Protein AF-A0A935L982-F1 (afdb_monomer)

Mean predicted aligned error: 23.04 Å

Structure (mmCIF, N/CA/C/O backbone):
data_AF-A0A935L982-F1
#
_entry.id   AF-A0A935L982-F1
#
loop_
_atom_site.group_PDB
_atom_site.id
_atom_site.type_symbol
_atom_site.label_atom_id
_atom_site.label_alt_id
_atom_site.label_comp_id
_atom_site.label_asym_id
_atom_site.label_entity_id
_atom_site.label_seq_id
_atom_site.pdbx_PDB_ins_code
_atom_site.Cartn_x
_atom_site.Cartn_y
_atom_site.Cartn_z
_atom_site.occupancy
_atom_site.B_iso_or_equiv
_atom_site.auth_seq_id
_atom_site.auth_comp_id
_atom_site.auth_asym_id
_atom_site.auth_atom_id
_atom_site.pdbx_PDB_model_num
ATOM 1 N N . MET A 1 1 ? 39.057 6.527 -104.205 1.00 52.34 1 MET A N 1
ATOM 2 C CA . MET A 1 1 ? 39.847 6.064 -103.038 1.00 52.34 1 MET A CA 1
ATOM 3 C C . MET A 1 1 ? 40.184 7.179 -102.032 1.00 52.34 1 MET A C 1
ATOM 5 O O . MET A 1 1 ? 40.697 6.883 -100.965 1.00 52.34 1 MET A O 1
ATOM 9 N N . THR A 1 2 ? 39.855 8.447 -102.310 1.00 56.16 2 THR A N 1
ATOM 10 C CA . THR A 1 2 ? 40.192 9.613 -101.464 1.00 56.16 2 THR A CA 1
ATOM 11 C C . THR A 1 2 ? 39.046 10.108 -100.568 1.00 56.16 2 THR A C 1
ATOM 13 O O . THR A 1 2 ? 39.291 10.828 -99.605 1.00 56.16 2 THR A O 1
ATOM 16 N N . THR A 1 3 ? 37.806 9.680 -100.817 1.00 50.78 3 THR A N 1
ATOM 17 C CA . THR A 1 3 ? 36.631 10.014 -99.987 1.00 50.78 3 THR A CA 1
ATOM 18 C C . THR A 1 3 ? 36.424 9.032 -98.829 1.00 50.78 3 THR A C 1
ATOM 20 O O . THR A 1 3 ? 36.047 9.445 -97.738 1.00 50.78 3 THR A O 1
ATOM 23 N N . LEU A 1 4 ? 36.760 7.749 -99.020 1.00 51.66 4 LEU A N 1
ATOM 24 C CA . LEU A 1 4 ? 36.631 6.714 -97.982 1.00 51.66 4 LEU A CA 1
ATOM 25 C C . LEU A 1 4 ? 37.680 6.871 -96.864 1.00 51.66 4 LEU A C 1
ATOM 27 O O . LEU A 1 4 ? 37.385 6.644 -95.697 1.00 51.66 4 LEU A O 1
ATOM 31 N N . LEU A 1 5 ? 38.887 7.336 -97.210 1.00 49.53 5 LEU A N 1
ATOM 32 C CA . LEU A 1 5 ? 39.967 7.565 -96.245 1.00 49.53 5 LEU A CA 1
ATOM 33 C C . LEU A 1 5 ? 39.725 8.821 -95.387 1.00 49.53 5 LEU A C 1
ATOM 35 O O . LEU A 1 5 ? 40.122 8.856 -94.228 1.00 49.53 5 LEU A O 1
ATOM 39 N N . ARG A 1 6 ? 39.016 9.829 -95.922 1.00 53.75 6 ARG A N 1
ATOM 40 C CA . ARG A 1 6 ? 38.582 11.007 -95.151 1.00 53.75 6 ARG A CA 1
ATOM 41 C C . ARG A 1 6 ? 37.424 10.689 -94.205 1.00 53.75 6 ARG A C 1
ATOM 43 O O . ARG A 1 6 ? 37.417 11.213 -93.099 1.00 53.75 6 ARG A O 1
ATOM 50 N N . LEU A 1 7 ? 36.504 9.796 -94.585 1.00 50.97 7 LEU A N 1
ATOM 51 C CA . LEU A 1 7 ? 35.446 9.339 -93.677 1.00 50.97 7 LEU A CA 1
ATOM 52 C C . LEU A 1 7 ? 36.013 8.505 -92.516 1.00 50.97 7 LEU A C 1
ATOM 54 O O . LEU A 1 7 ? 35.592 8.686 -91.380 1.00 50.97 7 LEU A O 1
ATOM 58 N N . LEU A 1 8 ? 37.016 7.657 -92.779 1.00 53.31 8 LEU A N 1
ATOM 59 C CA . LEU A 1 8 ? 37.660 6.841 -91.745 1.00 53.31 8 LEU A CA 1
ATOM 60 C C . LEU A 1 8 ? 38.504 7.686 -90.772 1.00 53.31 8 LEU A C 1
ATOM 62 O O . LEU A 1 8 ? 38.496 7.428 -89.573 1.00 53.31 8 LEU A O 1
ATOM 66 N N . LEU A 1 9 ? 39.179 8.736 -91.256 1.00 51.75 9 LEU A N 1
ATOM 67 C CA . LEU A 1 9 ? 39.966 9.632 -90.399 1.00 51.75 9 LEU A CA 1
ATOM 68 C C . LEU A 1 9 ? 39.085 10.570 -89.555 1.00 51.75 9 LEU A C 1
ATOM 70 O O . LEU A 1 9 ? 39.432 10.856 -88.414 1.00 51.75 9 LEU A O 1
ATOM 74 N N . VAL A 1 10 ? 37.928 11.000 -90.075 1.00 55.25 10 VAL A N 1
ATOM 75 C CA . VAL A 1 10 ? 36.933 11.774 -89.307 1.00 55.25 10 VAL A CA 1
ATOM 76 C C . VAL A 1 10 ? 36.222 10.891 -88.277 1.00 55.25 10 VAL A C 1
ATOM 78 O O . VAL A 1 10 ? 35.964 11.360 -87.175 1.00 55.25 10 VAL A O 1
ATOM 81 N N . LEU A 1 11 ? 35.991 9.603 -88.561 1.00 50.59 11 LEU A N 1
ATOM 82 C CA . LEU A 1 11 ? 35.435 8.658 -87.582 1.00 50.59 11 LEU A CA 1
ATOM 83 C C . LEU A 1 11 ? 36.436 8.330 -86.454 1.00 50.59 11 LEU A C 1
ATOM 85 O O . LEU A 1 11 ? 36.045 8.241 -85.294 1.00 50.59 11 LEU A O 1
ATOM 89 N N . ILE A 1 12 ? 37.734 8.230 -86.769 1.00 52.59 12 ILE A N 1
ATOM 90 C CA . ILE A 1 12 ? 38.803 7.995 -85.779 1.00 52.59 12 ILE A CA 1
ATOM 91 C C . ILE A 1 12 ? 39.099 9.254 -84.940 1.00 52.59 12 ILE A C 1
ATOM 93 O O . ILE A 1 12 ? 39.425 9.128 -83.760 1.00 52.59 12 ILE A O 1
ATOM 97 N N . LEU A 1 13 ? 38.941 10.466 -85.492 1.00 43.53 13 LEU A N 1
ATOM 98 C CA . LEU A 1 13 ? 39.018 11.708 -84.707 1.00 43.53 13 LEU A CA 1
ATOM 99 C C . LEU A 1 13 ? 37.742 11.973 -83.889 1.00 43.53 13 LEU A C 1
ATOM 101 O O . LEU A 1 13 ? 37.845 12.462 -82.768 1.00 43.53 13 LEU A O 1
ATOM 105 N N . ALA A 1 14 ? 36.558 11.597 -84.385 1.00 42.09 14 ALA A N 1
ATOM 106 C CA . ALA A 1 14 ? 35.306 11.704 -83.631 1.00 42.09 14 ALA A CA 1
ATOM 107 C C . ALA A 1 14 ? 35.233 10.702 -82.461 1.00 42.09 14 ALA A C 1
ATOM 109 O O . ALA A 1 14 ? 34.672 11.029 -81.420 1.00 42.09 14 ALA A O 1
ATOM 110 N N . MET A 1 15 ? 35.871 9.529 -82.572 1.00 40.59 15 MET A N 1
ATOM 111 C CA . MET A 1 15 ? 36.016 8.583 -81.451 1.00 40.59 15 MET A CA 1
ATOM 112 C C . MET A 1 15 ? 37.047 9.012 -80.393 1.00 40.59 15 MET A C 1
ATOM 114 O O . MET A 1 15 ? 37.087 8.419 -79.322 1.00 40.59 15 MET A O 1
ATOM 118 N N . ARG A 1 16 ? 37.871 10.039 -80.652 1.00 38.78 16 ARG A N 1
ATOM 119 C CA . ARG A 1 16 ? 38.856 10.570 -79.687 1.00 38.78 16 ARG A CA 1
ATOM 120 C C . ARG A 1 16 ? 38.428 11.870 -78.996 1.00 38.78 16 ARG A C 1
ATOM 122 O O . ARG A 1 16 ? 39.200 12.405 -78.209 1.00 38.78 16 ARG A O 1
ATOM 129 N N . CYS A 1 17 ? 37.214 12.356 -79.256 1.00 36.62 17 CYS A N 1
ATOM 130 C CA . CYS A 1 17 ? 36.664 13.569 -78.639 1.00 36.62 17 CYS A CA 1
ATOM 131 C C . CYS A 1 17 ? 35.252 13.389 -78.056 1.00 36.62 17 CYS A C 1
ATOM 133 O O . CYS A 1 17 ? 34.554 14.376 -77.835 1.00 36.62 17 CYS A O 1
ATOM 135 N N . ALA A 1 18 ? 34.834 12.159 -77.755 1.00 36.22 18 ALA A N 1
ATOM 136 C CA . ALA A 1 18 ? 33.799 11.969 -76.744 1.00 36.22 18 ALA A CA 1
ATOM 137 C C . ALA A 1 18 ? 34.477 12.084 -75.366 1.00 36.22 18 ALA A C 1
ATOM 139 O O . ALA A 1 18 ? 35.515 11.440 -75.185 1.00 36.22 18 ALA A O 1
ATOM 140 N N . PRO A 1 19 ? 33.960 12.871 -74.399 1.00 41.25 19 PRO A N 1
ATOM 141 C CA . PRO A 1 19 ? 34.341 12.653 -73.010 1.00 41.25 19 PRO A CA 1
ATOM 142 C C . PRO A 1 19 ? 34.056 11.177 -72.742 1.00 41.25 19 PRO A C 1
ATOM 144 O O . PRO A 1 19 ? 32.924 10.731 -72.945 1.00 41.25 19 PRO A O 1
ATOM 147 N N . GLY A 1 20 ? 35.098 10.399 -72.437 1.00 43.66 20 GLY A N 1
ATOM 148 C CA . GLY A 1 20 ? 34.922 8.994 -72.103 1.00 43.66 20 GLY A CA 1
ATOM 149 C C . GLY A 1 20 ? 33.869 8.939 -71.010 1.00 43.66 20 GLY A C 1
ATOM 150 O O . GLY A 1 20 ? 34.054 9.555 -69.962 1.00 43.66 20 GLY A O 1
ATOM 151 N N . LEU A 1 21 ? 32.729 8.307 -71.290 1.00 48.91 21 LEU A N 1
ATOM 152 C CA . LEU A 1 21 ? 31.771 7.983 -70.244 1.00 48.91 21 LEU A CA 1
ATOM 153 C C . LEU A 1 21 ? 32.581 7.232 -69.190 1.00 48.91 21 LEU A C 1
ATOM 155 O O . LEU A 1 21 ? 33.182 6.212 -69.522 1.00 48.91 21 LEU A O 1
ATOM 159 N N . ALA A 1 22 ? 32.692 7.800 -67.989 1.00 59.38 22 ALA A N 1
ATOM 160 C CA . ALA A 1 22 ? 33.437 7.190 -66.901 1.00 59.38 22 ALA A CA 1
ATOM 161 C C . ALA A 1 22 ? 32.823 5.812 -66.639 1.00 59.38 22 ALA A C 1
ATOM 163 O O . ALA A 1 22 ? 31.706 5.712 -66.131 1.00 59.38 22 ALA A O 1
ATOM 164 N N . ASP A 1 23 ? 33.514 4.768 -67.087 1.00 84.00 23 ASP A N 1
ATOM 165 C CA . ASP A 1 23 ? 33.141 3.391 -66.825 1.00 84.00 23 ASP A CA 1
ATOM 166 C C . ASP A 1 23 ? 33.920 2.862 -65.617 1.00 84.00 23 ASP A C 1
ATOM 168 O O . ASP A 1 23 ? 34.955 3.409 -65.216 1.00 84.00 23 ASP A O 1
ATOM 172 N N . SER A 1 24 ? 33.415 1.787 -65.014 1.00 89.38 24 SER A N 1
ATOM 173 C CA . SER A 1 24 ? 34.010 1.185 -63.814 1.00 89.38 24 SER A CA 1
ATOM 174 C C . SER A 1 24 ? 35.503 0.898 -63.973 1.00 89.38 24 SER A C 1
ATOM 176 O O . SER A 1 24 ? 36.268 1.051 -63.024 1.00 89.38 24 SER A O 1
ATOM 178 N N . ALA A 1 25 ? 35.923 0.477 -65.171 1.00 89.31 25 ALA A N 1
ATOM 179 C CA . ALA A 1 25 ? 37.305 0.123 -65.472 1.00 89.31 25 ALA A CA 1
ATOM 180 C C . ALA A 1 25 ? 38.216 1.357 -65.518 1.00 89.31 25 ALA A C 1
ATOM 182 O O . ALA A 1 25 ? 39.308 1.329 -64.954 1.00 89.31 25 ALA A O 1
ATOM 183 N N . SER A 1 26 ? 37.759 2.445 -66.140 1.00 88.81 26 SER A N 1
ATOM 184 C CA . SER A 1 26 ? 38.487 3.713 -66.214 1.00 88.81 26 SER A CA 1
ATOM 185 C C . SER A 1 26 ? 38.630 4.347 -64.833 1.00 88.81 26 SER A C 1
ATOM 187 O O . SER A 1 26 ? 39.723 4.785 -64.469 1.00 88.81 26 SER A O 1
ATOM 189 N N . LEU A 1 27 ? 37.561 4.330 -64.030 1.00 91.31 27 LEU A N 1
ATOM 190 C CA . LEU A 1 27 ? 37.606 4.836 -62.660 1.00 91.31 27 LEU A CA 1
ATOM 191 C C . LEU A 1 27 ? 38.514 3.970 -61.775 1.00 91.31 27 LEU A C 1
ATOM 193 O O . LEU A 1 27 ? 39.315 4.499 -61.008 1.00 91.31 27 LEU A O 1
ATOM 197 N N . LEU A 1 28 ? 38.461 2.642 -61.911 1.00 91.88 28 LEU A N 1
ATOM 198 C CA . LEU A 1 28 ? 39.352 1.749 -61.171 1.00 91.88 28 LEU A CA 1
ATOM 199 C C . LEU A 1 28 ? 40.825 1.952 -61.560 1.00 91.88 28 LEU A C 1
ATOM 201 O O . LEU A 1 28 ? 41.683 1.990 -60.681 1.00 91.88 28 LEU A O 1
ATOM 205 N N . ALA A 1 29 ? 41.124 2.142 -62.849 1.00 90.94 29 ALA A N 1
ATOM 206 C CA . ALA A 1 29 ? 42.472 2.460 -63.320 1.00 90.94 29 ALA A CA 1
ATOM 207 C C . ALA A 1 29 ? 42.978 3.793 -62.743 1.00 90.94 29 ALA A C 1
ATOM 209 O O . ALA A 1 29 ? 44.140 3.902 -62.348 1.00 90.94 29 ALA A O 1
ATOM 210 N N . GLN A 1 30 ? 42.103 4.794 -62.613 1.00 89.81 30 GLN A N 1
ATOM 211 C CA . GLN A 1 30 ? 42.433 6.037 -61.917 1.00 89.81 30 GLN A CA 1
ATOM 212 C C . GLN A 1 30 ? 42.810 5.766 -60.450 1.00 89.81 30 GLN A C 1
ATOM 214 O O . GLN A 1 30 ? 43.861 6.228 -60.002 1.00 89.81 30 GLN A O 1
ATOM 219 N N . VAL A 1 31 ? 42.036 4.956 -59.719 1.00 89.88 31 VAL A N 1
ATOM 220 C CA . VAL A 1 31 ? 42.344 4.598 -58.320 1.00 89.88 31 VAL A CA 1
ATOM 221 C C . VAL A 1 31 ? 43.651 3.812 -58.191 1.00 89.88 31 VAL A C 1
ATOM 223 O O . VAL A 1 31 ? 44.435 4.092 -57.288 1.00 89.88 31 VAL A O 1
ATOM 226 N N . GLN A 1 32 ? 43.947 2.902 -59.123 1.00 91.56 32 GLN A N 1
ATOM 227 C CA . GLN A 1 32 ? 45.223 2.173 -59.169 1.00 91.56 32 GLN A CA 1
ATOM 228 C C . GLN A 1 32 ? 46.434 3.104 -59.308 1.00 91.56 32 GLN A C 1
ATOM 230 O O . GLN A 1 32 ? 47.520 2.769 -58.846 1.00 91.56 32 GLN A O 1
ATOM 235 N N . THR A 1 33 ? 46.263 4.280 -59.919 1.00 88.38 33 THR A N 1
ATOM 236 C CA . THR A 1 33 ? 47.346 5.268 -60.042 1.00 88.38 33 THR A CA 1
ATOM 237 C C . THR A 1 33 ? 47.414 6.223 -58.852 1.00 88.38 33 THR A C 1
ATOM 239 O O . THR A 1 33 ? 48.502 6.466 -58.332 1.00 88.38 33 THR A O 1
ATOM 242 N N . ILE A 1 34 ? 46.272 6.745 -58.394 1.00 85.12 34 ILE A N 1
ATOM 243 C CA . ILE A 1 34 ? 46.208 7.819 -57.390 1.00 85.12 34 ILE A CA 1
ATOM 244 C C . ILE A 1 34 ? 46.232 7.270 -55.955 1.00 85.12 34 ILE A C 1
ATOM 246 O O . ILE A 1 34 ? 46.871 7.861 -55.090 1.00 85.12 34 ILE A O 1
ATOM 250 N N . SER A 1 35 ? 45.600 6.119 -55.701 1.00 84.69 35 SER A N 1
ATOM 251 C CA . SER A 1 35 ? 45.561 5.444 -54.393 1.00 84.69 35 SER A CA 1
ATOM 252 C C . SER A 1 35 ? 46.160 4.029 -54.472 1.00 84.69 35 SER A C 1
ATOM 254 O O . SER A 1 35 ? 45.643 3.065 -53.906 1.00 84.69 35 SER A O 1
ATOM 256 N N . ASN A 1 36 ? 47.293 3.892 -55.178 1.00 90.19 36 ASN A N 1
ATOM 257 C CA . ASN A 1 36 ? 47.935 2.601 -55.465 1.00 90.19 36 ASN A CA 1
ATOM 258 C C . ASN A 1 36 ? 48.178 1.744 -54.209 1.00 90.19 36 ASN A C 1
ATOM 260 O O . ASN A 1 36 ? 47.882 0.555 -54.201 1.00 90.19 36 ASN A O 1
ATOM 264 N N . MET A 1 37 ? 48.682 2.338 -53.120 1.00 93.56 37 MET A N 1
ATOM 265 C CA . MET A 1 37 ? 48.968 1.587 -51.887 1.00 93.56 37 MET A CA 1
ATOM 266 C C . MET A 1 37 ? 47.700 1.026 -51.234 1.00 93.56 37 MET A C 1
ATOM 268 O O . MET A 1 37 ? 47.711 -0.090 -50.723 1.00 93.56 37 MET A O 1
ATOM 272 N N . ARG A 1 38 ? 46.603 1.790 -51.247 1.00 95.56 38 ARG A N 1
ATOM 273 C CA . ARG A 1 38 ? 45.323 1.371 -50.661 1.00 95.56 38 ARG A CA 1
ATOM 274 C C . ARG A 1 38 ? 44.618 0.352 -51.549 1.00 95.56 38 ARG A C 1
ATOM 276 O O . ARG A 1 38 ? 44.051 -0.613 -51.045 1.00 95.56 38 ARG A O 1
ATOM 283 N N . TYR A 1 39 ? 44.713 0.529 -52.864 1.00 95.25 39 TYR A N 1
ATOM 284 C CA . TYR A 1 39 ? 44.273 -0.464 -53.836 1.00 95.25 39 TYR A CA 1
ATOM 285 C C . TYR A 1 39 ? 45.027 -1.789 -53.658 1.00 95.25 39 TYR A C 1
ATOM 287 O O . TYR A 1 39 ? 44.399 -2.837 -53.518 1.00 95.25 39 TYR A O 1
ATOM 295 N N . GLN A 1 40 ? 46.362 -1.747 -53.594 1.00 96.06 40 GLN A N 1
ATOM 296 C CA . GLN A 1 40 ? 47.178 -2.947 -53.411 1.00 96.06 40 GLN A CA 1
ATOM 297 C C . GLN A 1 40 ? 46.862 -3.634 -52.081 1.00 96.06 40 GLN A C 1
ATOM 299 O O . GLN A 1 40 ? 46.733 -4.849 -52.046 1.00 96.06 40 GLN A O 1
ATOM 304 N N . PHE A 1 41 ? 46.618 -2.870 -51.016 1.00 97.25 41 PHE A N 1
ATOM 305 C CA . PHE A 1 41 ? 46.167 -3.426 -49.743 1.00 97.25 41 PHE A CA 1
ATOM 306 C C . PHE A 1 41 ? 44.845 -4.208 -49.862 1.00 97.25 41 PHE A C 1
ATOM 308 O O . PHE A 1 41 ? 44.711 -5.278 -49.269 1.00 97.25 41 PHE A O 1
ATOM 315 N N . ALA A 1 42 ? 43.877 -3.722 -50.647 1.00 96.38 42 ALA A N 1
ATOM 316 C CA . ALA A 1 42 ? 42.640 -4.459 -50.918 1.00 96.38 42 ALA A CA 1
ATOM 317 C C . ALA A 1 42 ? 42.894 -5.770 -51.675 1.00 96.38 42 ALA A C 1
ATOM 319 O O . ALA A 1 42 ? 42.320 -6.803 -51.324 1.00 96.38 42 ALA A O 1
ATOM 320 N N . VAL A 1 43 ? 43.799 -5.747 -52.656 1.00 95.75 43 VAL A N 1
ATOM 321 C CA . VAL A 1 43 ? 44.235 -6.950 -53.381 1.00 95.75 43 VAL A CA 1
ATOM 322 C C . VAL A 1 43 ? 44.921 -7.943 -52.436 1.00 95.75 43 VAL A C 1
ATOM 324 O O . VAL A 1 43 ? 44.575 -9.122 -52.441 1.00 95.75 43 VAL A O 1
ATOM 327 N N . ASP A 1 44 ? 45.827 -7.475 -51.578 1.00 96.00 44 ASP A N 1
ATOM 328 C CA . ASP A 1 44 ? 46.588 -8.307 -50.637 1.00 96.00 44 ASP A CA 1
ATOM 329 C C . ASP A 1 44 ? 45.688 -8.940 -49.565 1.00 96.00 44 ASP A C 1
ATOM 331 O O . ASP A 1 44 ? 45.913 -10.071 -49.133 1.00 96.00 44 ASP A O 1
ATOM 335 N N . LYS A 1 45 ? 44.622 -8.238 -49.166 1.00 94.88 45 LYS A N 1
ATOM 336 C CA . LYS A 1 45 ? 43.565 -8.763 -48.288 1.00 94.88 45 LYS A CA 1
ATOM 337 C C . LYS A 1 45 ? 42.568 -9.665 -49.012 1.00 94.88 45 LYS A C 1
ATOM 339 O O . LYS A 1 45 ? 41.627 -10.153 -48.386 1.00 94.88 45 LYS A O 1
ATOM 344 N N . ASN A 1 46 ? 42.788 -9.920 -50.301 1.00 93.88 46 ASN A N 1
ATOM 345 C CA . ASN A 1 46 ? 41.966 -10.777 -51.140 1.00 93.88 46 ASN A CA 1
ATOM 346 C C . ASN A 1 46 ? 40.501 -10.297 -51.212 1.00 93.88 46 ASN A C 1
ATOM 348 O O . ASN A 1 46 ? 39.575 -11.111 -51.282 1.00 93.88 46 ASN A O 1
ATOM 352 N N . ALA A 1 47 ? 40.302 -8.974 -51.158 1.00 96.31 47 ALA A N 1
ATOM 353 C CA . ALA A 1 47 ? 38.999 -8.339 -51.288 1.00 96.31 47 ALA A CA 1
ATOM 354 C C . ALA A 1 47 ? 38.475 -8.451 -52.729 1.00 96.31 47 ALA A C 1
ATOM 356 O O . ALA A 1 47 ? 39.223 -8.371 -53.703 1.00 96.31 47 ALA A O 1
ATOM 357 N N . GLU A 1 48 ? 37.165 -8.618 -52.869 1.00 95.62 48 GLU A N 1
ATOM 358 C CA . GLU A 1 48 ? 36.480 -8.641 -54.155 1.00 95.62 48 GLU A CA 1
ATOM 359 C C . GLU A 1 48 ? 36.203 -7.206 -54.611 1.00 95.62 48 GLU A C 1
ATOM 361 O O . GLU A 1 48 ? 35.399 -6.497 -54.008 1.00 95.62 48 GLU A O 1
ATOM 366 N N . ILE A 1 49 ? 36.850 -6.786 -55.698 1.00 96.25 49 ILE A N 1
ATOM 367 C CA . ILE A 1 49 ? 36.582 -5.505 -56.356 1.00 96.25 49 ILE A CA 1
ATOM 368 C C . ILE A 1 49 ? 35.679 -5.773 -57.556 1.00 96.25 49 ILE A C 1
ATOM 370 O O . ILE A 1 49 ? 36.060 -6.493 -58.480 1.00 96.25 49 ILE A O 1
ATOM 374 N N . ARG A 1 50 ? 34.476 -5.197 -57.546 1.00 94.19 50 ARG A N 1
ATOM 375 C CA . ARG A 1 50 ? 33.439 -5.465 -58.549 1.00 94.19 50 ARG A CA 1
ATOM 376 C C . ARG A 1 50 ? 32.897 -4.169 -59.141 1.00 94.19 50 ARG A C 1
ATOM 378 O O . ARG A 1 50 ? 32.626 -3.225 -58.408 1.00 94.19 50 ARG A O 1
ATOM 385 N N . ALA A 1 51 ? 32.706 -4.143 -60.458 1.00 94.75 51 ALA A N 1
ATOM 386 C CA . ALA A 1 51 ? 31.988 -3.067 -61.139 1.00 94.75 51 ALA A CA 1
ATOM 387 C C . ALA A 1 51 ? 30.539 -2.956 -60.630 1.00 94.75 51 ALA A C 1
ATOM 389 O O . ALA A 1 51 ? 29.892 -3.977 -60.376 1.00 94.75 51 ALA A O 1
ATOM 390 N N . THR A 1 52 ? 30.020 -1.734 -60.509 1.00 93.88 52 THR A N 1
ATOM 391 C CA . THR A 1 52 ? 28.593 -1.512 -60.233 1.00 93.88 52 THR A CA 1
ATOM 392 C C . THR A 1 52 ? 27.743 -2.015 -61.402 1.00 93.88 52 THR A C 1
ATOM 394 O O . THR A 1 52 ? 28.220 -2.118 -62.534 1.00 93.88 52 THR A O 1
ATOM 397 N N . SER A 1 53 ? 26.480 -2.368 -61.149 1.00 89.81 53 SER A N 1
ATOM 398 C CA . SER A 1 53 ? 25.605 -2.989 -62.158 1.00 89.81 53 SER A CA 1
ATOM 399 C C . SER A 1 53 ? 25.273 -2.070 -63.342 1.00 89.81 53 SER A C 1
ATOM 401 O O . SER A 1 53 ? 24.992 -2.557 -64.435 1.00 89.81 53 SER A O 1
ATOM 403 N N . ASP A 1 54 ? 25.385 -0.755 -63.161 1.00 91.56 54 ASP A N 1
ATOM 404 C CA . ASP A 1 54 ? 25.277 0.268 -64.209 1.00 91.56 54 ASP A CA 1
ATOM 405 C C . ASP A 1 54 ? 26.615 0.592 -64.905 1.00 91.56 54 ASP A C 1
ATOM 407 O O . ASP A 1 54 ? 26.665 1.429 -65.806 1.00 91.56 54 ASP A O 1
ATOM 411 N N . ASN A 1 55 ? 27.692 -0.083 -64.499 1.00 92.69 55 ASN A N 1
ATOM 412 C CA . ASN A 1 55 ? 29.052 0.049 -65.002 1.00 92.69 55 ASN A CA 1
ATOM 413 C C . ASN A 1 55 ? 29.665 1.464 -64.902 1.00 92.69 55 ASN A C 1
ATOM 415 O O . ASN A 1 55 ? 30.527 1.807 -65.711 1.00 92.69 55 ASN A O 1
ATOM 419 N N . ARG A 1 56 ? 29.257 2.286 -63.929 1.00 92.81 56 ARG A N 1
ATOM 420 C CA . ARG A 1 56 ? 29.799 3.649 -63.744 1.00 92.81 56 ARG A CA 1
ATOM 421 C C . ARG A 1 56 ? 30.827 3.772 -62.615 1.00 92.81 56 ARG A C 1
ATOM 423 O O . ARG A 1 56 ? 31.574 4.745 -62.582 1.00 92.81 56 ARG A O 1
ATOM 430 N N . ALA A 1 57 ? 30.897 2.804 -61.701 1.00 94.94 57 ALA A N 1
ATOM 431 C CA . ALA A 1 57 ? 31.864 2.796 -60.605 1.00 94.94 57 ALA A CA 1
ATOM 432 C C . ALA A 1 57 ? 32.171 1.372 -60.118 1.00 94.94 57 ALA A C 1
ATOM 434 O O . ALA A 1 57 ? 31.926 0.392 -60.813 1.00 94.94 57 ALA A O 1
ATOM 435 N N . PHE A 1 58 ? 32.712 1.227 -58.910 1.00 95.94 58 PHE A N 1
ATOM 436 C CA . PHE A 1 58 ? 33.013 -0.079 -58.332 1.00 95.94 58 PHE A CA 1
ATOM 437 C C . PHE A 1 58 ? 32.710 -0.130 -56.829 1.00 95.94 58 PHE A C 1
ATOM 439 O O . PHE A 1 58 ? 32.603 0.893 -56.153 1.00 95.94 58 PHE A O 1
ATOM 446 N N . SER A 1 59 ? 32.591 -1.343 -56.300 1.00 97.31 59 SER A N 1
ATOM 447 C CA . SER A 1 59 ? 32.499 -1.632 -54.870 1.00 97.31 59 SER A CA 1
ATOM 448 C C . SER A 1 59 ? 33.595 -2.602 -54.446 1.00 97.31 59 SER A C 1
ATOM 450 O O . SER A 1 59 ? 34.032 -3.433 -55.245 1.00 97.31 59 SER A O 1
ATOM 452 N N . ILE A 1 60 ? 33.995 -2.529 -53.181 1.00 98.06 60 ILE A N 1
ATOM 453 C CA . ILE A 1 60 ? 34.952 -3.442 -52.556 1.00 98.06 60 ILE A CA 1
ATOM 454 C C . ILE A 1 60 ? 34.212 -4.240 -51.486 1.00 98.06 60 ILE A C 1
ATOM 456 O O . ILE A 1 60 ? 33.655 -3.653 -50.560 1.00 98.06 60 ILE A O 1
ATOM 460 N N . TRP A 1 61 ? 34.217 -5.565 -51.609 1.00 97.38 61 TRP A N 1
ATOM 461 C CA . TRP A 1 61 ? 33.709 -6.487 -50.599 1.00 97.38 61 TRP A CA 1
ATOM 462 C C . TRP A 1 61 ? 34.856 -7.257 -49.954 1.00 97.38 61 TRP A C 1
ATOM 464 O O . TRP A 1 61 ? 35.686 -7.851 -50.641 1.00 97.38 61 TRP A O 1
ATOM 474 N N . TRP A 1 62 ? 34.874 -7.316 -48.629 1.00 97.38 62 TRP A N 1
ATOM 475 C CA . TRP A 1 62 ? 35.826 -8.133 -47.886 1.00 97.38 62 TRP A CA 1
ATOM 476 C C . TRP A 1 62 ? 35.173 -8.748 -46.655 1.00 97.38 62 TRP A C 1
ATOM 478 O O . TRP A 1 62 ? 34.298 -8.145 -46.039 1.00 97.38 62 TRP A O 1
ATOM 488 N N . GLN A 1 63 ? 35.635 -9.930 -46.261 1.00 94.88 63 GLN A N 1
ATOM 489 C CA . GLN A 1 63 ? 35.247 -10.573 -45.009 1.00 94.88 63 GLN A CA 1
ATOM 490 C C . GLN A 1 63 ? 36.421 -11.395 -44.445 1.00 94.88 63 GLN A C 1
ATOM 492 O O . GLN A 1 63 ? 37.259 -11.839 -45.232 1.00 94.88 63 GLN A O 1
ATOM 497 N N . PRO A 1 64 ? 36.480 -11.653 -43.123 1.00 88.50 64 PRO A N 1
ATOM 498 C CA . PRO A 1 64 ? 37.637 -12.290 -42.480 1.00 88.50 64 PRO A CA 1
ATOM 499 C C . PRO A 1 64 ? 37.974 -13.696 -42.998 1.00 88.50 64 PRO A C 1
ATOM 501 O O . PRO A 1 64 ? 39.139 -14.075 -43.060 1.00 88.50 64 PRO A O 1
ATOM 504 N N . SER A 1 65 ? 36.965 -14.488 -43.374 1.00 82.75 65 SER A N 1
ATOM 505 C CA . SER A 1 65 ? 37.144 -15.784 -44.036 1.00 82.75 65 SER A CA 1
ATOM 506 C C . SER A 1 65 ? 35.917 -16.129 -44.873 1.00 82.75 65 SER A C 1
ATOM 508 O O . SER A 1 65 ? 34.788 -15.908 -44.444 1.00 82.75 65 SER A O 1
ATOM 510 N N . ASN A 1 66 ? 36.123 -16.757 -46.031 1.00 73.31 66 ASN A N 1
ATOM 511 C CA . ASN A 1 66 ? 35.033 -17.235 -46.890 1.00 73.31 66 ASN A CA 1
ATOM 512 C C . ASN A 1 66 ? 34.259 -18.428 -46.310 1.00 73.31 66 ASN A C 1
ATOM 514 O O . ASN A 1 66 ? 33.216 -18.792 -46.845 1.00 73.31 66 ASN A O 1
ATOM 518 N N . THR A 1 67 ? 34.754 -19.034 -45.228 1.00 72.50 67 THR A N 1
ATOM 519 C CA . THR A 1 67 ? 34.088 -20.141 -44.526 1.00 72.50 67 THR A CA 1
ATOM 520 C C . THR A 1 67 ? 33.370 -19.703 -43.252 1.00 72.50 67 THR A C 1
ATOM 522 O O . THR A 1 67 ? 32.691 -20.521 -42.636 1.00 72.50 67 THR A O 1
ATOM 525 N N . ILE A 1 68 ? 33.537 -18.448 -42.823 1.00 71.06 68 ILE A N 1
ATOM 526 C CA . ILE A 1 68 ? 32.952 -17.916 -41.590 1.00 71.06 68 ILE A CA 1
ATOM 527 C C . ILE A 1 68 ? 31.909 -16.875 -41.978 1.00 71.06 68 ILE A C 1
ATOM 529 O O . ILE A 1 68 ? 32.209 -15.918 -42.685 1.00 71.06 68 ILE A O 1
ATOM 533 N N . THR A 1 69 ? 30.679 -17.050 -41.503 1.00 81.06 69 THR A N 1
ATOM 534 C CA . THR A 1 69 ? 29.652 -16.014 -41.633 1.00 81.06 69 THR A CA 1
ATOM 535 C C . THR A 1 69 ? 30.066 -14.801 -40.793 1.00 81.06 69 THR A C 1
ATOM 537 O O . THR A 1 69 ? 30.317 -14.972 -39.597 1.00 81.06 69 THR A O 1
ATOM 540 N N . PRO A 1 70 ? 30.174 -13.594 -41.376 1.00 88.44 70 PRO A N 1
ATOM 541 C CA . PRO A 1 70 ? 30.549 -12.409 -40.615 1.00 88.44 70 PRO A CA 1
ATOM 542 C C . PRO A 1 70 ? 29.485 -12.101 -39.554 1.00 88.44 70 PRO A C 1
ATOM 544 O O . PRO A 1 70 ? 28.292 -12.281 -39.797 1.00 88.44 70 PRO A O 1
ATOM 547 N N . LYS A 1 71 ? 29.904 -11.597 -38.385 1.00 89.50 71 LYS A N 1
ATOM 548 C CA . LYS A 1 71 ? 28.983 -11.221 -37.293 1.00 89.50 71 LYS A CA 1
ATOM 549 C C . LYS A 1 71 ? 28.020 -10.095 -37.686 1.00 89.50 71 LYS A C 1
ATOM 551 O O . LYS A 1 71 ? 26.947 -9.961 -37.111 1.00 89.50 71 LYS A O 1
ATOM 556 N N . GLY A 1 72 ? 28.427 -9.284 -38.654 1.00 93.00 72 GLY A N 1
ATOM 557 C CA . GLY A 1 72 ? 27.721 -8.124 -39.178 1.00 93.00 72 GLY A CA 1
ATOM 558 C C . GLY A 1 72 ? 28.504 -7.529 -40.347 1.00 93.00 72 GLY A C 1
ATOM 559 O O . GLY A 1 72 ? 29.621 -7.964 -40.643 1.00 93.00 72 GLY A O 1
ATOM 560 N N . VAL A 1 73 ? 27.925 -6.534 -41.015 1.00 97.50 73 VAL A N 1
ATOM 561 C CA . VAL A 1 73 ? 28.536 -5.864 -42.174 1.00 97.50 73 VAL A CA 1
ATOM 562 C C . VAL A 1 73 ? 28.659 -4.371 -41.915 1.00 97.50 73 VAL A C 1
ATOM 564 O O . VAL A 1 73 ? 27.699 -3.748 -41.468 1.00 97.50 73 VAL A O 1
ATOM 567 N N . ILE A 1 74 ? 29.826 -3.809 -42.208 1.00 98.56 74 ILE A N 1
ATOM 568 C CA . ILE A 1 74 ? 30.086 -2.372 -42.230 1.00 98.56 74 ILE A CA 1
ATOM 569 C C . ILE A 1 74 ? 30.016 -1.925 -43.688 1.00 98.56 74 ILE A C 1
ATOM 571 O O . ILE A 1 74 ? 30.858 -2.296 -44.505 1.00 98.56 74 ILE A O 1
ATOM 575 N N . VAL A 1 75 ? 28.988 -1.162 -44.031 1.00 98.69 75 VAL A N 1
ATOM 576 C CA . VAL A 1 75 ? 28.909 -0.447 -45.305 1.00 98.69 75 VAL A CA 1
ATOM 577 C C . VAL A 1 75 ? 29.526 0.923 -45.091 1.00 98.69 75 VAL A C 1
ATOM 579 O O . VAL A 1 75 ? 29.101 1.604 -44.173 1.00 98.69 75 VAL A O 1
ATOM 582 N N . THR A 1 76 ? 30.491 1.342 -45.905 1.00 98.19 76 THR A N 1
ATOM 583 C CA . THR A 1 76 ? 31.191 2.626 -45.711 1.00 98.19 76 THR A CA 1
ATOM 584 C C . THR A 1 76 ? 31.154 3.503 -46.961 1.00 98.19 76 THR A C 1
ATOM 586 O O . THR A 1 76 ? 31.299 3.017 -48.093 1.00 98.19 76 THR A O 1
ATOM 589 N N . LEU A 1 77 ? 30.934 4.804 -46.742 1.00 98.12 77 LEU A N 1
ATOM 590 C CA . LEU A 1 77 ? 30.890 5.855 -47.753 1.00 98.12 77 LEU A CA 1
ATOM 591 C C . LEU A 1 77 ? 31.969 6.905 -47.463 1.00 98.12 77 LEU A C 1
ATOM 593 O O . LEU A 1 77 ? 31.849 7.708 -46.537 1.00 98.12 77 LEU A O 1
ATOM 597 N N . HIS A 1 78 ? 32.989 6.940 -48.317 1.00 96.25 78 HIS A N 1
ATOM 598 C CA . HIS A 1 78 ? 34.127 7.848 -48.175 1.00 96.25 78 HIS A CA 1
ATOM 599 C C . HIS A 1 78 ? 33.753 9.335 -48.336 1.00 96.25 78 HIS A C 1
ATOM 601 O O . HIS A 1 78 ? 32.727 9.690 -48.928 1.00 96.25 78 HIS A O 1
ATOM 607 N N . GLY A 1 79 ? 34.629 10.224 -47.860 1.00 93.44 79 GLY A N 1
ATOM 608 C CA . GLY A 1 79 ? 34.496 11.678 -48.001 1.00 93.44 79 GLY A CA 1
ATOM 609 C C . GLY A 1 79 ? 34.761 12.214 -49.416 1.00 93.44 79 GLY A C 1
ATOM 610 O O . GLY A 1 79 ? 35.102 11.479 -50.343 1.00 93.44 79 GLY A O 1
ATOM 611 N N . HIS A 1 80 ? 34.613 13.529 -49.603 1.00 88.31 80 HIS A N 1
ATOM 612 C CA . HIS A 1 80 ? 34.987 14.185 -50.864 1.00 88.31 80 HIS A CA 1
ATOM 613 C C . HIS A 1 80 ? 36.510 14.121 -51.079 1.00 88.31 80 HIS A C 1
ATOM 615 O O . HIS A 1 80 ? 37.259 14.182 -50.110 1.00 88.31 80 HIS A O 1
ATOM 621 N N . GLN A 1 81 ? 36.970 14.003 -52.331 1.00 87.12 81 GLN A N 1
ATOM 622 C CA . GLN A 1 81 ? 38.397 13.826 -52.673 1.00 87.12 81 GLN A CA 1
ATOM 623 C C . GLN A 1 81 ? 39.058 12.571 -52.078 1.00 87.12 81 GLN A C 1
ATOM 625 O O . GLN A 1 81 ? 40.279 12.498 -51.970 1.00 87.12 81 GLN A O 1
ATOM 630 N N . SER A 1 82 ? 38.255 11.563 -51.745 1.00 90.81 82 SER A N 1
ATOM 631 C CA . SER A 1 82 ? 38.708 10.253 -51.277 1.00 90.81 82 SER A CA 1
ATOM 632 C C . SER A 1 82 ? 38.126 9.140 -52.155 1.00 90.81 82 SER A C 1
ATOM 634 O O . SER A 1 82 ? 37.337 9.401 -53.071 1.00 90.81 82 SER A O 1
ATOM 636 N N . TYR A 1 83 ? 38.544 7.904 -51.900 1.00 94.31 83 TYR A N 1
ATOM 637 C CA . TYR A 1 83 ? 38.148 6.712 -52.633 1.00 94.31 83 TYR A CA 1
ATOM 638 C C . TYR A 1 83 ? 37.693 5.605 -51.680 1.00 94.31 83 TYR A C 1
ATOM 640 O O . TYR A 1 83 ? 38.113 5.533 -50.527 1.00 94.31 83 TYR A O 1
ATOM 648 N N . ALA A 1 84 ? 36.891 4.668 -52.184 1.00 96.31 84 ALA A N 1
ATOM 649 C CA . ALA A 1 84 ? 36.437 3.498 -51.430 1.00 96.31 84 ALA A CA 1
ATOM 650 C C . ALA A 1 84 ? 37.598 2.646 -50.888 1.00 96.31 84 ALA A C 1
ATOM 652 O O . ALA A 1 84 ? 37.463 1.998 -49.853 1.00 96.31 84 ALA A O 1
ATOM 653 N N . THR A 1 85 ? 38.755 2.666 -51.560 1.00 95.94 85 THR A N 1
ATOM 654 C CA . THR A 1 85 ? 39.986 2.015 -51.090 1.00 95.94 85 THR A CA 1
ATOM 655 C C . THR A 1 85 ? 40.527 2.624 -49.799 1.00 95.94 85 THR A C 1
ATOM 657 O O . THR A 1 85 ? 41.149 1.910 -49.014 1.00 95.94 85 THR A O 1
ATOM 660 N N . ASP A 1 86 ? 40.309 3.921 -49.570 1.00 94.75 86 ASP A N 1
ATOM 661 C CA . ASP A 1 86 ? 40.805 4.616 -48.383 1.00 94.75 86 ASP A CA 1
ATOM 662 C C . ASP A 1 86 ? 40.002 4.186 -47.149 1.00 94.75 86 ASP A C 1
ATOM 664 O O . ASP A 1 86 ? 40.590 3.729 -46.170 1.00 94.75 86 ASP A O 1
ATOM 668 N N . GLU A 1 87 ? 38.669 4.225 -47.230 1.00 94.56 87 GLU A N 1
ATOM 669 C CA . GLU A 1 87 ? 37.797 3.756 -46.142 1.00 94.56 87 GLU A CA 1
ATOM 670 C C . GLU A 1 87 ? 37.934 2.258 -45.893 1.00 94.56 87 GLU A C 1
ATOM 672 O O . GLU A 1 87 ? 38.001 1.818 -44.744 1.00 94.56 87 GLU A O 1
ATOM 677 N N . PHE A 1 88 ? 38.053 1.459 -46.961 1.00 97.69 88 PHE A N 1
ATOM 678 C CA . PHE A 1 88 ? 38.336 0.035 -46.822 1.00 97.69 88 PHE A CA 1
ATOM 679 C C . PHE A 1 88 ? 39.611 -0.195 -46.001 1.00 97.69 88 PHE A C 1
ATOM 681 O O . PHE A 1 88 ? 39.604 -0.987 -45.061 1.00 97.69 88 PHE A O 1
ATOM 688 N N . TYR A 1 89 ? 40.694 0.521 -46.317 1.00 97.12 89 TYR A N 1
ATOM 689 C CA . TYR A 1 89 ? 41.948 0.409 -45.577 1.00 97.12 89 TYR A CA 1
ATOM 690 C C . TYR A 1 89 ? 41.792 0.777 -44.097 1.00 97.12 89 TYR A C 1
ATOM 692 O O . TYR A 1 89 ? 42.384 0.117 -43.245 1.00 97.12 89 TYR A O 1
ATOM 700 N N . LEU A 1 90 ? 41.020 1.821 -43.786 1.00 96.19 90 LEU A N 1
ATOM 701 C CA . LEU A 1 90 ? 40.827 2.285 -42.412 1.00 96.19 90 LEU A CA 1
ATOM 702 C C . LEU A 1 90 ? 39.980 1.301 -41.588 1.00 96.19 90 LEU A C 1
ATOM 704 O O . LEU A 1 90 ? 40.328 1.000 -40.446 1.00 96.19 90 LEU A O 1
ATOM 708 N N . TRP A 1 91 ? 38.906 0.755 -42.162 1.00 97.56 91 TRP A N 1
ATOM 709 C CA . TRP A 1 91 ? 38.006 -0.167 -41.464 1.00 97.56 91 TRP A CA 1
ATOM 710 C C . TRP A 1 91 ? 38.531 -1.604 -41.369 1.00 97.56 91 TRP A C 1
ATOM 712 O O . TRP A 1 91 ? 38.187 -2.307 -40.416 1.00 97.56 91 TRP A O 1
ATOM 722 N N . GLN A 1 92 ? 39.365 -2.062 -42.312 1.00 97.00 92 GLN A N 1
ATOM 723 C CA . GLN A 1 92 ? 39.782 -3.470 -42.399 1.00 97.00 92 GLN A CA 1
ATOM 724 C C . GLN A 1 92 ? 40.418 -4.022 -41.111 1.00 97.00 92 GLN A C 1
ATOM 726 O O . GLN A 1 92 ? 39.976 -5.092 -40.684 1.00 97.00 92 GLN A O 1
ATOM 731 N N . PRO A 1 93 ? 41.368 -3.340 -40.438 1.00 95.94 93 PRO A N 1
ATOM 732 C CA . PRO A 1 93 ? 41.968 -3.868 -39.212 1.00 95.94 93 PRO A CA 1
ATOM 733 C C . PRO A 1 93 ? 40.943 -4.090 -38.093 1.00 95.94 93 PRO A C 1
ATOM 735 O O . PRO A 1 93 ? 41.008 -5.082 -37.366 1.00 95.94 93 PRO A O 1
ATOM 738 N N . TYR A 1 94 ? 39.962 -3.192 -37.973 1.00 96.94 94 TYR A N 1
ATOM 739 C CA . TYR A 1 94 ? 38.893 -3.302 -36.983 1.00 96.94 94 TYR A CA 1
ATOM 740 C C . TYR A 1 94 ? 37.885 -4.391 -37.357 1.00 96.94 94 TYR A C 1
ATOM 742 O O . TYR A 1 94 ? 37.515 -5.208 -36.515 1.00 96.94 94 TYR A O 1
ATOM 750 N N . ALA A 1 95 ? 37.475 -4.451 -38.623 1.00 95.75 95 ALA A N 1
ATOM 751 C CA . ALA A 1 95 ? 36.557 -5.475 -39.101 1.00 95.75 95 ALA A CA 1
ATOM 752 C C . ALA A 1 95 ? 37.148 -6.886 -38.942 1.00 95.75 95 ALA A C 1
ATOM 754 O O . ALA A 1 95 ? 36.452 -7.796 -38.498 1.00 95.75 95 ALA A O 1
ATOM 755 N N . GLU A 1 96 ? 38.445 -7.059 -39.205 1.00 94.69 96 GLU A N 1
ATOM 756 C CA . GLU A 1 96 ? 39.163 -8.314 -38.964 1.00 94.69 96 GLU A CA 1
ATOM 757 C C . GLU A 1 96 ? 39.207 -8.675 -37.479 1.00 94.69 96 GLU A C 1
ATOM 759 O O . GLU A 1 96 ? 38.841 -9.792 -37.114 1.00 94.69 96 GLU A O 1
ATOM 764 N N . LYS A 1 97 ? 39.583 -7.718 -36.619 1.00 93.44 97 LYS A N 1
ATOM 765 C CA . LYS A 1 97 ? 39.656 -7.911 -35.163 1.00 93.44 97 LYS A CA 1
ATOM 766 C C . LYS A 1 97 ? 38.317 -8.355 -34.569 1.00 93.44 97 LYS A C 1
ATOM 768 O O . LYS A 1 97 ? 38.297 -9.233 -33.710 1.00 93.44 97 LYS A O 1
ATOM 773 N N . TYR A 1 98 ? 37.211 -7.755 -35.009 1.00 93.00 98 TYR A N 1
ATOM 774 C CA . TYR A 1 98 ? 35.891 -7.974 -34.408 1.00 93.00 98 TYR A CA 1
ATOM 775 C C . TYR A 1 98 ? 35.000 -8.968 -35.174 1.00 93.00 98 TYR A C 1
ATOM 777 O O . TYR A 1 98 ? 33.970 -9.396 -34.648 1.00 93.00 98 TYR A O 1
ATOM 785 N N . GLY A 1 99 ? 35.421 -9.418 -36.359 1.00 93.38 99 GLY A N 1
ATOM 786 C CA . GLY A 1 99 ? 34.719 -10.435 -37.146 1.00 93.38 99 GLY A CA 1
ATOM 787 C C . GLY A 1 99 ? 33.598 -9.887 -38.038 1.00 93.38 99 GLY A C 1
ATOM 788 O O . GLY A 1 99 ? 32.598 -10.576 -38.251 1.00 93.38 99 GLY A O 1
ATOM 789 N N . TYR A 1 100 ? 33.742 -8.664 -38.548 1.00 96.38 100 TYR A N 1
ATOM 790 C CA . TYR A 1 100 ? 32.789 -8.009 -39.448 1.00 96.38 100 TYR A CA 1
ATOM 791 C C . TYR A 1 100 ? 33.247 -8.072 -40.912 1.00 96.38 100 TYR A C 1
ATOM 793 O O . TYR A 1 100 ? 34.442 -8.112 -41.198 1.00 96.38 100 TYR A O 1
ATOM 801 N N . ALA A 1 101 ? 32.296 -8.064 -41.846 1.00 97.50 101 ALA A N 1
ATOM 802 C CA . ALA A 1 101 ? 32.570 -7.840 -43.266 1.00 97.50 101 ALA A CA 1
ATOM 803 C C . ALA A 1 101 ? 32.516 -6.343 -43.608 1.00 97.50 101 ALA A C 1
ATOM 805 O O . ALA A 1 101 ? 31.905 -5.564 -42.877 1.00 97.50 101 ALA A O 1
ATOM 806 N N . ILE A 1 102 ? 33.124 -5.951 -44.728 1.00 98.44 102 ILE A N 1
ATOM 807 C CA . ILE A 1 102 ? 33.132 -4.576 -45.237 1.00 98.44 102 ILE A CA 1
ATOM 808 C C . ILE A 1 102 ? 32.565 -4.546 -46.655 1.00 98.44 102 ILE A C 1
ATOM 810 O O . ILE A 1 102 ? 32.962 -5.350 -47.500 1.00 98.44 102 ILE A O 1
ATOM 814 N N . LEU A 1 103 ? 31.691 -3.574 -46.916 1.00 98.44 103 LEU A N 1
ATOM 815 C CA . LEU A 1 103 ? 31.259 -3.165 -48.248 1.00 98.44 103 LEU A CA 1
ATOM 816 C C . LEU A 1 103 ? 31.540 -1.667 -48.435 1.00 98.44 103 LEU A C 1
ATOM 818 O O . LEU A 1 103 ? 30.809 -0.826 -47.920 1.00 98.44 103 LEU A O 1
ATOM 822 N N . ALA A 1 104 ? 32.582 -1.327 -49.188 1.00 98.38 104 ALA A N 1
ATOM 823 C CA . ALA A 1 104 ? 32.900 0.060 -49.525 1.00 98.38 104 ALA A CA 1
ATOM 824 C C . ALA A 1 104 ? 32.408 0.387 -50.942 1.00 98.38 104 ALA A C 1
ATOM 826 O O . ALA A 1 104 ? 32.700 -0.356 -51.883 1.00 98.38 104 ALA A O 1
ATOM 827 N N . LEU A 1 105 ? 31.679 1.492 -51.111 1.00 98.00 105 LEU A N 1
ATOM 828 C CA . LEU A 1 105 ? 31.177 1.939 -52.417 1.00 98.00 105 LEU A CA 1
ATOM 829 C C . LEU A 1 105 ? 31.970 3.150 -52.920 1.00 98.00 105 LEU A C 1
ATOM 831 O O . LEU A 1 105 ? 32.038 4.173 -52.238 1.00 98.00 105 LEU A O 1
ATOM 835 N N . GLN A 1 106 ? 32.515 3.065 -54.138 1.00 96.75 106 GLN A N 1
ATOM 836 C CA . GLN A 1 106 ? 33.059 4.233 -54.829 1.00 96.75 106 GLN A CA 1
ATOM 837 C C . GLN A 1 106 ? 31.889 5.040 -55.389 1.00 96.75 106 GLN A C 1
ATOM 839 O O . GLN A 1 106 ? 31.332 4.693 -56.430 1.00 96.75 106 GLN A O 1
ATOM 844 N N . TRP A 1 107 ? 31.489 6.095 -54.682 1.00 95.12 107 TRP A N 1
ATOM 845 C CA . TRP A 1 107 ? 30.298 6.863 -55.048 1.00 95.12 107 TRP A CA 1
ATOM 846 C C . TRP A 1 107 ? 30.604 8.161 -55.803 1.00 95.12 107 TRP A C 1
ATOM 848 O O . TRP A 1 107 ? 29.738 8.662 -56.514 1.00 95.12 107 TRP A O 1
ATOM 858 N N . TRP A 1 108 ? 31.826 8.684 -55.691 1.00 93.69 108 TRP A N 1
ATOM 859 C CA . TRP A 1 108 ? 32.311 9.848 -56.440 1.00 93.69 108 TRP A CA 1
ATOM 860 C C . TRP A 1 108 ? 33.208 9.407 -57.600 1.00 93.69 108 TRP A C 1
ATOM 862 O O . TRP A 1 108 ? 34.059 8.538 -57.419 1.00 93.69 108 TRP A O 1
ATOM 872 N N . PHE A 1 109 ? 33.074 10.006 -58.783 1.00 91.88 109 PHE A N 1
ATOM 873 C CA . PHE A 1 109 ? 33.796 9.572 -59.990 1.00 91.88 109 PHE A CA 1
ATOM 874 C C . PHE A 1 109 ? 35.199 10.192 -60.130 1.00 91.88 109 PHE A C 1
ATOM 876 O O . PHE A 1 109 ? 35.746 10.277 -61.225 1.00 91.88 109 PHE A O 1
ATOM 883 N N . GLY A 1 110 ? 35.801 10.621 -59.016 1.00 85.19 110 GLY A N 1
ATOM 884 C CA . GLY A 1 110 ? 37.211 11.016 -58.937 1.00 85.19 110 GLY A CA 1
ATOM 885 C C . GLY A 1 110 ? 37.529 12.463 -59.331 1.00 85.19 110 GLY A C 1
ATOM 886 O O . GLY A 1 110 ? 38.678 12.879 -59.192 1.00 85.19 110 GLY A O 1
ATOM 887 N N . SER A 1 111 ? 36.557 13.243 -59.815 1.00 86.12 111 SER A N 1
ATOM 888 C CA . SER A 1 111 ? 36.704 14.687 -60.052 1.00 86.12 111 SER A CA 1
ATOM 889 C C . SER A 1 111 ? 35.342 15.381 -60.150 1.00 86.12 111 SER A C 1
ATOM 891 O O . SER A 1 111 ? 34.358 14.725 -60.468 1.00 86.12 111 SER A O 1
ATOM 893 N N . GLY A 1 112 ? 35.296 16.696 -59.914 1.00 86.50 112 GLY A N 1
ATOM 894 C CA . GLY A 1 112 ? 34.081 17.503 -60.077 1.00 86.50 112 GLY A CA 1
ATOM 895 C C . GLY A 1 112 ? 33.104 17.449 -58.896 1.00 86.50 112 GLY A C 1
ATOM 896 O O . GLY A 1 112 ? 33.286 16.690 -57.944 1.00 86.50 112 GLY A O 1
ATOM 897 N N . ASP A 1 113 ? 32.078 18.299 -58.960 1.00 84.25 113 ASP A N 1
ATOM 898 C CA . ASP A 1 113 ? 31.071 18.513 -57.908 1.00 84.25 113 ASP A CA 1
ATOM 899 C C . ASP A 1 113 ? 29.634 18.610 -58.443 1.00 84.25 113 ASP A C 1
ATOM 901 O O . ASP A 1 113 ? 28.689 18.791 -57.663 1.00 84.25 113 ASP A O 1
ATOM 905 N N . ALA A 1 114 ? 29.440 18.471 -59.756 1.00 86.19 114 ALA A N 1
ATOM 906 C CA . ALA A 1 114 ? 28.113 18.425 -60.349 1.00 86.19 114 ALA A CA 1
ATOM 907 C C . ALA A 1 114 ? 27.432 17.090 -60.020 1.00 86.19 114 ALA A C 1
ATOM 909 O O . ALA A 1 114 ? 28.085 16.085 -59.763 1.00 86.19 114 ALA A O 1
ATOM 910 N N . THR A 1 115 ? 26.101 17.042 -60.064 1.00 81.69 115 THR A N 1
ATOM 911 C CA . THR A 1 115 ? 25.336 15.803 -59.820 1.00 81.69 115 THR A CA 1
ATOM 912 C C . THR A 1 115 ? 25.627 14.690 -60.834 1.00 81.69 115 THR A C 1
ATOM 914 O O . THR A 1 115 ? 25.272 13.543 -60.593 1.00 81.69 115 THR A O 1
ATOM 917 N N . SER A 1 116 ? 26.282 15.002 -61.958 1.00 85.94 116 SER A N 1
ATOM 918 C CA . SER A 1 116 ? 26.821 14.024 -62.911 1.00 85.94 116 SER A CA 1
ATOM 919 C C . SER A 1 116 ? 28.086 13.314 -62.425 1.00 85.94 116 SER A C 1
ATOM 921 O O . SER A 1 116 ? 28.433 12.271 -62.975 1.00 85.94 116 SER A O 1
ATOM 923 N N . ASP A 1 117 ? 28.762 13.868 -61.419 1.00 90.00 117 ASP A N 1
ATOM 924 C CA . ASP A 1 117 ? 30.119 13.495 -61.008 1.00 90.00 117 ASP A CA 1
ATOM 925 C C . ASP A 1 117 ? 30.124 12.509 -59.824 1.00 90.00 117 ASP A C 1
ATOM 927 O O . ASP A 1 117 ? 31.177 12.113 -59.319 1.00 90.00 117 ASP A O 1
ATOM 931 N N . TYR A 1 118 ? 28.940 12.111 -59.357 1.00 92.25 118 TYR A N 1
ATOM 932 C CA . TYR A 1 118 ? 28.751 11.141 -58.286 1.00 92.25 118 TYR A CA 1
ATOM 933 C C . TYR A 1 118 ? 27.374 10.476 -58.349 1.00 92.25 118 TYR A C 1
ATOM 935 O O . TYR A 1 118 ? 26.450 10.970 -58.992 1.00 92.25 118 TYR A O 1
ATOM 943 N N . TYR A 1 119 ? 27.221 9.367 -57.628 1.00 94.50 119 TYR A N 1
ATOM 944 C CA . TYR A 1 119 ? 25.913 8.808 -57.304 1.00 94.50 119 TYR A CA 1
ATOM 945 C C . TYR A 1 119 ? 25.185 9.673 -56.287 1.00 94.50 119 TYR A C 1
ATOM 947 O O . TYR A 1 119 ? 25.744 10.035 -55.253 1.00 94.50 119 TYR A O 1
ATOM 955 N N . THR A 1 120 ? 23.910 9.957 -56.532 1.00 93.06 120 THR A N 1
ATOM 956 C CA . THR A 1 120 ? 23.043 10.511 -55.491 1.00 93.06 120 THR A CA 1
ATOM 957 C C . THR A 1 120 ? 22.712 9.425 -54.459 1.00 93.06 120 THR A C 1
ATOM 959 O O . THR A 1 120 ? 22.813 8.236 -54.770 1.00 93.06 120 THR A O 1
ATOM 962 N N . PRO A 1 121 ? 22.247 9.776 -53.246 1.00 93.19 121 PRO A N 1
ATOM 963 C CA . PRO A 1 121 ? 21.764 8.786 -52.279 1.00 93.19 121 PRO A CA 1
ATOM 964 C C . PRO A 1 121 ? 20.751 7.778 -52.852 1.00 93.19 121 PRO A C 1
ATOM 966 O O . PRO A 1 121 ? 20.757 6.608 -52.465 1.00 93.19 121 PRO A O 1
ATOM 969 N N . MET A 1 122 ? 19.927 8.211 -53.814 1.00 89.12 122 MET A N 1
ATOM 970 C CA . MET A 1 122 ? 18.923 7.363 -54.467 1.00 89.12 122 MET A CA 1
ATOM 971 C C . MET A 1 122 ? 19.525 6.392 -55.486 1.00 89.12 122 MET A C 1
ATOM 973 O O . MET A 1 122 ? 18.943 5.338 -55.725 1.00 89.12 122 MET A O 1
ATOM 977 N N . ASP A 1 123 ? 20.700 6.708 -56.035 1.00 93.56 123 ASP A N 1
ATOM 978 C CA . ASP A 1 123 ? 21.473 5.792 -56.879 1.00 93.56 123 ASP A CA 1
ATOM 979 C C . ASP A 1 123 ? 22.307 4.819 -56.027 1.00 93.56 123 ASP A C 1
ATOM 981 O O . ASP A 1 123 ? 22.440 3.646 -56.366 1.00 93.56 123 ASP A O 1
ATOM 985 N N . MET A 1 124 ? 22.848 5.283 -54.892 1.00 95.69 124 MET A N 1
ATOM 986 C CA . MET A 1 124 ? 23.716 4.476 -54.024 1.00 95.69 124 MET A CA 1
ATOM 987 C C . MET A 1 124 ? 22.984 3.291 -53.396 1.00 95.69 124 MET A C 1
ATOM 989 O O . MET A 1 124 ? 23.494 2.171 -53.401 1.00 95.69 124 MET A O 1
ATOM 993 N N . TYR A 1 125 ? 21.802 3.525 -52.821 1.00 95.19 125 TYR A N 1
ATOM 994 C CA . TYR A 1 125 ? 21.123 2.497 -52.036 1.00 95.19 125 TYR A CA 1
ATOM 995 C C . TYR A 1 125 ? 20.782 1.228 -52.845 1.00 95.19 125 TYR A C 1
ATOM 997 O O . TYR A 1 125 ? 21.104 0.141 -52.364 1.00 95.19 125 TYR A O 1
ATOM 1005 N N . PRO A 1 126 ? 20.217 1.299 -54.070 1.00 94.19 126 PRO A N 1
ATOM 1006 C CA . PRO A 1 126 ? 19.976 0.108 -54.884 1.00 94.19 126 PRO A CA 1
ATOM 1007 C C . PRO A 1 126 ? 21.242 -0.712 -55.158 1.00 94.19 126 PRO A C 1
ATOM 1009 O O . PRO A 1 126 ? 21.192 -1.939 -55.087 1.00 94.19 126 PRO A O 1
ATOM 1012 N N . LEU A 1 127 ? 22.379 -0.050 -55.405 1.00 95.25 127 LEU A N 1
ATOM 1013 C CA . LEU A 1 127 ? 23.670 -0.712 -55.629 1.00 95.25 127 LEU A CA 1
ATOM 1014 C C . LEU A 1 127 ? 24.146 -1.456 -54.372 1.00 95.25 127 LEU A C 1
ATOM 1016 O O . LEU A 1 127 ? 24.595 -2.602 -54.451 1.00 95.25 127 LEU A O 1
ATOM 1020 N N . LEU A 1 128 ? 24.006 -0.828 -53.201 1.00 96.25 128 LEU A N 1
ATOM 1021 C CA . LEU A 1 128 ? 24.335 -1.436 -51.910 1.00 96.25 128 LEU A CA 1
ATOM 1022 C C . LEU A 1 128 ? 23.414 -2.622 -51.601 1.00 96.25 128 LEU A C 1
ATOM 1024 O O . LEU A 1 128 ? 23.890 -3.710 -51.275 1.00 96.25 128 LEU A O 1
ATOM 1028 N N . ALA A 1 129 ? 22.101 -2.436 -51.745 1.00 95.25 129 ALA A N 1
ATOM 1029 C CA . ALA A 1 129 ? 21.095 -3.458 -51.481 1.00 95.25 129 ALA A CA 1
ATOM 1030 C C . ALA A 1 129 ? 21.263 -4.682 -52.397 1.00 95.25 129 ALA A C 1
ATOM 1032 O O . ALA A 1 129 ? 21.111 -5.814 -51.937 1.00 95.25 129 ALA A O 1
ATOM 1033 N N . GLU A 1 130 ? 21.625 -4.486 -53.670 1.00 93.56 130 GLU A N 1
ATOM 1034 C CA . GLU A 1 130 ? 21.934 -5.576 -54.602 1.00 93.56 130 GLU A CA 1
ATOM 1035 C C . GLU A 1 130 ? 23.100 -6.437 -54.090 1.00 93.56 130 GLU A C 1
ATOM 1037 O O . GLU A 1 130 ? 22.985 -7.667 -54.027 1.00 93.56 130 GLU A O 1
ATOM 1042 N N . GLN A 1 131 ? 24.203 -5.806 -53.674 1.00 94.00 131 GLN A N 1
ATOM 1043 C CA . GLN A 1 131 ? 25.366 -6.528 -53.156 1.00 94.00 131 GLN A CA 1
ATOM 1044 C C . GLN A 1 131 ? 25.049 -7.233 -51.834 1.00 94.00 131 GLN A C 1
ATOM 1046 O O . GLN A 1 131 ? 25.302 -8.434 -51.718 1.00 94.00 131 GLN A O 1
ATOM 1051 N N . LEU A 1 132 ? 24.431 -6.542 -50.871 1.00 95.00 132 LEU A N 1
ATOM 1052 C CA . LEU A 1 132 ? 24.046 -7.116 -49.575 1.00 95.00 132 LEU A CA 1
ATOM 1053 C C . LEU A 1 132 ? 23.111 -8.321 -49.744 1.00 95.00 132 LEU A C 1
ATOM 1055 O O . LEU A 1 132 ? 23.312 -9.362 -49.116 1.00 95.00 132 LEU A O 1
ATOM 1059 N N . LYS A 1 133 ? 22.144 -8.229 -50.664 1.00 93.75 133 LYS A N 1
ATOM 1060 C CA . LYS A 1 133 ? 21.272 -9.349 -51.026 1.00 93.75 133 LYS A CA 1
ATOM 1061 C C . LYS A 1 133 ? 22.058 -10.515 -51.620 1.00 93.75 133 LYS A C 1
ATOM 1063 O O . LYS A 1 133 ? 21.827 -11.658 -51.234 1.00 93.75 133 LYS A O 1
ATOM 1068 N N . SER A 1 134 ? 22.997 -10.247 -52.531 1.00 92.06 134 SER A N 1
ATOM 1069 C CA . SER A 1 134 ? 23.822 -11.290 -53.161 1.00 92.06 134 SER A CA 1
ATOM 1070 C C . SER A 1 134 ? 24.723 -12.035 -52.167 1.00 92.06 134 SER A C 1
ATOM 1072 O O . SER A 1 134 ? 25.040 -13.202 -52.383 1.00 92.06 134 SER A O 1
ATOM 1074 N N . LYS A 1 135 ? 25.094 -11.380 -51.060 1.00 91.69 135 LYS A N 1
ATOM 1075 C CA . LYS A 1 135 ? 25.891 -11.954 -49.967 1.00 91.69 135 LYS A CA 1
ATOM 1076 C C . LYS A 1 135 ? 25.040 -12.590 -48.860 1.00 91.69 135 LYS A C 1
ATOM 1078 O O . LYS A 1 135 ? 25.597 -13.076 -47.883 1.00 91.69 135 LYS A O 1
ATOM 1083 N N . GLY A 1 136 ? 23.712 -12.612 -49.012 1.00 90.50 136 GLY A N 1
ATOM 1084 C CA . GLY A 1 136 ? 22.799 -13.235 -48.051 1.00 90.50 136 GLY A CA 1
ATOM 1085 C C . GLY A 1 136 ? 22.736 -12.511 -46.707 1.00 90.50 136 GLY A C 1
ATOM 1086 O O . GLY A 1 136 ? 22.494 -13.147 -45.685 1.00 90.50 136 GLY A O 1
ATOM 1087 N N . ILE A 1 137 ? 22.984 -11.200 -46.692 1.00 91.50 137 ILE A N 1
ATOM 1088 C CA . ILE A 1 137 ? 22.986 -10.420 -45.454 1.00 91.50 137 ILE A CA 1
ATOM 1089 C C . ILE A 1 137 ? 21.560 -10.272 -44.931 1.00 91.50 137 ILE A C 1
ATOM 1091 O O . ILE A 1 137 ? 20.618 -10.061 -45.696 1.00 91.50 137 ILE A O 1
ATOM 1095 N N . THR A 1 138 ? 21.397 -10.390 -43.619 1.00 90.31 138 THR A N 1
ATOM 1096 C CA . THR A 1 138 ? 20.099 -10.239 -42.963 1.00 90.31 138 THR A CA 1
ATOM 1097 C C . THR A 1 138 ? 19.693 -8.760 -42.925 1.00 90.31 138 THR A C 1
ATOM 1099 O O . THR A 1 138 ? 20.493 -7.909 -42.533 1.00 90.31 138 THR A O 1
ATOM 1102 N N . PRO A 1 139 ? 18.452 -8.406 -43.302 1.00 91.12 139 PRO A N 1
ATOM 1103 C CA . PRO A 1 139 ? 17.963 -7.046 -43.133 1.00 91.12 139 PRO A CA 1
ATOM 1104 C C . PRO A 1 139 ? 18.022 -6.568 -41.671 1.00 91.12 139 PRO A C 1
ATOM 1106 O O . PRO A 1 139 ? 17.715 -7.304 -40.733 1.00 91.12 139 PRO A O 1
ATOM 1109 N N . GLY A 1 140 ? 18.408 -5.311 -41.475 1.00 91.31 140 GLY A N 1
ATOM 1110 C CA . GLY A 1 140 ? 18.495 -4.636 -40.185 1.00 91.31 140 GLY A CA 1
ATOM 1111 C C . GLY A 1 140 ? 19.716 -5.017 -39.348 1.00 91.31 140 GLY A C 1
ATOM 1112 O O . GLY A 1 140 ? 19.741 -4.715 -38.157 1.00 91.31 140 GLY A O 1
ATOM 1113 N N . THR A 1 141 ? 20.707 -5.692 -39.932 1.00 93.25 141 THR A N 1
ATOM 1114 C CA . THR A 1 141 ? 21.961 -6.051 -39.250 1.00 93.25 141 THR A CA 1
ATOM 1115 C C . THR A 1 141 ? 23.171 -5.303 -39.794 1.00 93.25 141 THR A C 1
ATOM 1117 O O . THR A 1 141 ? 24.288 -5.661 -39.450 1.00 93.25 141 THR A O 1
ATOM 1120 N N . VAL A 1 142 ? 22.985 -4.325 -40.681 1.00 97.31 142 VAL A N 1
ATOM 1121 C CA . VAL A 1 142 ? 24.089 -3.595 -41.317 1.00 97.31 142 VAL A CA 1
ATOM 1122 C C . VAL A 1 142 ? 24.344 -2.277 -40.589 1.00 97.31 142 VAL A C 1
ATOM 1124 O O . VAL A 1 142 ? 23.395 -1.561 -40.257 1.00 97.31 142 VAL A O 1
ATOM 1127 N N . LEU A 1 143 ? 25.624 -1.961 -40.379 1.00 98.50 143 LEU A N 1
ATOM 1128 C CA . LEU A 1 143 ? 26.107 -0.638 -39.993 1.00 98.50 143 LEU A CA 1
ATOM 1129 C C . LEU A 1 143 ? 26.415 0.158 -41.264 1.00 98.50 143 LEU A C 1
ATOM 1131 O O . LEU A 1 143 ? 27.335 -0.206 -41.991 1.00 98.50 143 LEU A O 1
ATOM 1135 N N . LEU A 1 144 ? 25.659 1.222 -41.535 1.00 98.62 144 LEU A N 1
ATOM 1136 C CA . LEU A 1 144 ? 25.995 2.196 -42.574 1.00 98.62 144 LEU A CA 1
ATOM 1137 C C . LEU A 1 144 ? 26.856 3.300 -41.974 1.00 98.62 144 LEU A C 1
ATOM 1139 O O . LEU A 1 144 ? 26.389 4.053 -41.132 1.00 98.62 144 LEU A O 1
ATOM 1143 N N . GLU A 1 145 ? 28.077 3.437 -42.446 1.00 98.50 145 GLU A N 1
ATOM 1144 C CA . GLU A 1 145 ? 28.993 4.506 -42.100 1.00 98.50 145 GLU A CA 1
ATOM 1145 C C . GLU A 1 145 ? 29.126 5.492 -43.264 1.00 98.50 145 GLU A C 1
ATOM 1147 O O . GLU A 1 145 ? 29.107 5.115 -44.440 1.00 98.50 145 GLU A O 1
ATOM 1152 N N . GLY A 1 146 ? 29.246 6.773 -42.927 1.00 97.81 146 GLY A N 1
ATOM 1153 C CA . GLY A 1 146 ? 29.720 7.772 -43.865 1.00 97.81 146 GLY A CA 1
ATOM 1154 C C . GLY A 1 146 ? 30.622 8.795 -43.193 1.00 97.81 146 GLY A C 1
ATOM 1155 O O . GLY A 1 146 ? 30.302 9.285 -42.108 1.00 97.81 146 GLY A O 1
ATOM 1156 N N . TYR A 1 147 ? 31.677 9.185 -43.906 1.00 97.00 147 TYR A N 1
ATOM 1157 C CA . TYR A 1 147 ? 32.644 10.199 -43.496 1.00 97.00 147 TYR A CA 1
ATOM 1158 C C . TYR A 1 147 ? 32.490 11.488 -44.314 1.00 97.00 147 TYR A C 1
ATOM 1160 O O . TYR A 1 147 ? 32.387 11.454 -45.542 1.00 97.00 147 TYR A O 1
ATOM 1168 N N . SER A 1 148 ? 32.467 12.653 -43.657 1.00 94.50 148 SER A N 1
ATOM 1169 C CA . SER A 1 148 ? 32.407 13.977 -44.295 1.00 94.50 148 SER A CA 1
ATOM 1170 C C . SER A 1 148 ? 31.244 14.083 -45.304 1.00 94.50 148 SER A C 1
ATOM 1172 O O . SER A 1 148 ? 30.074 13.962 -44.933 1.00 94.50 148 SER A O 1
ATOM 1174 N N . ARG A 1 149 ? 31.504 14.246 -46.607 1.00 92.31 149 ARG A N 1
ATOM 1175 C CA . ARG A 1 149 ? 30.440 14.232 -47.632 1.00 92.31 149 ARG A CA 1
ATOM 1176 C C . ARG A 1 149 ? 29.701 12.886 -47.730 1.00 92.31 149 ARG A C 1
ATOM 1178 O O . ARG A 1 149 ? 28.507 12.881 -48.020 1.00 92.31 149 ARG A O 1
ATOM 1185 N N . GLY A 1 150 ? 30.361 11.768 -47.432 1.00 95.12 150 GLY A N 1
ATOM 1186 C CA . GLY A 1 150 ? 29.719 10.462 -47.260 1.00 95.12 150 GLY A CA 1
ATOM 1187 C C . GLY A 1 150 ? 28.740 10.449 -46.081 1.00 95.12 150 GLY A C 1
ATOM 1188 O O . GLY A 1 150 ? 27.620 9.958 -46.218 1.00 95.12 150 GLY A O 1
ATOM 1189 N N . SER A 1 151 ? 29.091 11.103 -44.965 1.00 96.12 151 SER A N 1
ATOM 1190 C CA . SER A 1 151 ? 28.183 11.305 -43.822 1.00 96.12 151 SER A CA 1
ATOM 1191 C C . SER A 1 151 ? 26.956 12.125 -44.225 1.00 96.12 151 SER A C 1
ATOM 1193 O O . SER A 1 151 ? 25.829 11.731 -43.935 1.00 96.12 151 SER A O 1
ATOM 1195 N N . ALA A 1 152 ? 27.138 13.222 -44.969 1.00 94.00 152 ALA A N 1
ATOM 1196 C CA . ALA A 1 152 ? 26.022 14.036 -45.458 1.00 94.00 152 ALA A CA 1
ATOM 1197 C C . ALA A 1 152 ? 25.056 13.245 -46.370 1.00 94.00 152 ALA A C 1
ATOM 1199 O O . ALA A 1 152 ? 23.853 13.509 -46.373 1.00 94.00 152 ALA A O 1
ATOM 1200 N N . ASN A 1 153 ? 25.561 12.247 -47.104 1.00 94.88 153 ASN A N 1
ATOM 1201 C CA . ASN A 1 153 ? 24.745 11.327 -47.900 1.00 94.88 153 ASN A CA 1
ATOM 1202 C C . ASN A 1 153 ? 24.041 10.254 -47.054 1.00 94.88 153 ASN A C 1
ATOM 1204 O O . ASN A 1 153 ? 22.937 9.837 -47.412 1.00 94.88 153 ASN A O 1
ATOM 1208 N N . SER A 1 154 ? 24.640 9.828 -45.935 1.00 96.81 154 SER A N 1
ATOM 1209 C CA . SER A 1 154 ? 24.147 8.717 -45.106 1.00 96.81 154 SER A CA 1
ATOM 1210 C C . SER A 1 154 ? 22.702 8.902 -44.627 1.00 96.81 154 SER A C 1
ATOM 1212 O O . SER A 1 154 ? 21.935 7.942 -44.643 1.00 96.81 154 SER A O 1
ATOM 1214 N N . TYR A 1 155 ? 22.286 10.134 -44.304 1.00 97.38 155 TYR A N 1
ATOM 1215 C CA . TYR A 1 155 ? 20.919 10.440 -43.860 1.00 97.38 155 TYR A CA 1
ATOM 1216 C C . TYR A 1 155 ? 19.868 10.049 -44.909 1.00 97.38 155 TYR A C 1
ATOM 1218 O O . TYR A 1 155 ? 18.905 9.345 -44.607 1.00 97.38 155 TYR A O 1
ATOM 1226 N N . ALA A 1 156 ? 20.075 10.449 -46.165 1.00 95.25 156 ALA A N 1
ATOM 1227 C CA . ALA A 1 156 ? 19.156 10.137 -47.256 1.00 95.25 156 ALA A CA 1
ATOM 1228 C C . ALA A 1 156 ? 19.251 8.676 -47.715 1.00 95.25 156 ALA A C 1
ATOM 1230 O O . ALA A 1 156 ? 18.227 8.083 -48.049 1.00 95.25 156 ALA A O 1
ATOM 1231 N N . VAL A 1 157 ? 20.445 8.072 -47.673 1.00 96.69 157 VAL A N 1
ATOM 1232 C CA . VAL A 1 157 ? 20.618 6.634 -47.943 1.00 96.69 157 VAL A CA 1
ATOM 1233 C C . VAL A 1 157 ? 19.841 5.800 -46.914 1.00 96.69 157 VAL A C 1
ATOM 1235 O O . VAL A 1 157 ? 19.109 4.885 -47.291 1.00 96.69 157 VAL A O 1
ATOM 1238 N N . ALA A 1 158 ? 19.919 6.156 -45.629 1.00 96.38 158 ALA A N 1
ATOM 1239 C CA . ALA A 1 158 ? 19.167 5.499 -44.561 1.00 96.38 158 ALA A CA 1
ATOM 1240 C C . ALA A 1 158 ? 17.650 5.736 -44.666 1.00 96.38 158 ALA A C 1
ATOM 1242 O O . ALA A 1 158 ? 16.860 4.823 -44.425 1.00 96.38 158 ALA A O 1
ATOM 1243 N N . ALA A 1 159 ? 17.220 6.939 -45.060 1.00 94.62 159 ALA A N 1
ATOM 1244 C CA . ALA A 1 159 ? 15.802 7.233 -45.273 1.00 94.62 159 ALA A CA 1
ATOM 1245 C C . ALA A 1 159 ? 15.218 6.434 -46.447 1.00 94.62 159 ALA A C 1
ATOM 1247 O O . ALA A 1 159 ? 14.069 5.995 -46.384 1.00 94.62 159 ALA A O 1
ATOM 1248 N N . PHE A 1 160 ? 16.008 6.209 -47.500 1.00 93.69 160 PHE A N 1
ATOM 1249 C CA . PHE A 1 160 ? 15.566 5.398 -48.626 1.00 93.69 160 PHE A CA 1
ATOM 1250 C C . PHE A 1 160 ? 15.495 3.905 -48.269 1.00 93.69 160 PHE A C 1
ATOM 1252 O O . PHE A 1 160 ? 14.509 3.252 -48.612 1.00 93.69 160 PHE A O 1
ATOM 1259 N N . ASP A 1 161 ? 16.457 3.385 -47.496 1.00 94.44 161 ASP A N 1
ATOM 1260 C CA . ASP A 1 161 ? 16.392 2.021 -46.945 1.00 94.44 161 ASP A CA 1
ATOM 1261 C C . ASP A 1 161 ? 15.107 1.785 -46.146 1.00 94.44 161 ASP A C 1
ATOM 1263 O O . ASP A 1 161 ? 14.485 0.732 -46.259 1.00 94.44 161 ASP A O 1
ATOM 1267 N N . ALA A 1 162 ? 14.648 2.790 -45.396 1.00 84.00 162 ALA A N 1
ATOM 1268 C CA . ALA A 1 162 ? 13.460 2.677 -44.560 1.00 84.00 162 ALA A CA 1
ATOM 1269 C C . ALA A 1 162 ? 12.155 2.403 -45.325 1.00 84.00 162 ALA A C 1
ATOM 1271 O O . ALA A 1 162 ? 11.248 1.784 -44.763 1.00 84.00 162 ALA A O 1
ATOM 1272 N N . VAL A 1 163 ? 12.055 2.847 -46.582 1.00 83.06 163 VAL A N 1
ATOM 1273 C CA . VAL A 1 163 ? 10.890 2.595 -47.452 1.00 83.06 163 VAL A CA 1
ATOM 1274 C C . VAL A 1 163 ? 11.132 1.480 -48.468 1.00 83.06 163 VAL A C 1
ATOM 1276 O O . VAL A 1 163 ? 10.221 1.106 -49.207 1.00 83.06 163 VAL A O 1
ATOM 1279 N N . ALA A 1 164 ? 12.351 0.950 -48.528 1.00 84.75 164 ALA A N 1
ATOM 1280 C CA . ALA A 1 164 ? 12.695 -0.145 -49.410 1.00 84.75 164 ALA A CA 1
ATOM 1281 C C . ALA A 1 164 ? 12.185 -1.488 -48.868 1.00 84.75 164 ALA A C 1
ATOM 1283 O O . ALA A 1 164 ? 11.980 -1.688 -47.671 1.00 84.75 164 ALA A O 1
ATOM 1284 N N . ALA A 1 165 ? 12.007 -2.453 -49.773 1.00 74.88 165 ALA A N 1
ATOM 1285 C CA . ALA A 1 165 ? 11.489 -3.777 -49.425 1.00 74.88 165 ALA A CA 1
ATOM 1286 C C . ALA A 1 165 ? 12.422 -4.584 -48.500 1.00 74.88 165 ALA A C 1
ATOM 1288 O O . ALA A 1 165 ? 11.967 -5.508 -47.830 1.00 74.88 165 ALA A O 1
ATOM 1289 N N . GLN A 1 166 ? 13.720 -4.273 -48.486 1.00 74.19 166 GLN A N 1
ATOM 1290 C CA . GLN A 1 166 ? 14.735 -4.963 -47.693 1.00 74.19 166 GLN A CA 1
ATOM 1291 C C . GLN A 1 166 ? 15.470 -3.924 -46.844 1.00 74.19 166 GLN A C 1
ATOM 1293 O O . GLN A 1 166 ? 16.440 -3.343 -47.302 1.00 74.19 166 GLN A O 1
ATOM 1298 N N . ARG A 1 167 ? 14.975 -3.659 -45.630 1.00 89.00 167 ARG A N 1
ATOM 1299 C CA . ARG A 1 167 ? 15.510 -2.628 -44.721 1.00 89.00 167 ARG A CA 1
ATOM 1300 C C . ARG A 1 167 ? 16.813 -3.111 -44.079 1.00 89.00 167 ARG A C 1
ATOM 1302 O O . ARG A 1 167 ? 16.766 -3.768 -43.042 1.00 89.00 167 ARG A O 1
ATOM 1309 N N . TYR A 1 168 ? 17.957 -2.897 -44.721 1.00 94.38 168 TYR A N 1
ATOM 1310 C CA . TYR A 1 168 ? 19.246 -3.468 -44.328 1.00 94.38 168 TYR A CA 1
ATOM 1311 C C . TYR A 1 168 ? 19.891 -2.784 -43.126 1.00 94.38 168 TYR A C 1
ATOM 1313 O O . TYR A 1 168 ? 20.556 -3.466 -42.339 1.00 94.38 168 TYR A O 1
ATOM 1321 N N . PHE A 1 169 ? 19.697 -1.480 -42.946 1.00 96.38 169 PHE A N 1
ATOM 1322 C CA . PHE A 1 169 ? 20.438 -0.733 -41.937 1.00 96.38 169 PHE A CA 1
ATOM 1323 C C . PHE A 1 169 ? 19.781 -0.861 -40.563 1.00 96.38 169 PHE A C 1
ATOM 1325 O O . PHE A 1 169 ? 18.642 -0.455 -40.340 1.00 96.38 169 PHE A O 1
ATOM 1332 N N . GLY A 1 170 ? 20.518 -1.459 -39.627 1.00 94.06 170 GLY A N 1
ATOM 1333 C CA . GLY A 1 170 ? 20.154 -1.483 -38.210 1.00 94.06 170 GLY A CA 1
ATOM 1334 C C . GLY A 1 170 ? 20.781 -0.325 -37.440 1.00 94.06 170 GLY A C 1
ATOM 1335 O O . GLY A 1 170 ? 20.196 0.163 -36.470 1.00 94.06 170 GLY A O 1
ATOM 1336 N N . MET A 1 171 ? 21.947 0.132 -37.903 1.00 97.81 171 MET A N 1
ATOM 1337 C CA . MET A 1 171 ? 22.676 1.251 -37.330 1.00 97.81 171 MET A CA 1
ATOM 1338 C C . MET A 1 171 ? 23.250 2.156 -38.423 1.00 97.81 171 MET A C 1
ATOM 1340 O O . MET A 1 171 ? 23.680 1.669 -39.469 1.00 97.81 171 MET A O 1
ATOM 1344 N N . VAL A 1 172 ? 23.288 3.462 -38.163 1.00 98.56 172 VAL A N 1
ATOM 1345 C CA . VAL A 1 172 ? 23.978 4.456 -38.996 1.00 98.56 172 VAL A CA 1
ATOM 1346 C C . VAL A 1 172 ? 25.044 5.167 -38.163 1.00 98.56 172 VAL A C 1
ATOM 1348 O O . VAL A 1 172 ? 24.768 5.569 -37.037 1.00 98.56 172 VAL A O 1
ATOM 1351 N N . LEU A 1 173 ? 26.246 5.327 -38.710 1.00 98.56 173 LEU A N 1
ATOM 1352 C CA . LEU A 1 173 ? 27.364 6.082 -38.156 1.00 98.56 173 LEU A CA 1
ATOM 1353 C C . LEU A 1 173 ? 27.675 7.276 -39.070 1.00 98.56 173 LEU A C 1
ATOM 1355 O O . LEU A 1 173 ? 28.128 7.105 -40.199 1.00 98.56 173 LEU A O 1
ATOM 1359 N N . SER A 1 174 ? 27.433 8.487 -38.576 1.00 98.44 174 SER A N 1
ATOM 1360 C CA . SER A 1 174 ? 27.656 9.737 -39.312 1.00 98.44 174 SER A CA 1
ATOM 1361 C C . SER A 1 174 ? 28.865 10.481 -38.736 1.00 98.44 174 SER A C 1
ATOM 1363 O O . SER A 1 174 ? 28.802 10.996 -37.616 1.00 98.44 174 SER A O 1
ATOM 1365 N N . VAL A 1 175 ? 29.969 10.533 -39.487 1.00 97.69 175 VAL A N 1
ATOM 1366 C CA . VAL A 1 175 ? 31.258 11.083 -39.038 1.00 97.69 175 VAL A CA 1
ATOM 1367 C C . VAL A 1 175 ? 31.533 12.433 -39.699 1.00 97.69 175 VAL A C 1
ATOM 1369 O O . VAL A 1 175 ? 31.733 12.506 -40.912 1.00 97.69 175 VAL A O 1
ATOM 1372 N N . SER A 1 176 ? 31.563 13.509 -38.904 1.00 95.56 176 SER A N 1
ATOM 1373 C CA . SER A 1 176 ? 31.985 14.860 -39.325 1.00 95.56 176 SER A CA 1
ATOM 1374 C C . SER A 1 176 ? 31.289 15.412 -40.582 1.00 95.56 176 SER A C 1
ATOM 1376 O O . SER A 1 176 ? 31.844 16.236 -41.307 1.00 95.56 176 SER A O 1
ATOM 1378 N N . GLY A 1 177 ? 30.056 14.984 -40.864 1.00 94.00 177 GLY A N 1
ATOM 1379 C CA . GLY A 1 177 ? 29.247 15.549 -41.942 1.00 94.00 177 GLY A CA 1
ATOM 1380 C C . GLY A 1 177 ? 27.788 15.677 -41.543 1.00 94.00 177 GLY A C 1
ATOM 1381 O O . GLY A 1 177 ? 27.087 14.688 -41.303 1.00 94.00 177 GLY A O 1
ATOM 1382 N N . GLN A 1 178 ? 27.355 16.929 -41.467 1.00 93.19 178 GLN A N 1
ATOM 1383 C CA . GLN A 1 178 ? 26.047 17.322 -40.966 1.00 93.19 178 GLN A CA 1
ATOM 1384 C C . GLN A 1 178 ? 24.905 16.969 -41.921 1.00 93.19 178 GLN A C 1
ATOM 1386 O O . GLN A 1 178 ? 25.073 16.909 -43.143 1.00 93.19 178 GLN A O 1
ATOM 1391 N N . MET A 1 179 ? 23.706 16.848 -41.361 1.00 93.25 179 MET A N 1
ATOM 1392 C CA . MET A 1 179 ? 22.478 16.996 -42.126 1.00 93.25 179 MET A CA 1
ATOM 1393 C C . MET A 1 179 ? 22.321 18.468 -42.522 1.00 93.25 179 MET A C 1
ATOM 1395 O O . MET A 1 179 ? 22.142 19.341 -41.674 1.00 93.25 179 MET A O 1
ATOM 1399 N N . ALA A 1 180 ? 22.382 18.749 -43.824 1.00 88.81 180 ALA A N 1
ATOM 1400 C CA . ALA A 1 180 ? 22.129 20.077 -44.371 1.00 88.81 180 ALA A CA 1
ATOM 1401 C C . ALA A 1 180 ? 20.703 20.168 -44.934 1.00 88.81 180 ALA A C 1
ATOM 1403 O O . ALA A 1 180 ? 20.350 19.426 -45.853 1.00 88.81 180 ALA A O 1
ATOM 1404 N N . SER A 1 181 ? 19.899 21.112 -44.437 1.00 86.25 181 SER A N 1
ATOM 1405 C CA . SER A 1 181 ? 18.508 21.331 -44.878 1.00 86.25 181 SER A CA 1
ATOM 1406 C C . SER A 1 181 ? 18.390 21.842 -46.320 1.00 86.25 181 SER A C 1
ATOM 1408 O O . SER A 1 181 ? 17.357 21.670 -46.963 1.00 86.25 181 SER A O 1
ATOM 1410 N N . GLY A 1 182 ? 19.451 22.460 -46.846 1.00 85.88 182 GLY A N 1
ATOM 1411 C CA . GLY A 1 182 ? 19.551 22.888 -48.243 1.00 85.88 182 GLY A CA 1
ATOM 1412 C C . GLY A 1 182 ? 19.963 21.778 -49.215 1.00 85.88 182 GLY A C 1
ATOM 1413 O O . GLY A 1 182 ? 19.927 21.998 -50.422 1.00 85.88 182 GLY A O 1
ATOM 1414 N N . TYR A 1 183 ? 20.366 20.602 -48.720 1.00 88.81 183 TYR A N 1
ATOM 1415 C CA . TYR A 1 183 ? 20.785 19.497 -49.578 1.00 88.81 183 TYR A CA 1
ATOM 1416 C C . TYR A 1 183 ? 19.546 18.798 -50.168 1.00 88.81 183 TYR A C 1
ATOM 1418 O O . TYR A 1 183 ? 18.724 18.307 -49.388 1.00 88.81 183 TYR A O 1
ATOM 1426 N N . PRO A 1 184 ? 19.378 18.726 -51.506 1.00 89.31 184 PRO A N 1
ATOM 1427 C CA . PRO A 1 184 ? 18.124 18.265 -52.110 1.00 89.31 184 PRO A CA 1
ATOM 1428 C C . PRO A 1 184 ? 17.624 16.890 -51.624 1.00 89.31 184 PRO A C 1
ATOM 1430 O O . PRO A 1 184 ? 16.434 16.783 -51.333 1.00 89.31 184 PRO A O 1
ATOM 1433 N N . PRO A 1 185 ? 18.471 15.858 -51.418 1.00 88.94 185 PRO A N 1
ATOM 1434 C CA . PRO A 1 185 ? 18.012 14.589 -50.845 1.00 88.94 185 PRO A CA 1
ATOM 1435 C C . PRO A 1 185 ? 17.431 14.716 -49.428 1.00 88.94 185 PRO A C 1
ATOM 1437 O O . PRO A 1 185 ? 16.446 14.057 -49.109 1.00 88.94 185 PRO A O 1
ATOM 1440 N N . ASN A 1 186 ? 17.972 15.603 -48.587 1.00 91.44 186 ASN A N 1
ATOM 1441 C CA . ASN A 1 186 ? 17.424 15.845 -47.249 1.00 91.44 186 ASN A CA 1
ATOM 1442 C C . ASN A 1 186 ? 16.103 16.625 -47.308 1.00 91.44 186 ASN A C 1
ATOM 1444 O O . ASN A 1 186 ? 15.224 16.411 -46.474 1.00 91.44 186 ASN A O 1
ATOM 1448 N N . GLN A 1 187 ? 15.922 17.488 -48.313 1.00 91.94 187 GLN A N 1
ATOM 1449 C CA . GLN A 1 187 ? 14.644 18.169 -48.543 1.00 91.94 187 GLN A CA 1
ATOM 1450 C C . GLN A 1 187 ? 13.524 17.188 -48.876 1.00 91.94 187 GLN A C 1
ATOM 1452 O O . GLN A 1 187 ? 12.393 17.412 -48.458 1.00 91.94 187 GLN A O 1
ATOM 1457 N N . GLU A 1 188 ? 13.819 16.077 -49.556 1.00 90.62 188 GLU A N 1
ATOM 1458 C CA . GLU A 1 188 ? 12.822 15.028 -49.796 1.00 90.62 188 GLU A CA 1
ATOM 1459 C C . GLU A 1 188 ? 12.357 14.355 -48.494 1.00 90.62 188 GLU A C 1
ATOM 1461 O O . GLU A 1 188 ? 11.183 14.003 -48.359 1.00 90.62 188 GLU A O 1
ATOM 1466 N N . ILE A 1 189 ? 13.253 14.223 -47.511 1.00 92.81 189 ILE A N 1
ATOM 1467 C CA . ILE A 1 189 ? 12.935 13.705 -46.173 1.00 92.81 189 ILE A CA 1
ATOM 1468 C C . ILE A 1 189 ? 12.049 14.701 -45.424 1.00 92.81 189 ILE A C 1
ATOM 1470 O O . ILE A 1 189 ? 11.009 14.319 -44.893 1.00 92.81 189 ILE A O 1
ATOM 1474 N N . ILE A 1 190 ? 12.411 15.987 -45.456 1.00 93.25 190 ILE A N 1
ATOM 1475 C CA . ILE A 1 190 ? 11.625 17.076 -44.854 1.00 93.25 190 ILE A CA 1
ATOM 1476 C C . ILE A 1 190 ? 10.242 17.193 -45.515 1.00 93.25 190 ILE A C 1
ATOM 1478 O O . ILE A 1 190 ? 9.247 17.431 -44.836 1.00 93.25 190 ILE A O 1
ATOM 1482 N N . ALA A 1 191 ? 10.158 16.972 -46.829 1.00 91.69 191 ALA A N 1
ATOM 1483 C CA . ALA A 1 191 ? 8.908 16.947 -47.584 1.00 91.69 191 ALA A CA 1
ATOM 1484 C C . ALA A 1 191 ? 8.045 15.700 -47.299 1.00 91.69 191 ALA A C 1
ATOM 1486 O O . ALA A 1 191 ? 6.945 15.582 -47.838 1.00 91.69 191 ALA A O 1
ATOM 1487 N N . GLY A 1 192 ? 8.522 14.767 -46.467 1.00 90.38 192 GLY A N 1
ATOM 1488 C CA . GLY A 1 192 ? 7.777 13.585 -46.042 1.00 90.38 192 GLY A CA 1
ATOM 1489 C C . GLY A 1 192 ? 7.740 12.450 -47.067 1.00 90.38 192 GLY A C 1
ATOM 1490 O O . GLY A 1 192 ? 6.943 11.526 -46.906 1.00 90.38 192 GLY A O 1
ATOM 1491 N N . LYS A 1 193 ? 8.600 12.468 -48.098 1.00 90.50 193 LYS A N 1
ATOM 1492 C CA . LYS A 1 193 ? 8.646 11.430 -49.150 1.00 90.50 193 LYS A CA 1
ATOM 1493 C C . LYS A 1 193 ? 8.875 10.020 -48.586 1.00 90.50 193 LYS A C 1
ATOM 1495 O O . LYS A 1 193 ? 8.407 9.047 -49.168 1.00 90.50 193 LYS A O 1
ATOM 1500 N N . PHE A 1 194 ? 9.552 9.921 -47.440 1.00 89.38 194 PHE A N 1
ATOM 1501 C CA . PHE A 1 194 ? 9.884 8.665 -46.756 1.00 89.38 194 PHE A CA 1
ATOM 1502 C C . PHE A 1 194 ? 8.996 8.379 -45.529 1.00 89.38 194 PHE A C 1
ATOM 1504 O O . PHE A 1 194 ? 9.303 7.510 -44.715 1.00 89.38 194 PHE A O 1
ATOM 1511 N N . GLY A 1 195 ? 7.886 9.111 -45.381 1.00 88.81 195 GLY A N 1
ATOM 1512 C CA . GLY A 1 195 ? 7.039 9.090 -44.189 1.00 88.81 195 GLY A CA 1
ATOM 1513 C C . GLY A 1 195 ? 7.495 10.078 -43.111 1.00 88.81 195 GLY A C 1
ATOM 1514 O O . GLY A 1 195 ? 8.524 10.737 -43.234 1.00 88.81 195 GLY A O 1
ATOM 1515 N N . SER A 1 196 ? 6.704 10.202 -42.041 1.00 88.38 196 SER A N 1
ATOM 1516 C CA . SER A 1 196 ? 6.934 11.191 -40.973 1.00 88.38 196 SER A CA 1
ATOM 1517 C C . SER A 1 196 ? 8.026 10.798 -39.972 1.00 88.38 196 SER A C 1
ATOM 1519 O O . SER A 1 196 ? 8.566 11.667 -39.295 1.00 88.38 196 SER A O 1
ATOM 1521 N N . LYS A 1 197 ? 8.344 9.501 -39.860 1.00 92.44 197 LYS A N 1
ATOM 1522 C CA . LYS A 1 197 ? 9.396 8.963 -38.977 1.00 92.44 197 LYS A CA 1
ATOM 1523 C C . LYS A 1 197 ? 10.198 7.843 -39.659 1.00 92.44 197 LYS A C 1
ATOM 1525 O O . LYS A 1 197 ? 10.133 6.689 -39.214 1.00 92.44 197 LYS A O 1
ATOM 1530 N N . PRO A 1 198 ? 10.919 8.149 -40.754 1.00 91.81 198 PRO A N 1
ATOM 1531 C CA . PRO A 1 198 ? 11.608 7.147 -41.569 1.00 91.81 198 PRO A CA 1
ATOM 1532 C C . PRO A 1 198 ? 12.641 6.340 -40.772 1.00 91.81 198 PRO A C 1
ATOM 1534 O O . PRO A 1 198 ? 12.854 5.166 -41.050 1.00 91.81 198 PRO A O 1
ATOM 1537 N N . TYR A 1 199 ? 13.229 6.907 -39.719 1.00 95.12 199 TYR A N 1
ATOM 1538 C CA . TYR A 1 199 ? 14.302 6.249 -38.970 1.00 95.12 199 TYR A CA 1
ATOM 1539 C C . TYR A 1 199 ? 13.816 5.376 -37.807 1.00 95.12 199 TYR A C 1
ATOM 1541 O O . TYR A 1 199 ? 14.621 4.909 -37.003 1.00 95.12 199 TYR A O 1
ATOM 1549 N N . THR A 1 200 ? 12.507 5.123 -37.708 1.00 92.12 200 THR A N 1
ATOM 1550 C CA . THR A 1 200 ? 11.951 4.246 -36.668 1.00 92.12 200 THR A CA 1
ATOM 1551 C C . THR A 1 200 ? 12.595 2.858 -36.730 1.00 92.12 200 THR A C 1
ATOM 1553 O O . THR A 1 200 ? 12.488 2.163 -37.746 1.00 92.12 200 THR A O 1
ATOM 1556 N N . GLY A 1 201 ? 13.228 2.455 -35.623 1.00 86.69 201 GLY A N 1
ATOM 1557 C CA . GLY A 1 201 ? 13.918 1.168 -35.476 1.00 86.69 201 GLY A CA 1
ATOM 1558 C C . GLY A 1 201 ? 15.393 1.166 -35.899 1.00 86.69 201 GLY A C 1
ATOM 1559 O O . GLY A 1 201 ? 16.021 0.108 -35.850 1.00 86.69 201 GLY A O 1
ATOM 1560 N N . VAL A 1 202 ? 15.939 2.323 -36.291 1.00 93.69 202 VAL A N 1
ATOM 1561 C CA . VAL A 1 202 ? 17.353 2.513 -36.644 1.00 93.69 202 VAL A CA 1
ATOM 1562 C C . VAL A 1 202 ? 18.090 3.147 -3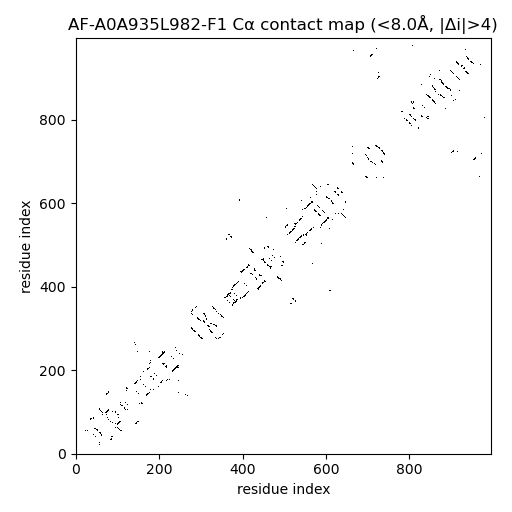5.464 1.00 93.69 202 VAL A C 1
ATOM 1564 O O . VAL A 1 202 ? 17.646 4.159 -34.912 1.00 93.69 202 VAL A O 1
ATOM 1567 N N . GLN A 1 203 ? 19.219 2.554 -35.074 1.00 97.00 203 GLN A N 1
ATOM 1568 C CA . GLN A 1 203 ? 20.131 3.153 -34.101 1.00 97.00 203 GLN A CA 1
ATOM 1569 C C . GLN A 1 203 ? 21.106 4.113 -34.792 1.00 97.00 203 GLN A C 1
ATOM 1571 O O . GLN A 1 203 ? 21.516 3.872 -35.923 1.00 97.00 203 GLN A O 1
ATOM 1576 N N . TRP A 1 204 ? 21.501 5.194 -34.126 1.00 98.19 204 TRP A N 1
ATOM 1577 C CA . TRP A 1 204 ? 22.380 6.204 -34.716 1.00 98.19 204 TRP A CA 1
ATOM 1578 C C . TRP A 1 204 ? 23.582 6.506 -33.830 1.00 98.19 204 TRP A C 1
ATOM 1580 O O . TRP A 1 204 ? 23.429 6.776 -32.638 1.00 98.19 204 TRP A O 1
ATOM 1590 N N . VAL A 1 205 ? 24.766 6.503 -34.431 1.00 98.38 205 VAL A N 1
ATOM 1591 C CA . VAL A 1 205 ? 26.014 6.983 -33.846 1.00 98.38 205 VAL A CA 1
ATOM 1592 C C . VAL A 1 205 ? 26.468 8.212 -34.621 1.00 98.38 205 VAL A C 1
ATOM 1594 O O . VAL A 1 205 ? 26.442 8.225 -35.849 1.00 98.38 205 VAL A O 1
ATOM 1597 N N . LEU A 1 206 ? 26.866 9.267 -33.922 1.00 98.44 206 LEU A N 1
ATOM 1598 C CA . LEU A 1 206 ? 27.406 10.466 -34.559 1.00 98.44 206 LEU A CA 1
ATOM 1599 C C . LEU A 1 206 ? 28.746 10.831 -33.935 1.00 98.44 206 LEU A C 1
ATOM 1601 O O . LEU A 1 206 ? 28.949 10.623 -32.740 1.00 98.44 206 LEU A O 1
ATOM 1605 N N . TYR A 1 207 ? 29.631 11.402 -34.744 1.00 98.25 207 TYR A N 1
ATOM 1606 C CA . TYR A 1 207 ? 30.937 11.888 -34.314 1.00 98.25 207 TYR A CA 1
ATOM 1607 C C . TYR A 1 207 ? 31.164 13.329 -34.762 1.00 98.25 207 TYR A C 1
ATOM 1609 O O . TYR A 1 207 ? 30.849 13.685 -35.903 1.00 98.25 207 TYR A O 1
ATOM 1617 N N . CYS A 1 208 ? 31.773 14.126 -33.888 1.00 96.88 208 CYS A N 1
ATOM 1618 C CA . CYS A 1 208 ? 32.411 15.379 -34.256 1.00 96.88 208 CYS A CA 1
ATOM 1619 C C . CYS A 1 208 ? 33.738 15.562 -33.496 1.00 96.88 208 CYS A C 1
ATOM 1621 O O . CYS A 1 208 ? 33.877 15.097 -32.363 1.00 96.88 208 CYS A O 1
ATOM 1623 N N . GLY A 1 209 ? 34.704 16.233 -34.128 1.00 93.69 209 GLY A N 1
ATOM 1624 C CA . GLY A 1 209 ? 35.963 16.642 -33.506 1.00 93.69 209 GLY A CA 1
ATOM 1625 C C . GLY A 1 209 ? 35.967 18.142 -33.213 1.00 93.69 209 GLY A C 1
ATOM 1626 O O . GLY A 1 209 ? 35.771 18.950 -34.117 1.00 93.69 209 GLY A O 1
ATOM 1627 N N . GLU A 1 210 ? 36.200 18.544 -31.965 1.00 91.88 210 GLU A N 1
ATOM 1628 C CA . GLU A 1 210 ? 36.156 19.961 -31.550 1.00 91.88 210 GLU A CA 1
ATOM 1629 C C . GLU A 1 210 ? 37.372 20.772 -32.055 1.00 91.88 210 GLU A C 1
ATOM 1631 O O . GLU A 1 210 ? 37.399 21.997 -31.937 1.00 91.88 210 GLU A O 1
ATOM 1636 N N . LYS A 1 211 ? 38.383 20.117 -32.647 1.00 91.94 211 LYS A N 1
ATOM 1637 C CA . LYS A 1 211 ? 39.515 20.765 -33.338 1.00 91.94 211 LYS A CA 1
ATOM 1638 C C . LYS A 1 211 ? 39.390 20.738 -34.861 1.00 91.94 211 LYS A C 1
ATOM 1640 O O . LYS A 1 211 ? 40.390 20.932 -35.555 1.00 91.94 211 LYS A O 1
ATOM 1645 N N . ASP A 1 212 ? 38.198 20.477 -35.387 1.00 91.75 212 ASP A N 1
ATOM 1646 C CA . ASP A 1 212 ? 37.930 20.635 -36.811 1.00 91.75 212 ASP A CA 1
ATOM 1647 C C . ASP A 1 212 ? 38.308 22.054 -37.280 1.00 91.75 212 ASP A C 1
ATOM 1649 O O . ASP A 1 212 ? 38.098 23.044 -36.574 1.00 91.75 212 ASP A O 1
ATOM 1653 N N . ALA A 1 213 ? 38.901 22.148 -38.471 1.00 88.62 213 ALA A N 1
ATOM 1654 C CA . ALA A 1 213 ? 39.282 23.426 -39.061 1.00 88.62 213 ALA A CA 1
ATOM 1655 C C . ALA A 1 213 ? 38.053 24.294 -39.374 1.00 88.62 213 ALA A C 1
ATOM 1657 O O . ALA A 1 213 ? 38.166 25.523 -39.394 1.00 88.62 213 ALA A O 1
ATOM 1658 N N . ASP A 1 214 ? 36.893 23.668 -39.598 1.00 87.81 214 ASP A N 1
ATOM 1659 C CA . ASP A 1 214 ? 35.605 24.349 -39.630 1.00 87.81 214 ASP A CA 1
ATOM 1660 C C . ASP A 1 214 ? 34.929 24.267 -38.244 1.00 87.81 214 ASP A C 1
ATOM 1662 O O . ASP A 1 214 ? 34.397 23.216 -37.866 1.00 87.81 214 ASP A O 1
ATOM 1666 N N . PRO A 1 215 ? 34.882 25.377 -37.478 1.00 83.12 215 PRO A N 1
ATOM 1667 C CA . PRO A 1 215 ? 34.350 25.379 -36.115 1.00 83.12 215 PRO A CA 1
ATOM 1668 C C . PRO A 1 215 ? 32.838 25.112 -36.048 1.00 83.12 215 PRO A C 1
ATOM 1670 O O . PRO A 1 215 ? 32.286 24.953 -34.959 1.00 83.12 215 PRO A O 1
ATOM 1673 N N . ILE A 1 216 ? 32.136 25.087 -37.187 1.00 88.31 216 ILE A N 1
ATOM 1674 C CA . ILE A 1 216 ? 30.692 24.834 -37.243 1.00 88.31 216 ILE A CA 1
ATOM 1675 C C . ILE A 1 216 ? 30.384 23.332 -37.169 1.00 88.31 216 ILE A C 1
ATOM 1677 O O . ILE A 1 216 ? 29.271 22.970 -36.785 1.00 88.31 216 ILE A O 1
ATOM 1681 N N . VAL A 1 217 ? 31.343 22.447 -37.466 1.00 88.25 217 VAL A N 1
ATOM 1682 C CA . VAL A 1 217 ? 31.094 21.002 -37.612 1.00 88.25 217 VAL A CA 1
ATOM 1683 C C . VAL A 1 217 ? 30.514 20.373 -36.343 1.00 88.25 217 VAL A C 1
ATOM 1685 O O . VAL A 1 217 ? 29.481 19.709 -36.421 1.00 88.25 217 VAL A O 1
ATOM 1688 N N . CYS A 1 218 ? 31.086 20.609 -35.160 1.00 92.44 218 CYS A N 1
ATOM 1689 C CA . CYS A 1 218 ? 30.540 20.045 -33.919 1.00 92.44 218 CYS A CA 1
ATOM 1690 C C . CYS A 1 218 ? 29.138 20.570 -33.556 1.00 92.44 218 CYS A C 1
ATOM 1692 O O . CYS A 1 218 ? 28.233 19.754 -33.333 1.00 92.44 218 CYS A O 1
ATOM 1694 N N . PRO A 1 219 ? 28.889 21.895 -33.552 1.00 94.38 219 PRO A N 1
ATOM 1695 C CA . PRO A 1 219 ? 27.537 22.439 -33.412 1.00 94.38 219 PRO A CA 1
ATOM 1696 C C . PRO A 1 219 ? 26.536 21.857 -34.422 1.00 94.38 219 PRO A C 1
ATOM 1698 O O . PRO A 1 219 ? 25.410 21.503 -34.067 1.00 94.38 219 PRO A O 1
ATOM 1701 N N . ALA A 1 220 ? 26.955 21.695 -35.673 1.00 93.69 220 ALA A N 1
ATOM 1702 C CA . ALA A 1 220 ? 26.140 21.133 -36.737 1.00 93.69 220 ALA A CA 1
ATOM 1703 C C . ALA A 1 220 ? 25.815 19.643 -36.544 1.00 93.69 220 ALA A C 1
ATOM 1705 O O . ALA A 1 220 ? 24.684 19.206 -36.784 1.00 93.69 220 ALA A O 1
ATOM 1706 N N . MET A 1 221 ? 26.775 18.847 -36.071 1.00 96.62 221 MET A N 1
ATOM 1707 C CA . MET A 1 221 ? 26.555 17.436 -35.749 1.00 96.62 221 MET A CA 1
ATOM 1708 C C . MET A 1 221 ? 25.628 17.271 -34.540 1.00 96.62 221 MET A C 1
ATOM 1710 O O . MET A 1 221 ? 24.777 16.381 -34.548 1.00 96.62 221 MET A O 1
ATOM 1714 N N . LYS A 1 222 ? 25.703 18.169 -33.546 1.00 96.69 222 LYS A N 1
ATOM 1715 C CA . LYS A 1 222 ? 24.732 18.243 -32.435 1.00 96.69 222 LYS A CA 1
ATOM 1716 C C . LYS A 1 222 ? 23.314 18.514 -32.965 1.00 96.69 222 LYS A C 1
ATOM 1718 O O . LYS A 1 222 ? 22.381 17.806 -32.595 1.00 96.69 222 LYS A O 1
ATOM 1723 N N . GLY A 1 223 ? 23.157 19.443 -33.912 1.00 96.56 223 GLY A N 1
ATOM 1724 C CA . GLY A 1 223 ? 21.875 19.669 -34.596 1.00 96.56 223 GLY A CA 1
ATOM 1725 C C . GLY A 1 223 ? 21.398 18.463 -35.418 1.00 96.56 223 GLY A C 1
ATOM 1726 O O . GLY A 1 223 ? 20.211 18.141 -35.427 1.00 96.56 223 GLY A O 1
ATOM 1727 N N . SER A 1 224 ? 22.323 17.747 -36.061 1.00 97.44 224 SER A N 1
ATOM 1728 C CA . SER A 1 224 ? 22.017 16.539 -36.839 1.00 97.44 224 SER A CA 1
ATOM 1729 C C . SER A 1 224 ? 21.535 15.390 -35.948 1.00 97.44 224 SER A C 1
ATOM 1731 O O . SER A 1 224 ? 20.576 14.712 -36.311 1.00 97.44 224 SER A O 1
ATOM 1733 N N . ARG A 1 225 ? 22.130 15.220 -34.757 1.00 97.69 225 ARG A N 1
ATOM 1734 C CA . ARG A 1 225 ? 21.687 14.271 -33.719 1.00 97.69 225 ARG A CA 1
ATOM 1735 C C . ARG A 1 225 ? 20.229 14.514 -33.335 1.00 97.69 225 ARG A C 1
ATOM 1737 O O . ARG A 1 225 ? 19.424 13.583 -33.327 1.00 97.69 225 ARG A O 1
ATOM 1744 N N . ASP A 1 226 ? 19.894 15.762 -33.028 1.00 97.19 226 ASP A N 1
ATOM 1745 C CA . ASP A 1 226 ? 18.542 16.125 -32.601 1.00 97.19 226 ASP A CA 1
ATOM 1746 C C . ASP A 1 226 ? 17.540 15.930 -33.744 1.00 97.19 226 ASP A C 1
ATOM 1748 O O . ASP A 1 226 ? 16.429 15.436 -33.539 1.00 97.19 226 ASP A O 1
ATOM 1752 N N . TRP A 1 227 ? 17.959 16.235 -34.974 1.00 97.44 227 TRP A N 1
ATOM 1753 C CA . TRP A 1 227 ? 17.139 16.033 -36.157 1.00 97.44 227 TRP A CA 1
ATOM 1754 C C . TRP A 1 227 ? 16.849 14.551 -36.428 1.00 97.44 227 TRP A C 1
ATOM 1756 O O . TRP A 1 227 ? 15.686 14.192 -36.595 1.00 97.44 227 TRP A O 1
ATOM 1766 N N . VAL A 1 228 ? 17.841 13.653 -36.409 1.00 97.12 228 VAL A N 1
ATOM 1767 C CA . VAL A 1 228 ? 17.569 12.219 -36.649 1.00 97.12 228 VAL A CA 1
ATOM 1768 C C . VAL A 1 228 ? 16.686 11.608 -35.558 1.00 97.12 228 VAL A C 1
ATOM 1770 O O . VAL A 1 228 ? 15.805 10.801 -35.866 1.00 97.12 228 VAL A O 1
ATOM 1773 N N . ALA A 1 229 ? 16.843 12.047 -34.303 1.00 96.50 229 ALA A N 1
ATOM 1774 C CA . ALA A 1 229 ? 15.973 11.642 -33.200 1.00 96.50 229 ALA A CA 1
ATOM 1775 C C . ALA A 1 229 ? 14.519 12.098 -33.423 1.00 96.50 229 ALA A C 1
ATOM 1777 O O . ALA A 1 229 ? 13.585 11.308 -33.263 1.00 96.50 229 ALA A O 1
ATOM 1778 N N . ALA A 1 230 ? 14.313 13.341 -33.877 1.00 96.00 230 ALA A N 1
ATOM 1779 C CA . ALA A 1 230 ? 12.983 13.861 -34.202 1.00 96.00 230 ALA A CA 1
ATOM 1780 C C . ALA A 1 230 ? 12.285 13.059 -35.321 1.00 96.00 230 ALA A C 1
ATOM 1782 O O . ALA A 1 230 ? 11.063 12.901 -35.300 1.00 96.00 230 ALA A O 1
ATOM 1783 N N . TYR A 1 231 ? 13.059 12.487 -36.250 1.00 94.94 231 TYR A N 1
ATOM 1784 C CA . TYR A 1 231 ? 12.575 11.641 -37.349 1.00 94.94 231 TYR A CA 1
ATOM 1785 C C . TYR A 1 231 ? 12.545 10.134 -37.005 1.00 94.94 231 TYR A C 1
ATOM 1787 O O . TYR A 1 231 ? 12.365 9.290 -37.887 1.00 94.94 231 TYR A O 1
ATOM 1795 N N . GLY A 1 232 ? 12.645 9.786 -35.716 1.00 93.62 232 GLY A N 1
ATOM 1796 C CA . GLY A 1 232 ? 12.345 8.453 -35.182 1.00 93.62 232 GLY A CA 1
ATOM 1797 C C . GLY A 1 232 ? 13.549 7.557 -34.891 1.00 93.62 232 GLY A C 1
ATOM 1798 O O . GLY A 1 232 ? 13.340 6.423 -34.461 1.00 93.62 232 GLY A O 1
ATOM 1799 N N . ALA A 1 233 ? 14.780 8.032 -35.097 1.00 95.31 233 ALA A N 1
ATOM 1800 C CA . ALA A 1 233 ? 15.977 7.265 -34.764 1.00 95.31 233 ALA A CA 1
ATOM 1801 C C . ALA A 1 233 ? 16.172 7.160 -33.246 1.00 95.31 233 ALA A C 1
ATOM 1803 O O . ALA A 1 233 ? 15.800 8.056 -32.488 1.00 95.31 233 ALA A O 1
ATOM 1804 N N . THR A 1 234 ? 16.837 6.097 -32.798 1.00 96.75 234 THR A N 1
ATOM 1805 C CA . THR A 1 234 ? 17.398 6.028 -31.442 1.00 96.75 234 THR A CA 1
ATOM 1806 C C . THR A 1 234 ? 18.871 6.405 -31.497 1.00 96.75 234 THR A C 1
ATOM 1808 O O . THR A 1 234 ? 19.671 5.670 -32.066 1.00 96.75 234 THR A O 1
ATOM 1811 N N . VAL A 1 235 ? 19.255 7.539 -30.910 1.00 97.25 235 VAL A N 1
ATOM 1812 C CA . VAL A 1 235 ? 20.671 7.926 -30.822 1.00 97.25 235 VAL A CA 1
ATOM 1813 C C . VAL A 1 235 ? 21.354 7.024 -29.794 1.00 97.25 235 VAL A C 1
ATOM 1815 O O . VAL A 1 235 ? 21.139 7.175 -28.594 1.00 97.25 235 VAL A O 1
ATOM 1818 N N . ALA A 1 236 ? 22.146 6.069 -30.275 1.00 93.81 236 ALA A N 1
ATOM 1819 C CA . ALA A 1 236 ? 22.867 5.106 -29.453 1.00 93.81 236 ALA A CA 1
ATOM 1820 C C . ALA A 1 236 ? 24.136 5.714 -28.844 1.00 93.81 236 ALA A C 1
ATOM 1822 O O . ALA A 1 236 ? 24.491 5.388 -27.715 1.00 93.81 236 ALA A O 1
ATOM 1823 N N . LEU A 1 237 ? 24.814 6.601 -29.581 1.00 97.38 237 LEU A N 1
ATOM 1824 C CA . LEU A 1 237 ? 26.041 7.249 -29.122 1.00 97.38 237 LEU A CA 1
ATOM 1825 C C . LEU A 1 237 ? 26.273 8.579 -29.858 1.00 97.38 237 LEU A C 1
ATOM 1827 O O . LEU A 1 237 ? 26.094 8.675 -31.069 1.00 97.38 237 LEU A O 1
ATOM 1831 N N . PHE A 1 238 ? 26.705 9.607 -29.132 1.00 97.88 238 PHE A N 1
ATOM 1832 C CA . PHE A 1 238 ? 27.215 10.852 -29.709 1.00 97.88 238 PHE A CA 1
ATOM 1833 C C . PHE A 1 238 ? 28.625 11.082 -29.166 1.00 97.88 238 PHE A C 1
ATOM 1835 O O . PHE A 1 238 ? 28.790 11.270 -27.962 1.00 97.88 238 PHE A O 1
ATOM 1842 N N . ILE A 1 239 ? 29.626 11.024 -30.039 1.00 96.88 239 ILE A N 1
ATOM 1843 C CA . ILE A 1 239 ? 31.033 11.197 -29.686 1.00 96.88 239 ILE A CA 1
ATOM 1844 C C . ILE A 1 239 ? 31.420 12.649 -29.960 1.00 96.88 239 ILE A C 1
ATOM 1846 O O . ILE A 1 239 ? 31.465 13.085 -31.110 1.00 96.88 239 ILE A O 1
ATOM 1850 N N . ASP A 1 240 ? 31.688 13.368 -28.876 1.00 94.38 240 ASP A N 1
ATOM 1851 C CA . ASP A 1 240 ? 32.193 14.737 -28.856 1.00 94.38 240 ASP A CA 1
ATOM 1852 C C . ASP A 1 240 ? 33.687 14.687 -28.490 1.00 94.38 240 ASP A C 1
ATOM 1854 O O . ASP A 1 240 ? 34.049 14.583 -27.314 1.00 94.38 240 ASP A O 1
ATOM 1858 N N . ASP A 1 241 ? 34.562 14.615 -29.498 1.00 94.81 241 ASP A N 1
ATOM 1859 C CA . ASP A 1 241 ? 36.000 14.440 -29.283 1.00 94.81 241 ASP A CA 1
ATOM 1860 C C . ASP A 1 241 ? 36.701 15.796 -29.175 1.00 94.81 241 ASP A C 1
ATOM 1862 O O . ASP A 1 241 ? 37.060 16.424 -30.172 1.00 94.81 241 ASP A O 1
ATOM 1866 N N . ALA A 1 242 ? 36.967 16.203 -27.932 1.00 91.81 242 ALA A N 1
ATOM 1867 C CA . ALA A 1 242 ? 37.660 17.446 -27.590 1.00 91.81 242 ALA A CA 1
ATOM 1868 C C . ALA A 1 242 ? 39.045 17.607 -28.257 1.00 91.81 242 ALA A C 1
ATOM 1870 O O . ALA A 1 242 ? 39.603 18.707 -28.307 1.00 91.81 242 ALA A O 1
ATOM 1871 N N . THR A 1 243 ? 39.652 16.509 -28.714 1.00 91.50 243 THR A N 1
ATOM 1872 C CA . THR A 1 243 ? 40.994 16.500 -29.308 1.00 91.50 243 THR A CA 1
ATOM 1873 C C . THR A 1 243 ? 41.021 16.179 -30.794 1.00 91.50 243 THR A C 1
ATOM 1875 O O . THR A 1 243 ? 42.063 16.404 -31.414 1.00 91.50 243 THR A O 1
ATOM 1878 N N . GLY A 1 244 ? 39.913 15.686 -31.344 1.00 91.75 244 GLY A N 1
ATOM 1879 C CA . GLY A 1 244 ? 39.797 15.239 -32.725 1.00 91.75 244 GLY A CA 1
ATOM 1880 C C . GLY A 1 244 ? 39.631 16.387 -33.714 1.00 91.75 244 GLY A C 1
ATOM 1881 O O . GLY A 1 244 ? 39.031 17.413 -33.397 1.00 91.75 244 GLY A O 1
ATOM 1882 N N . ASP A 1 245 ? 40.164 16.198 -34.917 1.00 92.94 245 ASP A N 1
ATOM 1883 C CA . ASP A 1 245 ? 39.926 17.055 -36.080 1.00 92.94 245 ASP A CA 1
ATOM 1884 C C . ASP A 1 245 ? 38.832 16.453 -36.987 1.00 92.94 245 ASP A C 1
ATOM 1886 O O . ASP A 1 245 ? 38.130 15.517 -36.592 1.00 92.94 245 ASP A O 1
ATOM 1890 N N . HIS A 1 246 ? 38.693 16.963 -38.217 1.00 92.38 246 HIS A N 1
ATOM 1891 C CA . HIS A 1 246 ? 37.682 16.501 -39.175 1.00 92.38 246 HIS A CA 1
ATOM 1892 C C . HIS A 1 246 ? 37.691 14.974 -39.365 1.00 92.38 246 HIS A C 1
ATOM 1894 O O . HIS A 1 246 ? 36.626 14.361 -39.412 1.00 92.38 246 HIS A O 1
ATOM 1900 N N . GLY A 1 247 ? 38.877 14.350 -39.411 1.00 88.56 247 GLY A N 1
ATOM 1901 C CA . GLY A 1 247 ? 39.079 12.907 -39.592 1.00 88.56 247 GLY A CA 1
ATOM 1902 C C . GLY A 1 247 ? 39.383 12.143 -38.298 1.00 88.56 247 GLY A C 1
ATOM 1903 O O . GLY A 1 247 ? 39.760 10.970 -38.352 1.00 88.56 247 GLY A O 1
ATOM 1904 N N . GLY A 1 248 ? 39.232 12.784 -37.134 1.00 91.88 248 GLY A N 1
ATOM 1905 C CA . GLY A 1 248 ? 39.707 12.277 -35.847 1.00 91.88 248 GLY A CA 1
ATOM 1906 C C . GLY A 1 248 ? 39.078 10.956 -35.389 1.00 91.88 248 GLY A C 1
ATOM 1907 O O . GLY A 1 248 ? 39.679 10.244 -34.584 1.00 91.88 248 GLY A O 1
ATOM 1908 N N . PHE A 1 249 ? 37.915 10.574 -35.933 1.00 96.81 249 PHE A N 1
ATOM 1909 C CA . PHE A 1 249 ? 37.231 9.328 -35.579 1.00 96.81 249 PHE A CA 1
ATOM 1910 C C . PHE A 1 249 ? 38.120 8.096 -35.792 1.00 96.81 249 PHE A C 1
ATOM 1912 O O . PHE A 1 249 ? 38.291 7.313 -34.863 1.00 96.81 249 PHE A O 1
ATOM 1919 N N . MET A 1 250 ? 38.739 7.959 -36.972 1.00 94.38 250 MET A N 1
ATOM 1920 C CA . MET A 1 250 ? 39.604 6.810 -37.289 1.00 94.38 250 MET A CA 1
ATOM 1921 C C . MET A 1 250 ? 41.024 6.946 -36.714 1.00 94.38 250 MET A C 1
ATOM 1923 O O . MET A 1 250 ? 41.760 5.962 -36.667 1.00 94.38 250 MET A O 1
ATOM 1927 N N . LEU A 1 251 ? 41.426 8.144 -36.270 1.00 91.75 251 LEU A N 1
ATOM 1928 C CA . LEU A 1 251 ? 42.744 8.396 -35.667 1.00 91.75 251 LEU A CA 1
ATOM 1929 C C . LEU A 1 251 ? 42.794 8.051 -34.175 1.00 91.75 251 LEU A C 1
ATOM 1931 O O . LEU A 1 251 ? 43.870 7.791 -33.635 1.00 91.75 251 LEU A O 1
ATOM 1935 N N . ASN A 1 252 ? 41.639 8.031 -33.512 1.00 92.44 252 ASN A N 1
ATOM 1936 C CA . ASN A 1 252 ? 41.507 7.669 -32.111 1.00 92.44 252 ASN A CA 1
ATOM 1937 C C . ASN A 1 252 ? 40.722 6.358 -31.985 1.00 92.44 252 ASN A C 1
ATOM 1939 O O . ASN A 1 252 ? 39.499 6.318 -32.112 1.00 92.44 252 ASN A O 1
ATOM 1943 N N . SER A 1 253 ? 41.434 5.275 -31.668 1.00 92.12 253 SER A N 1
ATOM 1944 C CA . SER A 1 253 ? 40.862 3.931 -31.546 1.00 92.12 253 SER A CA 1
ATOM 1945 C C . SER A 1 253 ? 39.702 3.830 -30.556 1.00 92.12 253 SER A C 1
ATOM 1947 O O . SER A 1 253 ? 38.834 2.988 -30.757 1.00 92.12 253 SER A O 1
ATOM 1949 N N . VAL A 1 254 ? 39.651 4.676 -29.518 1.00 94.56 254 VAL A N 1
ATOM 1950 C CA . VAL A 1 254 ? 38.553 4.663 -28.534 1.00 94.56 254 VAL A CA 1
ATOM 1951 C C . VAL A 1 254 ? 37.226 5.027 -29.197 1.00 94.56 254 VAL A C 1
ATOM 1953 O O . VAL A 1 254 ? 36.195 4.440 -28.866 1.00 94.56 254 VAL A O 1
ATOM 1956 N N . ASN A 1 255 ? 37.245 5.943 -30.167 1.00 95.81 255 ASN A N 1
ATOM 1957 C CA . ASN A 1 255 ? 36.046 6.355 -30.891 1.00 95.81 255 ASN A CA 1
ATOM 1958 C C . ASN A 1 255 ? 35.504 5.198 -31.741 1.00 95.81 255 ASN A C 1
ATOM 1960 O O . ASN A 1 255 ? 34.318 4.869 -31.664 1.00 95.81 255 ASN A O 1
ATOM 1964 N N . VAL A 1 256 ? 36.393 4.536 -32.489 1.00 96.75 256 VAL A N 1
ATOM 1965 C CA . VAL A 1 256 ? 36.050 3.383 -33.335 1.00 96.75 256 VAL A CA 1
ATOM 1966 C C . VAL A 1 256 ? 35.533 2.219 -32.491 1.00 96.75 256 VAL A C 1
ATOM 1968 O O . VAL A 1 256 ? 34.487 1.647 -32.792 1.00 96.75 256 VAL A O 1
ATOM 1971 N N . GLU A 1 257 ? 36.222 1.886 -31.398 1.00 96.00 257 GLU A N 1
ATOM 1972 C CA . GLU A 1 257 ? 35.827 0.786 -30.515 1.00 96.00 257 GLU A CA 1
ATOM 1973 C C . GLU A 1 257 ? 34.504 1.069 -29.792 1.00 96.00 257 GLU A C 1
ATOM 1975 O O . GLU A 1 257 ? 33.687 0.162 -29.656 1.00 96.00 257 GLU A O 1
ATOM 1980 N N . SER A 1 258 ? 34.231 2.321 -29.417 1.00 95.38 258 SER A N 1
ATOM 1981 C CA . SER A 1 258 ? 32.944 2.705 -28.818 1.00 95.38 258 SER A CA 1
ATOM 1982 C C . SER A 1 258 ? 31.784 2.566 -29.808 1.00 95.38 258 SER A C 1
ATOM 1984 O O . SER A 1 258 ? 30.720 2.055 -29.451 1.00 95.38 258 SER A O 1
ATOM 1986 N N . ALA A 1 259 ? 31.984 2.964 -31.068 1.00 96.81 259 ALA A N 1
ATOM 1987 C CA . ALA A 1 259 ? 30.983 2.778 -32.117 1.00 96.81 259 ALA A CA 1
ATOM 1988 C C . ALA A 1 259 ? 30.749 1.288 -32.428 1.00 96.81 259 ALA A C 1
ATOM 1990 O O . ALA A 1 259 ? 29.605 0.856 -32.570 1.00 96.81 259 ALA A O 1
ATOM 1991 N N . LEU A 1 260 ? 31.813 0.478 -32.470 1.00 97.31 260 LEU A N 1
ATOM 1992 C CA . LEU A 1 260 ? 31.701 -0.967 -32.680 1.00 97.31 260 LEU A CA 1
ATOM 1993 C C . LEU A 1 260 ? 31.061 -1.694 -31.492 1.00 97.31 260 LEU A C 1
ATOM 1995 O O . LEU A 1 260 ? 30.322 -2.649 -31.714 1.00 97.31 260 LEU A O 1
ATOM 1999 N N . ALA A 1 261 ? 31.266 -1.225 -30.260 1.00 95.31 261 ALA A N 1
ATOM 2000 C CA . ALA A 1 261 ? 30.561 -1.740 -29.087 1.00 95.31 261 ALA A CA 1
ATOM 2001 C C . ALA A 1 261 ? 29.055 -1.432 -29.155 1.00 95.31 261 ALA A C 1
ATOM 2003 O O . ALA A 1 261 ? 28.227 -2.302 -28.883 1.00 95.31 261 ALA A O 1
ATOM 2004 N N . ALA A 1 262 ? 28.676 -0.219 -29.578 1.00 94.94 262 ALA A N 1
ATOM 2005 C CA . ALA A 1 262 ? 27.274 0.109 -29.835 1.00 94.94 262 ALA A CA 1
ATOM 2006 C C . ALA A 1 262 ? 26.681 -0.807 -30.921 1.00 94.94 262 ALA A C 1
ATOM 2008 O O . ALA A 1 262 ? 25.571 -1.324 -30.766 1.00 94.94 262 ALA A O 1
ATOM 2009 N N . TYR A 1 263 ? 27.436 -1.063 -31.990 1.00 96.69 263 TYR A N 1
ATOM 2010 C CA . TYR A 1 263 ? 27.015 -1.960 -33.061 1.00 96.69 263 TYR A CA 1
ATOM 2011 C C . TYR A 1 263 ? 26.859 -3.415 -32.590 1.00 96.69 263 TYR A C 1
ATOM 2013 O O . TYR A 1 263 ? 25.847 -4.050 -32.884 1.00 96.69 263 TYR A O 1
ATOM 2021 N N . GLU A 1 264 ? 27.791 -3.929 -31.786 1.00 93.50 264 GLU A N 1
ATOM 2022 C CA . GLU A 1 264 ? 27.703 -5.268 -31.193 1.00 93.50 264 GLU A CA 1
ATOM 2023 C C . GLU A 1 264 ? 26.491 -5.404 -30.261 1.00 93.50 264 GLU A C 1
ATOM 2025 O O . GLU A 1 264 ? 25.790 -6.417 -30.305 1.00 93.50 264 GLU A O 1
ATOM 2030 N N . ASN A 1 265 ? 26.166 -4.366 -29.485 1.00 91.12 265 ASN A N 1
ATOM 2031 C CA . ASN A 1 265 ? 24.950 -4.325 -28.667 1.00 91.12 265 ASN A CA 1
ATOM 2032 C C . ASN A 1 265 ? 23.675 -4.351 -29.529 1.00 91.12 265 ASN A C 1
ATOM 2034 O O . ASN A 1 265 ? 22.708 -5.051 -29.208 1.00 91.12 265 ASN A O 1
ATOM 2038 N N . MET A 1 266 ? 23.664 -3.634 -30.656 1.00 92.25 266 MET A N 1
ATOM 2039 C CA . MET A 1 266 ? 22.558 -3.674 -31.618 1.00 92.25 266 MET A CA 1
ATOM 2040 C C . MET A 1 266 ? 22.407 -5.062 -32.262 1.00 92.25 266 MET A C 1
ATOM 2042 O O . MET A 1 266 ? 21.288 -5.545 -32.429 1.00 92.25 266 MET A O 1
ATOM 2046 N N . LEU A 1 267 ? 23.512 -5.734 -32.592 1.00 89.69 267 LEU A N 1
ATOM 2047 C CA . LEU A 1 267 ? 23.486 -7.093 -33.141 1.00 89.69 267 LEU A CA 1
ATOM 2048 C C . LEU A 1 267 ? 23.037 -8.112 -32.085 1.00 89.69 267 LEU A C 1
ATOM 2050 O O . LEU A 1 267 ? 22.208 -8.971 -32.372 1.00 89.69 267 LEU A O 1
ATOM 2054 N N . SER A 1 268 ? 23.515 -7.980 -30.848 1.00 82.12 268 SER A N 1
ATOM 2055 C CA . SER A 1 268 ? 23.201 -8.888 -29.736 1.00 82.12 268 SER A CA 1
ATOM 2056 C C . SER A 1 268 ? 21.743 -8.781 -29.287 1.00 82.12 268 SER A C 1
ATOM 2058 O O . SER A 1 268 ? 21.090 -9.798 -29.061 1.00 82.12 268 SER A O 1
ATOM 2060 N N . SER A 1 269 ? 21.190 -7.564 -29.255 1.00 70.38 269 SER A N 1
ATOM 2061 C CA . SER A 1 269 ? 19.758 -7.332 -28.999 1.00 70.38 269 SER A CA 1
ATOM 2062 C C . SER A 1 269 ? 18.839 -7.875 -30.102 1.00 70.38 269 SER A C 1
ATOM 2064 O O . SER A 1 269 ? 17.645 -8.055 -29.872 1.00 70.38 269 SER A O 1
ATOM 2066 N N . ARG A 1 270 ? 19.387 -8.185 -31.285 1.00 63.16 270 ARG A N 1
ATOM 2067 C CA . ARG A 1 270 ? 18.682 -8.856 -32.390 1.00 63.16 270 ARG A CA 1
ATOM 2068 C C . ARG A 1 270 ? 18.974 -10.359 -32.480 1.00 63.16 270 ARG A C 1
ATOM 2070 O O . ARG A 1 270 ? 18.169 -11.087 -33.053 1.00 63.16 270 ARG A O 1
ATOM 2077 N N . GLY A 1 271 ? 20.103 -10.816 -31.932 1.00 48.53 271 GLY A N 1
ATOM 2078 C CA . GLY A 1 271 ? 20.542 -12.215 -31.899 1.00 48.53 271 GLY A CA 1
ATOM 2079 C C . GLY A 1 271 ? 19.993 -13.031 -30.725 1.00 48.53 271 GLY A C 1
ATOM 2080 O O . GLY A 1 271 ? 20.032 -14.260 -30.771 1.00 48.53 271 GLY A O 1
ATOM 2081 N N . SER A 1 272 ? 19.429 -12.391 -29.697 1.00 41.22 272 SER A N 1
ATOM 2082 C CA . SER A 1 272 ? 18.566 -13.097 -28.755 1.00 41.22 272 SER A CA 1
ATOM 2083 C C . SER A 1 272 ? 17.268 -13.449 -29.473 1.00 41.22 272 SER A C 1
ATOM 2085 O O . SER A 1 272 ? 16.542 -12.550 -29.904 1.00 41.22 272 SER A O 1
ATOM 2087 N N . THR A 1 273 ? 16.909 -14.732 -29.541 1.00 43.41 273 THR A N 1
ATOM 2088 C CA . THR A 1 273 ? 15.485 -15.077 -29.491 1.00 43.41 273 THR A CA 1
ATOM 2089 C C . THR A 1 273 ? 14.926 -14.264 -28.335 1.00 43.41 273 THR A C 1
ATOM 2091 O O . THR A 1 273 ? 15.374 -14.476 -27.205 1.00 43.41 273 THR A O 1
ATOM 2094 N N . SER A 1 274 ? 14.088 -13.259 -28.629 1.00 51.12 274 SER A N 1
ATOM 2095 C CA . SER A 1 274 ? 13.474 -12.428 -27.594 1.00 51.12 274 SER A CA 1
ATOM 2096 C C . SER A 1 274 ? 13.032 -13.385 -26.500 1.00 51.12 274 SER A C 1
ATOM 2098 O O . SER A 1 274 ? 12.353 -14.363 -26.798 1.00 51.12 274 SER A O 1
ATOM 2100 N N . GLY A 1 275 ? 13.464 -13.185 -25.259 1.00 60.53 275 GLY A N 1
ATOM 2101 C CA . GLY A 1 275 ? 12.792 -13.879 -24.172 1.00 60.53 275 GLY A CA 1
ATOM 2102 C C . GLY A 1 275 ? 11.308 -13.523 -24.247 1.00 60.53 275 GLY A C 1
ATOM 2103 O O . GLY A 1 275 ? 10.947 -12.449 -24.758 1.00 60.53 275 GLY A O 1
ATOM 2104 N N . ALA A 1 276 ? 10.446 -14.403 -23.748 1.00 75.19 276 ALA A N 1
ATOM 2105 C CA . ALA A 1 276 ? 9.106 -13.975 -23.387 1.00 75.19 276 ALA A CA 1
ATOM 2106 C C . ALA A 1 276 ? 9.220 -12.668 -22.569 1.00 75.19 276 ALA A C 1
ATOM 2108 O O . ALA A 1 276 ? 10.138 -12.545 -21.749 1.00 75.19 276 ALA A O 1
ATOM 2109 N N . PRO A 1 277 ? 8.367 -11.666 -22.827 1.00 83.19 277 PRO A N 1
ATOM 2110 C CA . PRO A 1 277 ? 8.484 -10.372 -22.173 1.00 83.19 277 PRO A CA 1
ATOM 2111 C C . PRO A 1 277 ? 8.393 -10.546 -20.652 1.00 83.19 277 PRO A C 1
ATOM 2113 O O . PRO A 1 277 ? 7.666 -11.409 -20.172 1.00 83.19 277 PRO A O 1
ATOM 2116 N N . VAL A 1 278 ? 9.102 -9.733 -19.874 1.00 86.31 278 VAL A N 1
ATOM 2117 C CA . VAL A 1 278 ? 8.865 -9.617 -18.430 1.00 86.31 278 VAL A CA 1
ATOM 2118 C C . VAL A 1 278 ? 8.089 -8.331 -18.219 1.00 86.31 278 VAL A C 1
ATOM 2120 O O . VAL A 1 278 ? 8.589 -7.248 -18.519 1.00 86.31 278 VAL A O 1
ATOM 2123 N N . CYS A 1 279 ? 6.841 -8.456 -17.779 1.00 88.50 279 CYS A N 1
ATOM 2124 C CA . CYS A 1 279 ? 5.935 -7.327 -17.630 1.00 88.50 279 CYS A CA 1
ATOM 2125 C C . CYS A 1 279 ? 5.834 -6.890 -16.169 1.00 88.50 279 CYS A C 1
ATOM 2127 O O . CYS A 1 279 ? 5.907 -7.712 -15.266 1.00 88.50 279 CYS A O 1
ATOM 2129 N N . THR A 1 280 ? 5.626 -5.601 -15.942 1.00 90.62 280 THR A N 1
ATOM 2130 C CA . THR A 1 280 ? 5.174 -5.016 -14.680 1.00 90.62 280 THR A CA 1
ATOM 2131 C C . THR A 1 280 ? 3.820 -4.360 -14.912 1.00 90.62 280 THR A C 1
ATOM 2133 O O . THR A 1 280 ? 3.515 -3.919 -16.024 1.00 90.62 280 THR A O 1
ATOM 2136 N N . LEU A 1 281 ? 2.986 -4.317 -13.875 1.00 92.94 281 LEU A N 1
ATOM 2137 C CA . LEU A 1 281 ? 1.643 -3.754 -13.943 1.00 92.94 281 LEU A CA 1
ATOM 2138 C C . LEU A 1 281 ? 1.440 -2.765 -12.796 1.00 92.94 281 LEU A C 1
ATOM 2140 O O . LEU A 1 281 ? 1.695 -3.089 -11.640 1.00 92.94 281 LEU A O 1
ATOM 2144 N N . SER A 1 282 ? 0.979 -1.560 -13.125 1.00 89.00 282 SER A N 1
ATOM 2145 C CA . SER A 1 282 ? 0.645 -0.514 -12.159 1.00 89.00 282 SER A CA 1
ATOM 2146 C C . SER A 1 282 ? -0.787 -0.015 -12.351 1.00 89.00 282 SER A C 1
ATOM 2148 O O . SER A 1 282 ? -1.345 -0.098 -13.448 1.00 89.00 282 SER A O 1
ATOM 2150 N N . ALA A 1 283 ? -1.383 0.504 -11.276 1.00 90.50 283 ALA A N 1
ATOM 2151 C CA . ALA A 1 283 ? -2.702 1.129 -11.269 1.00 90.50 283 ALA A CA 1
ATOM 2152 C C . ALA A 1 283 ? -2.589 2.566 -10.748 1.00 90.50 283 ALA A C 1
ATOM 2154 O O . ALA A 1 283 ? -1.978 2.795 -9.704 1.00 90.50 283 ALA A O 1
ATOM 2155 N N . SER A 1 284 ? -3.179 3.525 -11.464 1.00 85.50 284 SER A N 1
ATOM 2156 C CA . SER A 1 284 ? -3.210 4.931 -11.058 1.00 85.50 284 SER A CA 1
ATOM 2157 C C . SER A 1 284 ? -4.623 5.521 -11.193 1.00 85.50 284 SER A C 1
ATOM 2159 O O . SER A 1 284 ? -5.114 5.662 -12.321 1.00 85.50 284 SER A O 1
ATOM 2161 N N . PRO A 1 285 ? -5.290 5.863 -10.072 1.00 87.44 285 PRO A N 1
ATOM 2162 C CA . PRO A 1 285 ? -4.933 5.488 -8.694 1.00 87.44 285 PRO A CA 1
ATOM 2163 C C . PRO A 1 285 ? -5.132 3.976 -8.436 1.00 87.44 285 PRO A C 1
ATOM 2165 O O . PRO A 1 285 ? -5.911 3.323 -9.127 1.00 87.44 285 PRO A O 1
ATOM 2168 N N . SER A 1 286 ? -4.451 3.407 -7.434 1.00 82.06 286 SER A N 1
ATOM 2169 C CA . SER A 1 286 ? -4.623 1.999 -7.012 1.00 82.06 286 SER A CA 1
ATOM 2170 C C . SER A 1 286 ? -5.861 1.757 -6.132 1.00 82.06 286 SER A C 1
ATOM 2172 O O . SER A 1 286 ? -6.267 0.612 -5.939 1.00 82.06 286 SER A O 1
ATOM 2174 N N . SER A 1 287 ? -6.496 2.834 -5.659 1.00 82.88 287 SER A N 1
ATOM 2175 C CA . SER A 1 287 ? -7.748 2.822 -4.900 1.00 82.88 287 SER A CA 1
ATOM 2176 C C . SER A 1 287 ? -8.738 3.813 -5.511 1.00 82.88 287 SER A C 1
ATOM 2178 O O . SER A 1 287 ? -8.378 4.963 -5.771 1.00 82.88 287 SER A O 1
ATOM 2180 N N . ILE A 1 288 ? -9.978 3.380 -5.729 1.00 82.56 288 ILE A N 1
ATOM 2181 C CA . ILE A 1 288 ? -11.056 4.168 -6.343 1.00 82.56 288 ILE A CA 1
ATOM 2182 C C . ILE A 1 288 ? -12.353 4.051 -5.535 1.00 82.56 288 ILE A C 1
ATOM 2184 O O . ILE A 1 288 ? -12.524 3.109 -4.763 1.00 82.56 288 ILE A O 1
ATOM 2188 N N . THR A 1 289 ? -13.299 4.971 -5.729 1.00 79.62 289 THR A N 1
ATOM 2189 C CA . THR A 1 289 ? -14.671 4.815 -5.218 1.00 79.62 289 THR A CA 1
ATOM 2190 C C . THR A 1 289 ? -15.587 4.202 -6.277 1.00 79.62 289 THR A C 1
ATOM 2192 O O . THR A 1 289 ? -15.362 4.374 -7.480 1.00 79.62 289 THR A O 1
ATOM 2195 N N . THR A 1 290 ? -16.631 3.481 -5.854 1.00 76.94 290 THR A N 1
ATOM 2196 C CA . THR A 1 290 ? -17.617 2.887 -6.780 1.00 76.94 290 THR A CA 1
ATOM 2197 C C . THR A 1 290 ? -18.168 3.947 -7.742 1.00 76.94 290 THR A C 1
ATOM 2199 O O . THR A 1 290 ? -18.669 4.981 -7.306 1.00 76.94 290 THR A O 1
ATOM 2202 N N . GLY A 1 291 ? -18.075 3.691 -9.052 1.00 71.00 291 GLY A N 1
ATOM 2203 C CA . GLY A 1 291 ? -18.494 4.625 -10.108 1.00 71.00 291 GLY A CA 1
ATOM 2204 C C . GLY A 1 291 ? -17.373 5.500 -10.688 1.00 71.00 291 GLY A C 1
ATOM 2205 O O . GLY A 1 291 ? -17.620 6.232 -11.643 1.00 71.00 291 GLY A O 1
ATOM 2206 N N . THR A 1 292 ? -16.148 5.411 -10.161 1.00 83.56 292 THR A N 1
ATOM 2207 C CA . THR A 1 292 ? -14.948 6.040 -10.747 1.00 83.56 292 THR A CA 1
ATOM 2208 C C . THR A 1 292 ? -14.074 5.008 -11.478 1.00 83.56 292 THR A C 1
ATOM 2210 O O . THR A 1 292 ? -14.469 3.850 -11.637 1.00 83.56 292 THR A O 1
ATOM 2213 N N . SER A 1 293 ? -12.914 5.416 -12.004 1.00 88.62 293 SER A N 1
ATOM 2214 C CA . SER A 1 293 ? -12.040 4.551 -12.809 1.00 88.62 293 SER A CA 1
ATOM 2215 C C . SER A 1 293 ? -10.563 4.691 -12.445 1.00 88.62 293 SER A C 1
ATOM 2217 O O . SER A 1 293 ? -10.110 5.791 -12.134 1.00 88.62 293 SER A O 1
ATOM 2219 N N . ALA A 1 294 ? -9.804 3.605 -12.581 1.00 89.81 294 ALA A N 1
ATOM 2220 C CA . ALA A 1 294 ? -8.345 3.577 -12.504 1.00 89.81 294 ALA A CA 1
ATOM 2221 C C . ALA A 1 294 ? -7.735 3.332 -13.892 1.00 89.81 294 ALA A C 1
ATOM 2223 O O . ALA A 1 294 ? -8.284 2.572 -14.689 1.00 89.81 294 ALA A O 1
ATOM 2224 N N . THR A 1 295 ? -6.580 3.936 -14.180 1.00 94.06 295 THR A N 1
ATOM 2225 C CA . THR A 1 295 ? -5.801 3.601 -15.382 1.00 94.06 295 THR A CA 1
ATOM 2226 C C . THR A 1 295 ? -4.751 2.559 -15.028 1.00 94.06 295 THR A C 1
ATOM 2228 O O . THR A 1 295 ? -3.868 2.808 -14.205 1.00 94.06 295 THR A O 1
ATOM 2231 N N . LEU A 1 296 ? -4.848 1.390 -15.653 1.00 92.94 296 LEU A N 1
ATOM 2232 C CA . LEU A 1 296 ? -3.879 0.310 -15.546 1.00 92.94 296 LEU A CA 1
ATOM 2233 C C . LEU A 1 296 ? -2.840 0.448 -16.659 1.00 92.94 296 LEU A C 1
ATOM 2235 O O . LEU A 1 296 ? -3.204 0.654 -17.820 1.00 92.94 296 LEU A O 1
ATOM 2239 N N . THR A 1 297 ? -1.555 0.332 -16.319 1.00 94.31 297 THR A N 1
ATOM 2240 C CA . THR A 1 297 ? -0.444 0.456 -17.277 1.00 94.31 297 THR A CA 1
ATOM 2241 C C . THR A 1 297 ? 0.500 -0.734 -17.159 1.00 94.31 297 THR A C 1
ATOM 2243 O O . THR A 1 297 ? 1.069 -0.983 -16.098 1.00 94.31 297 THR A O 1
ATOM 2246 N N . ALA A 1 298 ? 0.675 -1.457 -18.263 1.00 91.31 298 ALA A N 1
ATOM 2247 C CA . ALA A 1 298 ? 1.558 -2.607 -18.382 1.00 91.31 298 ALA A CA 1
ATOM 2248 C C . ALA A 1 298 ? 2.853 -2.218 -19.112 1.00 91.31 298 ALA A C 1
ATOM 2250 O O . ALA A 1 298 ? 2.821 -1.800 -20.272 1.00 91.31 298 ALA A O 1
ATOM 2251 N N . THR A 1 299 ? 4.001 -2.390 -18.458 1.00 91.06 299 THR A N 1
ATOM 2252 C CA . THR A 1 299 ? 5.328 -2.113 -19.039 1.00 91.06 299 THR A CA 1
ATOM 2253 C C . THR A 1 299 ? 6.094 -3.417 -19.179 1.00 91.06 299 THR A C 1
ATOM 2255 O O . THR A 1 299 ? 6.232 -4.128 -18.196 1.00 91.06 299 THR A O 1
ATOM 2258 N N . CYS A 1 300 ? 6.596 -3.753 -20.369 1.00 86.75 300 CYS A N 1
ATOM 2259 C CA . CYS A 1 300 ? 7.278 -5.030 -20.601 1.00 86.75 300 CYS A CA 1
ATOM 2260 C C . CYS A 1 300 ? 8.678 -4.846 -21.192 1.00 86.75 300 CYS A C 1
ATOM 2262 O O . CYS A 1 300 ? 8.871 -3.996 -22.062 1.00 86.75 300 CYS A O 1
ATOM 2264 N N . ASN A 1 301 ? 9.625 -5.678 -20.754 1.00 81.06 301 ASN A N 1
ATOM 2265 C CA . ASN A 1 301 ? 10.967 -5.776 -21.323 1.00 81.06 301 ASN A CA 1
ATOM 2266 C C . ASN A 1 301 ? 11.379 -7.259 -21.490 1.00 81.06 301 ASN A C 1
ATOM 2268 O O . ASN A 1 301 ? 11.373 -7.982 -20.493 1.00 81.06 301 ASN A O 1
ATOM 2272 N N . PRO A 1 302 ? 11.728 -7.746 -22.700 1.00 78.88 302 PRO A N 1
ATOM 2273 C CA . PRO A 1 302 ? 11.626 -7.071 -24.001 1.00 78.88 302 PRO A CA 1
ATOM 2274 C C . PRO A 1 302 ? 10.202 -6.583 -24.308 1.00 78.88 302 PRO A C 1
ATOM 2276 O O . PRO A 1 302 ? 9.242 -7.047 -23.696 1.00 78.88 302 PRO A O 1
ATOM 2279 N N . ALA A 1 303 ? 10.049 -5.628 -25.231 1.00 81.31 303 ALA A N 1
ATOM 2280 C CA . ALA A 1 303 ? 8.741 -5.041 -25.533 1.00 81.31 303 ALA A CA 1
ATOM 2281 C C . ALA A 1 303 ? 7.725 -6.114 -25.970 1.00 81.31 303 ALA A C 1
ATOM 2283 O O . ALA A 1 303 ? 8.041 -7.014 -26.756 1.00 81.31 303 ALA A O 1
ATOM 2284 N N . ALA A 1 304 ? 6.497 -6.017 -25.461 1.00 86.81 304 ALA A N 1
ATOM 2285 C CA . ALA A 1 304 ? 5.393 -6.857 -25.902 1.00 86.81 304 ALA A CA 1
ATOM 2286 C C . ALA A 1 304 ? 4.800 -6.303 -27.210 1.00 86.81 304 ALA A C 1
ATOM 2288 O O . ALA A 1 304 ? 4.645 -5.095 -27.375 1.00 86.81 304 ALA A O 1
ATOM 2289 N N . SER A 1 305 ? 4.461 -7.194 -28.140 1.00 88.69 305 SER A N 1
ATOM 2290 C CA . SER A 1 305 ? 3.746 -6.874 -29.386 1.00 88.69 305 SER A CA 1
ATOM 2291 C C . SER A 1 305 ? 2.223 -6.850 -29.216 1.00 88.69 305 SER A C 1
ATOM 2293 O O . SER A 1 305 ? 1.522 -6.213 -29.995 1.00 88.69 305 SER A O 1
ATOM 2295 N N . SER A 1 306 ? 1.707 -7.541 -28.198 1.00 91.00 306 SER A N 1
ATOM 2296 C CA . SER A 1 306 ? 0.301 -7.526 -27.793 1.00 91.00 306 SER A CA 1
ATOM 2297 C C . SER A 1 306 ? 0.179 -7.870 -26.310 1.00 91.00 306 SER A C 1
ATOM 2299 O O . SER A 1 306 ? 1.134 -8.356 -25.701 1.00 91.00 306 SER A O 1
ATOM 2301 N N . TYR A 1 307 ? -0.980 -7.592 -25.724 1.00 92.62 307 TYR A N 1
ATOM 2302 C CA . TYR A 1 307 ? -1.268 -7.839 -24.314 1.00 92.62 307 TYR A CA 1
ATOM 2303 C C . TYR A 1 307 ? -2.507 -8.727 -24.186 1.00 92.62 307 TYR A C 1
ATOM 2305 O O . TYR A 1 307 ? -3.394 -8.675 -25.033 1.00 92.62 307 TYR A O 1
ATOM 2313 N N . VAL A 1 308 ? -2.583 -9.538 -23.134 1.00 91.50 308 VAL A N 1
ATOM 2314 C CA . VAL A 1 308 ? -3.794 -10.282 -22.773 1.00 91.50 308 VAL A CA 1
ATOM 2315 C C . VAL A 1 308 ? -4.148 -9.920 -21.342 1.00 91.50 308 VAL A C 1
ATOM 2317 O O . VAL A 1 308 ? -3.483 -10.344 -20.396 1.00 91.50 308 VAL A O 1
ATOM 2320 N N . TRP A 1 309 ? -5.181 -9.098 -21.205 1.00 91.94 309 TRP A N 1
ATOM 2321 C CA . TRP A 1 309 ? -5.722 -8.665 -19.923 1.00 91.94 309 TRP A CA 1
ATOM 2322 C C . TRP A 1 309 ? -6.821 -9.615 -19.446 1.00 91.94 309 TRP A C 1
ATOM 2324 O O . TRP A 1 309 ? -7.662 -10.056 -20.235 1.00 91.94 309 TRP A O 1
ATOM 2334 N N . THR A 1 310 ? -6.856 -9.880 -18.141 1.00 85.19 310 THR A N 1
ATOM 2335 C CA . THR A 1 310 ? -7.970 -10.562 -17.473 1.00 85.19 310 THR A CA 1
ATOM 2336 C C . THR A 1 310 ? -8.429 -9.775 -16.241 1.00 85.19 310 THR A C 1
ATOM 2338 O O . THR A 1 310 ? -7.667 -8.994 -15.664 1.00 85.19 310 THR A O 1
ATOM 2341 N N . GLY A 1 311 ? -9.694 -9.973 -15.859 1.00 75.44 311 GLY A N 1
ATOM 2342 C CA . GLY A 1 311 ? -10.350 -9.249 -14.768 1.00 75.44 311 GLY A CA 1
ATOM 2343 C C . GLY A 1 311 ? -11.175 -8.048 -15.249 1.00 75.44 311 GLY A C 1
ATOM 2344 O O . GLY A 1 311 ? -10.723 -7.243 -16.066 1.00 75.44 311 GLY A O 1
ATOM 2345 N N . GLY A 1 312 ? -12.403 -7.940 -14.730 1.00 80.31 312 GLY A N 1
ATOM 2346 C CA . GLY A 1 312 ? -13.293 -6.785 -14.897 1.0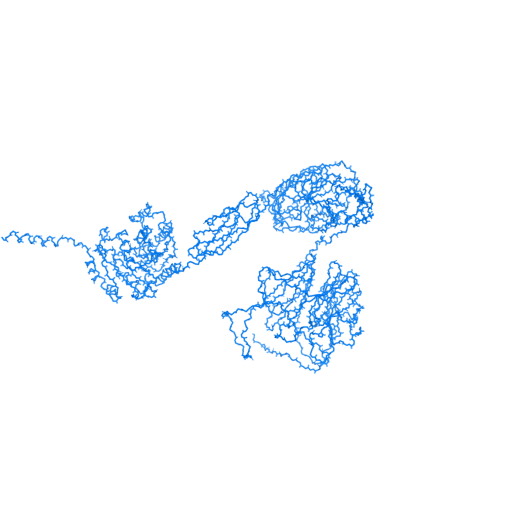0 80.31 312 GLY A CA 1
ATOM 2347 C C . GLY A 1 312 ? -13.489 -6.308 -16.342 1.00 80.31 312 GLY A C 1
ATOM 2348 O O . GLY A 1 312 ? -13.609 -7.100 -17.275 1.00 80.31 312 GLY A O 1
ATOM 2349 N N . THR A 1 313 ? -13.512 -4.984 -16.518 1.00 83.12 313 THR A N 1
ATOM 2350 C CA . THR A 1 313 ? -13.712 -4.306 -17.813 1.00 83.12 313 THR A CA 1
ATOM 2351 C C . THR A 1 313 ? -12.506 -4.381 -18.749 1.00 83.12 313 THR A C 1
ATOM 2353 O O . THR A 1 313 ? -12.618 -4.005 -19.911 1.00 83.12 313 THR A O 1
ATOM 2356 N N . CYS A 1 314 ? -11.353 -4.848 -18.263 1.00 85.69 314 CYS A N 1
ATOM 2357 C CA . CYS A 1 314 ? -10.127 -4.930 -19.053 1.00 85.69 314 CYS A CA 1
ATOM 2358 C C . CYS A 1 314 ? -10.007 -6.231 -19.849 1.00 85.69 314 CYS A C 1
ATOM 2360 O O . CYS A 1 314 ? -9.136 -6.331 -20.710 1.00 85.69 314 CYS A O 1
ATOM 2362 N N . ALA A 1 315 ? -10.857 -7.227 -19.578 1.00 85.19 315 ALA A N 1
ATOM 2363 C CA . ALA A 1 315 ? -10.808 -8.513 -20.259 1.00 85.19 315 ALA A CA 1
ATOM 2364 C C . ALA A 1 315 ? -10.908 -8.349 -21.790 1.00 85.19 315 ALA A C 1
ATOM 2366 O O . ALA A 1 315 ? -11.864 -7.771 -22.303 1.00 85.19 315 ALA A O 1
ATOM 2367 N N . GLY A 1 316 ? -9.918 -8.873 -22.520 1.00 76.88 316 GLY A N 1
ATOM 2368 C CA . GLY A 1 316 ? -9.890 -8.855 -23.990 1.00 76.88 316 GLY A CA 1
ATOM 2369 C C . GLY A 1 316 ? -9.253 -7.620 -24.644 1.00 76.88 316 GLY A C 1
ATOM 2370 O O . GLY A 1 316 ? -9.199 -7.552 -25.870 1.00 76.88 316 GLY A O 1
ATOM 2371 N N . ILE A 1 317 ? -8.735 -6.662 -23.869 1.00 87.50 317 ILE A N 1
ATOM 2372 C CA . ILE A 1 317 ? -7.919 -5.558 -24.402 1.00 87.50 317 ILE A CA 1
ATOM 2373 C C . ILE A 1 317 ? -6.545 -6.089 -24.839 1.00 87.50 317 ILE A C 1
ATOM 2375 O O . ILE A 1 317 ? -5.997 -6.980 -24.195 1.00 87.50 317 ILE A O 1
ATOM 2379 N N . SER A 1 318 ? -5.980 -5.536 -25.921 1.00 88.62 318 SER A N 1
ATOM 2380 C CA . SER A 1 318 ? -4.712 -6.000 -26.512 1.00 88.62 318 SER A CA 1
ATOM 2381 C C . SER A 1 318 ? -3.569 -4.978 -26.514 1.00 88.62 318 SER A C 1
ATOM 2383 O O . SER A 1 318 ? -2.518 -5.230 -27.106 1.00 88.62 318 SER A O 1
ATOM 2385 N N . VAL A 1 319 ? -3.765 -3.826 -25.871 1.00 91.12 319 VAL A N 1
ATOM 2386 C CA . VAL A 1 319 ? -2.796 -2.720 -25.778 1.00 91.12 319 VAL A CA 1
ATOM 2387 C C . VAL A 1 319 ? -2.245 -2.573 -24.353 1.00 91.12 319 VAL A C 1
ATOM 2389 O O . VAL A 1 319 ? -2.773 -3.163 -23.412 1.00 91.12 319 VAL A O 1
ATOM 2392 N N . SER A 1 320 ? -1.178 -1.786 -24.185 1.00 90.38 320 SER A N 1
ATOM 2393 C CA . SER A 1 320 ? -0.418 -1.657 -22.929 1.00 90.38 320 SER A CA 1
ATOM 2394 C C . SER A 1 320 ? -1.142 -0.917 -21.799 1.00 90.38 320 SER A C 1
ATOM 2396 O O . SER A 1 320 ? -0.617 -0.837 -20.690 1.00 90.38 320 SER A O 1
ATOM 2398 N N . SER A 1 321 ? -2.334 -0.372 -22.046 1.00 91.62 321 SER A N 1
ATOM 2399 C CA . SER A 1 321 ? -3.112 0.357 -21.047 1.00 91.62 321 SER A CA 1
ATOM 2400 C C . SER A 1 321 ? -4.594 -0.007 -21.106 1.00 91.62 321 SER A C 1
ATOM 2402 O O . SER A 1 321 ? -5.145 -0.219 -22.186 1.00 91.62 321 SER A O 1
ATOM 2404 N N . CYS A 1 322 ? -5.232 -0.063 -19.937 1.00 90.50 322 CYS A N 1
ATOM 2405 C CA . CYS A 1 322 ? -6.670 -0.256 -19.779 1.00 90.50 322 CYS A CA 1
ATOM 2406 C C . CYS A 1 322 ? -7.242 0.769 -18.793 1.00 90.50 322 CYS A C 1
ATOM 2408 O O . CYS A 1 322 ? -6.647 1.027 -17.748 1.00 90.50 322 CYS A O 1
ATOM 2410 N N . THR A 1 323 ? -8.439 1.285 -19.067 1.00 92.56 323 THR A N 1
ATOM 2411 C CA . THR A 1 323 ? -9.250 1.985 -18.063 1.00 92.56 323 THR A CA 1
ATOM 2412 C C . THR A 1 323 ? -10.180 0.990 -17.365 1.00 92.56 323 THR A C 1
ATOM 2414 O O . THR A 1 323 ? -11.084 0.420 -17.977 1.00 92.56 323 THR A O 1
ATOM 2417 N N . ALA A 1 324 ? -9.948 0.774 -16.074 1.00 88.75 324 ALA A N 1
ATOM 2418 C CA . ALA A 1 324 ? -10.702 -0.138 -15.227 1.00 88.75 324 ALA A CA 1
ATOM 2419 C C . ALA A 1 324 ? -11.764 0.622 -14.420 1.00 88.75 324 ALA A C 1
ATOM 2421 O O . ALA A 1 324 ? -11.427 1.562 -13.702 1.00 88.75 324 ALA A O 1
ATOM 2422 N N . SER A 1 325 ? -13.023 0.178 -14.471 1.00 88.38 325 SER A N 1
ATOM 2423 C CA . SER A 1 325 ? -14.128 0.735 -13.663 1.00 88.38 325 SER A CA 1
ATOM 2424 C C . SER A 1 325 ? -14.820 -0.338 -12.806 1.00 88.38 325 SER A C 1
ATOM 2426 O O . SER A 1 325 ? -16.010 -0.599 -12.992 1.00 88.38 325 SER A O 1
ATOM 2428 N N . PRO A 1 326 ? -14.094 -1.026 -11.904 1.00 86.81 326 PRO A N 1
ATOM 2429 C CA . PRO A 1 326 ? -14.692 -2.050 -11.054 1.00 86.81 326 PRO A CA 1
ATOM 2430 C C . PRO A 1 326 ? -15.652 -1.455 -10.009 1.00 86.81 326 PRO A C 1
ATOM 2432 O O . PRO A 1 326 ? -15.427 -0.365 -9.486 1.00 86.81 326 PRO A O 1
ATOM 2435 N N . THR A 1 327 ? -16.703 -2.203 -9.662 1.00 79.50 327 THR A N 1
ATOM 2436 C CA . THR A 1 327 ? -17.654 -1.865 -8.580 1.00 79.50 327 THR A CA 1
ATOM 2437 C C . THR A 1 327 ? -17.325 -2.543 -7.247 1.00 79.50 327 THR A C 1
ATOM 2439 O O . THR A 1 327 ? -17.876 -2.173 -6.219 1.00 79.50 327 THR A O 1
ATOM 2442 N N . THR A 1 328 ? -16.421 -3.522 -7.251 1.00 81.56 328 THR A N 1
ATOM 2443 C CA . THR A 1 328 ? -15.891 -4.223 -6.070 1.00 81.56 328 THR A CA 1
ATOM 2444 C C . THR A 1 328 ? -14.380 -4.359 -6.212 1.00 81.56 328 THR A C 1
ATOM 2446 O O . THR A 1 328 ? -13.885 -4.387 -7.340 1.00 81.56 328 THR A O 1
ATOM 2449 N N . THR A 1 329 ? -13.635 -4.464 -5.107 1.00 86.25 329 THR A N 1
ATOM 2450 C CA . THR A 1 329 ? -12.178 -4.681 -5.156 1.00 86.25 329 THR A CA 1
ATOM 2451 C C . THR A 1 329 ? -11.855 -5.840 -6.092 1.00 86.25 329 THR A C 1
ATOM 2453 O O . THR A 1 329 ? -12.342 -6.952 -5.905 1.00 86.25 329 THR A O 1
ATOM 2456 N N . THR A 1 330 ? -11.101 -5.544 -7.150 1.00 88.19 330 THR A N 1
ATOM 2457 C CA . THR A 1 330 ? -10.874 -6.467 -8.265 1.00 88.19 330 THR A CA 1
ATOM 2458 C C . THR A 1 330 ? -9.388 -6.532 -8.567 1.00 88.19 330 THR A C 1
ATOM 2460 O O . THR A 1 330 ? -8.734 -5.503 -8.756 1.00 88.19 330 THR A O 1
ATOM 2463 N N . THR A 1 331 ? -8.863 -7.750 -8.648 1.00 90.12 331 THR A N 1
ATOM 2464 C CA . THR A 1 331 ? -7.508 -8.011 -9.130 1.00 90.12 331 THR A CA 1
ATOM 2465 C C . THR A 1 331 ? -7.528 -8.162 -10.645 1.00 90.12 331 THR A C 1
ATOM 2467 O O . THR A 1 331 ? -8.261 -8.983 -11.196 1.00 90.12 331 THR A O 1
ATOM 2470 N N . TYR A 1 332 ? -6.715 -7.356 -11.314 1.00 91.06 332 TYR A N 1
ATOM 2471 C CA . TYR A 1 332 ? -6.480 -7.410 -12.748 1.00 91.06 332 TYR A CA 1
ATOM 2472 C C . TYR A 1 332 ? -5.159 -8.105 -12.998 1.00 91.06 332 TYR A C 1
ATOM 2474 O O . TYR A 1 332 ? -4.197 -7.871 -12.266 1.00 91.06 332 TYR A O 1
ATOM 2482 N N . THR A 1 333 ? -5.094 -8.918 -14.045 1.00 91.19 333 THR A N 1
ATOM 2483 C CA . THR A 1 333 ? -3.822 -9.484 -14.492 1.00 91.19 333 THR A CA 1
ATOM 2484 C C . THR A 1 333 ? -3.585 -9.181 -15.958 1.00 91.19 333 THR A C 1
ATOM 2486 O O . THR A 1 333 ? -4.528 -9.035 -16.739 1.00 91.19 333 THR A O 1
ATOM 2489 N N . VAL A 1 334 ? -2.316 -9.067 -16.334 1.00 94.38 334 VAL A N 1
ATOM 2490 C CA . VAL A 1 334 ? -1.907 -8.886 -17.724 1.00 94.38 334 VAL A CA 1
ATOM 2491 C C . VAL A 1 334 ? -0.733 -9.798 -18.043 1.00 94.38 334 VAL A C 1
ATOM 2493 O O . VAL A 1 334 ? 0.171 -9.984 -17.225 1.00 94.38 334 VAL A O 1
ATOM 2496 N N . THR A 1 335 ? -0.740 -10.344 -19.254 1.00 92.38 335 THR A N 1
ATOM 2497 C CA . THR A 1 335 ? 0.445 -10.935 -19.879 1.00 92.38 335 THR A CA 1
ATOM 2498 C C . THR A 1 335 ? 0.820 -10.137 -21.122 1.00 92.38 335 THR A C 1
ATOM 2500 O O . THR A 1 335 ? -0.053 -9.646 -21.839 1.00 92.38 335 THR A O 1
ATOM 2503 N N . GLY A 1 336 ? 2.114 -9.974 -21.374 1.00 91.81 336 GLY A N 1
ATOM 2504 C CA . GLY A 1 336 ? 2.629 -9.464 -22.642 1.00 91.81 336 GLY A CA 1
ATOM 2505 C C . GLY A 1 336 ? 2.985 -10.620 -23.569 1.00 91.81 336 GLY A C 1
ATOM 2506 O O . GLY A 1 336 ? 3.452 -11.661 -23.113 1.00 91.81 336 GLY A O 1
ATOM 2507 N N . VAL A 1 337 ? 2.808 -10.439 -24.873 1.00 89.19 337 VAL A N 1
ATOM 2508 C CA . VAL A 1 337 ? 3.163 -11.429 -25.895 1.00 89.19 337 VAL A CA 1
ATOM 2509 C C . VAL A 1 337 ? 4.069 -10.779 -26.924 1.00 89.19 337 VAL A C 1
ATOM 2511 O O . VAL A 1 337 ? 3.730 -9.745 -27.503 1.00 89.19 337 VAL A O 1
ATOM 2514 N N . ASN A 1 338 ? 5.213 -11.391 -27.202 1.00 86.25 338 ASN A N 1
ATOM 2515 C CA . ASN A 1 338 ? 6.036 -11.067 -28.365 1.00 86.25 338 ASN A CA 1
ATOM 2516 C C . ASN A 1 338 ? 6.454 -12.350 -29.090 1.00 86.25 338 ASN A C 1
ATOM 2518 O O . ASN A 1 338 ? 6.042 -13.452 -28.731 1.00 86.25 338 ASN A O 1
ATOM 2522 N N . THR A 1 339 ? 7.276 -12.216 -30.128 1.00 73.56 339 THR A N 1
ATOM 2523 C CA . THR A 1 339 ? 7.797 -13.354 -30.905 1.00 73.56 339 THR A CA 1
ATOM 2524 C C . THR A 1 339 ? 8.650 -14.323 -30.077 1.00 73.56 339 THR A C 1
ATOM 2526 O O . THR A 1 339 ? 8.973 -15.406 -30.553 1.00 73.56 339 THR A O 1
ATOM 2529 N N . GLY A 1 340 ? 9.015 -13.933 -28.855 1.00 71.44 340 GLY A N 1
ATOM 2530 C CA . GLY A 1 340 ? 9.746 -14.702 -27.860 1.00 71.44 340 GLY A CA 1
ATOM 2531 C C . GLY A 1 340 ? 8.914 -15.560 -26.910 1.00 71.44 340 GLY A C 1
ATOM 2532 O O . GLY A 1 340 ? 9.466 -16.391 -26.192 1.00 71.44 340 GLY A O 1
ATOM 2533 N N . GLY A 1 341 ? 7.594 -15.361 -26.882 1.00 79.38 341 GLY A N 1
ATOM 2534 C CA . GLY A 1 341 ? 6.672 -16.066 -25.995 1.00 79.38 341 GLY A CA 1
ATOM 2535 C C . GLY A 1 341 ? 5.747 -15.127 -25.221 1.00 79.38 341 GLY A C 1
ATOM 2536 O O . GLY A 1 341 ? 5.642 -13.935 -25.513 1.00 79.38 341 GLY A O 1
ATOM 2537 N N . THR A 1 342 ? 5.049 -15.688 -24.234 1.00 88.31 342 THR A N 1
ATOM 2538 C CA . THR A 1 342 ? 4.109 -14.968 -23.358 1.00 88.31 342 THR A CA 1
ATOM 2539 C C . THR A 1 342 ? 4.728 -14.788 -21.976 1.00 88.31 342 THR A C 1
ATOM 2541 O O . THR A 1 342 ? 5.298 -15.740 -21.443 1.00 88.31 342 THR A O 1
ATOM 2544 N N . SER A 1 343 ? 4.642 -13.583 -21.406 1.00 89.50 343 SER A N 1
ATOM 2545 C CA . SER A 1 343 ? 5.136 -13.298 -20.054 1.00 89.50 343 SER A CA 1
ATOM 2546 C C . SER A 1 343 ? 4.431 -14.152 -19.004 1.00 89.50 343 SER A C 1
ATOM 2548 O O . SER A 1 343 ? 3.305 -14.607 -19.212 1.00 89.50 343 SER A O 1
ATOM 2550 N N . GLN A 1 344 ? 5.026 -14.271 -17.814 1.00 86.38 344 GLN A N 1
ATOM 2551 C CA . GLN A 1 344 ? 4.218 -14.614 -16.643 1.00 86.38 344 GLN A CA 1
ATOM 2552 C C . GLN A 1 344 ? 3.156 -13.533 -16.409 1.00 86.38 344 GLN A C 1
ATOM 2554 O O . GLN A 1 344 ? 3.364 -12.358 -16.738 1.00 86.38 344 GLN A O 1
ATOM 2559 N N . ALA A 1 345 ? 2.001 -13.942 -15.886 1.00 89.38 345 ALA A N 1
ATOM 2560 C CA . ALA A 1 345 ? 0.939 -13.011 -15.545 1.00 89.38 345 ALA A CA 1
ATOM 2561 C C . ALA A 1 345 ? 1.379 -12.165 -14.351 1.00 89.38 345 ALA A C 1
ATOM 2563 O O . ALA A 1 345 ? 1.764 -12.702 -13.316 1.00 89.38 345 ALA A O 1
ATOM 2564 N N . VAL A 1 346 ? 1.299 -10.846 -14.497 1.00 89.94 346 VAL A N 1
ATOM 2565 C CA . VAL A 1 346 ? 1.480 -9.914 -13.383 1.00 89.94 346 VAL A CA 1
ATOM 2566 C C . VAL A 1 346 ? 0.143 -9.327 -12.988 1.00 89.94 346 VAL A C 1
ATOM 2568 O O . VAL A 1 346 ? -0.700 -9.055 -13.845 1.00 89.94 346 VAL A O 1
ATOM 2571 N N . SER A 1 347 ? -0.059 -9.163 -11.684 1.00 91.56 347 SER A N 1
ATOM 2572 C CA . SER A 1 347 ? -1.327 -8.735 -11.109 1.00 91.56 347 SER A CA 1
ATOM 2573 C C . SER A 1 347 ? -1.223 -7.379 -10.426 1.00 91.56 347 SER A C 1
ATOM 2575 O O . SER A 1 347 ? -0.220 -7.078 -9.784 1.00 91.56 347 SER A O 1
ATOM 2577 N N . VAL A 1 348 ? -2.299 -6.602 -10.490 1.00 92.19 348 VAL A N 1
ATOM 2578 C CA . VAL A 1 348 ? -2.515 -5.429 -9.640 1.00 92.19 348 VAL A CA 1
ATOM 2579 C C . VAL A 1 348 ? -3.936 -5.469 -9.101 1.00 92.19 348 VAL A C 1
ATOM 2581 O O . VAL A 1 348 ? -4.878 -5.794 -9.826 1.00 92.19 348 VAL A O 1
ATOM 2584 N N . THR A 1 349 ? -4.105 -5.138 -7.828 1.00 89.94 349 THR A N 1
ATOM 2585 C CA . THR A 1 349 ? -5.428 -5.030 -7.210 1.00 89.94 349 THR A CA 1
ATOM 2586 C C . THR A 1 349 ? -5.858 -3.573 -7.213 1.00 89.94 349 THR A C 1
ATOM 2588 O O . THR A 1 349 ? -5.149 -2.719 -6.687 1.00 89.94 349 THR A O 1
ATOM 2591 N N . VAL A 1 350 ? -7.015 -3.295 -7.819 1.00 87.19 350 VAL A N 1
ATOM 2592 C CA . VAL A 1 350 ? -7.696 -2.007 -7.673 1.00 87.19 350 VAL A CA 1
ATOM 2593 C C . VAL A 1 350 ? -8.680 -2.146 -6.524 1.00 87.19 350 VAL A C 1
ATOM 2595 O O . VAL A 1 350 ? -9.669 -2.879 -6.629 1.00 87.19 350 VAL A O 1
ATOM 2598 N N . THR A 1 351 ? -8.402 -1.449 -5.429 1.00 83.88 351 THR A N 1
ATOM 2599 C CA . THR A 1 351 ? -9.283 -1.418 -4.261 1.00 83.88 351 THR A CA 1
ATOM 2600 C C . THR A 1 351 ? -10.471 -0.518 -4.563 1.00 83.88 351 THR A C 1
ATOM 2602 O O . THR A 1 351 ? -10.288 0.650 -4.905 1.00 83.88 351 THR A O 1
ATOM 2605 N N . VAL A 1 352 ? -11.689 -1.050 -4.455 1.00 79.12 352 VAL A N 1
ATOM 2606 C CA . VAL A 1 352 ? -12.910 -0.256 -4.621 1.00 79.12 352 VAL A CA 1
ATOM 2607 C C . VAL A 1 352 ? -13.515 -0.022 -3.256 1.00 79.12 352 VAL A C 1
ATOM 2609 O O . VAL A 1 352 ? -14.024 -0.946 -2.624 1.00 79.12 352 VAL A O 1
ATOM 2612 N N . THR A 1 353 ? -13.491 1.228 -2.821 1.00 70.69 353 THR A N 1
ATOM 2613 C CA . THR A 1 353 ? -14.250 1.660 -1.656 1.00 70.69 353 THR A CA 1
ATOM 2614 C C . THR A 1 353 ? -15.679 1.943 -2.113 1.00 70.69 353 THR A C 1
ATOM 2616 O O . THR A 1 353 ? -15.901 2.625 -3.122 1.00 70.69 353 THR A O 1
ATOM 2619 N N . ALA A 1 354 ? -16.674 1.405 -1.408 1.00 54.88 354 ALA A N 1
ATOM 2620 C CA . ALA A 1 354 ? -18.060 1.796 -1.642 1.00 54.88 354 ALA A CA 1
ATOM 2621 C C . ALA A 1 354 ? -18.174 3.322 -1.506 1.00 54.88 354 ALA A C 1
ATOM 2623 O O . ALA A 1 354 ? -17.525 3.918 -0.642 1.00 54.88 354 ALA A O 1
ATOM 2624 N N . ASN A 1 355 ? -18.972 3.968 -2.360 1.00 54.59 355 ASN A N 1
ATOM 2625 C CA . ASN A 1 355 ? -19.356 5.347 -2.077 1.00 54.59 355 ASN A CA 1
ATOM 2626 C C . ASN A 1 355 ? -20.089 5.315 -0.734 1.00 54.59 355 ASN A C 1
ATOM 2628 O O . ASN A 1 355 ? -21.161 4.719 -0.644 1.00 54.59 355 ASN A O 1
ATOM 2632 N N . ALA A 1 356 ? -19.490 5.896 0.307 1.00 56.41 356 ALA A N 1
ATOM 2633 C CA . ALA A 1 356 ? -20.177 6.066 1.572 1.00 56.41 356 ALA A CA 1
ATOM 2634 C C . ALA A 1 356 ? -21.363 6.993 1.302 1.00 56.41 356 ALA A C 1
ATOM 2636 O O . ALA A 1 356 ? -21.186 8.181 1.027 1.00 56.41 356 ALA A O 1
ATOM 2637 N N . THR A 1 357 ? -22.567 6.430 1.296 1.00 61.28 357 THR A N 1
ATOM 2638 C CA . THR A 1 357 ? -23.800 7.208 1.347 1.00 61.28 357 THR A CA 1
ATOM 2639 C C . THR A 1 357 ? -23.733 8.063 2.601 1.00 61.28 357 THR A C 1
ATOM 2641 O O . THR A 1 357 ? -23.651 7.527 3.704 1.00 61.28 357 THR A O 1
ATOM 2644 N N . SER A 1 358 ? -23.691 9.379 2.426 1.00 68.44 358 SER A N 1
ATOM 2645 C CA . SER A 1 358 ? -23.734 10.328 3.527 1.00 68.44 358 SER A CA 1
ATOM 2646 C C . SER A 1 358 ? -25.184 10.662 3.846 1.00 68.44 358 SER A C 1
ATOM 2648 O O . SER A 1 358 ? -25.965 11.020 2.963 1.00 68.44 358 SER A O 1
ATOM 2650 N N . TYR A 1 359 ? -25.542 10.539 5.117 1.00 81.25 359 TYR A N 1
ATOM 2651 C CA . TYR A 1 359 ? -26.861 10.873 5.631 1.00 81.25 359 TYR A CA 1
ATOM 2652 C C . TYR A 1 359 ? -26.812 12.160 6.449 1.00 81.25 359 TYR A C 1
ATOM 2654 O O . TYR A 1 359 ? -25.754 12.607 6.898 1.00 81.25 359 TYR A O 1
ATOM 2662 N N . THR A 1 360 ? -27.977 12.767 6.640 1.00 85.19 360 THR A N 1
ATOM 2663 C CA . THR A 1 360 ? -28.161 13.848 7.605 1.00 85.19 360 THR A CA 1
ATOM 2664 C C . THR A 1 360 ? -28.577 13.235 8.934 1.00 85.19 360 THR A C 1
ATOM 2666 O O . THR A 1 360 ? -29.586 12.540 8.985 1.00 85.19 360 THR A O 1
ATOM 2669 N N . VAL A 1 361 ? -27.815 13.516 9.989 1.00 87.19 361 VAL A N 1
ATOM 2670 C CA . VAL A 1 361 ? -28.138 13.164 11.374 1.00 87.19 361 VAL A CA 1
ATOM 2671 C C . VAL A 1 361 ? -28.691 14.426 12.045 1.00 87.19 361 VAL A C 1
ATOM 2673 O O . VAL A 1 361 ? -27.916 15.337 12.366 1.00 87.19 361 VAL A O 1
ATOM 2676 N N . PRO A 1 362 ? -30.024 14.554 12.179 1.00 85.62 362 PRO A N 1
ATOM 2677 C CA . PRO A 1 362 ? -30.629 15.704 12.833 1.00 85.62 362 PRO A CA 1
ATOM 2678 C C . PRO A 1 362 ? -30.499 15.583 14.356 1.00 85.62 362 PRO A C 1
ATOM 2680 O O . PRO A 1 362 ? -30.656 14.495 14.907 1.00 85.62 362 PRO A O 1
ATOM 2683 N N . GLY A 1 363 ? -30.251 16.706 15.026 1.00 84.81 363 GLY A N 1
ATOM 2684 C CA . GLY A 1 363 ? -30.399 16.806 16.476 1.00 84.81 363 GLY A CA 1
ATOM 2685 C C . GLY A 1 363 ? -31.763 17.338 16.903 1.00 84.81 363 GLY A C 1
ATOM 2686 O O . GLY A 1 363 ? -32.644 17.584 16.069 1.00 84.81 363 GLY A O 1
ATOM 2687 N N . THR A 1 364 ? -31.960 17.454 18.210 1.00 86.75 364 THR A N 1
ATOM 2688 C CA . THR A 1 364 ? -33.214 17.861 18.849 1.00 86.75 364 THR A CA 1
ATOM 2689 C C . THR A 1 364 ? -33.172 19.340 19.257 1.00 86.75 364 THR A C 1
ATOM 2691 O O . THR A 1 364 ? -32.396 20.117 18.721 1.00 86.75 364 THR A O 1
ATOM 2694 N N . LEU A 1 365 ? -34.090 19.783 20.124 1.00 86.06 365 LEU A N 1
ATOM 2695 C CA . LEU A 1 365 ? -34.033 21.121 20.742 1.00 86.06 365 LEU A CA 1
ATOM 2696 C C . LEU A 1 365 ? -33.394 21.091 22.144 1.00 86.06 365 LEU A C 1
ATOM 2698 O O . LEU A 1 365 ? -33.416 22.101 22.851 1.00 86.06 365 LEU A O 1
ATOM 2702 N N . GLY A 1 366 ? -32.942 19.919 22.593 1.00 83.50 366 GLY A N 1
ATOM 2703 C CA . GLY A 1 366 ? -32.269 19.722 23.870 1.00 83.50 366 GLY A CA 1
ATOM 2704 C C . GLY A 1 366 ? -30.834 19.252 23.665 1.00 83.50 366 GLY A C 1
ATOM 2705 O O . GLY A 1 366 ? -30.422 18.985 22.551 1.00 83.50 366 GLY A O 1
ATOM 2706 N N . ASN A 1 367 ? -30.090 19.125 24.762 1.00 86.75 367 ASN A N 1
ATOM 2707 C CA . ASN A 1 367 ? -28.682 18.731 24.716 1.00 86.75 367 ASN A CA 1
ATOM 2708 C C . ASN A 1 367 ? -28.521 17.282 24.232 1.00 86.75 367 ASN A C 1
ATOM 2710 O O . ASN A 1 367 ? -28.930 16.340 24.927 1.00 86.75 367 ASN A O 1
ATOM 2714 N N . ASP A 1 368 ? -27.861 17.114 23.096 1.00 87.31 368 ASP A N 1
ATOM 2715 C CA . ASP A 1 368 ? -27.616 15.840 22.442 1.00 87.31 368 ASP A CA 1
ATOM 2716 C C . ASP A 1 368 ? -26.141 15.428 22.473 1.00 87.31 368 ASP A C 1
ATOM 2718 O O . ASP A 1 368 ? -25.222 16.232 22.650 1.00 87.31 368 ASP A O 1
ATOM 2722 N N . VAL A 1 369 ? -25.910 14.121 22.327 1.00 91.56 369 VAL A N 1
ATOM 2723 C CA . VAL A 1 369 ? -24.569 13.535 22.247 1.00 91.56 369 VAL A CA 1
ATOM 2724 C C . VAL A 1 369 ? -24.455 12.753 20.945 1.00 91.56 369 VAL A C 1
ATOM 2726 O O . VAL A 1 369 ? -25.124 11.738 20.755 1.00 91.56 369 VAL A O 1
ATOM 2729 N N . PHE A 1 370 ? -23.581 13.212 20.055 1.00 92.12 370 PHE A N 1
ATOM 2730 C CA . PHE A 1 370 ? -23.325 12.601 18.757 1.00 92.12 370 PHE A CA 1
ATOM 2731 C C . PHE A 1 370 ? -21.981 11.885 18.758 1.00 92.12 370 PHE A C 1
ATOM 2733 O O . PHE A 1 370 ? -20.950 12.480 19.068 1.00 92.12 370 PHE A O 1
ATOM 2740 N N . VAL A 1 371 ? -21.974 10.623 18.336 1.00 93.62 371 VAL A N 1
ATOM 2741 C CA . VAL A 1 371 ? -20.751 9.908 17.962 1.00 93.62 371 VAL A CA 1
ATOM 2742 C C . VAL A 1 371 ? -20.675 9.884 16.442 1.00 93.62 371 VAL A C 1
ATOM 2744 O O . VAL A 1 371 ? -21.634 9.511 15.766 1.00 93.62 371 VAL A O 1
ATOM 2747 N N . LEU A 1 372 ? -19.543 10.313 15.888 1.00 93.38 372 LEU A N 1
ATOM 2748 C CA . LEU A 1 372 ? -19.349 10.306 14.442 1.00 93.38 372 LEU A CA 1
ATOM 2749 C C . LEU A 1 372 ? -19.081 8.877 13.951 1.00 93.38 372 LEU A C 1
ATOM 2751 O O . LEU A 1 372 ? -18.201 8.197 14.466 1.00 93.38 372 LEU A O 1
ATOM 2755 N N . THR A 1 373 ? -19.830 8.434 12.942 1.00 86.25 373 THR A N 1
ATOM 2756 C CA . THR A 1 373 ? -19.928 7.013 12.544 1.00 86.25 373 THR A CA 1
ATOM 2757 C C . THR A 1 373 ? -19.629 6.782 11.070 1.00 86.25 373 THR A C 1
ATOM 2759 O O . THR A 1 373 ? -19.048 5.772 10.683 1.00 86.25 373 THR A O 1
ATOM 2762 N N . ALA A 1 374 ? -19.974 7.751 10.226 1.00 83.56 374 ALA A N 1
ATOM 2763 C CA . ALA A 1 374 ? -19.757 7.707 8.787 1.00 83.56 374 ALA A CA 1
ATOM 2764 C C . ALA A 1 374 ? -19.497 9.117 8.237 1.00 83.56 374 ALA A C 1
ATOM 2766 O O . ALA A 1 374 ? -19.408 10.094 8.981 1.00 83.56 374 ALA A O 1
ATOM 2767 N N . GLY A 1 375 ? -19.417 9.254 6.911 1.00 82.88 375 GLY A N 1
ATOM 2768 C CA . GLY A 1 375 ? -19.325 10.549 6.222 1.00 82.88 375 GLY A CA 1
ATOM 2769 C C . GLY A 1 375 ? -20.595 11.410 6.299 1.00 82.88 375 GLY A C 1
ATOM 2770 O O . GLY A 1 375 ? -20.926 12.079 5.325 1.00 82.88 375 GLY A O 1
ATOM 2771 N N . ASN A 1 376 ? -21.333 11.347 7.406 1.00 88.25 376 ASN A N 1
ATOM 2772 C CA . ASN A 1 376 ? -22.620 11.997 7.620 1.00 88.25 376 ASN A CA 1
ATOM 2773 C C . ASN A 1 376 ? -22.473 13.499 7.915 1.00 88.25 376 ASN A C 1
ATOM 2775 O O . ASN A 1 376 ? -21.388 14.002 8.225 1.00 88.25 376 ASN A O 1
ATOM 2779 N N . PHE A 1 377 ? -23.597 14.209 7.838 1.00 91.00 377 PHE A N 1
ATOM 2780 C CA . PHE A 1 377 ? -23.741 15.605 8.242 1.00 91.00 377 PHE A CA 1
ATOM 2781 C C . PHE A 1 377 ? -24.512 15.678 9.565 1.00 91.00 377 PHE A C 1
ATOM 2783 O O . PHE A 1 377 ? -25.681 15.301 9.605 1.00 91.00 377 PHE A O 1
ATOM 2790 N N . TYR A 1 378 ? -23.876 16.180 10.619 1.00 92.38 378 TYR A N 1
ATOM 2791 C CA . TYR A 1 378 ? -24.420 16.281 11.974 1.00 92.38 378 TYR A CA 1
ATOM 2792 C C . TYR A 1 378 ? -24.807 17.732 12.265 1.00 92.38 378 TYR A C 1
ATOM 2794 O O . TYR A 1 378 ? -23.954 18.613 12.144 1.00 92.38 378 TYR A O 1
ATOM 2802 N N . TYR A 1 379 ? -26.077 17.978 12.606 1.00 88.88 379 TYR A N 1
ATOM 2803 C CA . TYR A 1 379 ? -26.633 19.339 12.663 1.00 88.88 379 TYR A CA 1
ATOM 2804 C C . TYR A 1 379 ? -26.959 19.891 14.060 1.00 88.88 379 TYR A C 1
ATOM 2806 O O . TYR A 1 379 ? -27.275 21.073 14.132 1.00 88.88 379 TYR A O 1
ATOM 2814 N N . GLY A 1 380 ? -26.916 19.086 15.129 1.00 84.12 380 GLY A N 1
ATOM 2815 C CA . GLY A 1 380 ? -27.162 19.511 16.526 1.00 84.12 380 GLY A CA 1
ATOM 2816 C C . GLY A 1 380 ? -28.592 19.925 16.863 1.00 84.12 380 GLY A C 1
ATOM 2817 O O . GLY A 1 380 ? -29.169 19.470 17.838 1.00 84.12 380 GLY A O 1
ATOM 2818 N N . GLY A 1 381 ? -29.237 20.672 15.969 1.00 86.69 381 GLY A N 1
ATOM 2819 C CA . GLY A 1 381 ? -30.511 21.305 16.250 1.00 86.69 381 GLY A CA 1
ATOM 2820 C C . GLY A 1 381 ? -30.281 22.517 17.146 1.00 86.69 381 GLY A C 1
ATOM 2821 O O . GLY A 1 381 ? -29.615 23.457 16.724 1.00 86.69 381 GLY A O 1
ATOM 2822 N N . GLY A 1 382 ? -30.871 22.521 18.336 1.00 84.19 382 GLY A N 1
ATOM 2823 C CA . GLY A 1 382 ? -30.582 23.516 19.365 1.00 84.19 382 GLY A CA 1
ATOM 2824 C C . GLY A 1 382 ? -30.377 22.840 20.714 1.00 84.19 382 GLY A C 1
ATOM 2825 O O . GLY A 1 382 ? -30.832 21.726 20.918 1.00 84.19 382 GLY A O 1
ATOM 2826 N N . GLY A 1 383 ? -29.765 23.538 21.665 1.00 87.56 383 GLY A N 1
ATOM 2827 C CA . GLY A 1 383 ? -29.299 22.925 22.910 1.00 87.56 383 GLY A CA 1
ATOM 2828 C C . GLY A 1 383 ? -27.789 23.075 23.020 1.00 87.56 383 GLY A C 1
ATOM 2829 O O . GLY A 1 383 ? -27.186 23.772 22.218 1.00 87.56 383 GLY A O 1
ATOM 2830 N N . ASN A 1 384 ? -27.185 22.503 24.057 1.00 91.00 384 ASN A N 1
ATOM 2831 C CA . ASN A 1 384 ? -25.731 22.447 24.189 1.00 91.00 384 ASN A CA 1
ATOM 2832 C C . ASN A 1 384 ? -25.275 21.029 23.857 1.00 91.00 384 ASN A C 1
ATOM 2834 O O . ASN A 1 384 ? -25.355 20.141 24.714 1.00 91.00 384 ASN A O 1
ATOM 2838 N N . ASP A 1 385 ? -24.801 20.837 22.634 1.00 92.50 385 ASP A N 1
ATOM 2839 C CA . ASP A 1 385 ? -24.554 19.513 22.076 1.00 92.50 385 ASP A CA 1
ATOM 2840 C C . ASP A 1 385 ? -23.090 19.094 22.196 1.00 92.50 385 ASP A C 1
ATOM 2842 O O . ASP A 1 385 ? -22.170 19.916 22.187 1.00 92.50 385 ASP A O 1
ATOM 2846 N N . THR A 1 386 ? -22.857 17.787 22.324 1.00 94.12 386 THR A N 1
ATOM 2847 C CA . THR A 1 386 ? -21.516 17.195 22.402 1.00 94.12 386 THR A CA 1
ATOM 2848 C C . THR A 1 386 ? -21.249 16.286 21.208 1.00 94.12 386 THR A C 1
ATOM 2850 O O . THR A 1 386 ? -21.994 15.344 20.961 1.00 94.12 386 THR A O 1
ATOM 2853 N N . TYR A 1 387 ? -20.144 16.519 20.501 1.00 96.62 387 TYR A N 1
ATOM 2854 C CA . TYR A 1 387 ? -19.708 15.743 19.339 1.00 96.62 387 TYR A CA 1
ATOM 2855 C C . TYR A 1 387 ? -18.428 14.984 19.654 1.00 96.62 387 TYR A C 1
ATOM 2857 O O . TYR A 1 387 ? -17.405 15.590 19.967 1.00 96.62 387 TYR A O 1
ATOM 2865 N N . ILE A 1 388 ? -18.463 13.664 19.527 1.00 96.38 388 ILE A N 1
ATOM 2866 C CA . ILE A 1 388 ? -17.343 12.783 19.845 1.00 96.38 388 ILE A CA 1
ATOM 2867 C C . ILE A 1 388 ? -16.703 12.317 18.543 1.00 96.38 388 ILE A C 1
ATOM 2869 O O . ILE A 1 388 ? -17.327 11.646 17.716 1.00 96.38 388 ILE A O 1
ATOM 2873 N N . ILE A 1 389 ? -15.434 12.675 18.374 1.00 96.94 389 ILE A N 1
ATOM 2874 C CA . ILE A 1 389 ? -14.601 12.269 17.249 1.00 96.94 389 ILE A CA 1
ATOM 2875 C C . ILE A 1 389 ? -13.715 11.119 17.712 1.00 96.94 389 ILE A C 1
ATOM 2877 O O . ILE A 1 389 ? -12.895 11.286 18.613 1.00 96.94 389 ILE A O 1
ATOM 2881 N N . SER A 1 390 ? -13.848 9.963 17.063 1.00 94.31 390 SER A N 1
ATOM 2882 C CA . SER A 1 390 ? -13.017 8.797 17.345 1.00 94.31 390 SER A CA 1
ATOM 2883 C C . SER A 1 390 ? -12.736 7.986 16.078 1.00 94.31 390 SER A C 1
ATOM 2885 O O . SER A 1 390 ? -13.666 7.698 15.322 1.00 94.31 390 SER A O 1
ATOM 2887 N N . PRO A 1 391 ? -11.482 7.551 15.847 1.00 90.56 391 PRO A N 1
ATOM 2888 C CA . PRO A 1 391 ? -11.157 6.664 14.732 1.00 90.56 391 PRO A CA 1
ATOM 2889 C C . PRO A 1 391 ? -11.743 5.250 14.899 1.00 90.56 391 PRO A C 1
ATOM 2891 O O . PRO A 1 391 ? -11.783 4.494 13.930 1.00 90.56 391 PRO A O 1
ATOM 2894 N N . ASN A 1 392 ? -12.203 4.890 16.103 1.00 89.88 392 ASN A N 1
ATOM 2895 C CA . ASN A 1 392 ? -12.813 3.587 16.386 1.00 89.88 392 ASN A CA 1
ATOM 2896 C C . ASN A 1 392 ? -14.273 3.507 15.920 1.00 89.88 392 ASN A C 1
ATOM 2898 O O . ASN A 1 392 ? -14.803 2.416 15.739 1.00 89.88 392 ASN A O 1
ATOM 2902 N N . THR A 1 393 ? -14.922 4.659 15.737 1.00 89.56 393 THR A N 1
ATOM 2903 C CA . THR A 1 393 ? -16.332 4.759 15.326 1.00 89.56 393 THR A CA 1
ATOM 2904 C C . THR A 1 393 ? -16.477 5.386 13.946 1.00 89.56 393 THR A C 1
ATOM 2906 O O . THR A 1 393 ? -17.301 4.930 13.162 1.00 89.56 393 THR A O 1
ATOM 2909 N N . LEU A 1 394 ? -15.617 6.344 13.589 1.00 87.25 394 LEU A N 1
ATOM 2910 C CA . LEU A 1 394 ? -15.582 6.955 12.264 1.00 87.25 394 LEU A CA 1
ATOM 2911 C C . LEU A 1 394 ? -14.519 6.286 11.381 1.00 87.25 394 LEU A C 1
ATOM 2913 O O . LEU A 1 394 ? -13.371 6.724 11.375 1.00 87.25 394 LEU A O 1
ATOM 2917 N N . GLY A 1 395 ? -14.886 5.240 10.635 1.00 71.44 395 GLY A N 1
ATOM 2918 C CA . GLY A 1 395 ? -13.961 4.442 9.814 1.00 71.44 395 GLY A CA 1
ATOM 2919 C C . GLY A 1 395 ? -13.927 4.780 8.312 1.00 71.44 395 GLY A C 1
ATOM 2920 O O . GLY A 1 395 ? -14.920 5.202 7.722 1.00 71.44 395 GLY A O 1
ATOM 2921 N N . GLY A 1 396 ? -12.784 4.516 7.665 1.00 65.38 396 GLY A N 1
ATOM 2922 C CA . GLY A 1 396 ? -12.613 4.569 6.205 1.00 65.38 396 GLY A CA 1
ATOM 2923 C C . GLY A 1 396 ? -12.317 5.960 5.628 1.00 65.38 396 GLY A C 1
ATOM 2924 O O . GLY A 1 396 ? -12.264 6.957 6.339 1.00 65.38 396 GLY A O 1
ATOM 2925 N N . SER A 1 397 ? -12.128 6.051 4.305 1.00 73.31 397 SER A N 1
ATOM 2926 C CA . SER A 1 397 ? -11.849 7.316 3.592 1.00 73.31 397 SER A CA 1
ATOM 2927 C C . SER A 1 397 ? -13.098 8.193 3.408 1.00 73.31 397 SER A C 1
ATOM 2929 O O . SER A 1 397 ? -13.445 8.577 2.290 1.00 73.31 397 SER A O 1
ATOM 2931 N N . VAL A 1 398 ? -13.800 8.490 4.501 1.00 83.94 398 VAL A N 1
ATOM 2932 C CA . VAL A 1 398 ? -15.031 9.295 4.526 1.00 83.94 398 VAL A CA 1
ATOM 2933 C C . VAL A 1 398 ? -14.762 10.737 4.961 1.00 83.94 398 VAL A C 1
ATOM 2935 O O . VAL A 1 398 ? -13.678 11.070 5.433 1.00 83.94 398 VAL A O 1
ATOM 2938 N N . THR A 1 399 ? -15.740 11.628 4.783 1.00 90.19 399 THR A N 1
ATOM 2939 C CA . THR A 1 399 ? -15.697 12.999 5.322 1.00 90.19 399 THR A CA 1
ATOM 2940 C C . THR A 1 399 ? -16.973 13.287 6.099 1.00 90.19 399 THR A C 1
ATOM 2942 O O . THR A 1 399 ? -18.008 13.536 5.490 1.00 90.19 399 THR A O 1
ATOM 2945 N N . ALA A 1 400 ? -16.894 13.251 7.426 1.00 92.62 400 ALA A N 1
ATOM 2946 C CA . ALA A 1 400 ? -17.975 13.674 8.308 1.00 92.62 400 ALA A CA 1
ATOM 2947 C C . ALA A 1 400 ? -17.993 15.201 8.425 1.00 92.62 400 ALA A C 1
ATOM 2949 O O . ALA A 1 400 ? -16.935 15.839 8.401 1.00 92.62 400 ALA A O 1
ATOM 2950 N N . LYS A 1 401 ? -19.179 15.795 8.567 1.00 95.69 401 LYS A N 1
ATOM 2951 C CA . LYS A 1 401 ? -19.334 17.241 8.757 1.00 95.69 401 LYS A CA 1
ATOM 2952 C C . LYS A 1 401 ? -20.153 17.552 9.996 1.00 95.69 401 LYS A C 1
ATOM 2954 O O . LYS A 1 401 ? -21.248 17.025 10.138 1.00 95.69 401 LYS A O 1
ATOM 2959 N N . ILE A 1 402 ? -19.647 18.446 10.832 1.00 97.12 402 ILE A N 1
ATOM 2960 C CA . ILE A 1 402 ? -20.344 18.995 11.995 1.00 97.12 402 ILE A CA 1
ATOM 2961 C C . ILE A 1 402 ? -20.773 20.423 11.644 1.00 97.12 402 ILE A C 1
ATOM 2963 O O . ILE A 1 402 ? -19.942 21.231 11.212 1.00 97.12 402 ILE A O 1
ATOM 2967 N N . ILE A 1 403 ? -22.072 20.701 11.763 1.00 93.31 403 ILE A N 1
ATOM 2968 C CA . ILE A 1 403 ? -22.714 21.954 11.352 1.00 93.31 403 ILE A CA 1
ATOM 2969 C C . ILE A 1 403 ? -23.729 22.357 12.417 1.00 93.31 403 ILE A C 1
ATOM 2971 O O . ILE A 1 403 ? -24.927 22.159 12.254 1.00 93.31 403 ILE A O 1
ATOM 2975 N N . ASP A 1 404 ? -23.238 22.940 13.499 1.00 92.81 404 ASP A N 1
ATOM 2976 C CA . ASP A 1 404 ? -24.074 23.287 14.638 1.00 92.81 404 ASP A CA 1
ATOM 2977 C C . ASP A 1 404 ? -23.592 24.592 15.266 1.00 92.81 404 ASP A C 1
ATOM 2979 O O . ASP A 1 404 ? -22.496 24.699 15.807 1.00 92.81 404 ASP A O 1
ATOM 2983 N N . THR A 1 405 ? -24.394 25.636 15.101 1.00 84.19 405 THR A N 1
ATOM 2984 C CA . THR A 1 405 ? -23.984 27.000 15.447 1.00 84.19 405 THR A CA 1
ATOM 2985 C C . THR A 1 405 ? -24.903 27.666 16.461 1.00 84.19 405 THR A C 1
ATOM 2987 O O . THR A 1 405 ? -24.762 28.874 16.690 1.00 84.19 405 THR A O 1
ATOM 2990 N N . GLU A 1 406 ? -25.831 26.896 17.032 1.00 87.44 406 GLU A N 1
ATOM 2991 C CA . GLU A 1 406 ? -26.776 27.317 18.061 1.00 87.44 406 GLU A CA 1
ATOM 2992 C C . GLU A 1 406 ? -26.421 26.624 19.380 1.00 87.44 406 GLU A C 1
ATOM 2994 O O . GLU A 1 406 ? -26.208 25.424 19.398 1.00 87.44 406 GLU A O 1
ATOM 2999 N N . GLY A 1 407 ? -26.347 27.381 20.481 1.00 89.50 407 GLY A N 1
ATOM 3000 C CA . GLY A 1 407 ? -25.971 26.848 21.797 1.00 89.50 407 GLY A CA 1
ATOM 3001 C C . GLY A 1 407 ? -24.469 26.828 22.108 1.00 89.50 407 GLY A C 1
ATOM 3002 O O . GLY A 1 407 ? -23.644 27.352 21.358 1.00 89.50 407 GLY A O 1
ATOM 3003 N N . ASP A 1 408 ? -24.126 26.299 23.286 1.00 92.69 408 ASP A N 1
ATOM 3004 C CA . ASP A 1 408 ? -22.755 26.171 23.804 1.00 92.69 408 ASP A CA 1
ATOM 3005 C C . ASP A 1 408 ? -22.186 24.773 23.488 1.00 92.69 408 ASP A C 1
ATOM 3007 O O . ASP A 1 408 ? -22.015 23.935 24.379 1.00 92.69 408 ASP A O 1
ATOM 3011 N N . ASN A 1 409 ? -21.885 24.527 22.212 1.00 95.69 409 ASN A N 1
ATOM 3012 C CA . ASN A 1 409 ? -21.529 23.194 21.715 1.00 95.69 409 ASN A CA 1
ATOM 3013 C C . ASN A 1 409 ? -20.074 22.807 21.994 1.00 95.69 409 ASN A C 1
ATOM 3015 O O . ASN A 1 409 ? -19.164 23.644 22.022 1.00 95.69 409 ASN A O 1
ATOM 3019 N N . LEU A 1 410 ? -19.848 21.507 22.170 1.00 96.06 410 LEU A N 1
ATOM 3020 C CA . LEU A 1 410 ? -18.582 20.921 22.591 1.00 96.06 410 LEU A CA 1
ATOM 3021 C C . LEU A 1 410 ? -18.138 19.816 21.628 1.00 96.06 410 LEU A C 1
ATOM 3023 O O . LEU A 1 410 ? -18.888 18.893 21.336 1.00 96.06 410 LEU A O 1
ATOM 3027 N N . ILE A 1 411 ? -16.888 19.867 21.175 1.00 97.94 411 ILE A N 1
ATOM 3028 C CA . ILE A 1 411 ? -16.251 18.801 20.398 1.00 97.94 411 ILE A CA 1
ATOM 3029 C C . ILE A 1 411 ? -15.214 18.099 21.276 1.00 97.94 411 ILE A C 1
ATOM 3031 O O . ILE A 1 411 ? -14.302 18.734 21.805 1.00 97.94 411 ILE A O 1
ATOM 3035 N N . GLN A 1 412 ? -15.331 16.782 21.400 1.00 97.06 412 GLN A N 1
ATOM 3036 C CA . GLN A 1 412 ? -14.389 15.920 22.101 1.00 97.06 412 GLN A CA 1
ATOM 3037 C C . GLN A 1 412 ? -13.587 15.092 21.100 1.00 97.06 412 GLN A C 1
ATOM 3039 O O . GLN A 1 412 ? -14.148 14.411 20.240 1.00 97.06 412 GLN A O 1
ATOM 3044 N N . LEU A 1 413 ? -12.264 15.142 21.223 1.00 96.44 413 LEU A N 1
ATOM 3045 C CA . LEU A 1 413 ? -11.363 14.190 20.587 1.00 96.44 413 LEU A CA 1
ATOM 3046 C C . LEU A 1 413 ? -10.984 13.156 21.645 1.00 96.44 413 LEU A C 1
ATOM 3048 O O . LEU A 1 413 ? -10.458 13.540 22.694 1.00 96.44 413 LEU A O 1
ATOM 3052 N N . VAL A 1 414 ? -11.262 11.879 21.373 1.00 92.62 414 VAL A N 1
ATOM 3053 C CA . VAL A 1 414 ? -10.977 10.795 22.326 1.00 92.62 414 VAL A CA 1
ATOM 3054 C C . VAL A 1 414 ? -9.478 10.652 22.579 1.00 92.62 414 VAL A C 1
ATOM 3056 O O . VAL A 1 414 ? -8.647 10.986 21.733 1.00 92.62 414 VAL A O 1
ATOM 3059 N N . ASP A 1 415 ? -9.126 10.178 23.764 1.00 86.38 415 ASP A N 1
ATOM 3060 C CA . ASP A 1 415 ? -7.749 9.996 24.200 1.00 86.38 415 ASP A CA 1
ATOM 3061 C C . ASP A 1 415 ? -6.960 9.035 23.304 1.00 86.38 415 ASP A C 1
ATOM 3063 O O . ASP A 1 415 ? -7.488 8.088 22.722 1.00 86.38 415 ASP A O 1
ATOM 3067 N N . GLY A 1 416 ? -5.669 9.328 23.129 1.00 83.62 416 GLY A N 1
ATOM 3068 C CA . GLY A 1 416 ? -4.747 8.491 22.359 1.00 83.62 416 GLY A CA 1
ATOM 3069 C C . GLY A 1 416 ? -4.972 8.487 20.842 1.00 83.62 416 GLY A C 1
ATOM 3070 O O . GLY A 1 416 ? -4.140 7.947 20.109 1.00 83.62 416 GLY A O 1
ATOM 3071 N N . MET A 1 417 ? -6.042 9.107 20.325 1.00 89.81 417 MET A N 1
ATOM 3072 C CA . MET A 1 417 ? -6.251 9.175 18.880 1.00 89.81 417 MET A CA 1
ATOM 3073 C C . MET A 1 417 ? -5.167 10.016 18.197 1.00 89.81 417 MET A C 1
ATOM 3075 O O . MET A 1 417 ? -4.681 11.010 18.735 1.00 89.81 417 MET A O 1
ATOM 3079 N N . THR A 1 418 ? 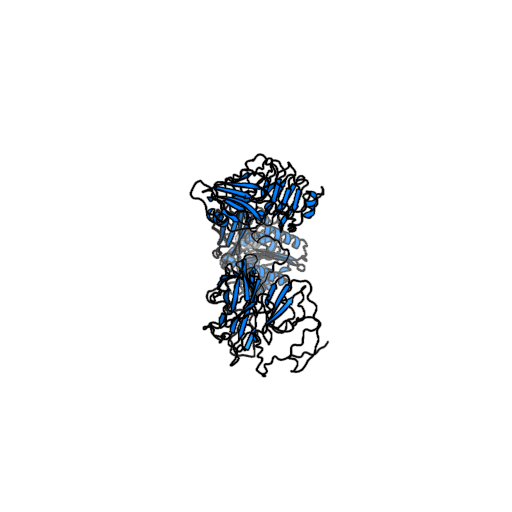-4.820 9.653 16.963 1.00 92.88 418 THR A N 1
ATOM 3080 C CA . THR A 1 418 ? -3.861 10.413 16.151 1.00 92.88 418 THR A CA 1
ATOM 3081 C C . THR A 1 418 ? -4.579 11.213 15.067 1.00 92.88 418 THR A C 1
ATOM 3083 O O . THR A 1 418 ? -5.292 10.653 14.229 1.00 92.88 418 THR A O 1
ATOM 3086 N N . VAL A 1 419 ? -4.344 12.525 15.055 1.00 94.75 419 VAL A N 1
ATOM 3087 C CA . VAL A 1 419 ? -4.700 13.448 13.973 1.00 94.75 419 VAL A CA 1
ATOM 3088 C C . VAL A 1 419 ? -3.495 13.550 13.037 1.00 94.75 419 VAL A C 1
ATOM 3090 O O . VAL A 1 419 ? -2.507 14.221 13.328 1.00 94.75 419 VAL A O 1
ATOM 3093 N N . THR A 1 420 ? -3.553 12.853 11.905 1.00 95.38 420 THR A N 1
ATOM 3094 C CA . THR A 1 420 ? -2.441 12.771 10.943 1.00 95.38 420 THR A CA 1
ATOM 3095 C C . THR A 1 420 ? -2.174 14.104 10.255 1.00 95.38 420 THR A C 1
ATOM 3097 O O . THR A 1 420 ? -1.019 14.451 10.013 1.00 95.38 420 THR A O 1
ATOM 3100 N N . ALA A 1 421 ? -3.224 14.882 9.994 1.00 95.75 421 ALA A N 1
ATOM 3101 C CA . ALA A 1 421 ? -3.122 16.242 9.483 1.00 95.75 421 ALA A CA 1
ATOM 3102 C C . ALA A 1 421 ? -4.299 17.098 9.962 1.00 95.75 421 ALA A C 1
ATOM 3104 O O . ALA A 1 421 ? -5.421 16.610 10.096 1.00 95.75 421 ALA A O 1
ATOM 3105 N N . SER A 1 422 ? -4.064 18.391 10.164 1.00 96.94 422 SER A N 1
ATOM 3106 C CA . SER A 1 422 ? -5.105 19.361 10.505 1.00 96.94 422 SER A CA 1
ATOM 3107 C C . SER A 1 422 ? -4.947 20.643 9.693 1.00 96.94 422 SER A C 1
ATOM 3109 O O . SER A 1 422 ? -3.843 21.055 9.333 1.00 96.94 422 SER A O 1
ATOM 3111 N N . THR A 1 423 ? -6.073 21.252 9.339 1.00 96.56 423 THR A N 1
ATOM 3112 C CA . THR A 1 423 ? -6.138 22.470 8.529 1.00 96.56 423 THR A CA 1
ATOM 3113 C C . THR A 1 423 ? -7.161 23.414 9.139 1.00 96.56 423 THR A C 1
ATOM 3115 O O . THR A 1 423 ? -8.312 23.032 9.341 1.00 96.56 423 THR A O 1
ATOM 3118 N N . PHE A 1 424 ? -6.752 24.647 9.413 1.00 96.25 424 PHE A N 1
ATOM 3119 C CA . PHE A 1 424 ? -7.542 25.624 10.152 1.00 96.25 424 PHE A CA 1
ATOM 3120 C C . PHE A 1 424 ? -7.788 26.887 9.332 1.00 96.25 424 PHE A C 1
ATOM 3122 O O . PHE A 1 424 ? -6.888 27.425 8.685 1.00 96.25 424 PHE A O 1
ATOM 3129 N N . TYR A 1 425 ? -9.019 27.376 9.408 1.00 94.94 425 TYR A N 1
ATOM 3130 C CA . TYR A 1 425 ? -9.490 28.655 8.885 1.00 94.94 425 TYR A CA 1
ATOM 3131 C C . TYR A 1 425 ? -9.976 29.525 10.049 1.00 94.94 425 TYR A C 1
ATOM 3133 O O . TYR A 1 425 ? -10.015 29.079 11.194 1.00 94.94 425 TYR A O 1
ATOM 3141 N N . THR A 1 426 ? -10.397 30.760 9.772 1.00 92.06 426 THR A N 1
ATOM 3142 C CA . THR A 1 426 ? -10.918 31.669 10.809 1.00 92.06 426 THR A CA 1
ATOM 3143 C C . THR A 1 426 ? -12.138 31.117 11.547 1.00 92.06 426 THR A C 1
ATOM 3145 O O . THR A 1 426 ? -12.292 31.388 12.730 1.00 92.06 426 THR A O 1
ATOM 3148 N N . ASP A 1 427 ? -12.993 30.354 10.859 1.00 93.31 427 ASP A N 1
ATOM 3149 C CA . ASP A 1 427 ? -14.249 29.821 11.410 1.00 93.31 427 ASP A CA 1
ATOM 3150 C C . ASP A 1 427 ? -14.570 28.402 10.897 1.00 93.31 427 ASP A C 1
ATOM 3152 O O . ASP A 1 427 ? -15.720 27.987 10.769 1.00 93.31 427 ASP A O 1
ATOM 3156 N N . ALA A 1 428 ? -13.539 27.642 10.533 1.00 96.06 428 ALA A N 1
ATOM 3157 C CA . ALA A 1 428 ? -13.695 26.255 10.112 1.00 96.06 428 ALA A CA 1
ATOM 3158 C C . ALA A 1 428 ? -12.412 25.469 10.358 1.00 96.06 428 ALA A C 1
ATOM 3160 O O . ALA A 1 428 ? -11.316 26.011 10.218 1.00 96.06 428 ALA A O 1
ATOM 3161 N N . ALA A 1 429 ? -12.546 24.180 10.645 1.00 97.00 429 ALA A N 1
ATOM 3162 C CA . ALA A 1 429 ? -11.417 23.273 10.796 1.00 97.00 429 ALA A CA 1
ATOM 3163 C C . ALA A 1 429 ? -11.652 21.979 10.020 1.00 97.00 429 ALA A C 1
ATOM 3165 O O . ALA A 1 429 ? -12.785 21.522 9.869 1.00 97.00 429 ALA A O 1
ATOM 3166 N N . GLN A 1 430 ? -10.569 21.375 9.544 1.00 97.69 430 GLN A N 1
ATOM 3167 C CA . GLN A 1 430 ? -10.569 20.029 8.996 1.00 97.69 430 GLN A CA 1
ATOM 3168 C C . GLN A 1 430 ? -9.506 19.192 9.697 1.00 97.69 430 GLN A C 1
ATOM 3170 O O . GLN A 1 430 ? -8.347 19.596 9.770 1.00 97.69 430 GLN A O 1
ATOM 3175 N N . LEU A 1 431 ? -9.897 18.010 10.159 1.00 97.38 431 LEU A N 1
ATOM 3176 C CA . LEU A 1 431 ? -9.018 17.026 10.780 1.00 97.38 431 LEU A CA 1
ATOM 3177 C C . LEU A 1 431 ? -8.973 15.773 9.903 1.00 97.38 431 LEU A C 1
ATOM 3179 O O . LEU A 1 431 ? -10.011 15.330 9.417 1.00 97.38 431 LEU A O 1
ATOM 3183 N N . MET A 1 432 ? -7.787 15.210 9.705 1.00 94.06 432 MET A N 1
ATOM 3184 C CA . MET A 1 432 ? -7.569 13.883 9.132 1.00 94.06 432 MET A CA 1
ATOM 3185 C C . MET A 1 432 ? -7.129 12.942 10.250 1.00 94.06 432 MET A C 1
ATOM 3187 O O . MET A 1 432 ? -6.202 13.260 10.994 1.00 94.06 432 MET A O 1
ATOM 3191 N N . LEU A 1 433 ? -7.781 11.790 10.363 1.00 92.56 433 LEU A N 1
ATOM 3192 C CA . LEU A 1 433 ? -7.496 10.787 11.385 1.00 92.56 433 LEU A CA 1
ATOM 3193 C C . LEU A 1 433 ? -6.506 9.728 10.872 1.00 92.56 433 LEU A C 1
ATOM 3195 O O . LEU A 1 433 ? -6.231 9.636 9.673 1.00 92.56 433 LEU A O 1
ATOM 3199 N N . SER A 1 434 ? -5.971 8.906 11.777 1.00 87.94 434 SER A N 1
ATOM 3200 C CA . SER A 1 434 ? -5.048 7.803 11.448 1.00 87.94 434 SER A CA 1
ATOM 3201 C C . SER A 1 434 ? -5.633 6.743 10.517 1.00 87.94 434 SER A C 1
ATOM 3203 O O . SER A 1 434 ? -4.899 6.138 9.743 1.00 87.94 434 SER A O 1
ATOM 3205 N N . ASN A 1 435 ? -6.949 6.548 10.538 1.00 82.00 435 ASN A N 1
ATOM 3206 C CA . ASN A 1 435 ? -7.652 5.597 9.677 1.00 82.00 435 ASN A CA 1
ATOM 3207 C C . ASN A 1 435 ? -8.069 6.187 8.309 1.00 82.00 435 ASN A C 1
ATOM 3209 O O . ASN A 1 435 ? -8.788 5.541 7.547 1.00 82.00 435 ASN A O 1
ATOM 3213 N N . GLY A 1 436 ? -7.639 7.417 7.998 1.00 84.38 436 GLY A N 1
ATOM 3214 C CA . GLY A 1 436 ? -7.939 8.107 6.742 1.00 84.38 436 GLY A CA 1
ATOM 3215 C C . GLY A 1 436 ? -9.291 8.827 6.693 1.00 84.38 436 GLY A C 1
ATOM 3216 O O . GLY A 1 436 ? -9.599 9.439 5.666 1.00 84.38 436 GLY A O 1
ATOM 3217 N N . ALA A 1 437 ? -10.084 8.790 7.768 1.00 89.19 437 ALA A N 1
ATOM 3218 C CA . ALA A 1 437 ? -11.315 9.565 7.864 1.00 89.19 437 ALA A CA 1
ATOM 3219 C C . ALA A 1 437 ? -11.022 11.059 8.029 1.00 89.19 437 ALA A C 1
ATOM 3221 O O . ALA A 1 437 ? -10.043 11.464 8.661 1.00 89.19 437 ALA A O 1
ATOM 3222 N N . LYS A 1 438 ? -11.908 11.892 7.482 1.00 94.31 438 LYS A N 1
ATOM 3223 C CA . LYS A 1 438 ? -11.872 13.348 7.625 1.00 94.31 438 LYS A CA 1
ATOM 3224 C C . LYS A 1 438 ? -13.056 13.836 8.444 1.00 94.31 438 LYS A C 1
ATOM 3226 O O . LYS A 1 438 ? -14.175 13.366 8.251 1.00 94.31 438 LYS A O 1
ATOM 3231 N N . VAL A 1 439 ? -12.826 14.846 9.272 1.00 97.19 439 VAL A N 1
ATOM 3232 C CA . VAL A 1 439 ? -13.881 15.598 9.958 1.00 97.19 439 VAL A CA 1
ATOM 3233 C C . VAL A 1 439 ? -13.776 17.060 9.562 1.00 97.19 439 VAL A C 1
ATOM 3235 O O . VAL A 1 439 ? -12.709 17.657 9.686 1.00 97.19 439 VAL A O 1
ATOM 3238 N N . GLN A 1 440 ? -14.871 17.631 9.073 1.00 97.44 440 GLN A N 1
ATOM 3239 C CA . GLN A 1 440 ? -15.010 19.055 8.790 1.00 97.44 440 GLN A CA 1
ATOM 3240 C C . GLN A 1 440 ? -15.916 19.691 9.838 1.00 97.44 440 GLN A C 1
ATOM 3242 O O . GLN A 1 440 ? -17.046 19.256 10.031 1.00 97.44 440 GLN A O 1
ATOM 3247 N N . ILE A 1 441 ? -15.429 20.739 10.488 1.00 97.94 441 ILE A N 1
ATOM 3248 C CA . ILE A 1 441 ? -16.166 21.502 11.494 1.00 97.94 441 ILE A CA 1
ATOM 3249 C C . ILE A 1 441 ? -16.459 22.865 10.880 1.00 97.94 441 ILE A C 1
ATOM 3251 O O . ILE A 1 441 ? -15.531 23.635 10.614 1.00 97.94 441 ILE A O 1
ATOM 3255 N N . LEU A 1 442 ? -17.734 23.143 10.609 1.00 95.69 442 LEU A N 1
ATOM 3256 C CA . LEU A 1 442 ? -18.186 24.412 10.039 1.00 95.69 442 LEU A CA 1
ATOM 3257 C C . LEU A 1 442 ? -18.714 25.310 11.159 1.00 95.69 442 LEU A C 1
ATOM 3259 O O . LEU A 1 442 ? -19.531 24.869 11.960 1.00 95.69 442 LEU A O 1
ATOM 3263 N N . GLY A 1 443 ? -18.259 26.564 11.217 1.00 95.00 443 GLY A N 1
ATOM 3264 C CA . GLY A 1 443 ? -18.549 27.441 12.354 1.00 95.00 443 GLY A CA 1
ATOM 3265 C C . GLY A 1 443 ? -17.662 27.147 13.567 1.00 95.00 443 GLY A C 1
ATOM 3266 O O . GLY A 1 443 ? -18.095 27.331 14.701 1.00 95.00 443 GLY A O 1
ATOM 3267 N N . ALA A 1 444 ? -16.439 26.646 13.343 1.00 95.94 444 ALA A N 1
ATOM 3268 C CA . ALA A 1 444 ? -15.549 26.130 14.386 1.00 95.94 444 ALA A CA 1
ATOM 3269 C C . ALA A 1 444 ? -15.261 27.138 15.515 1.00 95.94 444 ALA A C 1
ATOM 3271 O O . ALA A 1 444 ? -15.009 26.720 16.642 1.00 95.94 444 ALA A O 1
ATOM 3272 N N . SER A 1 445 ? -15.345 28.448 15.250 1.00 94.31 445 SER A N 1
ATOM 3273 C CA . SER A 1 445 ? -15.145 29.485 16.272 1.00 94.31 445 SER A CA 1
ATOM 3274 C C . SER A 1 445 ? -16.257 29.547 17.326 1.00 94.31 445 SER A C 1
ATOM 3276 O O . SER A 1 445 ? -16.055 30.144 18.383 1.00 94.31 445 SER A O 1
ATOM 3278 N N . LYS A 1 446 ? -17.413 28.924 17.061 1.00 95.12 446 LYS A N 1
ATOM 3279 C CA . LYS A 1 446 ? -18.552 28.833 17.987 1.00 95.12 446 LYS A CA 1
ATOM 3280 C C . LYS A 1 446 ? -18.528 27.585 18.870 1.00 95.12 446 LYS A C 1
ATOM 3282 O O . LYS A 1 446 ? -19.323 27.498 19.798 1.00 95.12 446 LYS A O 1
ATOM 3287 N N . PHE A 1 447 ? -17.622 26.647 18.607 1.00 97.62 447 PHE A N 1
ATOM 3288 C CA . PHE A 1 447 ? -17.471 25.436 19.407 1.00 97.62 447 PHE A CA 1
ATOM 3289 C C . PHE A 1 447 ? -16.421 25.613 20.501 1.00 97.62 447 PHE A C 1
ATOM 3291 O O . PHE A 1 447 ? -15.450 26.366 20.370 1.00 97.62 447 PHE A O 1
ATOM 3298 N N . LYS A 1 448 ? -16.593 24.840 21.569 1.00 97.50 448 LYS A N 1
ATOM 3299 C CA . LYS A 1 448 ? -15.555 24.543 22.556 1.00 97.50 448 LYS A CA 1
ATOM 3300 C C . LYS A 1 448 ? -14.948 23.178 22.249 1.00 97.50 448 LYS A C 1
ATOM 3302 O O . LYS A 1 448 ? -15.599 22.330 21.646 1.00 97.50 448 LYS A O 1
ATOM 3307 N N . PHE A 1 449 ? -13.711 22.955 22.678 1.00 97.62 449 PHE A N 1
ATOM 3308 C CA . PHE A 1 449 ? -12.973 21.732 22.365 1.00 97.62 449 PHE A CA 1
ATOM 3309 C C . PHE A 1 449 ? -12.407 21.081 23.619 1.00 97.62 449 PHE A C 1
ATOM 3311 O O . PHE A 1 449 ? -11.976 21.765 24.542 1.00 97.62 449 PHE A O 1
ATOM 3318 N N . GLN A 1 450 ? -12.360 19.756 23.625 1.00 96.19 450 GLN A N 1
ATOM 3319 C CA . GLN A 1 450 ? -11.674 18.959 24.631 1.00 96.19 450 GLN A CA 1
ATOM 3320 C C . GLN A 1 450 ? -10.805 17.910 23.946 1.00 96.19 450 GLN A C 1
ATOM 3322 O O . GLN A 1 450 ? -11.245 17.219 23.027 1.00 96.19 450 GLN A O 1
ATOM 3327 N N . LEU A 1 451 ? -9.561 17.810 24.404 1.00 94.44 451 LEU A N 1
ATOM 3328 C CA . LEU A 1 451 ? -8.569 16.866 23.906 1.00 94.44 451 LEU A CA 1
ATOM 3329 C C . LEU A 1 451 ? -8.355 15.787 24.965 1.00 94.44 451 LEU A C 1
ATOM 3331 O O . LEU A 1 451 ? -7.937 16.112 26.074 1.00 94.44 451 LEU A O 1
ATOM 3335 N N . GLY A 1 452 ? -8.653 14.537 24.622 1.00 89.06 452 GLY A N 1
ATOM 3336 C CA . GLY A 1 452 ? -8.550 13.394 25.525 1.00 89.06 452 GLY A CA 1
ATOM 3337 C C . GLY A 1 452 ? -9.820 13.114 26.322 1.00 89.06 452 GLY A C 1
ATOM 3338 O O . GLY A 1 452 ? -9.736 12.543 27.397 1.00 89.06 452 GLY A O 1
ATOM 3339 N N . ALA A 1 453 ? -10.986 13.561 25.848 1.00 90.31 453 ALA A N 1
ATOM 3340 C CA . ALA A 1 453 ? -12.257 13.405 26.556 1.00 90.31 453 ALA A CA 1
ATOM 3341 C C . ALA A 1 453 ? -13.179 12.401 25.854 1.00 90.31 453 ALA A C 1
ATOM 3343 O O . ALA A 1 453 ? -13.136 12.247 24.633 1.00 90.31 453 ALA A O 1
ATOM 3344 N N . ASN A 1 454 ? -14.043 11.752 26.633 1.00 91.00 454 ASN A N 1
ATOM 3345 C CA . ASN A 1 454 ? -14.965 10.725 26.169 1.00 91.00 454 ASN A CA 1
ATOM 3346 C C . ASN A 1 454 ? -16.219 10.693 27.060 1.00 91.00 454 ASN A C 1
ATOM 3348 O O . ASN A 1 454 ? -16.279 9.990 28.073 1.00 91.00 454 ASN A O 1
ATOM 3352 N N . ALA A 1 455 ? -17.242 11.460 26.678 1.00 91.00 455 ALA A N 1
ATOM 3353 C CA . ALA A 1 455 ? -18.443 11.662 27.489 1.00 91.00 455 ALA A CA 1
ATOM 3354 C C . ALA A 1 455 ? -19.151 10.363 27.945 1.00 91.00 455 ALA A C 1
ATOM 3356 O O . ALA A 1 455 ? -19.542 10.309 29.112 1.00 91.00 455 ALA A O 1
ATOM 3357 N N . PRO A 1 456 ? -19.284 9.290 27.132 1.00 90.75 456 PRO A N 1
ATOM 3358 C CA . PRO A 1 456 ? -19.855 8.022 27.584 1.00 90.75 456 PRO A CA 1
ATOM 3359 C C . PRO A 1 456 ? -19.135 7.377 28.774 1.00 90.75 456 PRO A C 1
ATOM 3361 O O . PRO A 1 456 ? -19.796 6.723 29.578 1.00 90.75 456 PRO A O 1
ATOM 3364 N N . ALA A 1 457 ? -17.821 7.567 28.919 1.00 87.00 457 ALA A N 1
ATOM 3365 C CA . ALA A 1 457 ? -17.049 7.091 30.073 1.00 87.00 457 ALA A CA 1
ATOM 3366 C C . ALA A 1 457 ? -17.050 8.080 31.255 1.00 87.00 457 ALA A C 1
ATOM 3368 O O . ALA A 1 457 ? -16.579 7.751 32.343 1.00 87.00 457 ALA A O 1
ATOM 3369 N N . GLY A 1 458 ? -17.600 9.282 31.060 1.00 85.44 458 GLY A N 1
ATOM 3370 C CA . GLY A 1 458 ? -17.486 10.378 32.015 1.00 85.44 458 GLY A CA 1
ATOM 3371 C C . GLY A 1 458 ? -16.122 11.063 31.974 1.00 85.44 458 GLY A C 1
ATOM 3372 O O . GLY A 1 458 ? -15.810 11.830 32.879 1.00 85.44 458 GLY A O 1
ATOM 3373 N N . ASP A 1 459 ? -15.315 10.823 30.944 1.00 88.94 459 ASP A N 1
ATOM 3374 C CA . ASP A 1 459 ? -13.996 11.431 30.816 1.00 88.94 459 ASP A CA 1
ATOM 3375 C C . ASP A 1 459 ? -14.149 12.843 30.245 1.00 88.94 459 ASP A C 1
ATOM 3377 O O . ASP A 1 459 ? -14.753 13.052 29.189 1.00 88.94 459 ASP A O 1
ATOM 3381 N N . THR A 1 460 ? -13.607 13.832 30.948 1.00 87.69 460 THR A N 1
ATOM 3382 C CA . THR A 1 460 ? -13.588 15.237 30.538 1.00 87.69 460 THR A CA 1
ATOM 3383 C C . THR A 1 460 ? -12.150 15.753 30.488 1.00 87.69 460 THR A C 1
ATOM 3385 O O . THR A 1 460 ? -11.226 15.145 31.018 1.00 87.69 460 THR A O 1
ATOM 3388 N N . ALA A 1 461 ? -11.939 16.888 29.829 1.00 89.62 461 ALA A N 1
ATOM 3389 C CA . ALA A 1 461 ? -10.636 17.540 29.740 1.00 89.62 461 ALA A CA 1
ATOM 3390 C C . ALA A 1 461 ? -10.777 19.060 29.893 1.00 89.62 461 ALA A C 1
ATOM 3392 O O . ALA A 1 461 ? -11.884 19.590 30.051 1.00 89.62 461 ALA A O 1
ATOM 3393 N N . ALA A 1 462 ? -9.653 19.776 29.843 1.00 92.31 462 ALA A N 1
ATOM 3394 C CA . ALA A 1 462 ? -9.669 21.233 29.793 1.00 92.31 462 ALA A CA 1
ATOM 3395 C C . ALA A 1 462 ? -10.501 21.707 28.590 1.00 92.31 462 ALA A C 1
ATOM 3397 O O . ALA A 1 462 ? -10.298 21.252 27.466 1.00 92.31 462 ALA A O 1
ATOM 3398 N N . VAL A 1 463 ? -11.450 22.609 28.845 1.00 94.81 463 VAL A N 1
ATOM 3399 C CA . VAL A 1 463 ? -12.294 23.197 27.803 1.00 94.81 463 VAL A CA 1
ATOM 3400 C C . VAL A 1 463 ? -11.506 24.306 27.114 1.00 94.81 463 VAL A C 1
ATOM 3402 O O . VAL A 1 463 ? -11.151 25.303 27.740 1.00 94.81 463 VAL A O 1
ATOM 3405 N N . LEU A 1 464 ? -11.235 24.122 25.828 1.00 96.56 464 LEU A N 1
ATOM 3406 C CA . LEU A 1 464 ? -10.458 25.026 24.991 1.00 96.56 464 LEU A CA 1
ATOM 3407 C C . LEU A 1 464 ? -11.384 25.879 24.127 1.00 96.56 464 LEU A C 1
ATOM 3409 O O . LEU A 1 464 ? -12.387 25.393 23.594 1.00 96.56 464 LEU A O 1
ATOM 3413 N N . THR A 1 465 ? -11.017 27.146 23.937 1.00 97.12 465 THR A N 1
ATOM 3414 C CA . THR A 1 465 ? -11.590 27.950 22.852 1.00 97.12 465 THR A CA 1
ATOM 3415 C C . THR A 1 465 ? -11.059 27.459 21.505 1.00 97.12 465 THR A C 1
ATOM 3417 O O . THR A 1 465 ? -10.056 26.743 21.447 1.00 97.12 465 THR A O 1
ATOM 3420 N N . TYR A 1 466 ? -11.677 27.877 20.398 1.00 96.19 466 TYR A N 1
ATOM 3421 C CA . TYR A 1 466 ? -11.168 27.538 19.068 1.00 96.19 466 TYR A CA 1
ATOM 3422 C C . TYR A 1 466 ? -9.702 27.969 18.865 1.00 96.19 466 TYR A C 1
ATOM 3424 O O . TYR A 1 466 ? -8.896 27.202 18.344 1.00 96.19 466 TYR A O 1
ATOM 3432 N N . THR A 1 467 ? -9.316 29.153 19.347 1.00 94.62 467 THR A N 1
ATOM 3433 C CA . THR A 1 467 ? -7.929 29.642 19.261 1.00 94.62 467 THR A CA 1
ATOM 3434 C C . THR A 1 467 ? -6.956 28.771 20.060 1.00 94.62 467 THR A C 1
ATOM 3436 O O . THR A 1 467 ? -5.868 28.451 19.572 1.00 94.62 467 THR A O 1
ATOM 3439 N N . ASP A 1 468 ? -7.343 28.354 21.267 1.00 96.81 468 ASP A N 1
ATOM 3440 C CA . ASP A 1 468 ? -6.502 27.508 22.123 1.00 96.81 468 ASP A CA 1
ATOM 3441 C C . ASP A 1 468 ? -6.375 26.091 21.553 1.00 96.81 468 ASP A C 1
ATOM 3443 O O . ASP A 1 468 ? -5.299 25.494 21.599 1.00 96.81 468 ASP A O 1
ATOM 3447 N N . PHE A 1 469 ? -7.447 25.568 20.953 1.00 96.94 469 PHE A N 1
ATOM 3448 C CA . PHE A 1 469 ? -7.446 24.294 20.238 1.00 96.94 469 PHE A CA 1
ATOM 3449 C C . PHE A 1 469 ? -6.484 24.315 19.043 1.00 96.94 469 PHE A C 1
ATOM 3451 O O . PHE A 1 469 ? -5.618 23.448 18.937 1.00 96.94 469 PHE A O 1
ATOM 3458 N N . VAL A 1 470 ? -6.561 25.342 18.189 1.00 96.25 470 VAL A N 1
ATOM 3459 C CA . VAL A 1 470 ? -5.646 25.514 17.045 1.00 96.25 470 VAL A CA 1
ATOM 3460 C C . VAL A 1 470 ? -4.188 25.587 17.513 1.00 96.25 470 VAL A C 1
ATOM 3462 O O . VAL A 1 470 ? -3.314 24.946 16.926 1.00 96.25 470 VAL A O 1
ATOM 3465 N N . THR A 1 471 ? -3.935 26.312 18.606 1.00 94.88 471 THR A N 1
ATOM 3466 C CA . THR A 1 471 ? -2.599 26.427 19.212 1.00 94.88 471 THR A CA 1
ATOM 3467 C C . THR A 1 471 ? -2.113 25.090 19.771 1.00 94.88 471 THR A C 1
ATOM 3469 O O . THR A 1 471 ? -0.957 24.721 19.568 1.00 94.88 471 THR A O 1
ATOM 3472 N N . SER A 1 472 ? -2.996 24.324 20.417 1.00 94.88 472 SER A N 1
ATOM 3473 C CA . SER A 1 472 ? -2.681 22.997 20.964 1.00 94.88 472 SER A CA 1
ATOM 3474 C C . SER A 1 472 ? -2.274 22.000 19.877 1.00 94.88 472 SER A C 1
ATOM 3476 O O . SER A 1 472 ? -1.430 21.143 20.122 1.00 94.88 472 SER A O 1
ATOM 3478 N N . LEU A 1 473 ? -2.820 22.143 18.663 1.00 94.56 473 LEU A N 1
ATOM 3479 C CA . LEU A 1 473 ? -2.451 21.342 17.491 1.00 94.56 473 LEU A CA 1
ATOM 3480 C C . LEU A 1 473 ? -1.248 21.922 16.719 1.00 94.56 473 LEU A C 1
ATOM 3482 O O . LEU A 1 473 ? -0.915 21.425 15.645 1.00 94.56 473 LEU A O 1
ATOM 3486 N N . GLY A 1 474 ? -0.569 22.946 17.249 1.00 93.19 474 GLY A N 1
ATOM 3487 C CA . GLY A 1 474 ? 0.670 23.498 16.691 1.00 93.19 474 GLY A CA 1
ATOM 3488 C C . GLY A 1 474 ? 0.492 24.526 15.569 1.00 93.19 474 GLY A C 1
ATOM 3489 O O . GLY A 1 474 ? 1.455 24.815 14.861 1.00 93.19 474 GLY A O 1
ATOM 3490 N N . ALA A 1 475 ? -0.708 25.085 15.391 1.00 91.88 475 ALA A N 1
ATOM 3491 C CA . ALA A 1 475 ? -1.009 26.090 14.369 1.00 91.88 475 ALA A CA 1
ATOM 3492 C C . ALA A 1 475 ? -1.326 27.476 14.968 1.00 91.88 475 ALA A C 1
ATOM 3494 O O . ALA A 1 475 ? -1.436 27.654 16.178 1.00 91.88 475 ALA A O 1
ATOM 3495 N N . SER A 1 476 ? -1.491 28.484 14.103 1.00 87.06 476 SER A N 1
ATOM 3496 C CA . SER A 1 476 ? -1.886 29.848 14.483 1.00 87.06 476 SER A CA 1
ATO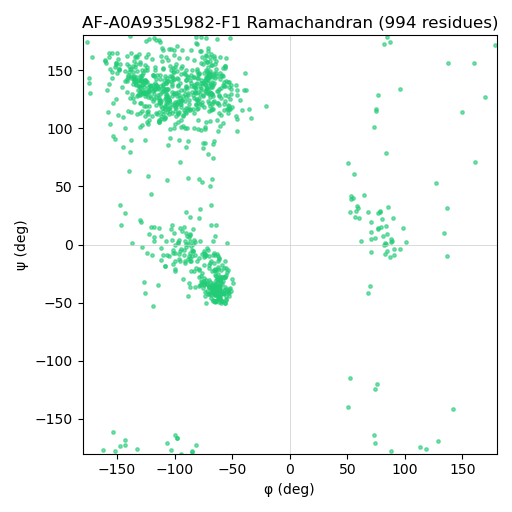M 3497 C C . SER A 1 476 ? -2.871 30.444 13.472 1.00 87.06 476 SER A C 1
ATOM 3499 O O . SER A 1 476 ? -2.742 30.215 12.271 1.00 87.06 476 SER A O 1
ATOM 3501 N N . LEU A 1 477 ? -3.833 31.246 13.945 1.00 85.25 477 LEU A N 1
ATOM 3502 C CA . LEU A 1 477 ? -4.893 31.863 13.130 1.00 85.25 477 LEU A CA 1
ATOM 3503 C C . LEU A 1 477 ? -4.532 33.255 12.564 1.00 85.25 477 LEU A C 1
ATOM 3505 O O . LEU A 1 477 ? -5.412 34.086 12.339 1.00 85.25 477 LEU A O 1
ATOM 3509 N N . THR A 1 478 ? -3.252 33.560 12.338 1.00 77.75 478 THR A N 1
ATOM 3510 C CA . THR A 1 478 ? -2.859 34.883 11.811 1.00 77.75 478 THR A CA 1
ATOM 3511 C C . THR A 1 478 ? -3.315 35.073 10.357 1.00 77.75 478 THR A C 1
ATOM 3513 O O . THR A 1 478 ? -3.085 34.228 9.493 1.00 77.75 478 THR A O 1
ATOM 3516 N N . SER A 1 479 ? -3.964 36.207 10.068 1.00 60.31 479 SER A N 1
ATOM 3517 C CA . SER A 1 479 ? -4.722 36.449 8.824 1.00 60.31 479 SER A CA 1
ATOM 3518 C C . SER A 1 479 ? -3.909 36.401 7.519 1.00 60.31 479 SER A C 1
ATOM 3520 O O . SER A 1 479 ? -4.504 36.334 6.448 1.00 60.31 479 SER A O 1
ATOM 3522 N N . GLY A 1 480 ? -2.572 36.406 7.586 1.00 60.69 480 GLY A N 1
ATOM 3523 C CA . GLY A 1 480 ? -1.674 36.319 6.426 1.00 60.69 480 GLY A CA 1
ATOM 3524 C C . GLY A 1 480 ? -1.177 34.910 6.068 1.00 60.69 480 GLY A C 1
ATOM 3525 O O . GLY A 1 480 ? -0.472 34.778 5.073 1.00 60.69 480 GLY A O 1
ATOM 3526 N N . ALA A 1 481 ? -1.513 33.878 6.855 1.00 62.66 481 ALA A N 1
ATOM 3527 C CA . ALA A 1 481 ? -0.982 32.513 6.715 1.00 62.66 481 ALA A CA 1
ATOM 3528 C C . ALA A 1 481 ? -2.072 31.418 6.682 1.00 62.66 481 ALA A C 1
ATOM 3530 O O . ALA A 1 481 ? -1.783 30.251 6.939 1.00 62.66 481 ALA A O 1
ATOM 3531 N N . LEU A 1 482 ? -3.329 31.779 6.388 1.00 80.56 482 LEU A N 1
ATOM 3532 C CA . LEU A 1 482 ? -4.437 30.820 6.306 1.00 80.56 482 LEU A CA 1
ATOM 3533 C C . LEU A 1 482 ? -4.553 30.180 4.902 1.00 80.56 482 LEU A C 1
ATOM 3535 O O . LEU A 1 482 ? -4.406 30.891 3.906 1.00 80.56 482 LEU A O 1
ATOM 3539 N N . PRO A 1 483 ? -4.881 28.875 4.798 1.00 88.06 483 PRO A N 1
ATOM 3540 C CA . PRO A 1 483 ? -5.178 27.971 5.907 1.00 88.06 483 PRO A CA 1
ATOM 3541 C C . PRO A 1 483 ? -3.931 27.598 6.720 1.00 88.06 483 PRO A C 1
ATOM 3543 O O . PRO A 1 483 ? -2.890 27.262 6.160 1.00 88.06 483 PRO A O 1
ATOM 3546 N N . GLY A 1 484 ? -4.058 27.638 8.047 1.00 86.62 484 GLY A N 1
ATOM 3547 C CA . GLY A 1 484 ? -2.995 27.225 8.958 1.00 86.62 484 GLY A CA 1
ATOM 3548 C C . GLY A 1 484 ? -2.948 25.703 9.047 1.00 86.62 484 GLY A C 1
ATOM 3549 O O . GLY A 1 484 ? -3.982 25.073 9.267 1.00 86.62 484 GLY A O 1
ATOM 3550 N N . ALA A 1 485 ? -1.773 25.105 8.877 1.00 92.38 485 ALA A N 1
ATOM 3551 C CA . ALA A 1 485 ? -1.574 23.671 9.073 1.00 92.38 485 ALA A CA 1
ATOM 3552 C C . ALA A 1 485 ? -1.068 23.403 10.495 1.00 92.38 485 ALA A C 1
ATOM 3554 O O . ALA A 1 485 ? -0.160 24.094 10.957 1.00 92.38 485 ALA A O 1
ATOM 3555 N N . GLY A 1 486 ? -1.657 22.423 11.182 1.00 92.00 486 GLY A N 1
ATOM 3556 C CA . GLY A 1 486 ? -1.130 21.949 12.464 1.00 92.00 486 GLY A CA 1
ATOM 3557 C C . GLY A 1 486 ? 0.023 20.962 12.301 1.00 92.00 486 GLY A C 1
ATOM 3558 O O . GLY A 1 486 ? 0.405 20.587 11.190 1.00 92.00 486 GLY A O 1
ATOM 3559 N N . THR A 1 487 ? 0.566 20.522 13.431 1.00 93.44 487 THR A N 1
ATOM 3560 C CA . THR A 1 487 ? 1.602 19.490 13.505 1.00 93.44 487 THR A CA 1
ATOM 3561 C C . THR A 1 487 ? 1.075 18.175 12.933 1.00 93.44 487 THR A C 1
ATOM 3563 O O . THR A 1 487 ? 0.014 17.692 13.330 1.00 93.44 487 THR A O 1
ATOM 3566 N N . ALA A 1 488 ? 1.822 17.584 11.999 1.00 92.75 488 ALA A N 1
ATOM 3567 C CA . ALA A 1 488 ? 1.494 16.272 11.452 1.00 92.75 488 ALA A CA 1
ATOM 3568 C C . ALA A 1 488 ? 1.604 15.186 12.532 1.00 92.75 488 ALA A C 1
ATOM 3570 O O . ALA A 1 488 ? 2.513 15.227 13.361 1.00 92.75 488 ALA A O 1
ATOM 3571 N N . ASN A 1 489 ? 0.712 14.196 12.480 1.00 92.31 489 ASN A N 1
ATOM 3572 C CA . ASN A 1 489 ? 0.645 13.087 13.441 1.00 92.31 489 ASN A CA 1
ATOM 3573 C C . ASN A 1 489 ? 0.530 13.550 14.902 1.00 92.31 489 ASN A C 1
ATOM 3575 O O . ASN A 1 489 ? 1.150 12.979 15.798 1.00 92.31 489 ASN A O 1
ATOM 3579 N N . TYR A 1 490 ? -0.264 14.593 15.144 1.00 94.19 490 TYR A N 1
ATOM 3580 C CA . TYR A 1 490 ? -0.576 15.037 16.494 1.00 94.19 490 TYR A CA 1
ATOM 3581 C C . TYR A 1 490 ? -1.330 13.934 17.247 1.00 94.19 490 TYR A C 1
ATOM 3583 O O . TYR A 1 490 ? -2.397 13.497 16.812 1.00 94.19 490 TYR A O 1
ATOM 3591 N N . VAL A 1 491 ? -0.783 13.497 18.379 1.00 93.44 491 VAL A N 1
ATOM 3592 C CA . VAL A 1 491 ? -1.416 12.512 19.260 1.00 93.44 491 VAL A CA 1
ATOM 3593 C C . VAL A 1 491 ? -2.190 13.253 20.340 1.00 93.44 491 VAL A C 1
ATOM 3595 O O . VAL A 1 491 ? -1.631 14.084 21.058 1.00 93.44 491 VAL A O 1
ATOM 3598 N N . VAL A 1 492 ? -3.483 12.959 20.445 1.00 91.12 492 VAL A N 1
ATOM 3599 C CA . VAL A 1 492 ? -4.358 13.545 21.458 1.00 91.12 492 VAL A CA 1
ATOM 3600 C C . VAL A 1 492 ? -3.937 13.030 22.842 1.00 91.12 492 VAL A C 1
ATOM 3602 O O . VAL A 1 492 ? -3.786 11.817 23.012 1.00 91.12 492 VAL A O 1
ATOM 3605 N N . PRO A 1 493 ? -3.730 13.920 23.832 1.00 86.31 493 PRO A N 1
ATOM 3606 C CA . PRO A 1 493 ? -3.306 13.529 25.171 1.00 86.31 493 PRO A CA 1
ATOM 3607 C C . PRO A 1 493 ? -4.245 12.523 25.833 1.00 86.31 493 PRO A C 1
ATOM 3609 O O . PRO A 1 493 ? -5.448 12.518 25.593 1.00 86.31 493 PRO A O 1
ATOM 3612 N N . THR A 1 494 ? -3.678 11.715 26.722 1.00 77.31 494 THR A N 1
ATOM 3613 C CA . THR A 1 494 ? -4.388 10.675 27.477 1.00 77.31 494 THR A CA 1
ATOM 3614 C C . THR A 1 494 ? -4.759 11.089 28.899 1.00 77.31 494 THR A C 1
ATOM 3616 O O . THR A 1 494 ? -5.359 10.326 29.648 1.00 77.31 494 THR A O 1
ATOM 3619 N N . GLY A 1 495 ? -4.401 12.313 29.293 1.00 68.75 495 GLY A N 1
ATOM 3620 C CA . GLY A 1 495 ? -4.765 12.871 30.588 1.00 68.75 495 GLY A CA 1
ATOM 3621 C C . GLY A 1 495 ? -6.199 13.387 30.575 1.00 68.75 495 GLY A C 1
ATOM 3622 O O . GLY A 1 495 ? -6.433 14.510 30.132 1.00 68.75 495 GLY A O 1
ATOM 3623 N N . PHE A 1 496 ? -7.132 12.597 31.099 1.00 77.19 496 PHE A N 1
ATOM 3624 C CA . PHE A 1 496 ? -8.508 13.017 31.351 1.00 77.19 496 PHE A CA 1
ATOM 3625 C C . PHE A 1 496 ? -8.758 13.245 32.843 1.00 77.19 496 PHE A C 1
ATOM 3627 O O . PHE A 1 496 ? -8.053 12.736 33.717 1.00 77.19 496 PHE A O 1
ATOM 3634 N N . THR A 1 497 ? -9.784 14.028 33.148 1.00 79.19 497 THR A N 1
ATOM 3635 C CA . THR A 1 497 ? -10.371 14.116 34.480 1.00 79.19 497 THR A CA 1
ATOM 3636 C C . THR A 1 497 ? -11.714 13.413 34.464 1.00 79.19 497 THR A C 1
ATOM 3638 O O . THR A 1 497 ? -12.476 13.528 33.509 1.00 79.19 497 THR A O 1
ATOM 3641 N N . GLN A 1 498 ? -12.024 12.666 35.518 1.00 79.62 498 GLN A N 1
ATOM 3642 C CA . GLN A 1 498 ? -13.322 12.014 35.603 1.00 79.62 498 GLN A CA 1
ATOM 3643 C C . GLN A 1 498 ? -14.377 13.028 36.049 1.00 79.62 498 GLN A C 1
ATOM 3645 O O . GLN A 1 498 ? -14.263 13.646 37.111 1.00 79.62 498 GLN A O 1
ATOM 3650 N N . ALA A 1 499 ? -15.405 13.212 35.228 1.00 73.62 499 ALA A N 1
ATOM 3651 C CA . ALA A 1 499 ? -16.556 14.025 35.558 1.00 73.62 499 ALA A CA 1
ATOM 3652 C C . ALA A 1 499 ? -17.402 13.341 36.638 1.00 73.62 499 ALA A C 1
ATOM 3654 O O . ALA A 1 499 ? -17.564 12.120 36.684 1.00 73.62 499 ALA A O 1
ATOM 3655 N N . THR A 1 500 ? -18.008 14.150 37.503 1.00 71.50 500 THR A N 1
ATOM 3656 C CA . THR A 1 500 ? -19.104 13.682 38.350 1.00 71.50 500 THR A CA 1
ATOM 3657 C C . THR A 1 500 ? -20.308 13.339 37.479 1.00 71.50 500 THR A C 1
ATOM 3659 O O . THR A 1 500 ? -20.648 14.114 36.583 1.00 71.50 500 THR A O 1
ATOM 3662 N N . ALA A 1 501 ? -20.981 12.220 37.772 1.00 68.06 501 ALA A N 1
ATOM 3663 C CA . ALA A 1 501 ? -22.236 11.871 37.111 1.00 68.06 501 ALA A CA 1
ATOM 3664 C C . ALA A 1 501 ? -23.223 13.059 37.178 1.00 68.06 501 ALA A C 1
ATOM 3666 O O . ALA A 1 501 ? -23.312 13.706 38.230 1.00 68.06 501 ALA A O 1
ATOM 3667 N N . PRO A 1 502 ? -23.946 13.375 36.087 1.00 68.00 502 PRO A N 1
ATOM 3668 C CA . PRO A 1 502 ? -24.813 14.541 36.055 1.00 68.00 502 PRO A CA 1
ATOM 3669 C C . PRO A 1 502 ? -25.884 14.455 37.146 1.00 68.00 502 PRO A C 1
ATOM 3671 O O . PRO A 1 502 ? -26.525 13.420 37.341 1.00 68.00 502 PRO A O 1
ATOM 3674 N N . VAL A 1 503 ? -26.094 15.566 37.852 1.00 58.97 503 VAL A N 1
ATOM 3675 C CA . VAL A 1 503 ? -27.148 15.675 38.866 1.00 58.97 503 VAL A CA 1
ATOM 3676 C C . VAL A 1 503 ? -28.512 15.621 38.176 1.00 58.97 503 VAL A C 1
ATOM 3678 O O . VAL A 1 503 ? -28.698 16.209 37.112 1.00 58.97 503 VAL A O 1
ATOM 3681 N N . ALA A 1 504 ? -29.468 14.921 38.787 1.00 58.97 504 ALA A N 1
ATOM 3682 C CA . ALA A 1 504 ? -30.835 14.820 38.292 1.00 58.97 504 ALA A CA 1
ATOM 3683 C C . ALA A 1 504 ? -31.458 16.208 38.051 1.00 58.97 504 ALA A C 1
ATOM 3685 O O . ALA A 1 504 ? -31.605 1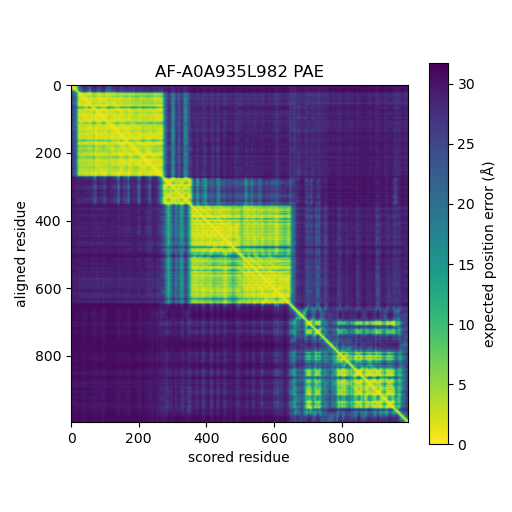7.002 38.983 1.00 58.97 504 ALA A O 1
ATOM 3686 N N . THR A 1 505 ? -31.856 16.483 36.810 1.00 55.94 505 THR A N 1
ATOM 3687 C CA . THR A 1 505 ? -32.613 17.679 36.420 1.00 55.94 505 THR A CA 1
ATOM 3688 C C . THR A 1 505 ? -34.085 17.336 36.162 1.00 55.94 505 THR A C 1
ATOM 3690 O O . THR A 1 505 ? -34.482 16.168 36.131 1.00 55.94 505 THR A O 1
ATOM 3693 N N . VAL A 1 506 ? -34.933 18.363 36.036 1.00 56.62 506 VAL A N 1
ATOM 3694 C CA . VAL A 1 506 ? -36.355 18.198 35.692 1.00 56.62 506 VAL A CA 1
ATOM 3695 C C . VAL A 1 506 ? -36.464 17.691 34.252 1.00 56.62 506 VAL A C 1
ATOM 3697 O O . VAL A 1 506 ? -35.863 18.274 33.353 1.00 56.62 506 VAL A O 1
ATOM 3700 N N . ALA A 1 507 ? -37.235 16.621 34.039 1.00 58.62 507 ALA A N 1
ATOM 3701 C CA . ALA A 1 507 ? -37.429 16.022 32.722 1.00 58.62 507 ALA A CA 1
ATOM 3702 C C . ALA A 1 507 ? -38.042 17.028 31.728 1.00 58.62 507 ALA A C 1
ATOM 3704 O O . ALA A 1 507 ? -39.094 17.613 31.998 1.00 58.62 507 ALA A O 1
ATOM 3705 N N . GLY A 1 508 ? -37.381 17.212 30.582 1.00 63.31 508 GLY A N 1
ATOM 3706 C CA . GLY A 1 508 ? -37.933 17.919 29.426 1.00 63.31 508 GLY A CA 1
ATOM 3707 C C . GLY A 1 508 ? -38.923 17.056 28.635 1.00 63.31 508 GLY A C 1
ATOM 3708 O O . GLY A 1 508 ? -39.161 15.892 28.962 1.00 63.31 508 GLY A O 1
ATOM 3709 N N . ASN A 1 509 ? -39.507 17.620 27.575 1.00 68.25 509 ASN A N 1
ATOM 3710 C CA . ASN A 1 509 ? -40.339 16.850 26.646 1.00 68.25 509 ASN A CA 1
ATOM 3711 C C . ASN A 1 509 ? -39.458 15.926 25.789 1.00 68.25 509 ASN A C 1
ATOM 3713 O O . ASN A 1 509 ? -38.499 16.391 25.179 1.00 68.25 509 ASN A O 1
ATOM 3717 N N . ALA A 1 510 ? -39.820 14.643 25.702 1.00 75.50 510 ALA A N 1
ATOM 3718 C CA . ALA A 1 510 ? -39.119 13.669 24.868 1.00 75.50 510 ALA A CA 1
ATOM 3719 C C . ALA A 1 510 ? -39.284 13.987 23.372 1.00 75.50 510 ALA A C 1
ATOM 3721 O O . ALA A 1 510 ? -40.411 14.114 22.882 1.00 75.50 510 ALA A O 1
ATOM 3722 N N . SER A 1 511 ? -38.171 14.063 22.644 1.00 84.81 511 SER A N 1
ATOM 3723 C CA . SER A 1 511 ? -38.139 14.173 21.181 1.00 84.81 511 SER A CA 1
ATOM 3724 C C . SER A 1 511 ? -37.901 12.808 20.530 1.00 84.81 511 SER A C 1
ATOM 3726 O O . SER A 1 511 ? -37.641 11.813 21.207 1.00 84.81 511 SER A O 1
ATOM 3728 N N . THR A 1 512 ? -38.029 12.738 19.204 1.00 87.06 512 THR A N 1
ATOM 3729 C CA . THR A 1 512 ? -37.673 11.538 18.430 1.00 87.06 512 THR A CA 1
ATOM 3730 C C . THR A 1 512 ? -36.382 11.803 17.673 1.00 87.06 512 THR A C 1
ATOM 3732 O O . THR A 1 512 ? -36.327 12.748 16.892 1.00 87.06 512 THR A O 1
ATOM 3735 N N . VAL A 1 513 ? -35.378 10.961 17.900 1.00 86.81 513 VAL A N 1
ATOM 3736 C CA . VAL A 1 513 ? -34.106 10.947 17.180 1.00 86.81 513 VAL A CA 1
ATOM 3737 C C . VAL A 1 513 ? -34.189 9.830 16.136 1.00 86.81 513 VAL A C 1
ATOM 3739 O O . VAL A 1 513 ? -34.158 8.647 16.499 1.00 86.81 513 VAL A O 1
ATOM 3742 N N . PRO A 1 514 ? -34.380 10.164 14.847 1.00 81.31 514 PRO A N 1
ATOM 3743 C CA . PRO A 1 514 ? -34.307 9.164 13.794 1.00 81.31 514 PRO A CA 1
ATOM 3744 C C . PRO A 1 514 ? -32.848 8.723 13.617 1.00 81.31 514 PRO A C 1
ATOM 3746 O O . PRO A 1 514 ? -31.945 9.556 13.689 1.00 81.31 514 PRO A O 1
ATOM 3749 N N . GLY A 1 515 ? -32.622 7.433 13.372 1.00 80.94 515 GLY A N 1
ATOM 3750 C CA . GLY A 1 515 ? -31.346 6.986 12.813 1.00 80.94 515 GLY A CA 1
ATOM 3751 C C . GLY A 1 515 ? -31.342 7.089 11.286 1.00 80.94 515 GLY A C 1
ATOM 3752 O O . GLY A 1 515 ? -32.288 7.605 10.676 1.00 80.94 515 GLY A O 1
ATOM 3753 N N . THR A 1 516 ? -30.250 6.664 10.668 1.00 85.25 516 THR A N 1
ATOM 3754 C CA . THR A 1 516 ? -30.008 6.767 9.228 1.00 85.25 516 THR A CA 1
ATOM 3755 C C . THR A 1 516 ? -30.339 5.448 8.521 1.00 85.25 516 THR A C 1
ATOM 3757 O O . THR A 1 516 ? -31.058 4.621 9.059 1.00 85.25 516 THR A O 1
ATOM 3760 N N . LEU A 1 517 ? -29.927 5.267 7.261 1.00 84.00 517 LEU A N 1
ATOM 3761 C CA . LEU A 1 517 ? -30.000 3.952 6.594 1.00 84.00 517 LEU A CA 1
ATOM 3762 C C . LEU A 1 517 ? -28.656 3.195 6.673 1.00 84.00 517 LEU A C 1
ATOM 3764 O O . LEU A 1 517 ? -28.488 2.165 6.016 1.00 84.00 517 LEU A O 1
ATOM 3768 N N . GLY A 1 518 ? -27.663 3.751 7.375 1.00 82.75 518 GLY A N 1
ATOM 3769 C CA . GLY A 1 518 ? -26.366 3.132 7.637 1.00 82.75 518 GLY A CA 1
ATOM 3770 C C . GLY A 1 518 ? -26.218 2.777 9.115 1.00 82.75 518 GLY A C 1
ATOM 3771 O O . GLY A 1 518 ? -27.017 3.209 9.925 1.00 82.75 518 GLY A O 1
ATOM 3772 N N . GLY A 1 519 ? -25.181 2.009 9.463 1.00 85.81 519 GLY A N 1
ATOM 3773 C CA . GLY A 1 519 ? -24.919 1.662 10.863 1.00 85.81 519 GLY A CA 1
ATOM 3774 C C . GLY A 1 519 ? -24.487 2.878 11.684 1.00 85.81 519 GLY A C 1
ATOM 3775 O O . GLY A 1 519 ? -23.423 3.456 11.439 1.00 85.81 519 GLY A O 1
ATOM 3776 N N . ASP A 1 520 ? -25.303 3.238 12.663 1.00 88.00 520 ASP A N 1
ATOM 3777 C CA . ASP A 1 520 ? -25.133 4.382 13.541 1.00 88.00 520 ASP A CA 1
ATOM 3778 C C . ASP A 1 520 ? -24.651 3.974 14.937 1.00 88.00 520 ASP A C 1
ATOM 3780 O O . ASP A 1 520 ? -24.881 2.873 15.430 1.00 88.00 520 ASP A O 1
ATOM 3784 N N . VAL A 1 521 ? -23.969 4.900 15.608 1.00 92.00 521 VAL A N 1
ATOM 3785 C CA . VAL A 1 521 ? -23.637 4.813 17.031 1.00 92.00 521 VAL A CA 1
ATOM 3786 C C . VAL A 1 521 ? -24.406 5.926 17.720 1.00 92.00 521 VAL A C 1
ATOM 3788 O O . VAL A 1 521 ? -24.079 7.107 17.598 1.00 92.00 521 VAL A O 1
ATOM 3791 N N . LEU A 1 522 ? -25.462 5.536 18.420 1.00 91.44 522 LEU A N 1
ATOM 3792 C CA . LEU A 1 522 ? -26.410 6.431 19.058 1.00 91.44 522 LEU A CA 1
ATOM 3793 C C . LEU A 1 522 ? -26.169 6.426 20.566 1.00 91.44 522 LEU A C 1
ATOM 3795 O O . LEU A 1 522 ? -26.040 5.376 21.198 1.00 91.44 522 LEU A O 1
ATOM 3799 N N . VAL A 1 523 ? -26.129 7.614 21.159 1.00 93.06 523 VAL A N 1
ATOM 3800 C CA . VAL A 1 523 ? -25.952 7.784 22.601 1.00 93.06 523 VAL A CA 1
ATOM 3801 C C . VAL A 1 523 ? -27.235 8.381 23.166 1.00 93.06 523 VAL A C 1
ATOM 3803 O O . VAL A 1 523 ? -27.499 9.563 22.948 1.00 93.06 523 VAL A O 1
ATOM 3806 N N . PRO A 1 524 ? -28.064 7.594 23.875 1.00 91.25 524 PRO A N 1
ATOM 3807 C CA . PRO A 1 524 ? -29.242 8.129 24.527 1.00 91.25 524 PRO A CA 1
ATOM 3808 C C . PRO A 1 524 ? -28.938 9.319 25.454 1.00 91.25 524 PRO A C 1
ATOM 3810 O O . PRO A 1 524 ? -28.099 9.230 26.353 1.00 91.25 524 PRO A O 1
ATOM 3813 N N . SER A 1 525 ? -29.676 10.407 25.230 1.00 84.88 525 SER A N 1
ATOM 3814 C CA . SER A 1 525 ? -29.629 11.724 25.871 1.00 84.88 525 SER A CA 1
ATOM 3815 C C . SER A 1 525 ? -31.062 12.241 26.091 1.00 84.88 525 SER A C 1
ATOM 3817 O O . SER A 1 525 ? -32.008 11.824 25.417 1.00 84.88 525 SER A O 1
ATOM 3819 N N . GLY A 1 526 ? -31.265 13.108 27.088 1.00 75.50 526 GLY A N 1
ATOM 3820 C CA . GLY A 1 526 ? -32.489 13.919 27.230 1.00 75.50 526 GLY A CA 1
ATOM 3821 C C . GLY A 1 526 ? -33.837 13.194 27.426 1.00 75.50 526 GLY A C 1
ATOM 3822 O O . GLY A 1 526 ? -34.864 13.861 27.510 1.00 75.50 526 GLY A O 1
ATOM 3823 N N . GLY A 1 527 ? -33.873 11.858 27.522 1.00 77.50 527 GLY A N 1
ATOM 3824 C CA . GLY A 1 527 ? -35.124 11.084 27.579 1.00 77.50 527 GLY A CA 1
ATOM 3825 C C . GLY A 1 527 ? -35.831 10.921 26.229 1.00 77.50 527 GLY A C 1
ATOM 3826 O O . GLY A 1 527 ? -37.053 10.806 26.192 1.00 77.50 527 GLY A O 1
ATOM 3827 N N . ASN A 1 528 ? -35.083 10.953 25.126 1.00 87.62 528 ASN A N 1
ATOM 3828 C CA . ASN A 1 528 ? -35.625 10.861 23.771 1.00 87.62 528 ASN A CA 1
ATOM 3829 C C . ASN A 1 528 ? -36.013 9.423 23.357 1.00 87.62 528 ASN A C 1
ATOM 3831 O O . ASN A 1 528 ? -35.630 8.432 23.989 1.00 87.62 528 ASN A O 1
ATOM 3835 N N . ASN A 1 529 ? -36.768 9.314 22.259 1.00 90.44 529 ASN A N 1
ATOM 3836 C CA . ASN A 1 529 ? -37.038 8.055 21.561 1.00 90.44 529 ASN A CA 1
ATOM 3837 C C . ASN A 1 529 ? -36.059 7.889 20.386 1.00 90.44 529 ASN A C 1
ATOM 3839 O O . ASN A 1 529 ? -35.979 8.777 19.542 1.00 90.44 529 ASN A O 1
ATOM 3843 N N . TYR A 1 530 ? -35.380 6.751 20.299 1.00 91.62 530 TYR A N 1
ATOM 3844 C CA . TYR A 1 530 ? -34.367 6.423 19.298 1.00 91.62 530 TYR A CA 1
ATOM 3845 C C . TYR A 1 530 ? -34.871 5.294 18.408 1.00 91.62 530 TYR A C 1
ATOM 3847 O O . TYR A 1 530 ? -35.257 4.243 18.925 1.00 91.62 530 TYR A O 1
ATOM 3855 N N . LEU A 1 531 ? -34.897 5.529 17.095 1.00 87.81 531 LEU A N 1
ATOM 3856 C CA . LEU A 1 531 ? -35.517 4.604 16.141 1.00 87.81 531 LEU A CA 1
ATOM 3857 C C . LEU A 1 531 ? -34.533 3.768 15.304 1.00 87.81 531 LEU A C 1
ATOM 3859 O O . LEU A 1 531 ? -35.000 2.890 14.590 1.00 87.81 531 LEU A O 1
ATOM 3863 N N . GLY A 1 532 ? -33.226 4.060 15.331 1.00 79.06 532 GLY A N 1
ATOM 3864 C CA . GLY A 1 532 ? -32.181 3.353 14.555 1.00 79.06 532 GLY A CA 1
ATOM 3865 C C . GLY A 1 532 ? -32.213 3.581 13.046 1.00 79.06 532 GLY A C 1
ATOM 3866 O O . GLY A 1 532 ? -31.190 3.803 12.419 1.00 79.06 532 GLY A O 1
ATOM 3867 N N . GLY A 1 533 ? -33.409 3.700 12.471 1.00 83.94 533 GLY A N 1
ATOM 3868 C CA . GLY A 1 533 ? -33.568 3.742 11.027 1.00 83.94 533 GLY A CA 1
ATOM 3869 C C . GLY A 1 533 ? -33.358 2.342 10.456 1.00 83.94 533 GLY A C 1
ATOM 3870 O O . GLY A 1 533 ? -34.078 1.427 10.840 1.00 83.94 533 GLY A O 1
ATOM 3871 N N . GLY A 1 534 ? -32.430 2.189 9.518 1.00 80.94 534 GLY A N 1
ATOM 3872 C CA . GLY A 1 534 ? -31.989 0.885 9.028 1.00 80.94 534 GLY A CA 1
ATOM 3873 C C . GLY A 1 534 ? -30.467 0.804 9.036 1.00 80.94 534 GLY A C 1
ATOM 3874 O O . GLY A 1 534 ? -29.795 1.823 9.051 1.00 80.94 534 GLY A O 1
ATOM 3875 N N . GLY A 1 535 ? -29.907 -0.399 8.945 1.00 85.19 535 GLY A N 1
ATOM 3876 C CA . GLY A 1 535 ? -28.475 -0.611 9.182 1.00 85.19 535 GLY A CA 1
ATOM 3877 C C . GLY A 1 535 ? -28.273 -1.447 10.439 1.00 85.19 535 GLY A C 1
ATOM 3878 O O . GLY A 1 535 ? -29.231 -1.998 10.954 1.00 85.19 535 GLY A O 1
ATOM 3879 N N . SER A 1 536 ? -27.027 -1.633 10.870 1.00 90.25 536 SER A N 1
ATOM 3880 C CA . SER A 1 536 ? -26.721 -2.322 12.130 1.00 90.25 536 SER A CA 1
ATOM 3881 C C . SER A 1 536 ? -26.214 -1.290 13.124 1.00 90.25 536 SER A C 1
ATOM 3883 O O . SER A 1 536 ? -25.086 -0.813 12.977 1.00 90.25 536 SER A O 1
ATOM 3885 N N . ASP A 1 537 ? -27.036 -0.967 14.115 1.00 92.75 537 ASP A N 1
ATOM 3886 C CA . ASP A 1 537 ? -26.832 0.180 14.995 1.00 92.75 537 ASP A CA 1
ATOM 3887 C C . ASP A 1 537 ? -26.301 -0.220 16.372 1.00 92.75 537 ASP A C 1
ATOM 3889 O O . ASP A 1 537 ? -26.562 -1.304 16.897 1.00 92.75 537 ASP A O 1
ATOM 3893 N N . THR A 1 538 ? -25.536 0.675 16.992 1.00 94.50 538 THR A N 1
ATOM 3894 C CA . THR A 1 538 ? -24.997 0.516 18.344 1.00 94.50 538 THR A CA 1
ATOM 3895 C C . THR A 1 538 ? -25.534 1.605 19.262 1.00 94.50 538 THR A C 1
ATOM 3897 O O . THR A 1 538 ? -25.337 2.790 19.015 1.00 94.50 538 THR A O 1
ATOM 3900 N N . TYR A 1 539 ? -26.147 1.213 20.375 1.00 95.56 539 TYR A N 1
ATOM 3901 C CA . TYR A 1 539 ? -26.692 2.124 21.379 1.00 95.56 539 TYR A CA 1
ATOM 3902 C C . TYR A 1 539 ? -25.837 2.092 22.639 1.00 95.56 539 TYR A C 1
ATOM 3904 O O . TYR A 1 539 ? -25.760 1.057 23.302 1.00 95.56 539 TYR A O 1
ATOM 3912 N N . ILE A 1 540 ? -25.216 3.215 22.993 1.00 95.56 540 ILE A N 1
ATOM 3913 C CA . ILE A 1 540 ? -24.320 3.301 24.153 1.00 95.56 540 ILE A CA 1
ATOM 3914 C C . ILE A 1 540 ? -25.079 3.858 25.354 1.00 95.56 540 ILE A C 1
ATOM 3916 O O . ILE A 1 540 ? -25.344 5.054 25.443 1.00 95.56 540 ILE A O 1
ATOM 3920 N N . ILE A 1 541 ? -25.405 2.992 26.310 1.00 94.62 541 ILE A N 1
ATOM 3921 C CA . ILE A 1 541 ? -26.037 3.377 27.571 1.00 94.62 541 ILE A CA 1
ATOM 3922 C C . ILE A 1 541 ? -24.952 3.712 28.593 1.00 94.62 541 ILE A C 1
ATOM 3924 O O . ILE A 1 541 ? -24.173 2.850 29.007 1.00 94.62 541 ILE A O 1
ATOM 3928 N N . SER A 1 542 ? -24.953 4.968 29.036 1.00 90.94 542 SER A N 1
ATOM 3929 C CA . SER A 1 542 ? -24.002 5.517 29.999 1.00 90.94 542 SER A CA 1
ATOM 3930 C C . SER A 1 542 ? -24.723 6.248 31.142 1.00 90.94 542 SER A C 1
ATOM 3932 O O . SER A 1 542 ? -25.741 6.907 30.905 1.00 90.94 542 SER A O 1
ATOM 3934 N N . PRO A 1 543 ? -24.200 6.195 32.386 1.00 83.88 543 PRO A N 1
ATOM 3935 C CA . PRO A 1 543 ? -24.727 7.003 33.486 1.00 83.88 543 PRO A CA 1
ATOM 3936 C C . PRO A 1 543 ? -24.379 8.496 33.355 1.00 83.88 543 PRO A C 1
ATOM 3938 O O . PRO A 1 543 ? -24.886 9.303 34.134 1.00 83.88 543 PRO A O 1
ATOM 3941 N N . TYR A 1 544 ? -23.512 8.865 32.406 1.00 86.00 544 TYR A N 1
ATOM 3942 C CA . TYR A 1 544 ? -23.039 10.234 32.200 1.00 86.00 544 TYR A CA 1
ATOM 3943 C C . TYR A 1 544 ? -23.829 11.000 31.135 1.00 86.00 544 TYR A C 1
ATOM 3945 O O . TYR A 1 544 ? -23.738 12.223 31.076 1.00 86.00 544 TYR A O 1
ATOM 3953 N N . THR A 1 545 ? -24.626 10.305 30.320 1.00 86.06 545 THR A N 1
ATOM 3954 C CA . THR A 1 545 ? -25.378 10.905 29.201 1.00 86.06 545 THR A CA 1
ATOM 3955 C C . THR A 1 545 ? -26.884 10.970 29.466 1.00 86.06 545 THR A C 1
ATOM 3957 O O . THR A 1 545 ? -27.595 11.771 28.864 1.00 86.06 545 THR A O 1
ATOM 3960 N N . LEU A 1 546 ? -27.372 10.176 30.424 1.00 85.94 546 LEU A N 1
ATOM 3961 C CA . LEU A 1 546 ? -28.742 10.201 30.931 1.00 85.94 546 LEU A CA 1
ATOM 3962 C C . LEU A 1 546 ? -28.738 10.611 32.403 1.00 85.94 546 LEU A C 1
ATOM 3964 O O . LEU A 1 546 ? -27.932 10.094 33.169 1.00 85.94 546 LEU A O 1
ATOM 3968 N N . SER A 1 547 ? -29.661 11.472 32.832 1.00 79.88 547 SER A N 1
ATOM 3969 C CA . SER A 1 547 ? -29.814 11.835 34.247 1.00 79.88 547 SER A CA 1
ATOM 3970 C C . SER A 1 547 ? -31.253 12.214 34.607 1.00 79.88 547 SER A C 1
ATOM 3972 O O . SER A 1 547 ? -32.041 12.624 33.755 1.00 79.88 547 SER A O 1
ATOM 3974 N N . GLY A 1 548 ? -31.606 12.076 35.890 1.00 76.12 548 GLY A N 1
ATOM 3975 C CA . GLY A 1 548 ? -32.939 12.410 36.403 1.00 76.12 548 GLY A CA 1
ATOM 3976 C C . GLY A 1 548 ? -34.019 11.397 36.020 1.00 76.12 548 GLY A C 1
ATOM 3977 O O . GLY A 1 548 ? -33.721 10.334 35.497 1.00 76.12 548 GLY A O 1
ATOM 3978 N N . ALA A 1 549 ? -35.291 11.711 36.281 1.00 77.75 549 ALA A N 1
ATOM 3979 C CA . ALA A 1 549 ? -36.428 10.802 36.053 1.00 77.75 549 ALA A CA 1
ATOM 3980 C C . ALA A 1 549 ? -36.863 10.697 34.571 1.00 77.75 549 ALA A C 1
ATOM 3982 O O . ALA A 1 549 ? -38.045 10.522 34.268 1.00 77.75 549 ALA A O 1
ATOM 3983 N N . VAL A 1 550 ? -35.924 10.855 33.637 1.00 83.81 550 VAL A N 1
ATOM 3984 C CA . VAL A 1 550 ? -36.173 10.756 32.193 1.00 83.81 550 VAL A CA 1
ATOM 3985 C C . VAL A 1 550 ? -36.338 9.298 31.763 1.00 83.81 550 VAL A C 1
ATOM 3987 O O . VAL A 1 550 ? -35.824 8.388 32.410 1.00 83.81 550 VAL A O 1
ATOM 3990 N N . THR A 1 551 ? -37.046 9.061 30.656 1.00 88.94 551 THR A N 1
ATOM 3991 C CA . THR A 1 551 ? -37.167 7.727 30.048 1.00 88.94 551 THR A CA 1
ATOM 3992 C C . THR A 1 551 ? -36.679 7.767 28.610 1.00 88.94 551 THR A C 1
ATOM 3994 O O . THR A 1 551 ? -37.386 8.287 27.755 1.00 88.94 551 THR A O 1
ATOM 3997 N N . ALA A 1 552 ? -35.507 7.198 28.336 1.00 91.69 552 ALA A N 1
ATOM 3998 C CA . ALA A 1 552 ? -35.053 6.970 26.969 1.00 91.69 552 ALA A CA 1
ATOM 3999 C C . ALA A 1 552 ? -35.691 5.690 26.417 1.00 91.69 552 ALA A C 1
ATOM 4001 O O . ALA A 1 552 ? -35.720 4.667 27.105 1.00 91.69 552 ALA A O 1
ATOM 4002 N N . LYS A 1 553 ? -36.197 5.728 25.183 1.00 94.75 553 LYS A N 1
ATOM 4003 C CA . LYS A 1 553 ? -36.771 4.547 24.521 1.00 94.75 553 LYS A CA 1
ATOM 4004 C C . LYS A 1 553 ? -35.986 4.210 23.269 1.00 94.75 553 LYS A C 1
ATOM 4006 O O . LYS A 1 553 ? -35.788 5.082 22.439 1.00 94.75 553 LYS A O 1
ATOM 4011 N N . ILE A 1 554 ? -35.585 2.957 23.120 1.00 96.38 554 ILE A N 1
ATOM 4012 C CA . ILE A 1 554 ? -34.884 2.429 21.949 1.00 96.38 554 ILE A CA 1
ATOM 4013 C C . ILE A 1 554 ? -35.832 1.460 21.244 1.00 96.38 554 ILE A C 1
ATOM 4015 O O . ILE A 1 554 ? -36.362 0.538 21.873 1.00 96.38 554 ILE A O 1
ATOM 4019 N N . ILE A 1 555 ? -36.096 1.716 19.965 1.00 93.12 555 ILE A N 1
ATOM 4020 C CA . ILE A 1 555 ? -37.056 0.983 19.139 1.00 93.12 555 ILE A CA 1
ATOM 4021 C C . ILE A 1 555 ? -36.419 0.760 17.777 1.00 93.12 555 ILE A C 1
ATOM 4023 O O . ILE A 1 555 ? -36.573 1.582 16.883 1.00 93.12 555 ILE A O 1
ATOM 4027 N N . ASP A 1 556 ? -35.711 -0.349 17.631 1.00 92.38 556 ASP A N 1
ATOM 4028 C CA . ASP A 1 556 ? -34.971 -0.626 16.411 1.00 92.38 556 ASP A CA 1
ATOM 4029 C C . ASP A 1 556 ? -34.907 -2.132 16.165 1.00 92.38 556 ASP A C 1
ATOM 4031 O O . ASP A 1 556 ? -34.337 -2.906 16.934 1.00 92.38 556 ASP A O 1
ATOM 4035 N N . THR A 1 557 ? -35.596 -2.554 15.115 1.00 83.62 557 THR A N 1
ATOM 4036 C CA . THR A 1 557 ? -35.789 -3.967 14.782 1.00 83.62 557 THR A CA 1
ATOM 4037 C C . THR A 1 557 ? -35.190 -4.339 13.433 1.00 83.62 557 THR A C 1
ATOM 4039 O O . THR A 1 557 ? -35.370 -5.477 12.998 1.00 83.62 557 THR A O 1
ATOM 4042 N N . GLU A 1 558 ? -34.532 -3.400 12.754 1.00 84.69 558 GLU A N 1
ATOM 4043 C CA . GLU A 1 558 ? -33.922 -3.618 11.446 1.00 84.69 558 GLU A CA 1
ATOM 4044 C C . GLU A 1 558 ? -32.407 -3.786 11.604 1.00 84.69 558 GLU A C 1
ATOM 4046 O O . GLU A 1 558 ? -31.780 -3.077 12.369 1.00 84.69 558 GLU A O 1
ATOM 4051 N N . GLY A 1 559 ? -31.820 -4.762 10.904 1.00 88.38 559 GLY A N 1
ATOM 4052 C CA . GLY A 1 559 ? -30.386 -5.069 10.986 1.00 88.38 559 GLY A CA 1
ATOM 4053 C C . GLY A 1 559 ? -29.922 -5.759 12.275 1.00 88.38 559 GLY A C 1
ATOM 4054 O O . GLY A 1 559 ? -30.698 -6.422 12.961 1.00 88.38 559 GLY A O 1
ATOM 4055 N N . THR A 1 560 ? -28.604 -5.745 12.519 1.00 91.62 560 THR A N 1
ATOM 4056 C CA . THR A 1 560 ? -27.966 -6.455 13.648 1.00 91.62 560 THR A CA 1
ATOM 4057 C C . THR A 1 560 ? -27.545 -5.460 14.721 1.00 91.62 560 THR A C 1
ATOM 4059 O O . THR A 1 560 ? -26.398 -5.017 14.747 1.00 91.62 560 THR A O 1
ATOM 4062 N N . ASN A 1 561 ? -28.477 -5.125 15.609 1.00 94.75 561 ASN A N 1
ATOM 4063 C CA . ASN A 1 561 ? -28.300 -4.022 16.549 1.00 94.75 561 ASN A CA 1
ATOM 4064 C C . ASN A 1 561 ? -27.663 -4.471 17.862 1.00 94.75 561 ASN A C 1
ATOM 4066 O O . ASN A 1 561 ? -27.839 -5.606 18.314 1.00 94.75 561 ASN A O 1
ATOM 4070 N N . VAL A 1 562 ? -26.922 -3.570 18.501 1.00 96.62 562 VAL A N 1
ATOM 4071 C CA . VAL A 1 562 ? -26.177 -3.836 19.732 1.00 96.62 562 VAL A CA 1
ATOM 4072 C C . VAL A 1 562 ? -26.468 -2.773 20.783 1.00 96.62 562 VAL A C 1
ATOM 4074 O O . VAL A 1 562 ? -26.428 -1.578 20.519 1.00 96.62 562 VAL A O 1
ATOM 4077 N N . ILE A 1 563 ? -26.695 -3.212 22.015 1.00 97.50 563 ILE A N 1
ATOM 4078 C CA . ILE A 1 563 ? -26.735 -2.368 23.205 1.00 97.50 563 ILE A CA 1
ATOM 4079 C C . ILE A 1 563 ? -25.391 -2.500 23.918 1.00 97.50 563 ILE A C 1
ATOM 4081 O O . ILE A 1 563 ? -25.059 -3.574 24.427 1.00 97.50 563 ILE A O 1
ATOM 4085 N N . GLN A 1 564 ? -24.624 -1.416 23.978 1.00 96.81 564 GLN A N 1
ATOM 4086 C CA . GLN A 1 564 ? -23.427 -1.314 24.804 1.00 96.81 564 GLN A CA 1
ATOM 4087 C C . GLN A 1 564 ? -23.787 -0.689 26.145 1.00 96.81 564 GLN A C 1
ATOM 4089 O O . GLN A 1 564 ? -24.349 0.402 26.209 1.00 96.81 564 GLN A O 1
ATOM 4094 N N . LEU A 1 565 ? -23.458 -1.381 27.229 1.00 94.81 565 LEU A N 1
ATOM 4095 C CA . LEU A 1 565 ? -23.556 -0.847 28.577 1.00 94.81 565 LEU A CA 1
ATOM 4096 C C . LEU A 1 565 ? -22.145 -0.503 29.042 1.00 94.81 565 LEU A C 1
ATOM 4098 O O . LEU A 1 565 ? -21.318 -1.404 29.185 1.00 94.81 565 LEU A O 1
ATOM 4102 N N . VAL A 1 566 ? -21.872 0.784 29.262 1.00 91.69 566 VAL A N 1
ATOM 4103 C CA . VAL A 1 566 ? -20.523 1.253 29.611 1.00 91.69 566 VAL A CA 1
ATOM 4104 C C . VAL A 1 566 ? -20.107 0.732 30.992 1.00 91.69 566 VAL A C 1
ATOM 4106 O O . VAL A 1 566 ? -20.929 0.620 31.907 1.00 91.69 566 VAL A O 1
ATOM 4109 N N . GLY A 1 567 ? -18.820 0.411 31.147 1.00 86.19 567 GLY A N 1
ATOM 4110 C CA . GLY A 1 567 ? -18.228 0.024 32.429 1.00 86.19 567 GLY A CA 1
ATOM 4111 C C . GLY A 1 567 ? -18.508 1.033 33.547 1.00 86.19 567 GLY A C 1
ATOM 4112 O O . GLY A 1 567 ? -18.507 2.240 33.325 1.00 86.19 567 GLY A O 1
ATOM 4113 N N . GLY A 1 568 ? -18.786 0.544 34.755 1.00 83.06 568 GLY A N 1
ATOM 4114 C CA . GLY A 1 568 ? -19.144 1.380 35.908 1.00 83.06 568 GLY A CA 1
ATOM 4115 C C . GLY A 1 568 ? -20.621 1.790 35.968 1.00 83.06 568 GLY A C 1
ATOM 4116 O O . GLY A 1 568 ? -21.072 2.301 36.996 1.00 83.06 568 GLY A O 1
ATOM 4117 N N . LEU A 1 569 ? -21.419 1.517 34.927 1.00 89.75 569 LEU A N 1
ATOM 4118 C CA . LEU A 1 569 ? -22.868 1.707 34.970 1.00 89.75 569 LEU A CA 1
ATOM 4119 C C . LEU A 1 569 ? -23.501 0.816 36.050 1.00 89.75 569 LEU A C 1
ATOM 4121 O O . LEU A 1 569 ? -23.321 -0.401 36.056 1.00 89.75 569 LEU A O 1
ATOM 4125 N N . THR A 1 570 ? -24.311 1.409 36.928 1.00 91.06 570 THR A N 1
ATOM 4126 C CA . THR A 1 570 ? -25.122 0.660 37.900 1.00 91.06 570 THR A CA 1
ATOM 4127 C C . THR A 1 570 ? -26.589 0.641 37.473 1.00 91.06 570 THR A C 1
ATOM 4129 O O . THR A 1 570 ? -27.250 1.680 37.422 1.00 91.06 570 THR A O 1
ATOM 4132 N N . ILE A 1 571 ? -27.113 -0.555 37.211 1.00 94.00 571 ILE A N 1
ATOM 4133 C CA . ILE A 1 571 ? -28.530 -0.819 36.950 1.00 94.00 571 ILE A CA 1
ATOM 4134 C C . ILE A 1 571 ? -29.200 -1.090 38.299 1.00 94.00 571 ILE A C 1
ATOM 4136 O O . ILE A 1 571 ? -29.095 -2.183 38.853 1.00 94.00 571 ILE A O 1
ATOM 4140 N N . ALA A 1 572 ? -29.880 -0.083 38.845 1.00 93.00 572 ALA A N 1
ATOM 4141 C CA . ALA A 1 572 ? -30.557 -0.176 40.136 1.00 93.00 572 ALA A CA 1
ATOM 4142 C C . ALA A 1 572 ? -31.653 -1.252 40.128 1.00 93.00 572 ALA A C 1
ATOM 4144 O O . ALA A 1 572 ? -31.765 -2.038 41.068 1.00 93.00 572 ALA A O 1
ATOM 4145 N N . SER A 1 573 ? -32.433 -1.329 39.048 1.00 94.50 573 SER A N 1
ATOM 4146 C CA . SER A 1 573 ? -33.377 -2.428 38.825 1.00 94.50 573 SER A CA 1
ATOM 4147 C C . SER A 1 573 ? -33.599 -2.692 37.338 1.00 94.50 573 SER A C 1
ATOM 4149 O O . SER A 1 573 ? -33.425 -1.805 36.502 1.00 94.50 573 SER A O 1
ATOM 4151 N N . SER A 1 574 ? -33.981 -3.924 37.006 1.00 96.94 574 SER A N 1
ATOM 4152 C CA . SER A 1 574 ? -34.299 -4.347 35.642 1.00 96.94 574 SER A CA 1
ATOM 4153 C C . SER A 1 574 ? -35.604 -5.140 35.611 1.00 96.94 574 SER A C 1
ATOM 4155 O O . SER A 1 574 ? -35.921 -5.874 36.547 1.00 96.94 574 SER A O 1
ATOM 4157 N N . SER A 1 575 ? -36.381 -4.973 34.544 1.00 97.00 575 SER A N 1
ATOM 4158 C CA . SER A 1 575 ? -37.640 -5.686 34.303 1.00 97.00 575 SER A CA 1
ATOM 4159 C C . SER A 1 575 ? -37.634 -6.268 32.894 1.00 97.00 575 SER A C 1
ATOM 4161 O O . SER A 1 575 ? -37.634 -5.525 31.912 1.00 97.00 575 SER A O 1
ATOM 4163 N N . PHE A 1 576 ? -37.615 -7.595 32.805 1.00 97.38 576 PHE A N 1
ATOM 4164 C CA . PHE A 1 576 ? -37.568 -8.353 31.558 1.00 97.38 576 PHE A CA 1
ATOM 4165 C C . PHE A 1 576 ? -38.971 -8.802 31.151 1.00 97.38 576 PHE A C 1
ATOM 4167 O O . PHE A 1 576 ? -39.694 -9.372 31.964 1.00 97.38 576 PHE A O 1
ATOM 4174 N N . PHE A 1 577 ? -39.337 -8.573 29.893 1.00 96.19 577 PHE A N 1
ATOM 4175 C CA . PHE A 1 577 ? -40.548 -9.069 29.236 1.00 96.19 577 PHE A CA 1
ATOM 4176 C C . PHE A 1 577 ? -40.158 -10.063 28.133 1.00 96.19 577 PHE A C 1
ATOM 4178 O O . PHE A 1 577 ? -38.981 -10.260 27.853 1.00 96.19 577 PHE A O 1
ATOM 4185 N N . ASN A 1 578 ? -41.128 -10.688 27.465 1.00 93.94 578 ASN A N 1
ATOM 4186 C CA . ASN A 1 578 ? -40.834 -11.660 26.405 1.00 93.94 578 ASN A CA 1
ATOM 4187 C C . ASN A 1 578 ? -40.023 -11.070 25.228 1.00 93.94 578 ASN A C 1
ATOM 4189 O O . ASN A 1 578 ? -39.233 -11.783 24.617 1.00 93.94 578 ASN A O 1
ATOM 4193 N N . ASN A 1 579 ? -40.218 -9.786 24.902 1.00 93.38 579 ASN A N 1
ATOM 4194 C CA . ASN A 1 579 ? -39.495 -9.088 23.833 1.00 93.38 579 ASN A CA 1
ATOM 4195 C C . ASN A 1 579 ? -39.266 -7.591 24.135 1.00 93.38 579 ASN A C 1
ATOM 4197 O O . ASN A 1 579 ? -39.320 -6.738 23.248 1.00 93.38 579 ASN A O 1
ATOM 4201 N N . ALA A 1 580 ? -39.069 -7.248 25.406 1.00 95.75 580 ALA A N 1
ATOM 4202 C CA . ALA A 1 580 ? -38.738 -5.890 25.829 1.00 95.75 580 ALA A CA 1
ATOM 4203 C C . ALA A 1 580 ? -38.008 -5.919 27.171 1.00 95.75 580 ALA A C 1
ATOM 4205 O O . ALA A 1 580 ? -38.264 -6.791 27.998 1.00 95.75 580 ALA A O 1
ATOM 4206 N N . VAL A 1 581 ? -37.139 -4.948 27.429 1.00 97.12 581 VAL A N 1
ATOM 4207 C CA . VAL A 1 581 ? -36.504 -4.793 28.742 1.00 97.12 581 VAL A CA 1
ATOM 4208 C C . VAL A 1 581 ? -36.518 -3.338 29.174 1.00 97.12 581 VAL A C 1
ATOM 4210 O O . VAL A 1 581 ? -36.356 -2.434 28.356 1.00 97.12 581 VAL A O 1
ATOM 4213 N N . GLN A 1 582 ? -36.734 -3.118 30.468 1.00 97.12 582 GLN A N 1
ATOM 4214 C CA . GLN A 1 582 ? -36.611 -1.812 31.095 1.00 97.12 582 GLN A CA 1
ATOM 4215 C C . GLN A 1 582 ? -35.510 -1.841 32.154 1.00 97.12 582 GLN A C 1
ATOM 4217 O O . GLN A 1 582 ? -35.497 -2.724 33.012 1.00 97.12 582 GLN A O 1
ATOM 4222 N N . PHE A 1 583 ? -34.636 -0.841 32.125 1.00 94.62 583 PHE A N 1
ATOM 4223 C CA . PHE A 1 583 ? -33.648 -0.560 33.161 1.00 94.62 583 PHE A CA 1
ATOM 4224 C C . PHE A 1 583 ? -34.036 0.702 33.918 1.00 94.62 583 PHE A C 1
ATOM 4226 O O . PHE A 1 583 ? -34.467 1.678 33.309 1.00 94.62 583 PHE A O 1
ATOM 4233 N N . VAL A 1 584 ? -33.822 0.699 35.229 1.00 93.06 584 VAL A N 1
ATOM 4234 C CA . VAL A 1 584 ? -33.731 1.911 36.045 1.00 93.06 584 VAL A CA 1
ATOM 4235 C C . VAL A 1 584 ? -32.286 2.018 36.506 1.00 93.06 584 VAL A C 1
ATOM 4237 O O . VAL A 1 584 ? -31.776 1.105 37.158 1.00 93.06 584 VAL A O 1
ATOM 4240 N N . LEU A 1 585 ? -31.617 3.102 36.134 1.00 91.88 585 LEU A N 1
ATOM 4241 C CA . LEU A 1 585 ? -30.220 3.367 36.459 1.00 91.88 585 LEU A CA 1
ATOM 4242 C C . LEU A 1 585 ? -30.106 3.983 37.861 1.00 91.88 585 LEU A C 1
ATOM 4244 O O . LEU A 1 585 ? -31.060 4.566 38.379 1.00 91.88 585 LEU A O 1
ATOM 4248 N N . SER A 1 586 ? -28.933 3.882 38.486 1.00 88.38 586 SER A N 1
ATOM 4249 C CA . SER A 1 586 ? -28.688 4.427 39.834 1.00 88.38 586 SER A CA 1
ATOM 4250 C C . SER A 1 586 ? -28.888 5.944 39.951 1.00 88.38 586 SER A C 1
ATOM 4252 O O . SER A 1 586 ? -29.147 6.443 41.043 1.00 88.38 586 SER A O 1
ATOM 4254 N N . ASN A 1 587 ? -28.817 6.675 38.837 1.00 84.38 587 ASN A N 1
ATOM 4255 C CA . ASN A 1 587 ? -29.048 8.119 38.763 1.00 84.38 587 ASN A CA 1
ATOM 4256 C C . ASN A 1 587 ? -30.525 8.508 38.510 1.00 84.38 587 ASN A C 1
ATOM 4258 O O . ASN A 1 587 ? -30.827 9.685 38.301 1.00 84.38 587 ASN A O 1
ATOM 4262 N N . GLY A 1 588 ? -31.442 7.533 38.528 1.00 86.44 588 GLY A N 1
ATOM 4263 C CA . GLY A 1 588 ? -32.886 7.727 38.368 1.00 86.44 588 GLY A CA 1
ATOM 4264 C C . GLY A 1 588 ? -33.401 7.656 36.929 1.00 86.44 588 GLY A C 1
ATOM 4265 O O . GLY A 1 588 ? -34.617 7.594 36.739 1.00 86.44 588 GLY A O 1
ATOM 4266 N N . ALA A 1 589 ? -32.515 7.617 35.928 1.00 89.94 589 ALA A N 1
ATOM 4267 C CA . ALA A 1 589 ? -32.923 7.517 34.532 1.00 89.94 589 ALA A CA 1
ATOM 4268 C C . ALA A 1 589 ? -33.479 6.128 34.213 1.00 89.94 589 ALA A C 1
ATOM 4270 O O . ALA A 1 589 ? -33.021 5.110 34.734 1.00 89.94 589 ALA A O 1
ATOM 4271 N N . THR A 1 590 ? -34.468 6.085 33.327 1.00 92.69 590 THR A N 1
ATOM 4272 C CA . THR A 1 590 ? -35.060 4.848 32.822 1.00 92.69 590 THR A CA 1
ATOM 4273 C C . THR A 1 590 ? -34.673 4.649 31.362 1.00 92.69 590 THR A C 1
ATOM 4275 O O . THR A 1 590 ? -34.726 5.590 30.571 1.00 92.69 590 THR A O 1
ATOM 4278 N N . VAL A 1 591 ? -34.322 3.421 30.984 1.00 95.62 591 VAL A N 1
ATOM 4279 C CA . VAL A 1 591 ? -34.132 3.034 29.579 1.00 95.62 591 VAL A CA 1
ATOM 4280 C C . VAL A 1 591 ? -35.084 1.899 29.242 1.00 95.62 591 VAL A C 1
ATOM 4282 O O . VAL A 1 591 ? -35.125 0.898 29.951 1.00 95.62 591 VAL A O 1
ATOM 4285 N N . GLN A 1 592 ? -35.853 2.052 28.170 1.00 96.38 592 GLN A N 1
ATOM 4286 C CA . GLN A 1 592 ? -36.735 1.021 27.631 1.00 96.38 592 GLN A CA 1
ATOM 4287 C C . GLN A 1 592 ? -36.217 0.572 26.272 1.00 96.38 592 GLN A C 1
ATOM 4289 O O . GLN A 1 592 ? -35.995 1.399 25.395 1.00 96.38 592 GLN A O 1
ATOM 4294 N N . ILE A 1 593 ? -36.073 -0.733 26.084 1.00 97.19 593 ILE A N 1
ATOM 4295 C CA . ILE A 1 593 ? -35.674 -1.337 24.814 1.00 97.19 593 ILE A CA 1
ATOM 4296 C C . ILE A 1 593 ? -36.840 -2.197 24.345 1.00 97.19 593 ILE A C 1
ATOM 4298 O O . ILE A 1 593 ? -37.194 -3.183 25.001 1.00 97.19 593 ILE A O 1
ATOM 4302 N N . LEU A 1 594 ? -37.464 -1.797 23.240 1.00 94.69 594 LEU A N 1
ATOM 4303 C CA . LEU A 1 594 ? -38.563 -2.524 22.611 1.00 94.69 594 LEU A CA 1
ATOM 4304 C C . LEU A 1 594 ? -38.007 -3.383 21.474 1.00 94.69 594 LEU A C 1
ATOM 4306 O O . LEU A 1 594 ? -37.168 -2.922 20.711 1.00 94.69 594 LEU A O 1
ATOM 4310 N N . GLY A 1 595 ? -38.462 -4.634 21.363 1.00 94.06 595 GLY A N 1
ATOM 4311 C CA . GLY A 1 595 ? -37.850 -5.587 20.432 1.00 94.06 595 GLY A CA 1
ATOM 4312 C C . GLY A 1 595 ? -36.538 -6.177 20.955 1.00 94.06 595 GLY A C 1
ATOM 4313 O O . GLY A 1 595 ? -35.683 -6.556 20.165 1.00 94.06 595 GLY A O 1
ATOM 4314 N N . ALA A 1 596 ? -36.374 -6.262 22.280 1.00 94.88 596 ALA A N 1
ATOM 4315 C CA . ALA A 1 596 ? -35.133 -6.640 22.964 1.00 94.88 596 ALA A CA 1
ATOM 4316 C C . ALA A 1 596 ? -34.474 -7.940 22.452 1.00 94.88 596 ALA A C 1
ATOM 4318 O O . ALA A 1 596 ? -33.255 -8.067 22.490 1.00 94.88 596 ALA A O 1
ATOM 4319 N N . SER A 1 597 ? -35.252 -8.898 21.937 1.00 93.50 597 SER A N 1
ATOM 4320 C CA . SER A 1 597 ? -34.708 -10.149 21.382 1.00 93.50 597 SER A CA 1
ATOM 4321 C C . SER A 1 597 ? -33.938 -9.985 20.065 1.00 93.50 597 SER A C 1
ATOM 4323 O O . SER A 1 597 ? -33.154 -10.871 19.730 1.00 93.50 597 SER A O 1
ATOM 4325 N N . SER A 1 598 ? -34.118 -8.867 19.355 1.00 93.25 598 SER A N 1
ATOM 4326 C CA . SER A 1 598 ? -33.388 -8.535 18.124 1.00 93.25 598 SER A CA 1
ATOM 4327 C C . SER A 1 598 ? -32.035 -7.859 18.381 1.00 93.25 598 SER A C 1
ATOM 4329 O O . SER A 1 598 ? -31.292 -7.625 17.433 1.00 93.25 598 SER A O 1
ATOM 4331 N N . PHE A 1 599 ? -31.700 -7.557 19.642 1.00 97.00 599 PHE A N 1
ATOM 4332 C CA . PHE A 1 599 ? -30.449 -6.899 20.014 1.00 97.00 599 PHE A CA 1
ATOM 4333 C C . PHE A 1 599 ? -29.424 -7.882 20.586 1.00 97.00 599 PHE A C 1
ATOM 4335 O O . PHE A 1 599 ? -29.751 -8.808 21.335 1.00 97.00 599 PHE A O 1
ATOM 4342 N N . GLY A 1 600 ? -28.154 -7.620 20.288 1.00 96.75 600 GLY A N 1
ATOM 4343 C CA . GLY A 1 600 ? -27.019 -8.110 21.061 1.00 96.75 600 GLY A CA 1
ATOM 4344 C C . GLY A 1 600 ? -26.705 -7.194 22.247 1.00 96.75 600 GLY A C 1
ATOM 4345 O O . GLY A 1 600 ? -26.918 -5.988 22.176 1.00 96.75 600 GLY A O 1
ATOM 4346 N N . TYR A 1 601 ? -26.174 -7.744 23.337 1.00 96.81 601 TYR A N 1
ATOM 4347 C CA . TYR A 1 601 ? -25.868 -7.002 24.564 1.00 96.81 601 TYR A CA 1
ATOM 4348 C C . TYR A 1 601 ? -24.390 -7.127 24.925 1.00 96.81 601 TYR A C 1
ATOM 4350 O O . TYR A 1 601 ? -23.894 -8.222 25.183 1.00 96.81 601 TYR A O 1
ATOM 4358 N N . GLN A 1 602 ? -23.689 -5.999 24.970 1.00 95.81 602 GLN A N 1
ATOM 4359 C CA . GLN A 1 602 ? -22.266 -5.910 25.279 1.00 95.81 602 GLN A CA 1
ATOM 4360 C C . GLN A 1 602 ? -22.074 -5.176 26.609 1.00 95.81 602 GLN A C 1
ATOM 4362 O O . GLN A 1 602 ? -22.375 -3.991 26.732 1.00 95.81 602 GLN A O 1
ATOM 4367 N N . LEU A 1 603 ? -21.579 -5.892 27.616 1.00 91.81 603 LEU A N 1
ATOM 4368 C CA . LEU A 1 603 ? -21.338 -5.370 28.961 1.00 91.81 603 LEU A CA 1
ATOM 4369 C C . LEU A 1 603 ? -19.884 -4.914 29.095 1.00 91.81 603 LEU A C 1
ATOM 4371 O O . LEU A 1 603 ? -18.970 -5.705 28.871 1.00 91.81 603 LEU A O 1
ATOM 4375 N N . GLY A 1 604 ? -19.686 -3.654 29.468 1.00 86.25 604 GLY A N 1
ATOM 4376 C CA . GLY A 1 604 ? -18.376 -3.039 29.657 1.00 86.25 604 GLY A CA 1
ATOM 4377 C C . GLY A 1 604 ? -17.804 -2.364 28.410 1.00 86.25 604 GLY A C 1
ATOM 4378 O O . GLY A 1 604 ? -16.760 -1.739 28.526 1.00 86.25 604 GLY A O 1
ATOM 4379 N N . ALA A 1 605 ? -18.472 -2.455 27.255 1.00 88.38 605 ALA A N 1
ATOM 4380 C CA . ALA A 1 605 ? -18.006 -1.877 25.995 1.00 88.38 605 ALA A CA 1
ATOM 4381 C C . ALA A 1 605 ? -18.303 -0.372 25.877 1.00 88.38 605 ALA A C 1
ATOM 4383 O O . ALA A 1 605 ? -19.296 0.130 26.409 1.00 88.38 605 ALA A O 1
ATOM 4384 N N . ASN A 1 606 ? -17.452 0.328 25.127 1.00 91.00 606 ASN A N 1
ATOM 4385 C CA . ASN A 1 606 ? -17.554 1.751 24.825 1.00 91.00 606 ASN A CA 1
ATOM 4386 C C . ASN A 1 606 ? -16.860 2.029 23.483 1.00 91.00 606 ASN A C 1
ATOM 4388 O O . ASN A 1 606 ? -15.643 2.231 23.426 1.00 91.00 606 ASN A O 1
ATOM 4392 N N . ALA A 1 607 ? -17.636 2.009 22.397 1.00 91.06 607 ALA A N 1
ATOM 4393 C CA . ALA A 1 607 ? -17.103 2.073 21.038 1.00 91.06 607 ALA A CA 1
ATOM 4394 C C . ALA A 1 607 ? -16.199 3.299 20.756 1.00 91.06 607 ALA A C 1
ATOM 4396 O O . ALA A 1 607 ? -15.124 3.096 20.188 1.00 91.06 607 ALA A O 1
ATOM 4397 N N . PRO A 1 608 ? -16.526 4.545 21.171 1.00 90.75 608 PRO A N 1
ATOM 4398 C CA . PRO A 1 608 ? -15.623 5.690 21.022 1.00 90.75 608 PRO A CA 1
ATOM 4399 C C . PRO A 1 608 ? -14.222 5.481 21.611 1.00 90.75 608 PRO A C 1
ATOM 4401 O O . PRO A 1 608 ? -13.239 5.842 20.964 1.00 90.75 608 PRO A O 1
ATOM 4404 N N . ALA A 1 609 ? -14.111 4.835 22.774 1.00 85.62 609 ALA A N 1
ATOM 4405 C CA . ALA A 1 609 ? -12.828 4.508 23.406 1.00 85.62 609 ALA A CA 1
ATOM 4406 C C . ALA A 1 609 ? -12.182 3.219 22.861 1.00 85.62 609 ALA A C 1
ATOM 4408 O O . ALA A 1 609 ? -11.155 2.778 23.367 1.00 85.62 609 ALA A O 1
ATOM 4409 N N . GLY A 1 610 ? -12.775 2.583 21.844 1.00 85.19 610 GLY A N 1
ATOM 4410 C CA . GLY A 1 610 ? -12.279 1.322 21.286 1.00 85.19 610 GLY A CA 1
ATOM 4411 C C . GLY A 1 610 ? -12.462 0.122 22.220 1.00 85.19 610 GLY A C 1
ATOM 4412 O O . GLY A 1 610 ? -11.926 -0.952 21.952 1.00 85.19 610 GLY A O 1
ATOM 4413 N N . GLN A 1 611 ? -13.228 0.276 23.303 1.00 83.25 611 GLN A N 1
ATOM 4414 C CA . GLN A 1 611 ? -13.472 -0.803 24.253 1.00 83.25 611 GLN A CA 1
ATOM 4415 C C . GLN A 1 611 ? -14.541 -1.735 23.682 1.00 83.25 611 GLN A C 1
ATOM 4417 O O . GLN A 1 611 ? -15.652 -1.302 23.357 1.00 83.25 611 GLN A O 1
ATOM 4422 N N . THR A 1 612 ? -14.218 -3.020 23.570 1.00 78.88 612 THR A N 1
ATOM 4423 C CA . THR A 1 612 ? -15.104 -4.039 22.996 1.00 78.88 612 THR A CA 1
ATOM 4424 C C . THR A 1 612 ? -15.472 -5.091 24.036 1.00 78.88 612 THR A C 1
ATOM 4426 O O . THR A 1 612 ? -14.725 -5.354 24.978 1.00 78.88 612 THR A O 1
ATOM 4429 N N . ALA A 1 613 ? -16.635 -5.716 23.862 1.00 80.69 613 ALA A N 1
ATOM 4430 C CA . ALA A 1 613 ? -17.063 -6.852 24.668 1.00 80.69 613 ALA A CA 1
ATOM 4431 C C . ALA A 1 613 ? -17.783 -7.883 23.796 1.00 80.69 613 ALA A C 1
ATOM 4433 O O . ALA A 1 613 ? -18.354 -7.556 22.753 1.00 80.69 613 ALA A O 1
ATOM 4434 N N . SER A 1 614 ? -17.783 -9.141 24.237 1.00 85.62 614 SER A N 1
ATOM 4435 C CA . SER A 1 614 ? -18.554 -10.198 23.584 1.00 85.62 614 SER A CA 1
ATOM 4436 C C . SER A 1 614 ? -20.049 -9.883 23.646 1.00 85.62 614 SER A C 1
ATOM 4438 O O . SER A 1 614 ? -20.573 -9.580 24.720 1.00 85.62 614 SER A O 1
ATOM 4440 N N . SER A 1 615 ? -20.736 -10.001 22.511 1.00 91.38 615 SER A N 1
ATOM 4441 C CA . SER A 1 615 ? -22.183 -9.799 22.442 1.00 91.38 615 SER A CA 1
ATOM 4442 C C . SER A 1 615 ? -22.937 -10.998 23.026 1.00 91.38 615 SER A C 1
ATOM 4444 O O . SER A 1 615 ? -22.697 -12.140 22.633 1.00 91.38 615 SER A O 1
ATOM 4446 N N . GLN A 1 616 ? -23.851 -10.738 23.957 1.00 94.06 616 GLN A N 1
ATOM 4447 C CA . GLN A 1 616 ? -24.781 -11.711 24.525 1.00 94.06 616 GLN A CA 1
ATOM 4448 C C . GLN A 1 616 ? -26.137 -11.616 23.823 1.00 94.06 616 GLN A C 1
ATOM 4450 O O . GLN A 1 616 ? -26.615 -10.523 23.525 1.00 94.06 616 GLN A O 1
ATOM 4455 N N . SER A 1 617 ? -26.804 -12.749 23.612 1.00 96.31 617 SER A N 1
ATOM 4456 C CA . SER A 1 617 ? -28.229 -12.750 23.256 1.00 96.31 617 SER A CA 1
ATOM 4457 C C . SER A 1 617 ? -29.084 -12.208 24.405 1.00 96.31 617 SER A C 1
ATOM 4459 O O . SER A 1 617 ? -28.678 -12.257 25.568 1.00 96.31 617 SER A O 1
ATOM 4461 N N . TYR A 1 618 ? -30.313 -11.782 24.109 1.00 96.19 618 TYR A N 1
ATOM 4462 C CA . TYR A 1 618 ? -31.253 -11.313 25.131 1.00 96.19 618 TYR A CA 1
ATOM 4463 C C . TYR A 1 618 ? -31.460 -12.311 26.288 1.00 96.19 618 TYR A C 1
ATOM 4465 O O . TYR A 1 618 ? -31.507 -11.922 27.455 1.00 96.19 618 TYR A O 1
ATOM 4473 N N . ALA A 1 619 ? -31.507 -13.614 25.987 1.00 92.38 619 ALA A N 1
ATOM 4474 C CA . ALA A 1 619 ? -31.637 -14.659 27.001 1.00 92.38 619 ALA A CA 1
ATOM 4475 C C . ALA A 1 619 ? -30.389 -14.786 27.890 1.00 92.38 619 ALA A C 1
ATOM 4477 O O . ALA A 1 619 ? -30.512 -14.887 29.108 1.00 92.38 619 ALA A O 1
ATOM 4478 N N . GLN A 1 620 ? -29.193 -14.747 27.297 1.00 91.62 620 GLN A N 1
ATOM 4479 C CA . GLN A 1 620 ? -27.930 -14.766 28.045 1.00 91.62 620 GLN A CA 1
ATOM 4480 C C . GLN A 1 620 ? -27.773 -13.509 28.906 1.00 91.62 620 GLN A C 1
ATOM 4482 O O . GLN A 1 620 ? -27.371 -13.606 30.060 1.00 91.62 620 GLN A O 1
ATOM 4487 N N . PHE A 1 621 ? -28.171 -12.351 28.382 1.00 95.81 621 PHE A N 1
ATOM 4488 C CA . PHE A 1 621 ? -28.160 -11.092 29.114 1.00 95.81 621 PHE A CA 1
ATOM 4489 C C . PHE A 1 621 ? -29.100 -11.120 30.328 1.00 95.81 621 PHE A C 1
ATOM 4491 O O . PHE A 1 621 ? -28.702 -10.711 31.419 1.00 95.81 621 PHE A O 1
ATOM 4498 N N . ALA A 1 622 ? -30.307 -11.684 30.191 1.00 93.06 622 ALA A N 1
ATOM 4499 C CA . ALA A 1 622 ? -31.204 -11.898 31.329 1.00 93.06 622 ALA A CA 1
ATOM 4500 C C . ALA A 1 622 ? -30.562 -12.773 32.423 1.00 93.06 622 ALA A C 1
ATOM 4502 O O . ALA A 1 622 ? -30.647 -12.431 33.603 1.00 93.06 622 ALA A O 1
ATOM 4503 N N . VAL A 1 623 ? -29.859 -13.846 32.034 1.00 90.94 623 VAL A N 1
ATOM 4504 C CA . VAL A 1 623 ? -29.112 -14.716 32.963 1.00 90.94 623 VAL A CA 1
ATOM 4505 C C . VAL A 1 623 ? -27.985 -13.957 33.652 1.00 90.94 623 VAL A C 1
ATOM 4507 O O . VAL A 1 623 ? -27.816 -14.089 34.863 1.00 90.94 623 VAL A O 1
ATOM 4510 N N . THR A 1 624 ? -27.261 -13.110 32.920 1.00 91.88 624 THR A N 1
ATOM 4511 C CA . THR A 1 624 ? -26.204 -12.263 33.484 1.00 91.88 624 THR A CA 1
ATOM 4512 C C . THR A 1 624 ? -26.744 -11.301 34.546 1.00 91.88 624 THR A C 1
ATOM 4514 O O . THR A 1 624 ? -26.095 -11.086 35.568 1.00 91.88 624 THR A O 1
ATOM 4517 N N . LEU A 1 625 ? -27.964 -10.785 34.364 1.00 90.31 625 LEU A N 1
ATOM 4518 C CA . LEU A 1 625 ? -28.662 -9.977 35.369 1.00 90.31 625 LEU A CA 1
ATOM 4519 C C . LEU A 1 625 ? -29.401 -10.833 36.416 1.00 90.31 625 LEU A C 1
ATOM 4521 O O . LEU A 1 625 ? -30.200 -10.303 37.183 1.00 90.31 625 LEU A O 1
ATOM 4525 N N . GLY A 1 626 ? -29.131 -12.138 36.498 1.00 88.69 626 GLY A N 1
ATOM 4526 C CA . GLY A 1 626 ? -29.635 -13.023 37.551 1.00 88.69 626 GLY A CA 1
ATOM 4527 C C . GLY A 1 626 ? -31.071 -13.512 37.353 1.00 88.69 626 GLY A C 1
ATOM 4528 O O . GLY A 1 626 ? -31.721 -13.882 38.329 1.00 88.69 626 GLY A O 1
ATOM 4529 N N . THR A 1 627 ? -31.591 -13.502 36.124 1.00 92.06 627 THR A N 1
ATOM 4530 C CA . THR A 1 627 ? -32.970 -13.914 35.824 1.00 92.06 627 THR A CA 1
ATOM 4531 C C . THR A 1 627 ? -33.094 -14.661 34.489 1.00 92.06 627 THR A C 1
ATOM 4533 O O . THR A 1 627 ? -32.109 -15.111 33.916 1.00 92.06 627 THR A O 1
ATOM 4536 N N . SER A 1 628 ? -34.314 -14.865 33.994 1.00 92.00 628 SER A N 1
ATOM 4537 C CA . SER A 1 628 ? -34.580 -15.470 32.683 1.00 92.00 628 SER A CA 1
ATOM 4538 C C . SER A 1 628 ? -35.654 -14.687 31.933 1.00 92.00 628 SER A C 1
ATOM 4540 O O . SER A 1 628 ? -36.449 -13.970 32.542 1.00 92.00 628 SER A O 1
ATOM 4542 N N . VAL A 1 629 ? -35.682 -14.820 30.605 1.00 94.31 629 VAL A N 1
ATOM 4543 C CA . VAL A 1 629 ? -36.703 -14.173 29.771 1.00 94.31 629 VAL A CA 1
ATOM 4544 C C . VAL A 1 629 ? -38.053 -14.868 29.993 1.00 94.31 629 VAL A C 1
ATOM 4546 O O . VAL A 1 629 ? -38.141 -16.085 29.798 1.00 94.31 629 VAL A O 1
ATOM 4549 N N . PRO A 1 630 ? -39.115 -14.143 30.392 1.00 91.56 630 PRO A N 1
ATOM 4550 C CA . PRO A 1 630 ? -40.419 -14.755 30.611 1.00 91.56 630 PRO A CA 1
ATOM 4551 C C . PRO A 1 630 ? -41.075 -15.200 29.304 1.00 91.56 630 PRO A C 1
ATOM 4553 O O . PRO A 1 630 ? -40.976 -14.544 28.270 1.00 91.56 630 PRO A O 1
ATOM 4556 N N . THR A 1 631 ? -41.831 -16.294 29.379 1.00 84.88 631 THR A N 1
ATOM 4557 C CA . THR A 1 631 ? -42.633 -16.819 28.262 1.00 84.88 631 THR A CA 1
ATOM 4558 C C . THR A 1 631 ? -44.027 -16.185 28.164 1.00 84.88 631 THR A C 1
ATOM 4560 O O . THR A 1 631 ? -44.699 -16.340 27.147 1.00 84.88 631 THR A O 1
ATOM 4563 N N . GLY A 1 632 ? -44.474 -15.476 29.209 1.00 79.62 632 GLY A N 1
ATOM 4564 C CA . GLY A 1 632 ? -45.764 -14.779 29.281 1.00 79.62 632 GLY A CA 1
ATOM 4565 C C . GLY A 1 632 ? -45.646 -13.254 29.177 1.00 79.62 632 GLY A C 1
ATOM 4566 O O . GLY A 1 632 ? -44.581 -12.708 28.906 1.00 79.62 632 GLY A O 1
ATOM 4567 N N . THR A 1 633 ? -46.752 -12.545 29.419 1.00 77.31 633 THR A N 1
ATOM 4568 C CA . THR A 1 633 ? -46.815 -11.070 29.338 1.00 77.31 633 THR A CA 1
ATOM 4569 C C . THR A 1 633 ? -46.376 -10.355 30.619 1.00 77.31 633 THR A C 1
ATOM 4571 O O . THR A 1 633 ? -46.254 -9.133 30.630 1.00 77.31 633 THR A O 1
ATOM 4574 N N . SER A 1 634 ? -46.186 -11.090 31.716 1.00 88.50 634 SER A N 1
ATOM 4575 C CA . SER A 1 634 ? -45.757 -10.534 33.002 1.00 88.50 634 SER A CA 1
ATOM 4576 C C . SER A 1 634 ? -44.240 -10.376 33.047 1.00 88.50 634 SER A C 1
ATOM 4578 O O . SER A 1 634 ? -43.512 -11.290 32.662 1.00 88.50 634 SER A O 1
ATOM 4580 N N . ALA A 1 635 ? -43.776 -9.231 33.548 1.00 92.69 635 ALA A N 1
ATOM 4581 C CA . ALA A 1 635 ? -42.354 -8.973 33.712 1.00 92.69 635 ALA A CA 1
ATOM 4582 C C . ALA A 1 635 ? -41.733 -9.849 34.807 1.00 92.69 635 ALA A C 1
ATOM 4584 O O . ALA A 1 635 ? -42.379 -10.144 35.815 1.00 92.69 635 ALA A O 1
ATOM 4585 N N . VAL A 1 636 ? -40.456 -10.187 34.638 1.00 93.56 636 VAL A N 1
ATOM 4586 C CA . VAL A 1 636 ? -39.620 -10.799 35.676 1.00 93.56 636 VAL A CA 1
ATOM 4587 C C . VAL A 1 636 ? -38.476 -9.847 36.003 1.00 93.56 636 VAL A C 1
ATOM 4589 O O . VAL A 1 636 ? -37.849 -9.279 35.106 1.00 93.56 636 VAL A O 1
ATOM 4592 N N . SER A 1 637 ? -38.214 -9.649 37.292 1.00 93.50 637 SER A N 1
ATOM 4593 C CA . SER A 1 637 ? -37.134 -8.775 37.747 1.00 93.50 637 SER A CA 1
ATOM 4594 C C . SER A 1 637 ? -35.779 -9.479 37.689 1.00 93.50 637 SER A C 1
ATOM 4596 O O . SER A 1 637 ? -35.682 -10.671 37.988 1.00 93.50 637 SER A O 1
ATOM 4598 N N . GLY A 1 638 ? -34.737 -8.731 37.328 1.00 92.19 638 GLY A N 1
ATOM 4599 C CA . GLY A 1 638 ? -33.350 -9.134 37.558 1.00 92.19 638 GLY A CA 1
ATOM 4600 C C . GLY A 1 638 ? -32.862 -8.764 38.961 1.00 92.19 638 GLY A C 1
ATOM 4601 O O . GLY A 1 638 ? -33.593 -8.180 39.766 1.00 92.19 638 GLY A O 1
ATOM 4602 N N . SER A 1 639 ? -31.600 -9.078 39.237 1.00 88.81 639 SER A N 1
ATOM 4603 C CA . SER A 1 639 ? -30.874 -8.646 40.428 1.00 88.81 639 SER A CA 1
ATOM 4604 C C . SER A 1 639 ? -30.872 -7.121 40.544 1.00 88.81 639 SER A C 1
ATOM 4606 O O . SER A 1 639 ? -30.656 -6.403 39.565 1.00 88.81 639 SER A O 1
ATOM 4608 N N . ALA A 1 640 ? -31.103 -6.624 41.758 1.00 89.19 640 ALA A N 1
ATOM 4609 C CA . ALA A 1 640 ? -30.994 -5.202 42.055 1.00 89.19 640 ALA A CA 1
ATOM 4610 C C . ALA A 1 640 ? -29.524 -4.757 42.077 1.00 89.19 640 ALA A C 1
ATOM 4612 O O . ALA A 1 640 ? -28.647 -5.524 42.474 1.00 89.19 640 ALA A O 1
ATOM 4613 N N . ASN A 1 641 ? -29.282 -3.494 41.719 1.00 89.12 641 ASN A N 1
ATOM 4614 C CA . ASN A 1 641 ? -27.970 -2.837 41.771 1.00 89.12 641 ASN A CA 1
ATOM 4615 C C . ASN A 1 641 ? -26.859 -3.603 41.036 1.00 89.12 641 ASN A C 1
ATOM 4617 O O . ASN A 1 641 ? -25.733 -3.702 41.523 1.00 89.12 641 ASN A O 1
ATOM 4621 N N . TYR A 1 642 ? -27.170 -4.151 39.863 1.00 89.25 642 TYR A N 1
ATOM 4622 C CA . TYR A 1 642 ? -26.171 -4.805 39.029 1.00 89.25 642 TYR A CA 1
ATOM 4623 C C . TYR A 1 642 ? -25.164 -3.769 38.513 1.00 89.25 642 TYR A C 1
ATOM 4625 O O . TYR A 1 642 ? -25.550 -2.800 37.856 1.00 89.25 642 TYR A O 1
ATOM 4633 N N . VAL A 1 643 ? -23.879 -3.974 38.804 1.00 88.62 643 VAL A N 1
ATOM 4634 C CA . VAL A 1 643 ? -22.789 -3.104 38.344 1.00 88.62 643 VAL A CA 1
ATOM 4635 C C . VAL A 1 643 ? -22.135 -3.732 37.123 1.00 88.62 643 VAL A C 1
ATOM 4637 O O . VAL A 1 643 ? -21.548 -4.814 37.208 1.00 88.62 643 VAL A O 1
ATOM 4640 N N . VAL A 1 644 ? -22.212 -3.030 35.997 1.00 88.62 644 VAL A N 1
ATOM 4641 C CA . VAL A 1 644 ? -21.527 -3.407 34.764 1.00 88.62 644 VAL A CA 1
ATOM 4642 C C . VAL A 1 644 ? -20.029 -3.264 34.995 1.00 88.62 644 VAL A C 1
ATOM 4644 O O . VAL A 1 644 ? -19.527 -2.171 35.257 1.00 88.62 644 VAL A O 1
ATOM 4647 N N . GLN A 1 645 ? -19.311 -4.380 34.927 1.00 78.25 645 GLN A N 1
ATOM 4648 C CA . GLN A 1 645 ? -17.858 -4.368 35.047 1.00 78.25 645 GLN A CA 1
ATOM 4649 C C . GLN A 1 645 ? -17.258 -3.693 33.814 1.00 78.25 645 GLN A C 1
ATOM 4651 O O . GLN A 1 645 ? -17.707 -3.935 32.693 1.00 78.25 645 GLN A O 1
ATOM 4656 N N . SER A 1 646 ? -16.251 -2.848 34.012 1.00 59.84 646 SER A N 1
ATOM 4657 C CA . SER A 1 646 ? -15.486 -2.301 32.895 1.00 59.84 646 SER A CA 1
ATOM 4658 C C . SER A 1 646 ? -14.781 -3.437 32.166 1.00 59.84 646 SER A C 1
ATOM 4660 O O . SER A 1 646 ? -14.130 -4.269 32.801 1.00 59.84 646 SER A O 1
ATOM 4662 N N . SER A 1 647 ? -14.881 -3.479 30.835 1.00 46.50 647 SER A N 1
ATOM 4663 C CA . SER A 1 647 ? -13.938 -4.286 30.070 1.00 46.50 647 SER A CA 1
ATOM 4664 C C . SER A 1 647 ? -12.556 -3.686 30.310 1.00 46.50 647 SER A C 1
ATOM 4666 O O . SER A 1 647 ? -12.354 -2.501 30.048 1.00 46.50 647 SER A O 1
ATOM 4668 N N . THR A 1 648 ? -11.603 -4.455 30.829 1.00 34.00 648 THR A N 1
ATOM 4669 C CA . THR A 1 648 ? -10.202 -4.022 30.907 1.00 34.00 648 THR A CA 1
ATOM 4670 C C . THR A 1 648 ? -9.609 -4.014 29.501 1.00 34.00 648 THR A C 1
ATOM 4672 O O . THR A 1 648 ? -8.924 -4.942 29.081 1.00 34.00 648 THR A O 1
ATOM 4675 N N . SER A 1 649 ? -9.947 -2.978 28.746 1.00 35.59 649 SER A N 1
ATOM 4676 C CA . SER A 1 649 ? -9.277 -2.535 27.534 1.00 35.59 649 SER A CA 1
ATOM 4677 C C . SER A 1 649 ? -9.629 -1.058 27.418 1.00 35.59 649 SER A C 1
ATOM 4679 O O . SER A 1 649 ? -10.783 -0.731 27.177 1.00 35.59 649 SER A O 1
ATOM 4681 N N . GLY A 1 650 ? -8.685 -0.175 27.744 1.00 30.48 650 GLY A N 1
ATOM 4682 C CA . GLY A 1 650 ? -8.923 1.268 27.845 1.00 30.48 650 GLY A CA 1
ATOM 4683 C C . GLY A 1 650 ? -8.488 1.876 29.177 1.00 30.48 650 GLY A C 1
ATOM 4684 O O . GLY A 1 650 ? -9.264 2.544 29.846 1.00 30.48 650 GLY A O 1
ATOM 4685 N N . THR A 1 651 ? -7.236 1.641 29.556 1.00 22.84 651 THR A N 1
ATOM 4686 C CA . THR A 1 651 ? -6.426 2.661 30.225 1.00 22.84 651 THR A CA 1
ATOM 4687 C C . THR A 1 651 ? -5.156 2.771 29.409 1.00 22.84 651 THR A C 1
ATOM 4689 O O . THR A 1 651 ? -4.353 1.841 29.370 1.00 22.84 651 THR A O 1
ATOM 4692 N N . THR A 1 652 ? -4.989 3.892 28.725 1.00 27.70 652 THR A N 1
ATOM 4693 C CA . THR A 1 652 ? -3.702 4.330 28.202 1.00 27.70 652 THR A CA 1
ATOM 4694 C C . THR A 1 652 ? -2.745 4.556 29.370 1.00 27.70 652 THR A C 1
ATOM 4696 O O . THR A 1 652 ? -2.758 5.611 30.003 1.00 27.70 652 THR A O 1
ATOM 4699 N N . THR A 1 653 ? -1.905 3.571 29.662 1.00 24.34 653 THR A N 1
ATOM 4700 C CA . THR A 1 653 ? -0.619 3.817 30.313 1.00 24.34 653 THR A CA 1
ATOM 4701 C C . THR A 1 653 ? 0.400 4.089 29.216 1.00 24.34 653 THR A C 1
ATOM 4703 O O . THR A 1 653 ? 0.652 3.249 28.355 1.00 24.34 653 THR A O 1
ATOM 4706 N N . THR A 1 654 ? 0.928 5.306 29.207 1.00 23.83 654 THR A N 1
ATOM 4707 C CA . THR A 1 654 ? 1.997 5.754 28.317 1.00 23.83 654 THR A CA 1
ATOM 4708 C C . THR A 1 654 ? 3.295 4.995 28.618 1.00 23.83 654 THR A C 1
ATOM 4710 O O . THR A 1 654 ? 3.652 4.862 29.784 1.00 23.83 654 THR A O 1
ATOM 4713 N N . ALA A 1 655 ? 4.008 4.625 27.546 1.00 25.41 655 ALA A N 1
ATOM 4714 C CA . ALA A 1 655 ? 5.341 4.007 27.469 1.00 25.41 655 ALA A CA 1
ATOM 4715 C C . ALA A 1 655 ? 5.427 2.513 27.846 1.00 25.41 655 ALA A C 1
ATOM 4717 O O . ALA A 1 655 ? 5.221 2.142 28.993 1.00 25.41 655 ALA A O 1
ATOM 4718 N N . GLY A 1 656 ? 5.777 1.681 26.852 1.00 23.62 656 GLY A N 1
ATOM 4719 C CA . GLY A 1 656 ? 6.120 0.269 27.053 1.00 23.62 656 GLY A CA 1
ATOM 4720 C C . GLY A 1 656 ? 5.538 -0.728 26.043 1.00 23.62 656 GLY A C 1
ATOM 4721 O O . GLY A 1 656 ? 5.281 -1.867 26.420 1.00 23.62 656 GLY A O 1
ATOM 4722 N N . ASP A 1 657 ? 5.316 -0.360 24.772 1.00 23.39 657 ASP A N 1
ATOM 4723 C CA . ASP A 1 657 ? 5.214 -1.376 23.711 1.00 23.39 657 ASP A CA 1
ATOM 4724 C C . ASP A 1 657 ? 6.586 -2.053 23.581 1.00 23.39 657 ASP A C 1
ATOM 4726 O O . ASP A 1 657 ? 7.465 -1.615 22.834 1.00 23.39 657 ASP A O 1
ATOM 4730 N N . ILE A 1 658 ? 6.793 -3.117 24.350 1.00 26.00 658 ILE A N 1
ATOM 4731 C CA . ILE A 1 658 ? 7.962 -3.973 24.220 1.00 26.00 658 ILE A CA 1
ATOM 4732 C C . ILE A 1 658 ? 7.774 -4.814 22.951 1.00 26.00 658 ILE A C 1
ATOM 4734 O O . ILE A 1 658 ? 7.079 -5.830 22.939 1.00 26.00 658 ILE A O 1
ATOM 4738 N N . ARG A 1 659 ? 8.413 -4.382 21.859 1.00 23.05 659 ARG A N 1
ATOM 4739 C CA . ARG A 1 659 ? 8.732 -5.256 20.723 1.00 23.05 659 ARG A CA 1
ATOM 4740 C C . ARG A 1 659 ? 9.922 -6.131 21.117 1.00 23.05 659 ARG A C 1
ATOM 4742 O O . ARG A 1 659 ? 10.992 -5.605 21.410 1.00 23.05 659 ARG A O 1
ATOM 4749 N N . MET A 1 660 ? 9.756 -7.450 21.110 1.00 27.33 660 MET A N 1
ATOM 4750 C CA . MET A 1 660 ? 10.851 -8.410 21.295 1.00 27.33 660 MET A CA 1
ATOM 4751 C C . MET A 1 660 ? 11.013 -9.255 20.016 1.00 27.33 660 MET A C 1
ATOM 4753 O O . MET A 1 660 ? 10.064 -9.919 19.609 1.00 27.33 660 MET A O 1
ATOM 4757 N N . MET A 1 661 ? 12.196 -9.207 19.382 1.00 25.53 661 MET A N 1
ATOM 4758 C CA . MET A 1 661 ? 12.547 -9.855 18.093 1.00 25.53 661 MET A CA 1
ATOM 4759 C C . MET A 1 661 ? 13.496 -11.055 18.267 1.00 25.53 661 MET A C 1
ATOM 4761 O O . MET A 1 661 ? 14.616 -10.779 18.685 1.00 25.53 661 MET A O 1
ATOM 4765 N N . PHE A 1 662 ? 13.172 -12.316 17.896 1.00 31.91 662 PHE A N 1
ATOM 4766 C CA . PHE A 1 662 ? 14.120 -13.467 18.019 1.00 31.91 662 PHE A CA 1
ATOM 4767 C C . PHE A 1 662 ? 13.788 -14.752 17.176 1.00 31.91 662 PHE A C 1
ATOM 4769 O O . PHE A 1 662 ? 12.854 -14.692 16.402 1.00 31.91 662 PHE A O 1
ATOM 4776 N N . THR A 1 663 ? 14.564 -15.870 17.279 1.00 28.50 663 THR A N 1
ATOM 4777 C CA . THR A 1 663 ? 15.073 -16.803 16.202 1.00 28.50 663 THR A CA 1
ATOM 4778 C C . THR A 1 663 ? 14.327 -18.071 15.727 1.00 28.50 663 THR A C 1
ATOM 4780 O O . THR A 1 663 ? 13.858 -18.785 16.599 1.00 28.50 663 THR A O 1
ATOM 4783 N N . ILE A 1 664 ? 14.403 -18.474 14.419 1.00 29.12 664 ILE A N 1
ATOM 4784 C CA . ILE A 1 664 ? 14.143 -19.858 13.894 1.00 29.12 664 ILE A CA 1
ATOM 4785 C C . ILE A 1 664 ? 14.944 -20.228 12.598 1.00 29.12 664 ILE A C 1
ATOM 4787 O O . ILE A 1 664 ? 14.789 -19.587 11.559 1.00 29.12 664 ILE A O 1
ATOM 4791 N N . THR A 1 665 ? 15.696 -21.347 12.622 1.00 29.73 665 THR A N 1
ATOM 4792 C CA . THR A 1 665 ? 16.578 -21.899 11.554 1.00 29.73 665 THR A CA 1
ATOM 4793 C C . THR A 1 665 ? 15.885 -22.885 10.584 1.00 29.73 665 THR A C 1
ATOM 4795 O O . THR A 1 665 ? 15.148 -23.770 11.017 1.00 29.73 665 THR A O 1
ATOM 4798 N N . GLY A 1 666 ? 16.206 -22.842 9.278 1.00 28.61 666 GLY A N 1
ATOM 4799 C CA . GLY A 1 666 ? 15.821 -23.859 8.275 1.00 28.61 666 GLY A CA 1
ATOM 4800 C C . GLY A 1 666 ? 16.999 -24.286 7.379 1.00 28.61 666 GLY A C 1
ATOM 4801 O O . GLY A 1 666 ? 17.788 -23.446 6.954 1.00 28.61 666 GLY A O 1
ATOM 4802 N N . ARG A 1 667 ? 17.156 -25.591 7.089 1.00 26.30 667 ARG A N 1
ATOM 4803 C CA . ARG A 1 667 ? 18.203 -26.117 6.181 1.00 26.30 667 ARG A CA 1
ATOM 4804 C C . ARG A 1 667 ? 17.661 -26.288 4.759 1.00 26.30 667 ARG A C 1
ATOM 4806 O O . ARG A 1 667 ? 16.758 -27.089 4.562 1.00 26.30 667 ARG A O 1
ATOM 4813 N N . THR A 1 668 ? 18.316 -25.704 3.755 1.00 28.67 668 THR A N 1
ATOM 4814 C CA . THR A 1 668 ? 18.201 -26.151 2.350 1.00 28.67 668 THR A CA 1
ATOM 4815 C C . THR A 1 668 ? 19.565 -26.198 1.667 1.00 28.67 668 THR A C 1
ATOM 4817 O O . THR A 1 668 ? 20.410 -25.327 1.844 1.00 28.67 668 THR A O 1
ATOM 4820 N N . LYS A 1 669 ? 19.797 -27.253 0.882 1.00 27.30 669 LYS A N 1
ATOM 4821 C CA . LYS A 1 669 ? 21.068 -27.569 0.217 1.00 27.30 669 LYS A CA 1
ATOM 4822 C C . LYS A 1 669 ? 21.079 -26.980 -1.201 1.00 27.30 669 LYS A C 1
ATOM 4824 O O . LYS A 1 669 ? 20.384 -27.503 -2.064 1.00 27.30 669 LYS A O 1
ATOM 4829 N N . ALA A 1 670 ? 21.899 -25.963 -1.473 1.00 28.91 670 ALA A N 1
ATOM 4830 C CA . ALA A 1 670 ? 22.159 -25.493 -2.840 1.00 28.91 670 ALA A CA 1
ATOM 4831 C C . ALA A 1 670 ? 23.599 -25.838 -3.265 1.00 28.91 670 ALA A C 1
ATOM 4833 O O . ALA A 1 670 ? 24.572 -25.354 -2.692 1.00 28.91 670 ALA A O 1
ATOM 4834 N N . LEU A 1 671 ? 23.735 -26.713 -4.264 1.00 29.06 671 LEU A N 1
ATOM 4835 C CA . LEU A 1 671 ? 24.999 -27.022 -4.940 1.00 29.06 671 LEU A CA 1
ATOM 4836 C C . LEU A 1 671 ? 25.308 -25.912 -5.962 1.00 29.06 671 LEU A C 1
ATOM 4838 O O . LEU A 1 671 ? 24.560 -25.781 -6.928 1.00 29.06 671 LEU A O 1
ATOM 4842 N N . GLY A 1 672 ? 26.414 -25.170 -5.793 1.00 36.16 672 GLY A N 1
ATOM 4843 C CA . GLY A 1 672 ? 27.017 -24.389 -6.891 1.00 36.16 672 GLY A CA 1
ATOM 4844 C C . GLY A 1 672 ? 27.454 -22.935 -6.643 1.00 36.16 672 GLY A C 1
ATOM 4845 O O . GLY A 1 672 ? 27.789 -22.277 -7.624 1.00 36.16 672 GLY A O 1
ATOM 4846 N N . ASP A 1 673 ? 27.484 -22.409 -5.411 1.00 35.12 673 ASP A N 1
ATOM 4847 C CA . ASP A 1 673 ? 27.941 -21.024 -5.163 1.00 35.12 673 ASP A CA 1
ATOM 4848 C C . ASP A 1 673 ? 29.493 -20.910 -5.136 1.00 35.12 673 ASP A C 1
ATOM 4850 O O . ASP A 1 673 ? 30.137 -21.588 -4.327 1.00 35.12 673 ASP A O 1
ATOM 4854 N N . PRO A 1 674 ? 30.125 -20.048 -5.966 1.00 35.28 674 PRO A N 1
ATOM 4855 C CA . PRO A 1 674 ? 31.577 -19.835 -5.988 1.00 35.28 674 PRO A CA 1
ATOM 4856 C C . PRO A 1 674 ? 32.182 -19.207 -4.716 1.00 35.28 674 PRO A C 1
ATOM 4858 O O . PRO A 1 674 ? 33.406 -19.108 -4.629 1.00 35.28 674 PRO A O 1
ATOM 4861 N N . LYS A 1 675 ? 31.378 -18.749 -3.741 1.00 33.25 675 LYS A N 1
ATOM 4862 C CA . LYS A 1 675 ? 31.864 -18.081 -2.515 1.00 33.25 675 LYS A CA 1
ATOM 4863 C C . LYS A 1 675 ? 32.299 -19.020 -1.375 1.00 33.25 675 LYS A C 1
ATOM 4865 O O . LYS A 1 675 ? 32.846 -18.538 -0.385 1.00 33.25 675 LYS A O 1
ATOM 4870 N N . CYS A 1 676 ? 32.125 -20.339 -1.489 1.00 36.59 676 CYS A N 1
ATOM 4871 C CA . CYS A 1 676 ? 32.553 -21.304 -0.463 1.00 36.59 676 CYS A CA 1
ATOM 4872 C C . CYS A 1 676 ? 34.001 -21.794 -0.703 1.00 36.59 676 CYS A C 1
ATOM 4874 O O . CYS A 1 676 ? 34.210 -22.858 -1.283 1.00 36.59 676 CYS A O 1
ATOM 4876 N N . ALA A 1 677 ? 35.018 -21.050 -0.247 1.00 31.44 677 ALA A N 1
ATOM 4877 C CA . ALA A 1 677 ? 36.415 -21.506 -0.293 1.00 31.44 677 ALA A CA 1
ATOM 4878 C C . ALA A 1 677 ? 37.247 -21.035 0.917 1.00 31.44 677 ALA A C 1
ATOM 4880 O O . ALA A 1 677 ? 37.997 -20.069 0.825 1.00 31.44 677 ALA A O 1
ATOM 4881 N N . TYR A 1 678 ? 37.179 -21.767 2.034 1.00 29.12 678 TYR A N 1
ATOM 4882 C CA . TYR A 1 678 ? 38.255 -21.778 3.035 1.00 29.12 678 TYR A CA 1
ATOM 4883 C C . TYR A 1 678 ? 38.595 -23.226 3.430 1.00 29.12 678 TYR A C 1
ATOM 4885 O O . TYR A 1 678 ? 37.694 -23.990 3.778 1.00 29.12 678 TYR A O 1
ATOM 4893 N N . PRO A 1 679 ? 39.873 -23.643 3.370 1.00 32.91 679 PRO A N 1
ATOM 4894 C CA . PRO A 1 679 ? 40.276 -24.996 3.737 1.00 32.91 679 PRO A CA 1
ATOM 4895 C C . PRO A 1 679 ? 40.420 -25.128 5.263 1.00 32.91 679 PRO A C 1
ATOM 4897 O O . PRO A 1 679 ? 41.239 -24.442 5.870 1.00 32.91 679 PRO A O 1
ATOM 4900 N N . ASN A 1 680 ? 39.667 -26.038 5.891 1.00 34.91 680 ASN A N 1
ATOM 4901 C CA . ASN A 1 680 ? 39.921 -26.463 7.273 1.00 34.91 680 ASN A CA 1
ATOM 4902 C C . ASN A 1 680 ? 40.942 -27.614 7.267 1.00 34.91 680 ASN A C 1
ATOM 4904 O O . ASN A 1 680 ? 40.679 -28.686 6.728 1.00 34.91 680 ASN A O 1
ATOM 4908 N N . THR A 1 681 ? 42.115 -27.398 7.860 1.00 36.19 681 THR A N 1
ATOM 4909 C CA . THR A 1 681 ? 43.247 -28.341 7.869 1.00 36.19 681 THR A CA 1
ATOM 4910 C C . THR A 1 681 ? 43.202 -29.380 8.998 1.00 36.19 681 THR A C 1
ATOM 4912 O O . THR A 1 681 ? 44.171 -30.116 9.167 1.00 36.19 681 THR A O 1
ATOM 4915 N N . THR A 1 682 ? 42.103 -29.483 9.760 1.00 34.62 682 THR A N 1
ATOM 4916 C CA . THR A 1 682 ? 42.082 -30.290 11.001 1.00 34.62 682 THR A CA 1
ATOM 4917 C C . THR A 1 682 ? 41.262 -31.590 10.923 1.00 34.62 682 THR A C 1
ATOM 4919 O O . THR A 1 682 ? 41.520 -32.497 11.707 1.00 34.62 682 THR A O 1
ATOM 4922 N N . TYR A 1 683 ? 40.339 -31.763 9.964 1.00 34.94 683 TYR A N 1
ATOM 4923 C CA . TYR A 1 683 ? 39.503 -32.979 9.863 1.00 34.94 683 TYR A CA 1
ATOM 4924 C C . TYR A 1 683 ? 39.237 -33.389 8.397 1.00 34.94 683 TYR A C 1
ATOM 4926 O O . TYR A 1 683 ? 38.353 -32.821 7.762 1.00 34.94 683 TYR A O 1
ATOM 4934 N N . PRO A 1 684 ? 39.959 -34.381 7.831 1.00 30.59 684 PRO A N 1
ATOM 4935 C CA . PRO A 1 684 ? 39.970 -34.622 6.379 1.00 30.59 684 PRO A CA 1
ATOM 4936 C C . PRO A 1 684 ? 38.733 -35.317 5.782 1.00 30.59 684 PRO A C 1
ATOM 4938 O O . PRO A 1 684 ? 38.650 -35.426 4.564 1.00 30.59 684 PRO A O 1
ATOM 4941 N N . ASN A 1 685 ? 37.794 -35.815 6.598 1.00 32.44 685 ASN A N 1
ATOM 4942 C CA . ASN A 1 685 ? 36.725 -36.723 6.141 1.00 32.44 685 ASN A CA 1
ATOM 4943 C C . ASN A 1 685 ? 35.291 -36.207 6.355 1.00 32.44 685 ASN A C 1
ATOM 4945 O O . ASN A 1 685 ? 34.346 -36.985 6.251 1.00 32.44 685 ASN A O 1
ATOM 4949 N N . GLN A 1 686 ? 35.098 -34.919 6.638 1.00 33.91 686 GLN A N 1
ATOM 4950 C CA . GLN A 1 686 ? 33.759 -34.324 6.679 1.00 33.91 686 GLN A CA 1
ATOM 4951 C C . GLN A 1 686 ? 33.565 -33.435 5.449 1.00 33.91 686 GLN A C 1
ATOM 4953 O O . GLN A 1 686 ? 34.368 -32.543 5.193 1.00 33.91 686 GLN A O 1
ATOM 4958 N N . GLY A 1 687 ? 32.547 -33.745 4.640 1.00 32.66 687 GLY A N 1
ATOM 4959 C CA . GLY A 1 687 ? 32.259 -33.043 3.390 1.00 32.66 687 GLY A CA 1
ATOM 4960 C C . GLY A 1 687 ? 32.074 -31.536 3.583 1.00 32.66 687 GLY A C 1
ATOM 4961 O O . GLY A 1 687 ? 31.700 -31.074 4.655 1.00 32.66 687 GLY A O 1
ATOM 4962 N N . TYR A 1 688 ? 32.347 -30.773 2.526 1.00 31.92 688 TYR A N 1
ATOM 4963 C CA . TYR A 1 688 ? 32.196 -29.320 2.496 1.00 31.92 688 TYR A CA 1
ATOM 4964 C C . TYR A 1 688 ? 30.777 -28.896 2.922 1.00 31.92 688 TYR A C 1
ATOM 4966 O O . TYR A 1 688 ? 29.807 -29.166 2.213 1.00 31.92 688 TYR A O 1
ATOM 4974 N N . TYR A 1 689 ? 30.660 -28.217 4.065 1.00 33.50 689 TYR A N 1
ATOM 4975 C CA . TYR A 1 689 ? 29.440 -27.535 4.496 1.00 33.50 689 TYR A CA 1
ATOM 4976 C C . TYR A 1 689 ? 29.532 -26.065 4.067 1.00 33.50 689 TYR A C 1
ATOM 4978 O O . TYR A 1 689 ? 30.458 -25.363 4.469 1.00 33.50 689 TYR A O 1
ATOM 4986 N N . CYS A 1 690 ? 28.593 -25.587 3.248 1.00 31.77 690 CYS A N 1
ATOM 4987 C CA . CYS A 1 690 ? 28.371 -24.147 3.104 1.00 31.77 690 CYS A CA 1
ATOM 4988 C C . CYS A 1 690 ? 27.501 -23.703 4.291 1.00 31.77 690 CYS A C 1
ATOM 4990 O O . CYS A 1 690 ? 26.389 -24.207 4.446 1.00 31.77 690 CYS A O 1
ATOM 4992 N N . SER A 1 691 ? 27.992 -22.783 5.126 1.00 32.50 691 SER A N 1
ATOM 4993 C CA . SER A 1 691 ? 27.148 -22.083 6.098 1.00 32.50 691 SER A CA 1
ATOM 4994 C C . SER A 1 691 ? 26.287 -21.075 5.334 1.00 32.50 691 SER A C 1
ATOM 4996 O O . SER A 1 691 ? 26.773 -20.020 4.918 1.00 32.50 691 SER A O 1
ATOM 4998 N N . LEU A 1 692 ? 25.024 -21.416 5.089 1.00 29.17 692 LEU A N 1
ATOM 4999 C CA . LEU A 1 692 ? 24.019 -20.400 4.796 1.00 29.17 692 LEU A CA 1
ATOM 5000 C C . LEU A 1 692 ? 23.771 -19.597 6.076 1.00 29.17 692 LEU A C 1
ATOM 5002 O O . LEU A 1 692 ? 23.900 -20.116 7.180 1.00 29.17 692 LEU A O 1
ATOM 5006 N N . VAL A 1 693 ? 23.490 -18.313 5.902 1.00 29.92 693 VAL A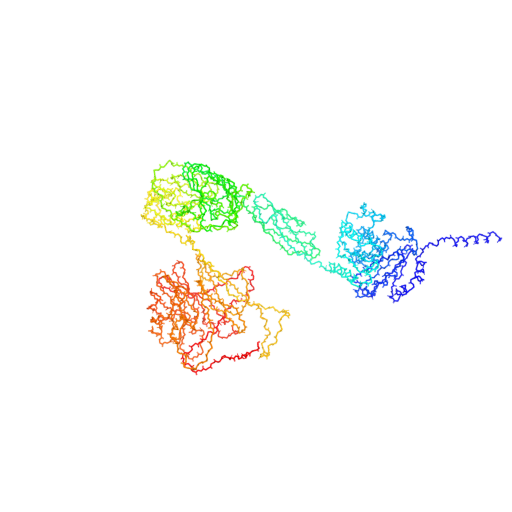 N 1
ATOM 5007 C CA . VAL A 1 693 ? 23.437 -17.323 6.974 1.00 29.92 693 VAL A CA 1
ATOM 5008 C C . VAL A 1 693 ? 22.230 -17.570 7.897 1.00 29.92 693 VAL A C 1
ATOM 5010 O O . VAL A 1 693 ? 21.085 -17.489 7.454 1.00 29.92 693 VAL A O 1
ATOM 5013 N N . GLU A 1 694 ? 22.527 -17.824 9.176 1.00 35.91 694 GLU A N 1
ATOM 5014 C CA . GLU A 1 694 ? 21.661 -17.794 10.369 1.00 35.91 694 GLU A CA 1
ATOM 5015 C C . GLU A 1 694 ? 20.557 -16.710 10.312 1.00 35.91 694 GLU A C 1
ATOM 5017 O O . GLU A 1 694 ? 20.933 -15.543 10.387 1.00 35.91 694 GLU A O 1
ATOM 5022 N N . THR A 1 695 ? 19.250 -16.992 10.159 1.00 35.59 695 THR A N 1
ATOM 5023 C CA . THR A 1 695 ? 18.177 -15.958 10.230 1.00 35.59 695 THR A CA 1
ATOM 5024 C C . THR A 1 695 ? 17.064 -16.342 11.206 1.00 35.59 695 THR A C 1
ATOM 5026 O O . THR A 1 695 ? 16.812 -17.517 11.433 1.00 35.59 695 THR A O 1
ATOM 5029 N N . ILE A 1 696 ? 16.421 -15.341 11.808 1.00 45.78 696 ILE A N 1
ATOM 5030 C CA . ILE A 1 696 ? 15.793 -15.407 13.133 1.00 45.78 696 ILE A CA 1
ATOM 5031 C C . ILE A 1 696 ? 14.416 -14.676 13.113 1.00 45.78 696 ILE A C 1
ATOM 5033 O O . ILE A 1 696 ? 14.424 -13.524 12.686 1.00 45.78 696 ILE A O 1
ATOM 5037 N N . ARG A 1 697 ? 13.261 -15.276 13.519 1.00 55.34 697 ARG A N 1
ATOM 5038 C CA . ARG A 1 697 ? 11.873 -14.723 13.336 1.00 55.34 697 ARG A CA 1
ATOM 5039 C C . ARG A 1 697 ? 10.863 -14.972 14.495 1.00 55.34 697 ARG A C 1
ATOM 5041 O O . ARG A 1 697 ? 10.801 -16.084 15.015 1.00 55.34 697 ARG A O 1
ATOM 5048 N N . SER A 1 698 ? 10.019 -13.976 14.817 1.00 48.62 698 SER A N 1
ATOM 5049 C CA . SER A 1 698 ? 8.917 -14.016 15.809 1.00 48.62 698 SER A CA 1
ATOM 5050 C C . SER A 1 698 ? 7.750 -14.933 15.401 1.00 48.62 698 SER A C 1
ATOM 5052 O O . SER A 1 698 ? 7.503 -15.157 14.211 1.00 48.62 698 SER A O 1
ATOM 5054 N N . ALA A 1 699 ? 7.001 -15.439 16.393 1.00 50.34 699 ALA A N 1
ATOM 5055 C CA . ALA A 1 699 ? 5.779 -16.208 16.166 1.00 50.34 699 ALA A CA 1
ATOM 5056 C C . ALA A 1 699 ? 4.637 -15.780 17.096 1.00 50.34 699 ALA A C 1
ATOM 5058 O O . ALA A 1 699 ? 4.851 -15.538 18.288 1.00 50.34 699 ALA A O 1
ATOM 5059 N N . ILE A 1 700 ? 3.423 -15.742 16.549 1.00 51.09 700 ILE A N 1
ATOM 5060 C CA . ILE A 1 700 ? 2.201 -15.404 17.279 1.00 51.09 700 ILE A CA 1
ATOM 5061 C C . ILE A 1 700 ? 1.269 -16.603 17.387 1.00 51.09 700 ILE A C 1
ATOM 5063 O O . ILE A 1 700 ? 1.169 -17.410 16.466 1.00 51.09 700 ILE A O 1
ATOM 5067 N N . SER A 1 701 ? 0.541 -16.707 18.491 1.00 51.38 701 SER A N 1
ATOM 5068 C CA . SER A 1 701 ? -0.523 -17.696 18.643 1.00 51.38 701 SER A CA 1
ATOM 5069 C C . SER A 1 701 ? -1.759 -17.078 19.286 1.00 51.38 701 SER A C 1
ATOM 5071 O O . SER A 1 701 ? -1.674 -16.212 20.155 1.00 51.38 701 SER A O 1
ATOM 5073 N N . SER A 1 702 ? -2.931 -17.530 18.852 1.00 58.50 702 SER A N 1
ATOM 5074 C CA . SER A 1 702 ? -4.212 -17.189 19.474 1.00 58.50 702 SER A CA 1
ATOM 5075 C C . SER A 1 702 ? -4.628 -18.178 20.565 1.00 58.50 702 SER A C 1
ATOM 5077 O O . SER A 1 702 ? -5.557 -17.894 21.315 1.00 58.50 702 SER A O 1
ATOM 5079 N N . ASP A 1 703 ? -3.991 -19.348 20.638 1.00 61.78 703 ASP A N 1
ATOM 5080 C CA . ASP A 1 703 ? -4.405 -20.463 21.501 1.00 61.78 703 ASP A CA 1
ATOM 5081 C C . ASP A 1 703 ? -3.288 -21.020 22.400 1.00 61.78 703 ASP A C 1
ATOM 5083 O O . ASP A 1 703 ? -3.548 -21.919 23.198 1.00 61.78 703 ASP A O 1
ATOM 5087 N N . GLY A 1 704 ? -2.067 -20.486 22.292 1.00 57.53 704 GLY A N 1
ATOM 5088 C CA . GLY A 1 704 ? -0.899 -20.910 23.067 1.00 57.53 704 GLY A CA 1
ATOM 5089 C C . GLY A 1 704 ? -0.310 -22.255 22.628 1.00 57.53 704 GLY A C 1
ATOM 5090 O O . GLY A 1 704 ? 0.600 -22.766 23.273 1.00 57.53 704 GLY A O 1
ATOM 5091 N N . ILE A 1 705 ? -0.812 -22.855 21.544 1.00 64.06 705 ILE A N 1
ATOM 5092 C CA . ILE A 1 705 ? -0.409 -24.192 21.074 1.00 64.06 705 ILE A CA 1
ATOM 5093 C C . ILE A 1 705 ? 0.036 -24.144 19.610 1.00 64.06 705 ILE A C 1
ATOM 5095 O O . ILE A 1 705 ? 1.025 -24.775 19.244 1.00 64.06 705 ILE A O 1
ATOM 5099 N N . ASN A 1 706 ? -0.684 -23.396 18.776 1.00 63.75 706 ASN A N 1
ATOM 5100 C CA . ASN A 1 706 ? -0.475 -23.262 17.341 1.00 63.75 706 ASN A CA 1
ATOM 5101 C C . ASN A 1 706 ? 0.092 -21.872 17.035 1.00 63.75 706 ASN A C 1
ATOM 5103 O O . ASN A 1 706 ? -0.624 -20.875 17.145 1.00 63.75 706 ASN A O 1
ATOM 5107 N N . PHE A 1 707 ? 1.366 -21.804 16.658 1.00 57.41 707 PHE A N 1
ATOM 5108 C CA . PHE A 1 707 ? 2.096 -20.560 16.414 1.00 57.41 707 PHE A CA 1
ATOM 5109 C C . PHE A 1 707 ? 2.352 -20.323 14.918 1.00 57.41 707 PHE A C 1
ATOM 5111 O O . PHE A 1 707 ? 2.721 -21.247 14.198 1.00 57.41 707 PHE A O 1
ATOM 5118 N N . TYR A 1 708 ? 2.201 -19.080 14.458 1.00 56.00 708 TYR A N 1
ATOM 5119 C CA . TYR A 1 708 ? 2.399 -18.639 13.070 1.00 56.00 708 TYR A CA 1
ATOM 5120 C C . TYR A 1 708 ? 3.556 -17.639 12.978 1.00 56.00 708 TYR A C 1
ATOM 5122 O O . TYR A 1 708 ? 3.650 -16.743 13.815 1.00 56.00 708 TYR A O 1
ATOM 5130 N N . LEU A 1 709 ? 4.417 -17.779 11.966 1.00 54.94 709 LEU A N 1
ATOM 5131 C CA . LEU A 1 709 ? 5.594 -16.918 11.761 1.00 54.94 709 LEU A CA 1
ATOM 5132 C C . LEU A 1 709 ? 5.236 -15.567 11.108 1.00 54.94 709 LEU A C 1
ATOM 5134 O O . LEU A 1 709 ? 4.406 -15.533 10.201 1.00 54.94 709 LEU A O 1
ATOM 5138 N N . GLU A 1 710 ? 5.900 -14.473 11.507 1.00 46.66 710 GLU A N 1
ATOM 5139 C CA . GLU A 1 710 ? 5.702 -13.123 10.933 1.00 46.66 710 GLU A CA 1
ATOM 5140 C C . GLU A 1 710 ? 6.815 -12.705 9.929 1.00 46.66 710 GLU A C 1
ATOM 5142 O O . GLU A 1 710 ? 7.989 -13.045 10.093 1.00 46.66 710 GLU A O 1
ATOM 5147 N N . GLU A 1 711 ? 6.464 -11.962 8.859 1.00 40.31 711 GLU A N 1
ATOM 5148 C CA . GLU A 1 711 ? 7.349 -11.668 7.702 1.00 40.31 711 GLU A CA 1
ATOM 5149 C C . GLU A 1 711 ? 8.202 -10.376 7.797 1.00 40.31 711 GLU A C 1
ATOM 5151 O O . GLU A 1 711 ? 9.150 -10.219 7.023 1.00 40.31 711 GLU A O 1
ATOM 5156 N N . SER A 1 712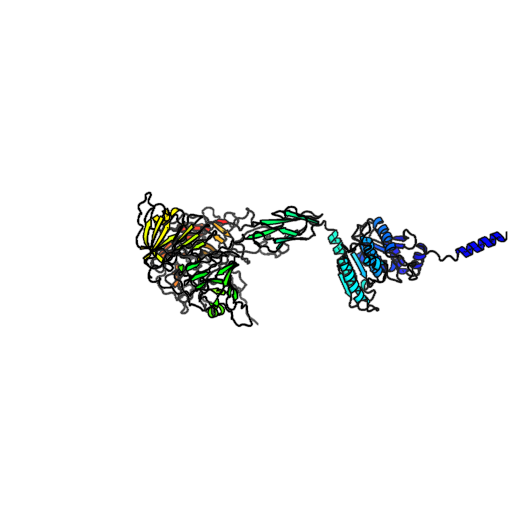 ? 7.900 -9.433 8.698 1.00 35.25 712 SER A N 1
ATOM 5157 C CA . SER A 1 712 ? 8.336 -8.025 8.574 1.00 35.25 712 SER A CA 1
ATOM 5158 C C . SER A 1 712 ? 9.684 -7.619 9.204 1.00 35.25 712 SER A C 1
ATOM 5160 O O . SER A 1 712 ? 10.045 -6.449 9.096 1.00 35.25 712 SER A O 1
ATOM 5162 N N . GLU A 1 713 ? 10.455 -8.508 9.840 1.00 36.78 713 GLU A N 1
ATOM 5163 C CA . GLU A 1 713 ? 11.652 -8.120 10.623 1.00 36.78 713 GLU A CA 1
ATOM 5164 C C . GLU A 1 713 ? 12.839 -9.094 10.372 1.00 36.78 713 GLU A C 1
ATOM 5166 O O . GLU A 1 713 ? 12.734 -10.278 10.677 1.00 36.78 713 GLU A O 1
ATOM 5171 N N . TRP A 1 714 ? 13.953 -8.636 9.757 1.00 34.75 714 TRP A N 1
ATOM 5172 C CA . TRP A 1 714 ? 15.065 -9.493 9.266 1.00 34.75 714 TRP A CA 1
ATOM 5173 C C . TRP A 1 714 ? 16.463 -9.013 9.725 1.00 34.75 714 TRP A C 1
ATOM 5175 O O . TRP A 1 714 ? 16.874 -7.922 9.336 1.00 34.75 714 TRP A O 1
ATOM 5185 N N . PHE A 1 715 ? 17.240 -9.854 10.432 1.00 33.12 715 PHE A N 1
ATOM 5186 C CA . PHE A 1 715 ? 18.698 -9.706 10.676 1.00 33.12 715 PHE A CA 1
ATOM 5187 C C . PHE A 1 715 ? 19.398 -11.086 10.837 1.00 33.12 715 PHE A C 1
ATOM 5189 O O . PHE A 1 715 ? 18.721 -12.097 11.015 1.00 33.12 715 PHE A O 1
ATOM 5196 N N . THR A 1 716 ? 20.741 -11.146 10.750 1.00 27.56 716 THR A N 1
ATOM 5197 C CA . THR A 1 716 ? 21.552 -12.380 10.551 1.00 27.56 716 THR A CA 1
ATOM 5198 C C . THR A 1 716 ? 22.558 -12.705 11.685 1.00 27.56 716 THR A C 1
ATOM 5200 O O . THR A 1 716 ? 23.433 -11.861 11.876 1.00 27.56 716 THR A O 1
ATOM 5203 N N . HIS A 1 717 ? 22.533 -13.885 12.351 1.00 31.72 717 HIS A N 1
ATOM 5204 C CA . HIS A 1 717 ? 23.687 -14.573 13.021 1.00 31.72 717 HIS A CA 1
ATOM 5205 C C . HIS A 1 717 ? 23.306 -15.903 13.740 1.00 31.72 717 HIS A C 1
ATOM 5207 O O . HIS A 1 717 ? 22.119 -16.189 13.872 1.00 31.72 717 HIS A O 1
ATOM 5213 N N . GLY A 1 718 ? 24.306 -16.672 14.211 1.00 28.20 718 GLY A N 1
ATOM 5214 C CA . GLY A 1 718 ? 24.183 -18.024 14.791 1.00 28.20 718 GLY A CA 1
ATOM 5215 C C . GLY A 1 718 ? 24.218 -18.142 16.319 1.00 28.20 718 GLY A C 1
ATOM 5216 O O . GLY A 1 718 ? 24.675 -17.230 17.006 1.00 28.20 718 GLY A O 1
ATOM 5217 N N . ASP A 1 719 ? 23.747 -19.312 16.774 1.00 33.34 719 ASP A N 1
ATOM 5218 C CA . ASP A 1 719 ? 23.513 -19.826 18.140 1.00 33.34 719 ASP A CA 1
ATOM 5219 C C . ASP A 1 719 ? 22.282 -19.258 18.889 1.00 33.34 719 ASP A C 1
ATOM 5221 O O . ASP A 1 719 ? 22.191 -18.064 19.170 1.00 33.34 719 ASP A O 1
ATOM 5225 N N . MET A 1 720 ? 21.315 -20.139 19.213 1.00 33.97 720 MET A N 1
ATOM 5226 C CA . MET A 1 720 ? 20.111 -19.833 20.008 1.00 33.97 720 MET A CA 1
ATOM 5227 C C . MET A 1 720 ? 20.369 -20.061 21.505 1.00 33.97 720 MET A C 1
ATOM 5229 O O . MET A 1 720 ? 20.909 -21.095 21.879 1.00 33.97 720 MET A O 1
ATOM 5233 N N . ALA A 1 721 ? 19.916 -19.132 22.346 1.00 44.31 721 ALA A N 1
ATOM 5234 C CA . ALA A 1 721 ? 19.760 -19.281 23.793 1.00 44.31 721 ALA A CA 1
ATOM 5235 C C . ALA A 1 721 ? 18.276 -19.494 24.169 1.00 44.31 721 ALA A C 1
ATOM 5237 O O . ALA A 1 721 ? 17.391 -19.289 23.335 1.00 44.31 721 ALA A O 1
ATOM 5238 N N . ASP A 1 722 ? 18.021 -19.881 25.423 1.00 45.66 722 ASP A N 1
ATOM 5239 C CA . ASP A 1 722 ? 16.715 -20.269 25.985 1.00 45.66 722 ASP A CA 1
ATOM 5240 C C . ASP A 1 722 ? 15.510 -19.416 25.517 1.00 45.66 722 ASP A C 1
ATOM 5242 O O . ASP A 1 722 ? 15.569 -18.178 25.550 1.00 45.66 722 ASP A O 1
ATOM 5246 N N . PRO A 1 723 ? 14.386 -20.045 25.104 1.00 48.75 723 PRO A N 1
ATOM 5247 C CA . PRO A 1 723 ? 13.202 -19.329 24.642 1.00 48.75 723 PRO A CA 1
ATOM 5248 C C . PRO A 1 723 ? 12.370 -18.735 25.794 1.00 48.75 723 PRO A C 1
ATOM 5250 O O . PRO A 1 723 ? 12.031 -19.417 26.760 1.00 48.75 723 PRO A O 1
ATOM 5253 N N . ALA A 1 724 ? 11.948 -17.480 25.643 1.00 51.19 724 ALA A N 1
ATOM 5254 C CA . ALA A 1 724 ? 10.999 -16.779 26.499 1.00 51.19 724 ALA A CA 1
ATOM 5255 C C . ALA A 1 724 ? 9.606 -16.675 25.850 1.00 51.19 724 ALA A C 1
ATOM 5257 O O . ALA A 1 724 ? 9.459 -16.487 24.639 1.00 51.19 724 ALA A O 1
ATOM 5258 N N . TRP A 1 725 ? 8.573 -16.754 26.690 1.00 54.88 725 TRP A N 1
ATOM 5259 C CA . TRP A 1 725 ? 7.165 -16.825 26.293 1.00 54.88 725 TRP A CA 1
ATOM 5260 C C . TRP A 1 725 ? 6.366 -15.720 26.982 1.00 54.88 725 TRP A C 1
ATOM 5262 O O . TRP A 1 725 ? 6.578 -15.452 28.165 1.00 54.88 725 TRP A O 1
ATOM 5272 N N . GLY A 1 726 ? 5.411 -15.109 26.279 1.00 50.56 726 GLY A N 1
ATOM 5273 C CA . GLY A 1 726 ? 4.542 -14.089 26.869 1.00 50.56 726 GLY A CA 1
ATOM 5274 C C . GLY A 1 726 ? 3.169 -13.999 26.214 1.00 50.56 726 GLY A C 1
ATOM 5275 O O . GLY A 1 726 ? 3.010 -14.306 25.035 1.00 50.56 726 GLY A O 1
ATOM 5276 N N . VAL A 1 727 ? 2.171 -13.554 26.977 1.00 46.38 727 VAL A N 1
ATOM 5277 C CA . VAL A 1 727 ? 0.846 -13.186 26.460 1.00 46.38 727 VAL A CA 1
ATOM 5278 C C . VAL A 1 727 ? 0.730 -11.675 26.516 1.00 46.38 727 VAL A C 1
ATOM 5280 O O . VAL A 1 727 ? 0.870 -11.080 27.584 1.00 46.38 727 VAL A O 1
ATOM 5283 N N . GLY A 1 728 ? 0.491 -11.051 25.367 1.00 40.25 728 GLY A N 1
ATOM 5284 C CA . GLY A 1 728 ? 0.293 -9.611 25.311 1.00 40.25 728 GLY A CA 1
ATOM 5285 C C . GLY A 1 728 ? -1.011 -9.184 25.973 1.00 40.25 728 GLY A C 1
ATOM 5286 O O . GLY A 1 728 ? -1.944 -9.968 26.174 1.00 40.25 728 GLY A O 1
ATOM 5287 N N . SER A 1 729 ? -1.108 -7.888 26.255 1.00 38.97 729 SER A N 1
ATOM 5288 C CA . SER A 1 729 ? -2.332 -7.255 26.750 1.00 38.97 729 SER A CA 1
ATOM 5289 C C . SER A 1 729 ? -3.499 -7.348 25.764 1.00 38.97 729 SER A C 1
ATOM 5291 O O . SER A 1 729 ? -4.625 -7.073 26.162 1.00 38.97 729 SER A O 1
ATOM 5293 N N . ASP A 1 730 ? -3.266 -7.788 24.525 1.00 40.91 730 ASP A N 1
ATOM 5294 C CA . ASP A 1 730 ? -4.233 -8.116 23.473 1.00 40.91 730 ASP A CA 1
ATOM 5295 C C . ASP A 1 730 ? -4.743 -9.571 23.528 1.00 40.91 730 ASP A C 1
ATOM 5297 O O . ASP A 1 730 ? -5.737 -9.898 22.884 1.00 40.91 730 ASP A O 1
ATOM 5301 N N . GLY A 1 731 ? -4.141 -10.426 24.359 1.00 42.16 731 GLY A N 1
ATOM 5302 C CA . GLY A 1 731 ? -4.467 -11.850 24.448 1.00 42.16 731 GLY A CA 1
ATOM 5303 C C . GLY A 1 731 ? -3.750 -12.711 23.405 1.00 42.16 731 GLY A C 1
ATOM 5304 O O . GLY A 1 731 ? -4.072 -13.891 23.284 1.00 42.16 731 GLY A O 1
ATOM 5305 N N . VAL A 1 732 ? -2.787 -12.142 22.669 1.00 42.53 732 VAL A N 1
ATOM 5306 C CA . VAL A 1 732 ? -1.970 -12.859 21.683 1.00 42.53 732 VAL A CA 1
ATOM 5307 C C . VAL A 1 732 ? -0.689 -13.362 22.343 1.00 42.53 732 VAL A C 1
ATOM 5309 O O . VAL A 1 732 ? 0.059 -12.604 22.970 1.00 42.53 732 VAL A O 1
ATOM 5312 N N . TRP A 1 733 ? -0.433 -14.654 22.182 1.00 49.72 733 TRP A N 1
ATOM 5313 C CA . TRP A 1 733 ? 0.774 -15.336 22.634 1.00 49.72 733 TRP A CA 1
ATOM 5314 C C . TRP A 1 733 ? 1.949 -14.999 21.721 1.00 49.72 733 TRP A C 1
ATOM 5316 O O . TRP A 1 733 ? 1.788 -14.967 20.503 1.00 49.72 733 TRP A O 1
ATOM 5326 N N . ARG A 1 734 ? 3.128 -14.774 22.301 1.00 48.00 734 ARG A N 1
ATOM 5327 C CA . ARG A 1 734 ? 4.368 -14.391 21.612 1.00 48.00 734 ARG A CA 1
ATOM 5328 C C . ARG A 1 734 ? 5.553 -15.215 22.134 1.00 48.00 734 ARG A C 1
ATOM 5330 O O . ARG A 1 734 ? 5.623 -15.491 23.333 1.00 48.00 734 ARG A O 1
ATOM 5337 N N . LEU A 1 735 ? 6.469 -15.588 21.236 1.00 46.38 735 LEU A N 1
ATOM 5338 C CA . LEU A 1 735 ? 7.677 -16.397 21.496 1.00 46.38 735 LEU A CA 1
ATOM 5339 C C . LEU A 1 735 ? 8.964 -15.679 21.035 1.00 46.38 735 LEU A C 1
ATOM 5341 O O . LEU A 1 735 ? 8.968 -15.067 19.967 1.00 46.38 735 LEU A O 1
ATOM 5345 N N . VAL A 1 736 ? 10.042 -15.779 21.833 1.00 45.12 736 VAL A N 1
ATOM 5346 C CA . VAL A 1 736 ? 11.303 -14.997 21.776 1.00 45.12 736 VAL A CA 1
ATOM 5347 C C . VAL A 1 736 ? 12.520 -15.859 22.253 1.00 45.12 736 VAL A C 1
ATOM 5349 O O . VAL A 1 736 ? 12.290 -16.723 23.075 1.00 45.12 736 VAL A O 1
ATOM 5352 N N . ALA A 1 737 ? 13.790 -15.682 21.813 1.00 39.28 737 ALA A N 1
ATOM 5353 C CA . ALA A 1 737 ? 14.999 -16.479 22.201 1.00 39.28 737 ALA A CA 1
ATOM 5354 C C . ALA A 1 737 ? 16.378 -15.763 21.972 1.00 39.28 737 ALA A C 1
ATOM 5356 O O . ALA A 1 737 ? 16.603 -15.230 20.892 1.00 39.28 737 ALA A O 1
ATOM 5357 N N . GLY A 1 738 ? 17.335 -15.756 22.922 1.00 34.12 738 GLY A N 1
ATOM 5358 C CA . GLY A 1 738 ? 18.610 -14.974 22.852 1.00 34.12 738 GLY A CA 1
ATOM 5359 C C . GLY A 1 738 ? 19.782 -15.576 22.027 1.00 34.12 738 GLY A C 1
ATOM 5360 O O . GLY A 1 738 ? 19.590 -16.592 21.374 1.00 34.12 738 GLY A O 1
ATOM 5361 N N . THR A 1 739 ? 20.995 -14.975 22.056 1.00 31.62 739 THR A N 1
ATOM 5362 C CA . THR A 1 739 ? 22.254 -15.508 21.444 1.00 31.62 739 THR A CA 1
ATOM 5363 C C . THR A 1 739 ? 23.465 -15.429 22.400 1.00 31.62 739 THR A C 1
ATOM 5365 O O . THR A 1 739 ? 23.496 -14.567 23.284 1.00 31.62 739 THR A O 1
ATOM 5368 N N . THR A 1 740 ? 24.493 -16.279 22.218 1.00 31.36 740 THR A N 1
ATOM 5369 C CA . THR A 1 740 ? 25.799 -16.198 22.921 1.00 31.36 740 THR A CA 1
ATOM 5370 C C . THR A 1 740 ? 26.958 -15.961 21.934 1.00 31.36 740 THR A C 1
ATOM 5372 O O . THR A 1 740 ? 26.928 -16.382 20.784 1.00 31.36 740 THR A O 1
ATOM 5375 N N . SER A 1 741 ? 27.984 -15.198 22.337 1.00 29.30 741 SER A N 1
ATOM 5376 C CA . SER A 1 741 ? 29.056 -14.743 21.431 1.00 29.30 741 SER A CA 1
ATOM 5377 C C . SER A 1 741 ? 30.241 -15.713 21.336 1.00 29.30 741 SER A C 1
ATOM 5379 O O . SER A 1 741 ? 30.834 -16.064 22.360 1.00 29.30 741 SER A O 1
ATOM 5381 N N . VAL A 1 742 ? 30.720 -15.989 20.118 1.00 27.28 742 VAL A N 1
ATOM 5382 C CA . VAL A 1 742 ? 32.057 -16.561 19.871 1.00 27.28 742 VAL A CA 1
ATOM 5383 C C . VAL A 1 742 ? 33.148 -15.500 20.096 1.00 27.28 742 VAL A C 1
ATOM 5385 O O . VAL A 1 742 ? 33.000 -14.329 19.744 1.00 27.28 742 VAL A O 1
ATOM 5388 N N . GLN A 1 743 ? 34.277 -15.918 20.681 1.00 28.84 743 GLN A N 1
ATOM 5389 C CA . GLN A 1 743 ? 35.472 -15.105 20.945 1.00 28.84 743 GLN A CA 1
ATOM 5390 C C . GLN A 1 743 ? 35.850 -14.150 19.794 1.00 28.84 743 GLN A C 1
ATOM 5392 O O . GLN A 1 743 ? 36.335 -14.588 18.753 1.00 28.84 743 GLN A O 1
ATOM 5397 N N . GLY A 1 744 ? 35.788 -12.838 20.049 1.00 32.16 744 GLY A N 1
ATOM 5398 C CA . GLY A 1 744 ? 36.593 -11.857 19.308 1.00 32.16 744 GLY A CA 1
ATOM 5399 C C . GLY A 1 744 ? 35.906 -10.569 18.864 1.00 32.16 744 GLY A C 1
ATOM 5400 O O . GLY A 1 744 ? 36.616 -9.647 18.471 1.00 32.16 744 GLY A O 1
ATOM 5401 N N . VAL A 1 745 ? 34.582 -10.446 18.970 1.00 26.84 745 VAL A N 1
ATOM 5402 C CA . VAL A 1 745 ? 33.869 -9.216 18.589 1.00 26.84 745 VAL A CA 1
ATOM 5403 C C . VAL A 1 745 ? 33.304 -8.553 19.843 1.00 26.84 745 VAL A C 1
ATOM 5405 O O . VAL A 1 745 ? 32.387 -9.057 20.480 1.00 26.84 745 VAL A O 1
ATOM 5408 N N . ARG A 1 746 ? 33.911 -7.430 20.239 1.00 30.78 746 ARG A N 1
ATOM 5409 C CA . ARG A 1 746 ? 33.346 -6.522 21.239 1.00 30.78 746 ARG A CA 1
ATOM 5410 C C . ARG A 1 746 ? 32.301 -5.658 20.545 1.00 30.78 746 ARG A C 1
ATOM 5412 O O . ARG A 1 746 ? 32.693 -4.827 19.737 1.00 30.78 746 ARG A O 1
ATOM 5419 N N . ASP A 1 747 ? 31.032 -5.930 20.836 1.00 28.75 747 ASP A N 1
ATOM 5420 C CA . ASP A 1 747 ? 29.911 -4.987 21.008 1.00 28.75 747 ASP A CA 1
ATOM 5421 C C . ASP A 1 747 ? 28.590 -5.645 20.582 1.00 28.75 747 ASP A C 1
ATOM 5423 O O . ASP A 1 747 ? 28.383 -5.958 19.414 1.00 28.75 747 ASP A O 1
ATOM 5427 N N . GLY A 1 748 ? 27.695 -5.855 21.552 1.00 23.56 748 GLY A N 1
ATOM 5428 C CA . GLY A 1 748 ? 26.359 -6.415 21.335 1.00 23.56 748 GLY A CA 1
ATOM 5429 C C . GLY A 1 748 ? 25.759 -6.969 22.625 1.00 23.56 748 GLY A C 1
ATOM 5430 O O . GLY A 1 748 ? 25.703 -8.175 22.819 1.00 23.56 748 GLY A O 1
ATOM 5431 N N . TRP A 1 749 ? 25.381 -6.085 23.549 1.00 22.70 749 TRP A N 1
ATOM 5432 C CA . TRP A 1 749 ? 24.747 -6.448 24.819 1.00 22.70 749 TRP A CA 1
ATOM 5433 C C . TRP A 1 749 ? 23.238 -6.661 24.626 1.00 22.70 749 TRP A C 1
ATOM 5435 O O . TRP A 1 749 ? 22.557 -5.733 24.198 1.00 22.70 749 TRP A O 1
ATOM 5445 N N . LEU A 1 750 ? 22.698 -7.811 25.036 1.00 22.88 750 LEU A N 1
ATOM 5446 C CA . LEU A 1 750 ? 21.279 -7.959 25.385 1.00 22.88 750 LEU A CA 1
ATOM 5447 C C . LEU A 1 750 ? 21.150 -7.759 26.902 1.00 22.88 750 LEU A C 1
ATOM 5449 O O . LEU A 1 750 ? 21.510 -8.626 27.695 1.00 22.88 750 LEU A O 1
ATOM 5453 N N . ARG A 1 751 ? 20.705 -6.566 27.310 1.00 22.88 751 ARG A N 1
ATOM 5454 C CA . ARG A 1 751 ? 20.288 -6.241 28.682 1.00 22.88 751 ARG A CA 1
ATOM 5455 C C . ARG A 1 751 ? 18.818 -5.845 28.647 1.00 22.88 751 ARG A C 1
ATOM 5457 O O . ARG A 1 751 ? 18.447 -5.007 27.831 1.00 22.88 751 ARG A O 1
ATOM 5464 N N . TYR A 1 752 ? 18.023 -6.380 29.565 1.00 22.02 752 TYR A N 1
ATOM 5465 C CA . TYR A 1 752 ? 16.715 -5.828 29.900 1.00 22.02 752 TYR A CA 1
ATOM 5466 C C . TYR A 1 752 ? 16.856 -4.941 31.145 1.00 22.02 752 TYR A C 1
ATOM 5468 O O . TYR A 1 752 ? 17.337 -5.422 32.167 1.00 22.02 752 TYR A O 1
ATOM 5476 N N . THR A 1 753 ? 16.451 -3.670 31.058 1.00 22.03 753 THR A N 1
ATOM 5477 C CA . THR A 1 753 ? 16.093 -2.804 32.201 1.00 22.03 753 THR A CA 1
ATOM 5478 C C . THR A 1 753 ? 15.193 -1.671 31.702 1.00 22.03 753 THR A C 1
ATOM 5480 O O . THR A 1 753 ? 15.675 -0.793 30.986 1.00 22.03 753 THR A O 1
ATOM 5483 N N . GLU A 1 754 ? 13.929 -1.633 32.129 1.00 23.05 754 GLU A N 1
ATOM 5484 C CA . GLU A 1 754 ? 13.174 -0.380 32.233 1.00 23.05 754 GLU A CA 1
ATOM 5485 C C . GLU A 1 754 ? 13.421 0.230 33.619 1.00 23.05 754 GLU A C 1
ATOM 5487 O O . GLU A 1 754 ? 12.734 -0.064 34.587 1.00 23.05 754 GLU A O 1
ATOM 5492 N N . SER A 1 755 ? 14.467 1.044 33.724 1.00 21.62 755 SER A N 1
ATOM 5493 C CA . SER A 1 755 ? 14.499 2.275 34.524 1.00 21.62 755 SER A CA 1
ATOM 5494 C C . SER A 1 755 ? 15.831 2.958 34.235 1.00 21.62 755 SER A C 1
ATOM 5496 O O . SER A 1 755 ? 16.863 2.292 34.142 1.00 21.62 755 SER A O 1
ATOM 5498 N N . GLU A 1 756 ? 15.820 4.274 34.085 1.00 25.67 756 GLU A N 1
ATOM 5499 C CA . GLU A 1 756 ? 17.000 5.080 33.793 1.00 25.67 756 GLU A CA 1
ATOM 5500 C C . GLU A 1 756 ? 18.221 4.718 34.672 1.00 25.67 756 GLU A C 1
ATOM 5502 O O . GLU A 1 756 ? 18.140 4.626 35.893 1.00 25.67 756 GLU A O 1
ATOM 5507 N N . THR A 1 757 ? 19.378 4.576 34.013 1.00 22.02 757 THR A N 1
ATOM 5508 C CA . THR A 1 757 ? 20.746 4.384 34.546 1.00 22.02 757 THR A CA 1
ATOM 5509 C C . THR A 1 757 ? 21.124 3.015 35.149 1.00 22.02 757 THR A C 1
ATOM 5511 O O . THR A 1 757 ? 20.957 2.738 36.331 1.00 22.02 757 THR A O 1
ATOM 5514 N N . CYS A 1 758 ? 21.842 2.205 34.359 1.00 24.88 758 CYS A N 1
ATOM 5515 C CA . CYS A 1 758 ? 22.823 1.251 34.892 1.00 24.88 758 CYS A CA 1
ATOM 5516 C C . CYS A 1 758 ? 24.173 1.962 35.157 1.00 24.88 758 CYS A C 1
ATOM 5518 O O . CYS A 1 758 ? 24.627 2.724 34.298 1.00 24.88 758 CYS A O 1
ATOM 5520 N N . PRO A 1 759 ? 24.861 1.696 36.285 1.00 24.84 759 PRO A N 1
ATOM 5521 C CA . PRO A 1 759 ? 26.179 2.254 36.579 1.00 24.84 759 PRO A CA 1
ATOM 5522 C C . PRO A 1 759 ? 27.291 1.587 35.748 1.00 24.84 759 PRO A C 1
ATOM 5524 O O . PRO A 1 759 ? 27.251 0.397 35.433 1.00 24.84 759 PRO A O 1
ATOM 5527 N N . ASN A 1 760 ? 28.313 2.375 35.409 1.00 23.53 760 ASN A N 1
ATOM 5528 C CA . ASN A 1 760 ? 29.553 1.918 34.777 1.00 23.53 760 ASN A CA 1
ATOM 5529 C C . ASN A 1 760 ? 30.308 0.920 35.678 1.00 23.53 760 ASN A C 1
ATOM 5531 O O . ASN A 1 760 ? 30.542 1.211 36.849 1.00 23.53 760 ASN A O 1
ATOM 5535 N N . PHE A 1 761 ? 30.783 -0.198 35.117 1.00 26.14 761 PHE A N 1
ATOM 5536 C CA . PHE A 1 761 ? 31.727 -1.112 35.777 1.00 26.14 761 PHE A CA 1
ATOM 5537 C C . PHE A 1 761 ? 33.180 -0.718 35.430 1.00 26.14 761 PHE A C 1
ATOM 5539 O O . PHE A 1 761 ? 33.558 -0.812 34.259 1.00 26.14 761 PHE A O 1
ATOM 5546 N N . PRO A 1 762 ? 34.030 -0.294 36.388 1.00 23.58 762 PRO A N 1
ATOM 5547 C CA . PRO A 1 762 ? 35.461 -0.121 36.161 1.00 23.58 762 PRO A CA 1
ATOM 5548 C C . PRO A 1 762 ? 36.213 -1.444 36.375 1.00 23.58 762 PRO A C 1
ATOM 5550 O O . PRO A 1 762 ? 35.931 -2.198 37.303 1.00 23.58 762 PRO A O 1
ATOM 5553 N N . GLY A 1 763 ? 37.189 -1.727 35.509 1.00 29.50 763 GLY A N 1
ATOM 5554 C CA . GLY A 1 763 ? 37.982 -2.956 35.552 1.00 29.50 763 GLY A CA 1
ATOM 5555 C C . GLY A 1 763 ? 39.015 -3.034 36.685 1.00 29.50 763 GLY A C 1
ATOM 5556 O O . GLY A 1 763 ? 39.468 -2.026 37.215 1.00 29.50 763 GLY A O 1
ATOM 5557 N N . SER A 1 764 ? 39.415 -4.263 37.020 1.00 23.94 764 SER A N 1
ATOM 5558 C CA . SER A 1 764 ? 40.745 -4.726 37.485 1.00 23.94 764 SER A CA 1
ATOM 5559 C C . SER A 1 764 ? 40.548 -6.174 37.977 1.00 23.94 764 SER A C 1
ATOM 5561 O O . SER A 1 764 ? 39.582 -6.472 38.657 1.00 23.94 764 SER A O 1
ATOM 5563 N N . GLY A 1 765 ? 41.287 -7.192 37.539 1.00 31.20 765 GLY A N 1
ATOM 5564 C CA . GLY A 1 765 ? 42.729 -7.322 37.666 1.00 31.20 765 GLY A CA 1
ATOM 5565 C C . GLY A 1 765 ? 43.080 -7.900 39.039 1.00 31.20 765 GLY A C 1
ATOM 5566 O O . GLY A 1 765 ? 43.463 -7.124 39.900 1.00 31.20 765 GLY A O 1
ATOM 5567 N N . SER A 1 766 ? 42.957 -9.222 39.253 1.00 26.64 766 SER A N 1
ATOM 5568 C CA . SER A 1 766 ? 43.703 -10.004 40.269 1.00 26.64 766 SER A CA 1
ATOM 5569 C C . SER A 1 766 ? 43.447 -11.513 40.139 1.00 26.64 766 SER A C 1
ATOM 5571 O O . SER A 1 766 ? 42.308 -11.957 40.067 1.00 26.64 766 SER A O 1
ATOM 5573 N N . LYS A 1 767 ? 44.534 -12.292 40.119 1.00 35.38 767 LYS A N 1
ATOM 5574 C CA . LYS A 1 767 ? 44.571 -13.759 40.237 1.00 35.38 767 LYS A CA 1
ATOM 5575 C C . LYS A 1 767 ? 44.578 -14.144 41.728 1.00 35.38 767 LYS A C 1
ATOM 5577 O O . LYS A 1 767 ? 45.366 -13.562 42.468 1.00 35.38 767 LYS A O 1
ATOM 5582 N N . GLY A 1 768 ? 43.801 -15.151 42.135 1.00 23.36 768 GLY A N 1
ATOM 5583 C CA . GLY A 1 768 ? 43.800 -15.750 43.482 1.00 23.36 768 GLY A CA 1
ATOM 5584 C C . GLY A 1 768 ? 43.451 -17.248 43.433 1.00 23.36 768 GLY A C 1
ATOM 5585 O O . GLY A 1 768 ? 42.820 -17.695 42.485 1.00 23.36 768 GLY A O 1
ATOM 5586 N N . THR A 1 769 ? 43.972 -18.033 44.376 1.00 24.61 769 THR A N 1
ATOM 5587 C CA . THR A 1 769 ? 44.140 -19.508 44.395 1.00 24.61 769 THR A CA 1
ATOM 5588 C C . THR A 1 769 ? 42.884 -20.338 44.775 1.00 24.61 769 THR A C 1
ATOM 5590 O O . THR A 1 769 ? 41.900 -19.760 45.221 1.00 24.61 769 THR A O 1
ATOM 5593 N N . PRO A 1 770 ? 42.903 -21.696 44.662 1.00 30.38 770 PRO A N 1
ATOM 5594 C CA . PRO A 1 770 ? 41.731 -22.607 44.725 1.00 30.38 770 PRO A CA 1
ATOM 5595 C C . PRO A 1 770 ? 40.918 -22.696 46.036 1.00 30.38 770 PRO A C 1
ATOM 5597 O O . PRO A 1 770 ? 40.162 -23.644 46.217 1.00 30.38 770 PRO A O 1
ATOM 5600 N N . SER A 1 771 ? 41.053 -21.740 46.953 1.00 26.89 771 SER A N 1
ATOM 5601 C CA . SER A 1 771 ? 40.255 -21.626 48.182 1.00 26.89 771 SER A CA 1
ATOM 5602 C C . SER A 1 771 ? 39.232 -20.478 48.145 1.00 26.89 771 SER A C 1
ATOM 5604 O O . SER A 1 771 ? 38.541 -20.264 49.135 1.00 26.89 771 SER A O 1
ATOM 5606 N N . ASP A 1 772 ? 39.111 -19.758 47.022 1.00 27.16 772 ASP A N 1
ATOM 5607 C CA . ASP A 1 772 ? 38.173 -18.635 46.834 1.00 27.16 772 ASP A CA 1
ATOM 5608 C C . ASP A 1 772 ? 36.816 -19.039 46.198 1.00 27.16 772 ASP A C 1
ATOM 5610 O O . ASP A 1 772 ? 36.019 -18.175 45.848 1.00 27.16 772 ASP A O 1
ATOM 5614 N N . LEU A 1 773 ? 36.499 -20.340 46.096 1.00 26.59 773 LEU A N 1
ATOM 5615 C CA . LEU A 1 773 ? 35.178 -20.858 45.668 1.00 26.59 773 LEU A CA 1
ATOM 5616 C C . LEU A 1 773 ? 34.109 -20.822 46.783 1.00 26.59 773 LEU A C 1
ATOM 5618 O O . LEU A 1 773 ? 33.123 -21.552 46.745 1.00 26.59 773 LEU A O 1
ATOM 5622 N N . TYR A 1 774 ? 34.296 -19.966 47.785 1.00 25.34 774 TYR A N 1
ATOM 5623 C CA . TYR A 1 774 ? 33.255 -19.615 48.744 1.00 25.34 774 TYR A CA 1
ATOM 5624 C C . TYR A 1 774 ? 32.634 -18.289 48.303 1.00 25.34 774 TYR A C 1
ATOM 5626 O O . TYR A 1 774 ? 33.346 -17.288 48.202 1.00 25.34 774 TYR A O 1
ATOM 5634 N N . PHE A 1 775 ? 31.318 -18.283 48.051 1.00 29.50 775 PHE A N 1
ATOM 5635 C CA . PHE A 1 775 ? 30.521 -17.073 47.833 1.00 29.50 775 PHE A CA 1
ATOM 5636 C C . PHE A 1 775 ? 30.886 -16.033 48.903 1.00 29.50 775 PHE A C 1
ATOM 5638 O O . PHE A 1 775 ? 30.562 -16.208 50.079 1.00 29.50 775 PHE A O 1
ATOM 5645 N N . ARG A 1 776 ? 31.599 -14.961 48.533 1.00 26.31 776 ARG A N 1
ATOM 5646 C CA . ARG A 1 776 ? 31.732 -13.816 49.436 1.00 26.31 776 ARG A CA 1
ATOM 5647 C C . ARG A 1 776 ? 30.386 -13.107 49.476 1.00 26.31 776 ARG A C 1
ATOM 5649 O O . ARG A 1 776 ? 29.750 -12.919 48.443 1.00 26.31 776 ARG A O 1
ATOM 5656 N N . GLU A 1 777 ? 29.986 -12.752 50.692 1.00 29.33 777 GLU A N 1
ATOM 5657 C CA . GLU A 1 777 ? 28.869 -11.866 51.008 1.00 29.33 777 GLU A CA 1
ATOM 5658 C C . GLU A 1 777 ? 28.792 -10.697 50.021 1.00 29.33 777 GLU A C 1
ATOM 5660 O O . GLU A 1 777 ? 29.828 -10.233 49.533 1.00 29.33 777 GLU A O 1
ATOM 5665 N N . ALA A 1 778 ? 27.564 -10.231 49.753 1.00 30.22 778 ALA A N 1
ATOM 5666 C CA . ALA A 1 778 ? 27.290 -9.038 48.964 1.00 30.22 778 ALA A CA 1
ATOM 5667 C C . ALA A 1 778 ? 28.374 -7.986 49.223 1.00 30.22 778 ALA A C 1
ATOM 5669 O O . ALA A 1 778 ? 28.549 -7.519 50.352 1.00 30.22 778 ALA A O 1
ATOM 5670 N N . THR A 1 779 ? 29.136 -7.623 48.188 1.00 34.09 779 THR A N 1
ATOM 5671 C CA . THR A 1 779 ? 29.952 -6.417 48.316 1.00 34.09 779 THR A CA 1
ATOM 5672 C C . THR A 1 779 ? 28.996 -5.265 48.615 1.00 34.09 779 THR A C 1
ATOM 5674 O O . THR A 1 779 ? 27.834 -5.300 48.202 1.00 34.09 779 THR A O 1
ATOM 5677 N N . ALA A 1 780 ? 29.472 -4.236 49.313 1.00 33.84 780 ALA A N 1
ATOM 5678 C CA . ALA A 1 780 ? 28.694 -3.048 49.680 1.00 33.84 780 ALA A CA 1
ATOM 5679 C C . ALA A 1 780 ? 28.005 -2.319 48.492 1.00 33.84 780 ALA A C 1
ATOM 5681 O O . ALA A 1 780 ? 27.330 -1.321 48.709 1.00 33.84 780 ALA A O 1
ATOM 5682 N N . ASN A 1 781 ? 28.153 -2.832 47.262 1.00 32.59 781 ASN A N 1
ATOM 5683 C CA . ASN A 1 781 ? 27.636 -2.322 45.999 1.00 32.59 781 ASN A CA 1
ATOM 5684 C C . ASN A 1 781 ? 26.639 -3.276 45.279 1.00 32.59 781 ASN A C 1
ATOM 5686 O O . ASN A 1 781 ? 26.396 -3.088 44.093 1.00 32.59 781 ASN A O 1
ATOM 5690 N N . GLY A 1 782 ? 26.078 -4.302 45.939 1.00 30.44 782 GLY A N 1
ATOM 5691 C CA . GLY A 1 782 ? 24.807 -4.933 45.511 1.00 30.44 782 GLY A CA 1
ATOM 5692 C C . GLY A 1 782 ? 24.779 -5.794 44.229 1.00 30.44 782 GLY A C 1
ATOM 5693 O O . GLY A 1 782 ? 23.703 -6.019 43.689 1.00 30.44 782 GLY A O 1
ATOM 5694 N N . GLY A 1 783 ? 25.909 -6.295 43.716 1.00 30.23 783 GLY A N 1
ATOM 5695 C CA . GLY A 1 783 ? 25.939 -7.104 42.479 1.00 30.23 783 GLY A CA 1
ATOM 5696 C C . GLY A 1 783 ? 25.902 -8.631 42.680 1.00 30.23 783 GLY A C 1
ATOM 5697 O O . GLY A 1 783 ? 26.615 -9.155 43.537 1.00 30.23 783 GLY A O 1
ATOM 5698 N N . VAL A 1 784 ? 25.140 -9.343 41.834 1.00 33.69 784 VAL A N 1
ATOM 5699 C CA . VAL A 1 784 ? 25.185 -10.812 41.638 1.00 33.69 784 VAL A CA 1
ATOM 5700 C C . VAL A 1 784 ? 26.190 -11.127 40.518 1.00 33.69 784 VAL A C 1
ATOM 5702 O O . VAL A 1 784 ? 26.143 -10.494 39.467 1.00 33.69 784 VAL A O 1
ATOM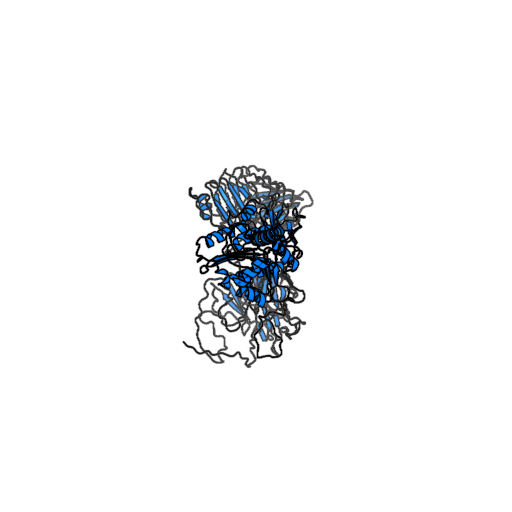 5705 N N . LEU A 1 785 ? 27.133 -12.053 40.738 1.00 34.31 785 LEU A N 1
ATOM 5706 C CA . LEU A 1 785 ? 28.313 -12.241 39.868 1.00 34.31 785 LEU A CA 1
ATOM 5707 C C . LEU A 1 785 ? 28.346 -13.565 39.067 1.00 34.31 785 LEU A C 1
ATOM 5709 O O . LEU A 1 785 ? 29.287 -13.753 38.301 1.00 34.31 785 LEU A O 1
ATOM 5713 N N . SER A 1 786 ? 27.372 -14.475 39.229 1.00 32.12 786 SER A N 1
ATOM 5714 C CA . SER A 1 786 ? 27.231 -15.728 38.448 1.00 32.12 786 SER A CA 1
ATOM 5715 C C . SER A 1 786 ? 25.921 -16.475 38.790 1.00 32.12 786 SER A C 1
ATOM 5717 O O . SER A 1 786 ? 25.543 -16.485 39.962 1.00 32.12 786 SER A O 1
ATOM 5719 N N . GLY A 1 787 ? 25.268 -17.102 37.797 1.00 34.66 787 GLY A N 1
ATOM 5720 C CA . GLY A 1 787 ? 24.034 -17.911 37.897 1.00 34.66 787 GLY A CA 1
ATOM 5721 C C . GLY A 1 787 ? 23.328 -18.050 36.530 1.00 34.66 787 GLY A C 1
ATOM 5722 O O . GLY A 1 787 ? 23.570 -17.220 35.657 1.00 34.66 787 GLY A O 1
ATOM 5723 N N . GLY A 1 788 ? 22.505 -19.093 36.328 1.00 41.00 788 GLY A N 1
ATOM 5724 C CA . GLY A 1 788 ? 21.697 -19.291 35.103 1.00 41.00 788 GLY A CA 1
ATOM 5725 C C . GLY A 1 788 ? 20.648 -18.188 34.869 1.00 41.00 788 GLY A C 1
ATOM 5726 O O . GLY A 1 788 ? 20.512 -17.287 35.701 1.00 41.00 788 GLY A O 1
ATOM 5727 N N . VAL A 1 789 ? 19.914 -18.248 33.748 1.00 46.91 789 VAL A N 1
ATOM 5728 C CA . VAL A 1 789 ? 18.953 -17.205 33.322 1.00 46.91 789 VAL A CA 1
ATOM 5729 C C . VAL A 1 789 ? 17.945 -16.893 34.446 1.00 46.91 789 VAL A C 1
ATOM 5731 O O . VAL A 1 789 ? 17.232 -17.795 34.890 1.00 46.91 789 VAL A O 1
ATOM 5734 N N . PRO A 1 790 ? 17.879 -15.645 34.957 1.00 50.75 790 PRO A N 1
ATOM 5735 C CA . PRO A 1 790 ? 16.977 -15.309 36.051 1.00 50.75 790 PRO A CA 1
ATOM 5736 C C . PRO A 1 790 ? 15.530 -15.152 35.562 1.00 50.75 790 PRO A C 1
ATOM 5738 O O . PRO A 1 790 ? 15.285 -14.497 34.551 1.00 50.75 790 PRO A O 1
ATOM 5741 N N . SER A 1 791 ? 14.557 -15.664 36.321 1.00 56.84 791 SER A N 1
ATOM 5742 C CA . SER A 1 791 ? 13.136 -15.345 36.114 1.00 56.84 791 SER A CA 1
ATOM 5743 C C . SER A 1 791 ? 12.750 -14.132 36.941 1.00 56.84 791 SER A C 1
ATOM 5745 O O . SER A 1 791 ? 13.066 -14.053 38.128 1.00 56.84 791 SER A O 1
ATOM 5747 N N . ILE A 1 792 ? 12.014 -13.208 36.328 1.00 56.53 792 ILE A N 1
ATOM 5748 C CA . ILE A 1 792 ? 11.506 -12.006 36.991 1.00 56.53 792 ILE A CA 1
ATOM 5749 C C . ILE A 1 792 ? 10.000 -12.153 37.189 1.00 56.53 792 ILE A C 1
ATOM 5751 O O . ILE A 1 792 ? 9.295 -12.551 36.265 1.00 56.53 792 ILE A O 1
ATOM 5755 N N . ALA A 1 793 ? 9.516 -11.839 38.388 1.00 59.69 793 ALA A N 1
ATOM 5756 C CA . ALA A 1 793 ? 8.091 -11.716 38.667 1.00 59.69 793 ALA A CA 1
ATOM 5757 C C . ALA A 1 793 ? 7.797 -10.333 39.261 1.00 59.69 793 ALA A C 1
ATOM 5759 O O . ALA A 1 793 ? 8.448 -9.918 40.225 1.00 59.69 793 ALA A O 1
ATOM 5760 N N . ASP A 1 794 ? 6.807 -9.646 38.693 1.00 58.19 794 ASP A N 1
ATOM 5761 C CA . ASP A 1 794 ? 6.301 -8.375 39.211 1.00 58.19 794 ASP A CA 1
ATOM 5762 C C . ASP A 1 794 ? 5.251 -8.619 40.296 1.00 58.19 794 ASP A C 1
ATOM 5764 O O . ASP A 1 794 ? 4.338 -9.431 40.124 1.00 58.19 794 ASP A O 1
ATOM 5768 N N . ALA A 1 795 ? 5.406 -7.931 41.429 1.00 50.22 795 ALA A N 1
ATOM 5769 C CA . ALA A 1 795 ? 4.674 -8.224 42.653 1.00 50.22 795 ALA A CA 1
ATOM 5770 C C . ALA A 1 795 ? 4.532 -6.988 43.552 1.00 50.22 795 ALA A C 1
ATOM 5772 O O . ALA A 1 795 ? 5.527 -6.443 44.016 1.00 50.22 795 ALA A O 1
ATOM 5773 N N . ASP A 1 796 ? 3.307 -6.570 43.879 1.00 52.16 796 ASP A N 1
ATOM 5774 C CA . ASP A 1 796 ? 3.044 -5.591 44.954 1.00 52.16 796 ASP A CA 1
ATOM 5775 C C . ASP A 1 796 ? 3.766 -4.227 44.804 1.00 52.16 796 ASP A C 1
ATOM 5777 O O . ASP A 1 796 ? 3.985 -3.519 45.786 1.00 52.16 796 ASP A O 1
ATOM 5781 N N . GLY A 1 797 ? 4.138 -3.847 43.576 1.00 47.12 797 GLY A N 1
ATOM 5782 C CA . GLY A 1 797 ? 4.895 -2.622 43.290 1.00 47.12 797 GLY A CA 1
ATOM 5783 C C . GLY A 1 797 ? 6.424 -2.757 43.357 1.00 47.12 797 GLY A C 1
ATOM 5784 O O . GLY A 1 797 ? 7.107 -1.751 43.179 1.00 47.12 797 GLY A O 1
ATOM 5785 N N . GLU A 1 798 ? 6.968 -3.964 43.562 1.00 52.47 798 GLU A N 1
ATOM 5786 C CA . GLU A 1 798 ? 8.408 -4.263 43.493 1.00 52.47 798 GLU A CA 1
ATOM 5787 C C . GLU A 1 798 ? 8.696 -5.496 42.613 1.00 52.47 798 GLU A C 1
ATOM 5789 O O . GLU A 1 798 ? 8.031 -6.528 42.711 1.00 52.47 798 GLU A O 1
ATOM 5794 N N . ALA A 1 799 ? 9.719 -5.420 41.757 1.00 56.09 799 ALA A N 1
ATOM 5795 C CA . ALA A 1 799 ? 10.121 -6.549 40.916 1.00 56.09 799 ALA A CA 1
ATOM 5796 C C . ALA A 1 799 ? 11.036 -7.509 41.695 1.00 56.09 799 ALA A C 1
ATOM 5798 O O . ALA A 1 799 ? 11.856 -7.088 42.515 1.00 56.09 799 ALA A O 1
ATOM 5799 N N . ARG A 1 800 ? 10.914 -8.817 41.454 1.00 63.41 800 ARG A N 1
ATOM 5800 C CA . ARG A 1 800 ? 11.709 -9.854 42.137 1.00 63.41 800 ARG A CA 1
ATOM 5801 C C . ARG A 1 800 ? 12.410 -10.737 41.118 1.00 63.41 800 ARG A C 1
ATOM 5803 O O . ARG A 1 800 ? 11.767 -11.229 40.197 1.00 63.41 800 ARG A O 1
ATOM 5810 N N . ALA A 1 801 ? 13.708 -10.958 41.302 1.00 58.78 801 ALA A N 1
ATOM 5811 C CA . ALA A 1 801 ? 14.519 -11.824 40.450 1.00 58.78 801 ALA A CA 1
ATOM 5812 C C . ALA A 1 801 ? 14.832 -13.142 41.162 1.00 58.78 801 ALA A C 1
ATOM 5814 O O . ALA A 1 801 ? 15.372 -13.122 42.268 1.00 58.78 801 ALA A O 1
ATOM 5815 N N . TYR A 1 802 ? 14.544 -14.267 40.511 1.00 65.75 802 TYR A N 1
ATOM 5816 C CA . TYR A 1 802 ? 14.839 -15.623 40.973 1.00 65.75 802 TYR A CA 1
ATOM 5817 C C . TYR A 1 802 ? 15.959 -16.231 40.133 1.00 65.75 802 TYR A C 1
ATOM 5819 O O . TYR A 1 802 ? 15.921 -16.135 38.910 1.00 65.75 802 TYR A O 1
ATOM 5827 N N . PHE A 1 803 ? 16.945 -16.863 40.765 1.00 59.12 803 PHE A N 1
ATOM 5828 C CA . PHE A 1 803 ? 18.132 -17.388 40.081 1.00 59.12 803 PHE A CA 1
ATOM 5829 C C . PHE A 1 803 ? 18.679 -18.649 40.756 1.00 59.12 803 PHE A C 1
ATOM 5831 O O . PHE A 1 803 ? 18.537 -18.838 41.966 1.00 59.12 803 PHE A O 1
ATOM 5838 N N . GLY A 1 804 ? 19.307 -19.522 39.964 1.00 55.97 804 GLY A N 1
ATOM 5839 C CA . GLY A 1 804 ? 19.956 -20.739 40.457 1.00 55.97 804 GLY A CA 1
ATOM 5840 C C . GLY A 1 804 ? 21.235 -20.451 41.252 1.00 55.97 804 GLY A C 1
ATOM 5841 O O . GLY A 1 804 ? 21.991 -19.533 40.934 1.00 55.97 804 GLY A O 1
ATOM 5842 N N . MET A 1 805 ? 21.487 -21.259 42.278 1.00 51.84 805 MET A N 1
ATOM 5843 C CA . MET A 1 805 ? 22.645 -21.227 43.173 1.00 51.84 805 MET A CA 1
ATOM 5844 C C . MET A 1 805 ? 23.149 -22.650 43.456 1.00 51.84 805 MET A C 1
ATOM 5846 O O . MET A 1 805 ? 22.452 -23.634 43.228 1.00 51.84 805 MET A O 1
ATOM 5850 N N . ALA A 1 806 ? 24.367 -22.772 43.993 1.00 50.19 806 ALA A N 1
ATOM 5851 C CA . ALA A 1 806 ? 24.971 -24.074 44.298 1.00 50.19 806 ALA A CA 1
ATOM 5852 C C . ALA A 1 806 ? 24.193 -24.892 45.355 1.00 50.19 806 ALA A C 1
ATOM 5854 O O . ALA A 1 806 ? 24.359 -26.106 45.421 1.00 50.19 806 ALA A O 1
ATOM 5855 N N . ASP A 1 807 ? 23.364 -24.243 46.181 1.00 50.56 807 ASP A N 1
ATOM 5856 C CA . ASP A 1 807 ? 22.520 -24.859 47.212 1.00 50.56 807 ASP A CA 1
ATOM 5857 C C . ASP A 1 807 ? 21.002 -24.751 46.935 1.00 50.56 807 ASP A C 1
ATOM 5859 O O . ASP A 1 807 ? 20.197 -25.027 47.827 1.00 50.56 807 ASP A O 1
ATOM 5863 N N . GLY A 1 808 ? 20.587 -24.393 45.710 1.00 59.72 808 GLY A N 1
ATOM 5864 C CA . GLY A 1 808 ? 19.173 -24.341 45.314 1.00 59.72 808 GLY A CA 1
ATOM 5865 C C . GLY A 1 808 ? 18.832 -23.163 44.403 1.00 59.72 808 GLY A C 1
ATOM 5866 O O . GLY A 1 808 ? 19.603 -22.799 43.526 1.00 59.72 808 GLY A O 1
ATOM 5867 N N . ILE A 1 809 ? 17.666 -22.554 44.603 1.00 66.50 809 ILE A N 1
ATOM 5868 C CA . ILE A 1 809 ? 17.260 -21.307 43.934 1.00 66.50 809 ILE A CA 1
ATOM 5869 C C . ILE A 1 809 ? 17.254 -20.213 45.001 1.00 66.50 809 ILE A C 1
ATOM 5871 O O . ILE A 1 809 ? 17.002 -20.485 46.169 1.00 66.50 809 ILE A O 1
ATOM 5875 N N . GLY A 1 810 ? 17.504 -18.961 44.646 1.00 60.00 810 GLY A N 1
ATOM 5876 C CA . GLY A 1 810 ? 17.158 -17.860 45.544 1.00 60.00 810 GLY A CA 1
ATOM 5877 C C . GLY A 1 810 ? 16.661 -16.642 44.817 1.00 60.00 810 GLY A C 1
ATOM 5878 O O . GLY A 1 810 ? 16.367 -16.700 43.627 1.00 60.00 810 GLY A O 1
ATOM 5879 N N . MET A 1 811 ? 16.479 -15.575 45.590 1.00 65.94 811 MET A N 1
ATOM 5880 C CA . MET A 1 811 ? 15.692 -14.421 45.193 1.00 65.94 811 MET A CA 1
ATOM 5881 C C . MET A 1 811 ? 16.345 -13.122 45.666 1.00 65.94 811 MET A C 1
ATOM 5883 O O . MET A 1 811 ? 16.897 -13.060 46.767 1.00 65.94 811 MET A O 1
ATOM 5887 N N . ALA A 1 812 ? 16.264 -12.091 44.828 1.00 57.31 812 ALA A N 1
ATOM 5888 C CA . ALA A 1 812 ? 16.621 -10.720 45.163 1.00 57.31 812 ALA A CA 1
ATOM 5889 C C . ALA A 1 812 ? 15.495 -9.752 44.768 1.00 57.31 812 ALA A C 1
ATOM 5891 O O . ALA A 1 812 ? 14.884 -9.896 43.706 1.00 57.31 812 ALA A O 1
ATOM 5892 N N . THR A 1 813 ? 15.246 -8.746 45.607 1.00 57.06 813 THR A N 1
ATOM 5893 C CA . THR A 1 813 ? 14.286 -7.670 45.329 1.00 57.06 813 THR A CA 1
ATOM 5894 C C . THR A 1 813 ? 14.929 -6.564 44.491 1.00 57.06 813 THR A C 1
ATOM 5896 O O . THR A 1 813 ? 16.100 -6.219 44.680 1.00 57.06 813 THR A O 1
ATOM 5899 N N . ILE A 1 814 ? 14.150 -5.979 43.585 1.00 51.44 814 ILE A N 1
ATOM 5900 C CA . ILE A 1 814 ? 14.528 -4.863 42.721 1.00 51.44 814 ILE A CA 1
ATOM 5901 C C . ILE A 1 814 ? 13.708 -3.647 43.161 1.00 51.44 814 ILE A C 1
ATOM 5903 O O . ILE A 1 814 ? 12.496 -3.597 42.958 1.00 51.44 814 ILE A O 1
ATOM 5907 N N . ALA A 1 815 ? 14.381 -2.656 43.747 1.00 47.03 815 ALA A N 1
ATOM 5908 C CA . ALA A 1 815 ? 13.763 -1.413 44.206 1.00 47.03 815 ALA A CA 1
ATOM 5909 C C . ALA A 1 815 ? 14.466 -0.213 43.559 1.00 47.03 815 ALA A C 1
ATOM 5911 O O . ALA A 1 815 ? 15.697 -0.135 43.560 1.00 47.03 815 ALA A O 1
ATOM 5912 N N . GLY A 1 816 ? 13.691 0.709 42.974 1.00 40.06 816 GLY A N 1
ATOM 5913 C CA . GLY A 1 816 ? 14.221 1.906 42.306 1.00 40.06 816 GLY A CA 1
ATOM 5914 C C . GLY A 1 816 ? 15.170 1.611 41.137 1.00 40.06 816 GLY A C 1
ATOM 5915 O O . GLY A 1 816 ? 16.121 2.360 40.933 1.00 40.06 816 GLY A O 1
ATOM 5916 N N . GLY A 1 817 ? 14.968 0.497 40.422 1.00 37.56 817 GLY A N 1
ATOM 5917 C CA . GLY A 1 817 ? 15.821 0.110 39.293 1.00 37.56 817 GLY A CA 1
ATOM 5918 C C . GLY A 1 817 ? 17.128 -0.593 39.656 1.00 37.56 817 GLY A C 1
ATOM 5919 O O . GLY A 1 817 ? 17.901 -0.949 38.768 1.00 37.56 817 GLY A O 1
ATOM 5920 N N . GLN A 1 818 ? 17.401 -0.799 40.949 1.00 36.56 818 GLN A N 1
ATOM 5921 C CA . GLN A 1 818 ? 18.621 -1.452 41.421 1.00 36.56 818 GLN A CA 1
ATOM 5922 C C . GLN A 1 818 ? 18.308 -2.731 42.199 1.00 36.56 818 GLN A C 1
ATOM 5924 O O . GLN A 1 818 ? 17.405 -2.764 43.040 1.00 36.56 818 GLN A O 1
ATOM 5929 N N . LEU A 1 819 ? 19.095 -3.780 41.930 1.00 41.50 819 LEU A N 1
ATOM 5930 C CA . LEU A 1 819 ? 19.121 -4.994 42.744 1.00 41.50 819 LEU A CA 1
ATOM 5931 C C . LEU A 1 819 ? 19.573 -4.620 44.154 1.00 41.50 819 LEU A C 1
ATOM 5933 O O . LEU A 1 819 ? 20.669 -4.088 44.349 1.00 41.50 819 LEU A O 1
ATOM 5937 N N . GLN A 1 820 ? 18.719 -4.879 45.138 1.00 47.78 820 GLN A N 1
ATOM 5938 C CA . GLN A 1 820 ? 19.071 -4.611 46.522 1.00 47.78 820 GLN A CA 1
ATOM 5939 C C . GLN A 1 820 ? 20.103 -5.641 47.007 1.00 47.78 820 GLN A C 1
ATOM 5941 O O . GLN A 1 820 ? 20.036 -6.811 46.611 1.00 47.78 820 GLN A O 1
ATOM 5946 N N . PRO A 1 821 ? 21.069 -5.242 47.862 1.00 43.38 821 PRO A N 1
ATOM 5947 C CA . PRO A 1 821 ? 22.003 -6.178 48.469 1.00 43.38 821 PRO A CA 1
ATOM 5948 C C . PRO A 1 821 ? 21.232 -7.308 49.136 1.00 43.38 821 PRO A C 1
ATOM 5950 O O . PRO A 1 821 ? 20.251 -7.051 49.832 1.00 43.38 821 PRO A O 1
ATOM 5953 N N . TYR A 1 822 ? 21.700 -8.537 48.927 1.00 43.16 822 TYR A N 1
ATOM 5954 C CA . TYR A 1 822 ? 21.125 -9.751 49.490 1.00 43.16 822 TYR A CA 1
ATOM 5955 C C . TYR A 1 822 ? 20.818 -9.570 50.986 1.00 43.16 822 TYR A C 1
ATOM 5957 O O . TYR A 1 822 ? 21.702 -9.687 51.841 1.00 43.16 822 TYR A O 1
ATOM 5965 N N . ALA A 1 823 ? 19.562 -9.268 51.318 1.00 38.41 823 ALA A N 1
ATOM 5966 C CA . ALA A 1 823 ? 19.085 -9.421 52.674 1.00 38.41 823 ALA A CA 1
ATOM 5967 C C . ALA A 1 823 ? 19.095 -10.924 52.910 1.00 38.41 823 ALA A C 1
ATOM 5969 O O . ALA A 1 823 ? 18.472 -11.672 52.161 1.00 38.41 823 ALA A O 1
ATOM 5970 N N . LYS A 1 824 ? 19.846 -11.366 53.918 1.00 37.59 824 LYS A N 1
ATOM 5971 C CA . LYS A 1 824 ? 19.965 -12.764 54.338 1.00 37.59 824 LYS A CA 1
ATOM 5972 C C . LYS A 1 824 ? 18.631 -13.250 54.933 1.00 37.59 824 LYS A C 1
ATOM 5974 O O . LYS A 1 824 ? 18.577 -13.644 56.090 1.00 37.59 824 LYS A O 1
ATOM 5979 N N . ASN A 1 825 ? 17.545 -13.157 54.170 1.00 39.72 825 ASN A N 1
ATOM 5980 C CA . ASN A 1 825 ? 16.336 -13.928 54.388 1.00 39.72 825 ASN A CA 1
ATOM 5981 C C . ASN A 1 825 ? 16.646 -15.372 53.991 1.00 39.72 825 ASN A C 1
ATOM 5983 O O . ASN A 1 825 ? 17.554 -15.589 53.180 1.00 39.72 825 ASN A O 1
ATOM 5987 N N . PRO A 1 826 ? 16.006 -16.357 54.638 1.00 42.91 826 PRO A N 1
ATOM 5988 C CA . PRO A 1 826 ? 16.393 -17.749 54.505 1.00 42.91 826 PRO A CA 1
ATOM 5989 C C . PRO A 1 826 ? 16.399 -18.096 53.021 1.00 42.91 826 PRO A C 1
ATOM 5991 O O . PRO A 1 826 ? 15.378 -17.987 52.349 1.00 42.91 826 PRO A O 1
ATOM 5994 N N . VAL A 1 827 ? 17.591 -18.437 52.522 1.00 44.59 827 VAL A N 1
ATOM 5995 C CA . VAL A 1 827 ? 17.809 -19.020 51.200 1.00 44.59 827 VAL A CA 1
ATOM 5996 C C . VAL A 1 827 ? 16.656 -19.987 50.950 1.00 44.59 827 VAL A C 1
ATOM 5998 O O . VAL A 1 827 ? 16.339 -20.786 51.837 1.00 44.59 827 VAL A O 1
ATOM 6001 N N . LEU A 1 828 ? 16.032 -19.922 49.775 1.00 48.34 828 LEU A N 1
ATOM 6002 C CA . LEU A 1 828 ? 15.111 -20.954 49.322 1.00 48.34 828 LEU A CA 1
ATOM 6003 C C . LEU A 1 828 ? 15.918 -22.238 49.079 1.00 48.34 828 LEU A C 1
ATOM 6005 O O . LEU A 1 828 ? 16.221 -22.644 47.962 1.00 48.34 828 LEU A O 1
ATOM 6009 N N . ARG A 1 829 ? 16.306 -22.880 50.178 1.00 49.38 829 ARG A N 1
ATOM 6010 C CA . ARG A 1 829 ? 16.965 -24.172 50.201 1.00 49.38 829 ARG A CA 1
ATOM 6011 C C . ARG A 1 829 ? 15.902 -25.197 49.906 1.00 49.38 829 ARG A C 1
ATOM 6013 O O . ARG A 1 829 ? 15.363 -25.818 50.814 1.00 49.38 829 ARG A O 1
ATOM 6020 N N . LEU A 1 830 ? 15.608 -25.395 48.625 1.00 47.25 830 LEU A N 1
ATOM 6021 C CA . LEU A 1 830 ? 14.861 -26.572 48.190 1.00 47.25 830 LEU A CA 1
ATOM 6022 C C . LEU A 1 830 ? 15.550 -27.859 48.696 1.00 47.25 830 LEU A C 1
ATOM 6024 O O . LEU A 1 830 ? 14.867 -28.846 48.947 1.00 47.25 830 LEU A O 1
ATOM 6028 N N . SER A 1 831 ? 16.860 -27.825 48.991 1.00 41.09 831 SER A N 1
ATOM 6029 C CA . SER A 1 831 ? 17.573 -28.907 49.688 1.00 41.09 831 SER A CA 1
ATOM 6030 C C . SER A 1 831 ? 16.981 -29.287 51.057 1.00 41.09 831 SER A C 1
ATOM 6032 O O . SER A 1 831 ? 17.085 -30.446 51.450 1.00 41.09 831 SER A O 1
ATOM 6034 N N . ASP A 1 832 ? 16.328 -28.359 51.767 1.00 41.12 832 ASP A N 1
ATOM 6035 C CA . ASP A 1 832 ? 15.755 -28.588 53.104 1.00 41.12 832 ASP A CA 1
ATOM 6036 C C . ASP A 1 832 ? 14.279 -29.053 53.048 1.00 41.12 832 ASP A C 1
ATOM 6038 O O . ASP A 1 832 ? 13.697 -29.411 54.072 1.00 41.12 832 ASP A O 1
ATOM 6042 N N . VAL A 1 833 ? 13.674 -29.106 51.850 1.00 41.56 833 VAL A N 1
ATOM 6043 C CA . VAL A 1 833 ? 12.246 -29.427 51.608 1.00 41.56 833 VAL A CA 1
ATOM 6044 C C . VAL A 1 833 ? 12.024 -30.919 51.277 1.00 41.56 833 VAL A C 1
ATOM 6046 O O . VAL A 1 833 ? 10.949 -31.323 50.846 1.00 41.56 833 VAL A O 1
ATOM 6049 N N . GLY A 1 834 ? 13.022 -31.778 51.521 1.00 46.06 834 GLY A N 1
ATOM 6050 C CA . GLY A 1 834 ? 12.889 -33.238 51.393 1.00 46.06 834 GLY A CA 1
ATOM 6051 C C . GLY A 1 834 ? 13.410 -33.852 50.088 1.00 46.06 834 GLY A C 1
ATOM 6052 O O . GLY A 1 834 ? 13.148 -35.025 49.832 1.00 46.06 834 GLY A O 1
ATOM 6053 N N . TYR A 1 835 ? 14.188 -33.120 49.286 1.00 48.47 835 TYR A N 1
ATOM 6054 C CA . TYR A 1 835 ? 14.833 -33.649 48.075 1.00 48.47 835 TYR A CA 1
ATOM 6055 C C . TYR A 1 835 ? 16.211 -34.262 48.360 1.00 48.47 835 TYR A C 1
ATOM 6057 O O . TYR A 1 835 ? 17.210 -33.879 47.758 1.00 48.47 835 TYR A O 1
ATOM 6065 N N . SER A 1 836 ? 16.294 -35.254 49.249 1.00 46.88 836 SER A N 1
ATOM 6066 C CA . SER A 1 836 ? 17.550 -35.959 49.575 1.00 46.88 836 SER A CA 1
ATOM 6067 C C . SER A 1 836 ? 18.116 -36.834 48.434 1.00 46.88 836 SER A C 1
ATOM 6069 O O . SER A 1 836 ? 18.954 -37.699 48.683 1.00 46.88 836 SER A O 1
ATOM 6071 N N . GLY A 1 837 ? 17.666 -36.627 47.190 1.00 52.47 837 GLY A N 1
ATOM 6072 C CA . GLY A 1 837 ? 18.002 -37.446 46.026 1.00 52.47 837 GLY A CA 1
ATOM 6073 C C . GLY A 1 837 ? 18.088 -36.703 44.690 1.00 52.47 837 GLY A C 1
ATOM 6074 O O . GLY A 1 837 ? 18.040 -37.374 43.670 1.00 52.47 837 GLY A O 1
ATOM 6075 N N . LEU A 1 838 ? 18.197 -35.367 44.659 1.00 58.41 838 LEU A N 1
ATOM 6076 C CA . LEU A 1 838 ? 18.525 -34.611 43.436 1.00 58.41 838 LEU A CA 1
ATOM 6077 C C . LEU A 1 838 ? 19.977 -34.109 43.500 1.00 58.41 838 LEU A C 1
ATOM 6079 O O . LEU A 1 838 ? 20.433 -33.691 44.563 1.00 58.41 838 LEU A O 1
ATOM 6083 N N . ALA A 1 839 ? 20.700 -34.147 42.377 1.00 56.59 839 ALA A N 1
ATOM 6084 C CA . ALA A 1 839 ? 22.082 -33.668 42.269 1.00 56.59 839 ALA A CA 1
ATOM 6085 C C . ALA A 1 839 ? 22.184 -32.141 42.168 1.00 56.59 839 ALA A C 1
ATOM 6087 O O . ALA A 1 839 ? 23.145 -31.557 42.665 1.00 56.59 839 ALA A O 1
ATOM 6088 N N . ALA A 1 840 ? 21.215 -31.510 41.496 1.00 60.62 840 ALA A N 1
ATOM 6089 C CA . ALA A 1 840 ? 21.159 -30.070 41.265 1.00 60.62 840 ALA A CA 1
ATOM 6090 C C . ALA A 1 840 ? 19.735 -29.617 40.898 1.00 60.62 840 ALA A C 1
ATOM 6092 O O . ALA A 1 840 ? 18.912 -30.416 40.442 1.00 60.62 840 ALA A O 1
ATOM 6093 N N . ILE A 1 841 ? 19.473 -28.322 41.090 1.00 67.12 841 ILE A N 1
ATOM 6094 C CA . ILE A 1 841 ? 18.250 -27.621 40.682 1.00 67.12 841 ILE A CA 1
ATOM 6095 C C . ILE A 1 841 ? 18.656 -26.337 39.942 1.00 67.12 841 ILE A C 1
ATOM 6097 O O . ILE A 1 841 ? 19.554 -25.636 40.408 1.00 67.12 841 ILE A O 1
ATOM 6101 N N . SER A 1 842 ? 18.009 -26.016 38.818 1.00 66.56 842 SER A N 1
ATOM 6102 C CA . SER A 1 842 ? 18.258 -24.779 38.060 1.00 66.56 842 SER A CA 1
ATOM 6103 C C . SER A 1 842 ? 17.023 -24.303 37.275 1.00 66.56 842 SER A C 1
ATOM 6105 O O . SER A 1 842 ? 15.948 -24.894 37.373 1.00 66.56 842 SER A O 1
ATOM 6107 N N . ASP A 1 843 ? 17.185 -23.209 36.528 1.00 67.62 843 ASP A N 1
ATOM 6108 C CA . ASP A 1 843 ? 16.217 -22.644 35.574 1.00 67.62 843 ASP A CA 1
ATOM 6109 C C . ASP A 1 843 ? 14.844 -22.346 36.207 1.00 67.62 843 ASP A C 1
ATOM 6111 O O . ASP A 1 843 ? 13.836 -22.952 35.833 1.00 67.62 843 ASP A O 1
ATOM 6115 N N . PRO A 1 844 ? 14.778 -21.470 37.230 1.00 71.75 844 PRO A N 1
ATOM 6116 C CA . PRO A 1 844 ? 13.505 -21.111 37.836 1.00 71.75 844 PRO A CA 1
ATOM 6117 C C . PRO A 1 844 ? 12.651 -20.302 36.858 1.00 71.75 844 PRO A C 1
ATOM 6119 O O . PRO A 1 844 ? 13.140 -19.350 36.265 1.00 71.75 844 PRO A O 1
ATOM 6122 N N . ALA A 1 845 ? 11.359 -20.608 36.787 1.00 75.81 845 ALA A N 1
ATOM 6123 C CA . ALA A 1 845 ? 10.343 -19.856 36.062 1.00 75.81 845 ALA A CA 1
ATOM 6124 C C . ALA A 1 845 ? 9.175 -19.554 37.005 1.00 75.81 845 ALA A C 1
ATOM 6126 O O . ALA A 1 845 ? 8.504 -20.472 37.481 1.00 75.81 845 ALA A O 1
ATOM 6127 N N . VAL A 1 846 ? 8.944 -18.276 37.313 1.00 76.50 846 VAL A N 1
ATOM 6128 C CA . VAL A 1 846 ? 8.023 -17.848 38.377 1.00 76.50 846 VAL A CA 1
ATOM 6129 C C . VAL A 1 846 ? 6.915 -16.954 37.839 1.00 76.50 846 VAL A C 1
ATOM 6131 O O . VAL A 1 846 ? 7.171 -16.025 37.082 1.00 76.50 846 VAL A O 1
ATOM 6134 N N . VAL A 1 847 ? 5.680 -17.192 38.289 1.00 79.44 847 VAL A N 1
ATOM 6135 C CA . VAL A 1 847 ? 4.543 -16.298 38.039 1.00 79.44 847 VAL A CA 1
ATOM 6136 C C . VAL A 1 847 ? 3.660 -16.188 39.281 1.00 79.44 847 VAL A C 1
ATOM 6138 O O . VAL A 1 847 ? 3.492 -17.149 40.037 1.00 79.44 847 VAL A O 1
ATOM 6141 N N . GLN A 1 848 ? 3.068 -15.015 39.500 1.00 81.44 848 GLN A N 1
ATOM 6142 C CA . GLN A 1 848 ? 1.995 -14.862 40.482 1.00 81.44 848 GLN A CA 1
ATOM 6143 C C . GLN A 1 848 ? 0.711 -15.509 39.933 1.00 81.44 848 GLN A C 1
ATOM 6145 O O . GLN A 1 848 ? 0.408 -15.396 38.747 1.00 81.44 848 GLN A O 1
ATOM 6150 N N . ARG A 1 849 ? -0.083 -16.179 40.760 1.00 79.94 849 ARG A N 1
ATOM 6151 C CA . ARG A 1 849 ? -1.416 -16.695 40.432 1.00 79.94 849 ARG A CA 1
ATOM 6152 C C . ARG A 1 849 ? -2.485 -15.624 40.643 1.00 79.94 849 ARG A C 1
ATOM 6154 O O . ARG A 1 849 ? -2.245 -14.585 41.251 1.00 79.94 849 ARG A O 1
ATOM 6161 N N . SER A 1 850 ? -3.690 -15.878 40.139 1.00 76.69 850 SER A N 1
ATOM 6162 C CA . SER A 1 850 ? -4.833 -14.964 40.281 1.00 76.69 850 SER A CA 1
ATOM 6163 C C . SER A 1 850 ? -5.302 -14.766 41.727 1.00 76.69 850 SER A C 1
ATOM 6165 O O . SER A 1 850 ? -5.950 -13.768 42.017 1.00 76.69 850 SER A O 1
ATOM 6167 N N . ASP A 1 851 ? -4.989 -15.697 42.631 1.00 79.38 851 ASP A N 1
ATOM 6168 C CA . ASP A 1 851 ? -5.311 -15.615 44.062 1.00 79.38 851 ASP A CA 1
ATOM 6169 C C . ASP A 1 851 ? -4.248 -14.863 44.891 1.00 79.38 851 ASP A C 1
ATOM 6171 O O . ASP A 1 851 ? -4.366 -14.778 46.112 1.00 79.38 851 ASP A O 1
ATOM 6175 N N . GLY A 1 852 ? -3.215 -14.321 44.236 1.00 76.50 852 GLY A N 1
ATOM 6176 C CA . GLY A 1 852 ? -2.106 -13.607 44.869 1.00 76.50 852 GLY A CA 1
ATOM 6177 C C . GLY A 1 852 ? -0.949 -14.501 45.324 1.00 76.50 852 GLY A C 1
ATOM 6178 O O . GLY A 1 852 ? 0.119 -13.968 45.626 1.00 76.50 852 GLY A O 1
ATOM 6179 N N . SER A 1 853 ? -1.118 -15.831 45.318 1.00 83.94 853 SER A N 1
ATOM 6180 C CA . SER A 1 853 ? -0.031 -16.786 45.571 1.00 83.94 853 SER A CA 1
ATOM 6181 C C . SER A 1 853 ? 0.966 -16.827 44.407 1.00 83.94 853 SER A C 1
ATOM 6183 O O . SER A 1 853 ? 0.718 -16.286 43.338 1.00 83.94 853 SER A O 1
ATOM 6185 N N . TYR A 1 854 ? 2.105 -17.482 44.586 1.00 84.25 854 TYR A N 1
ATOM 6186 C CA . TYR A 1 854 ? 3.168 -17.632 43.598 1.00 84.25 854 TYR A CA 1
ATOM 6187 C C . TYR A 1 854 ? 3.375 -19.101 43.270 1.00 84.25 854 TYR A C 1
ATOM 6189 O O . TYR A 1 854 ? 3.265 -19.973 44.138 1.00 84.25 854 TYR A O 1
ATOM 6197 N N . VAL A 1 855 ? 3.719 -19.361 42.013 1.00 85.88 855 VAL A N 1
ATOM 6198 C CA . VAL A 1 855 ? 4.160 -20.669 41.542 1.00 85.88 855 VAL A CA 1
ATOM 6199 C C . VAL A 1 855 ? 5.483 -20.549 40.815 1.00 85.88 855 VAL A C 1
ATOM 6201 O O . VAL A 1 855 ? 5.697 -19.621 40.040 1.00 85.88 855 VAL A O 1
ATOM 6204 N N . MET A 1 856 ? 6.363 -21.501 41.091 1.00 84.06 856 MET A N 1
ATOM 6205 C CA . MET A 1 856 ? 7.671 -21.651 40.484 1.00 84.06 856 MET A CA 1
ATOM 6206 C C . MET A 1 856 ? 7.743 -23.021 39.834 1.00 84.06 856 MET A C 1
ATOM 6208 O O . MET A 1 856 ? 7.429 -24.028 40.467 1.00 84.06 856 MET A O 1
ATOM 6212 N N . TYR A 1 857 ? 8.208 -23.044 38.597 1.00 85.00 857 TYR A N 1
ATOM 6213 C CA . TYR A 1 857 ? 8.575 -24.243 37.868 1.00 85.00 857 TYR A CA 1
ATOM 6214 C C . TYR A 1 857 ? 10.091 -24.260 37.709 1.00 85.00 857 TYR A C 1
ATOM 6216 O O . TYR A 1 857 ? 10.685 -23.210 37.487 1.00 85.00 857 TYR A O 1
ATOM 6224 N N . PHE A 1 858 ? 10.730 -25.410 37.888 1.00 78.50 858 PHE A N 1
ATOM 6225 C CA . PHE A 1 858 ? 12.193 -25.491 37.854 1.00 78.50 858 PHE A CA 1
ATOM 6226 C C . PHE A 1 858 ? 12.688 -26.855 37.385 1.00 78.50 858 PHE A C 1
ATOM 6228 O O . PHE A 1 858 ? 11.989 -27.865 37.518 1.00 78.50 858 PHE A O 1
ATOM 6235 N N . LYS A 1 859 ? 13.914 -26.880 36.859 1.00 76.50 859 LYS A N 1
ATOM 6236 C CA . LYS A 1 859 ? 14.620 -28.093 36.440 1.00 76.50 859 LYS A CA 1
ATOM 6237 C C . LYS A 1 859 ? 15.284 -28.754 37.646 1.00 76.50 859 LYS A C 1
ATOM 6239 O O . LYS A 1 859 ? 15.992 -28.097 38.402 1.00 76.50 859 LYS A O 1
ATOM 6244 N N . GLY A 1 860 ? 15.087 -30.057 37.816 1.00 73.50 860 GLY A N 1
ATOM 6245 C CA . GLY A 1 860 ? 15.814 -30.905 38.761 1.00 73.50 860 GLY A CA 1
ATOM 6246 C C . GLY A 1 860 ? 16.573 -32.018 38.038 1.00 73.50 860 GLY A C 1
ATOM 6247 O O . GLY A 1 860 ? 16.099 -32.527 37.023 1.00 73.50 860 GLY A O 1
ATOM 6248 N N . LEU A 1 861 ? 17.739 -32.394 38.567 1.00 66.88 861 LEU A N 1
ATOM 6249 C CA . LEU A 1 861 ? 18.601 -33.454 38.025 1.00 66.88 861 LEU A CA 1
ATOM 6250 C C . LEU A 1 861 ? 18.748 -34.617 39.014 1.00 66.88 861 LEU A C 1
ATOM 6252 O O . LEU A 1 861 ? 18.918 -34.392 40.215 1.00 66.88 861 LEU A O 1
ATOM 6256 N N . ALA A 1 862 ? 18.723 -35.857 38.519 1.00 61.22 862 ALA A N 1
ATOM 6257 C CA . ALA A 1 862 ? 18.977 -37.064 39.314 1.00 61.22 862 ALA A CA 1
ATOM 6258 C C . ALA A 1 862 ? 20.463 -37.180 39.768 1.00 61.22 862 ALA A C 1
ATOM 6260 O O . ALA A 1 862 ? 21.322 -36.510 39.193 1.00 61.22 862 ALA A O 1
ATOM 6261 N N . PRO A 1 863 ? 20.795 -37.991 40.802 1.00 56.06 863 PRO A N 1
ATOM 6262 C CA . PRO A 1 863 ? 22.160 -38.175 41.318 1.00 56.06 863 PRO A CA 1
ATOM 6263 C C . PRO A 1 863 ? 23.141 -38.677 40.243 1.00 56.06 863 PRO A C 1
ATOM 6265 O O . PRO A 1 863 ? 22.745 -39.481 39.400 1.00 56.06 863 PRO A O 1
ATOM 6268 N N . PRO A 1 864 ? 24.420 -38.255 40.275 1.00 50.50 864 PRO A N 1
ATOM 6269 C CA . PRO A 1 864 ? 25.358 -38.514 39.191 1.00 50.50 864 PRO A CA 1
ATOM 6270 C C . PRO A 1 864 ? 25.974 -39.912 39.312 1.00 50.50 864 PRO A C 1
ATOM 6272 O O . PRO A 1 864 ? 26.936 -40.085 40.055 1.00 50.50 864 PRO A O 1
ATOM 6275 N N . ASP A 1 865 ? 25.481 -40.884 38.544 1.00 46.12 865 ASP A N 1
ATOM 6276 C CA . ASP A 1 865 ? 26.212 -42.147 38.324 1.00 46.12 865 ASP A CA 1
ATOM 6277 C C . ASP A 1 865 ? 26.831 -42.252 36.909 1.00 46.12 865 ASP A C 1
ATOM 6279 O O . ASP A 1 865 ? 27.676 -43.114 36.668 1.00 46.12 865 ASP A O 1
ATOM 6283 N N . SER A 1 866 ? 26.519 -41.331 35.988 1.00 45.53 866 SER A N 1
ATOM 6284 C CA . SER A 1 866 ? 27.235 -41.099 34.719 1.00 45.53 866 SER A CA 1
ATOM 6285 C C . SER A 1 866 ? 26.708 -39.825 34.040 1.00 45.53 866 SER A C 1
ATOM 6287 O O . SER A 1 866 ? 25.636 -39.365 34.411 1.00 45.53 866 SER A O 1
ATOM 6289 N N . ASP A 1 867 ? 27.478 -39.259 33.103 1.00 49.00 867 ASP A N 1
ATOM 6290 C CA . ASP A 1 867 ? 27.189 -38.084 32.246 1.00 49.00 867 ASP A CA 1
ATOM 6291 C C . ASP A 1 867 ? 25.678 -37.753 32.113 1.00 49.00 867 ASP A C 1
ATOM 6293 O O . ASP A 1 867 ? 24.935 -38.633 31.671 1.00 49.00 867 ASP A O 1
ATOM 6297 N N . PRO A 1 868 ? 25.194 -36.560 32.526 1.00 54.06 868 PRO A N 1
ATOM 6298 C CA . PRO A 1 868 ? 23.759 -36.283 32.605 1.00 54.06 868 PRO A CA 1
ATOM 6299 C C . PRO A 1 868 ? 23.096 -36.401 31.228 1.00 54.06 868 PRO A C 1
ATOM 6301 O O . PRO A 1 868 ? 23.358 -35.610 30.323 1.00 54.06 868 PRO A O 1
ATOM 6304 N N . ASP A 1 869 ? 22.224 -37.399 31.074 1.00 61.84 869 ASP A N 1
ATOM 6305 C CA . ASP A 1 869 ? 21.377 -37.552 29.897 1.00 61.84 869 ASP A CA 1
ATOM 6306 C C . ASP A 1 869 ? 20.218 -36.540 30.001 1.00 61.84 869 ASP A C 1
ATOM 6308 O O . ASP A 1 869 ? 19.576 -36.466 31.052 1.00 61.84 869 ASP A O 1
ATOM 6312 N N . PRO A 1 870 ? 19.884 -35.775 28.946 1.00 63.62 870 PRO A N 1
ATOM 6313 C CA . PRO A 1 870 ? 18.724 -34.876 28.952 1.00 63.62 870 PRO A CA 1
ATOM 6314 C C . PRO A 1 870 ? 17.394 -35.552 29.333 1.00 63.62 870 PRO A C 1
ATOM 6316 O O . PRO A 1 870 ? 16.463 -34.895 29.801 1.00 63.62 870 PRO A O 1
ATOM 6319 N N . ARG A 1 871 ? 17.295 -36.881 29.190 1.00 65.50 871 ARG A N 1
ATOM 6320 C CA . ARG A 1 871 ? 16.144 -37.681 29.645 1.00 65.50 871 ARG A CA 1
ATOM 6321 C C . ARG A 1 871 ? 16.033 -37.784 31.169 1.00 65.50 871 ARG A C 1
ATOM 6323 O O . ARG A 1 871 ? 14.942 -38.050 31.674 1.00 65.50 871 ARG A O 1
ATOM 6330 N N . ASP A 1 872 ? 17.120 -37.531 31.890 1.00 67.88 872 ASP A N 1
ATOM 6331 C CA . ASP A 1 872 ? 17.168 -37.500 33.354 1.00 67.88 872 ASP A CA 1
ATOM 6332 C C . ASP A 1 872 ? 16.772 -36.124 33.925 1.00 67.88 872 ASP A C 1
ATOM 6334 O O . ASP A 1 872 ? 16.707 -35.953 35.145 1.00 67.88 872 ASP A O 1
ATOM 6338 N N . HIS A 1 873 ? 16.471 -35.140 33.065 1.00 76.06 873 HIS A N 1
ATOM 6339 C CA . HIS A 1 873 ? 15.960 -33.835 33.483 1.00 76.06 873 HIS A CA 1
ATOM 6340 C C . HIS A 1 873 ? 14.502 -33.948 33.932 1.00 76.06 873 HIS A C 1
ATOM 6342 O O . HIS A 1 873 ? 13.681 -34.609 33.299 1.00 76.06 873 HIS A O 1
ATOM 6348 N N . MET A 1 874 ? 14.151 -33.290 35.029 1.00 78.31 874 MET A N 1
ATOM 6349 C CA . MET A 1 874 ? 12.829 -33.393 35.639 1.00 78.31 874 MET A CA 1
ATOM 6350 C C . MET A 1 874 ? 12.254 -31.999 35.880 1.00 78.31 874 MET A C 1
ATOM 6352 O O . MET A 1 874 ? 12.902 -31.162 36.504 1.00 78.31 874 MET A O 1
ATOM 6356 N N . LEU A 1 875 ? 11.019 -31.756 35.441 1.00 83.75 875 LEU A N 1
ATOM 6357 C CA . LEU A 1 875 ? 10.300 -30.515 35.723 1.00 83.75 875 LEU A CA 1
ATOM 6358 C C . LEU A 1 875 ? 9.558 -30.630 37.055 1.00 83.75 875 LEU A C 1
ATOM 6360 O O . LEU A 1 875 ? 8.678 -31.481 37.207 1.00 83.75 875 LEU A O 1
ATOM 6364 N N . PHE A 1 876 ? 9.871 -29.751 37.999 1.00 82.81 876 PHE A N 1
ATOM 6365 C CA . PHE A 1 876 ? 9.221 -29.657 39.305 1.00 82.81 876 PHE A CA 1
ATOM 6366 C C . PHE A 1 876 ? 8.400 -28.374 39.441 1.00 82.81 876 PHE A C 1
ATOM 6368 O O . PHE A 1 876 ? 8.599 -27.412 38.699 1.00 82.81 876 PHE A O 1
ATOM 6375 N N . ARG A 1 877 ? 7.488 -28.371 40.419 1.00 86.88 877 ARG A N 1
ATOM 6376 C CA . ARG A 1 877 ? 6.659 -27.225 40.807 1.00 86.88 877 ARG A CA 1
ATOM 6377 C C . ARG A 1 877 ? 6.805 -26.944 42.299 1.00 86.88 877 ARG A C 1
ATOM 6379 O O . ARG A 1 877 ? 6.822 -27.871 43.107 1.00 86.88 877 ARG A O 1
ATOM 6386 N N . ALA A 1 878 ? 6.849 -25.667 42.660 1.00 83.81 878 ALA A N 1
ATOM 6387 C CA . ALA A 1 878 ? 6.724 -25.182 44.027 1.00 83.81 878 ALA A CA 1
ATOM 6388 C C . ALA A 1 878 ? 5.767 -23.993 44.115 1.00 83.81 878 ALA A C 1
ATOM 6390 O O . ALA A 1 878 ? 5.604 -23.241 43.159 1.00 83.81 878 ALA A O 1
ATOM 6391 N N . THR A 1 879 ? 5.135 -23.813 45.272 1.00 85.25 879 THR A N 1
ATOM 6392 C CA . THR A 1 879 ? 4.171 -22.735 45.521 1.00 85.25 879 THR A CA 1
ATOM 6393 C C . THR A 1 879 ? 4.489 -21.976 46.794 1.00 85.25 879 THR A C 1
ATOM 6395 O O . THR A 1 879 ? 4.878 -22.594 47.780 1.00 85.25 879 THR A O 1
ATOM 6398 N N . SER A 1 880 ? 4.257 -20.669 46.811 1.00 81.69 880 SER A N 1
ATOM 6399 C CA . SER A 1 880 ? 4.373 -19.829 48.008 1.00 81.69 880 SER A CA 1
ATOM 6400 C C . SER A 1 880 ? 3.205 -18.850 48.079 1.00 81.69 880 SER A C 1
ATOM 6402 O O . SER A 1 880 ? 2.667 -18.453 47.055 1.00 81.69 880 SER A O 1
ATOM 6404 N N . VAL A 1 881 ? 2.795 -18.449 49.279 1.00 80.31 881 VAL A N 1
ATOM 6405 C CA . VAL A 1 881 ? 1.755 -17.423 49.462 1.00 80.31 881 VAL A CA 1
ATOM 6406 C C . VAL A 1 881 ? 2.272 -16.004 49.230 1.00 80.31 881 VAL A C 1
ATOM 6408 O O . VAL A 1 881 ? 1.492 -15.136 48.863 1.00 80.31 881 VAL A O 1
ATOM 6411 N N . ASP A 1 882 ? 3.565 -15.763 49.448 1.00 72.19 882 ASP A N 1
ATOM 6412 C CA . ASP A 1 882 ? 4.168 -14.426 49.420 1.00 72.19 882 ASP A CA 1
ATOM 6413 C C . ASP A 1 882 ? 5.258 -14.290 48.350 1.00 72.19 882 ASP A C 1
ATOM 6415 O O . ASP A 1 882 ? 5.730 -13.185 48.102 1.00 72.19 882 ASP A O 1
ATOM 6419 N N . GLY A 1 883 ? 5.667 -15.392 47.713 1.00 73.44 883 GLY A N 1
ATOM 6420 C CA . GLY A 1 883 ? 6.727 -15.423 46.706 1.00 73.44 883 GLY A CA 1
ATOM 6421 C C . GLY A 1 883 ? 8.125 -15.187 47.282 1.00 73.44 883 GLY A C 1
ATOM 6422 O O . GLY A 1 883 ? 9.092 -15.113 46.527 1.00 73.44 883 GLY A O 1
ATOM 6423 N N . ILE A 1 884 ? 8.256 -15.077 48.604 1.00 69.62 884 ILE A N 1
ATOM 6424 C CA . ILE A 1 884 ? 9.490 -14.717 49.308 1.00 69.62 884 ILE A CA 1
ATOM 6425 C C . ILE A 1 884 ? 9.912 -15.868 50.225 1.00 69.62 884 ILE A C 1
ATOM 6427 O O . ILE A 1 884 ? 11.034 -16.352 50.118 1.00 69.62 884 ILE A O 1
ATOM 6431 N N . ASN A 1 885 ? 9.013 -16.345 51.086 1.00 67.12 885 ASN A N 1
ATOM 6432 C CA . ASN A 1 885 ? 9.251 -17.388 52.080 1.00 67.12 885 ASN A CA 1
ATOM 6433 C C . ASN A 1 885 ? 8.297 -18.581 51.882 1.00 67.12 885 ASN A C 1
ATOM 6435 O O . ASN A 1 885 ? 7.398 -18.561 51.043 1.00 67.12 885 ASN A O 1
ATOM 6439 N N . ASN A 1 886 ? 8.475 -19.630 52.696 1.00 69.38 886 ASN A N 1
ATOM 6440 C CA . ASN A 1 886 ? 7.516 -20.736 52.858 1.00 69.38 886 ASN A CA 1
ATOM 6441 C C . ASN A 1 886 ? 7.092 -21.423 51.550 1.00 69.38 886 ASN A C 1
ATOM 6443 O O . ASN A 1 886 ? 5.926 -21.773 51.368 1.00 69.38 886 ASN A O 1
ATOM 6447 N N . TRP A 1 887 ? 8.037 -21.609 50.633 1.00 74.62 887 TRP A N 1
ATOM 6448 C CA . TRP A 1 887 ? 7.778 -22.350 49.411 1.00 74.62 887 TRP A CA 1
ATOM 6449 C C . TRP A 1 887 ? 7.594 -23.838 49.706 1.00 74.62 887 TRP A C 1
ATOM 6451 O O . TRP A 1 887 ? 8.422 -24.466 50.367 1.00 74.62 887 TRP A O 1
ATOM 6461 N N . VAL A 1 888 ? 6.508 -24.399 49.188 1.00 78.06 888 VAL A N 1
ATOM 6462 C CA . VAL A 1 888 ? 6.159 -25.815 49.290 1.00 78.06 888 VAL A CA 1
ATOM 6463 C C . VAL A 1 888 ? 6.295 -26.427 47.909 1.00 78.06 888 VAL A C 1
ATOM 6465 O O . VAL A 1 888 ? 5.601 -26.017 46.981 1.00 78.06 888 VAL A O 1
ATOM 6468 N N . ALA A 1 889 ? 7.208 -27.380 47.770 1.00 73.31 889 ALA A N 1
ATOM 6469 C CA . ALA A 1 889 ? 7.500 -28.031 46.505 1.00 73.31 889 ALA A CA 1
ATOM 6470 C C . ALA A 1 889 ? 6.818 -29.402 46.405 1.00 73.31 889 ALA A C 1
ATOM 6472 O O . ALA A 1 889 ? 6.614 -30.090 47.409 1.00 73.31 889 ALA A O 1
ATOM 6473 N N . ASP A 1 890 ? 6.454 -29.802 45.189 1.00 76.25 890 ASP A N 1
ATOM 6474 C CA . ASP A 1 890 ? 5.821 -31.092 44.946 1.00 76.25 890 ASP A CA 1
ATOM 6475 C C . ASP A 1 890 ? 6.810 -32.244 45.171 1.00 76.25 890 ASP A C 1
ATOM 6477 O O . ASP A 1 890 ? 7.905 -32.283 44.612 1.00 76.25 890 ASP A O 1
ATOM 6481 N N . SER A 1 891 ? 6.391 -33.258 45.930 1.00 69.81 891 SER A N 1
ATOM 6482 C CA . SER A 1 891 ? 7.213 -34.448 46.232 1.00 69.81 891 SER A CA 1
ATOM 6483 C C . SER A 1 891 ? 7.602 -35.308 45.014 1.00 69.81 891 SER A C 1
ATOM 6485 O O . SER A 1 891 ? 8.381 -36.252 45.151 1.00 69.81 891 SER A O 1
ATOM 6487 N N . LYS A 1 892 ? 7.039 -35.026 43.834 1.00 77.56 892 LYS A N 1
ATOM 6488 C CA . LYS A 1 892 ? 7.270 -35.743 42.575 1.00 77.56 892 LYS A CA 1
ATOM 6489 C C . LYS A 1 892 ? 7.392 -34.743 41.422 1.00 77.56 892 LYS A C 1
ATOM 6491 O O . LYS A 1 892 ? 6.764 -33.688 41.489 1.00 77.56 892 LYS A O 1
ATOM 6496 N N . PRO A 1 893 ? 8.144 -35.079 40.364 1.00 80.81 893 PRO A N 1
ATOM 6497 C CA . PRO A 1 893 ? 8.182 -34.264 39.155 1.00 80.81 893 PRO A CA 1
ATOM 6498 C C . PRO A 1 893 ? 6.810 -34.217 38.475 1.00 80.81 893 PRO A C 1
ATOM 6500 O O . PRO A 1 893 ? 6.069 -35.204 38.484 1.00 80.81 893 PRO A O 1
ATOM 6503 N N . LEU A 1 894 ? 6.511 -33.088 37.836 1.00 83.06 894 LEU A N 1
ATOM 6504 C CA . LEU A 1 894 ? 5.374 -32.944 36.931 1.00 83.06 894 LEU A CA 1
ATOM 6505 C C . LEU A 1 894 ? 5.631 -33.651 35.600 1.00 83.06 894 LEU A C 1
ATOM 6507 O O . LEU A 1 894 ? 4.732 -34.293 35.060 1.00 83.06 894 LEU A O 1
ATOM 6511 N N . VAL A 1 895 ? 6.857 -33.545 35.078 1.00 83.06 895 VAL A N 1
ATOM 6512 C CA . VAL A 1 895 ? 7.250 -34.122 33.787 1.00 83.06 895 VAL A CA 1
ATOM 6513 C C . VAL A 1 895 ? 8.677 -34.676 33.874 1.00 83.06 895 VAL A C 1
ATOM 6515 O O . VAL A 1 895 ? 9.579 -33.996 34.357 1.00 83.06 895 VAL A O 1
ATOM 6518 N N . MET A 1 896 ? 8.877 -35.915 33.414 1.00 82.56 896 MET A N 1
ATOM 6519 C CA . MET A 1 896 ? 10.197 -36.551 33.250 1.00 82.56 896 MET A CA 1
ATOM 6520 C C . MET A 1 896 ? 10.761 -36.256 31.860 1.00 82.56 896 MET A C 1
ATOM 6522 O O . MET A 1 896 ? 9.991 -36.249 30.905 1.00 82.56 896 MET A O 1
ATOM 6526 N N . GLY A 1 897 ? 12.073 -36.090 31.726 1.00 76.00 897 GLY A N 1
ATOM 6527 C CA . GLY A 1 897 ? 12.718 -35.686 30.477 1.00 76.00 897 GLY A CA 1
ATOM 6528 C C . GLY A 1 897 ? 12.296 -34.283 30.049 1.00 76.00 897 GLY A C 1
ATOM 6529 O O . GLY A 1 897 ? 11.958 -34.084 28.889 1.00 76.00 897 GLY A O 1
ATOM 6530 N N . ALA A 1 898 ? 12.220 -33.329 30.979 1.00 76.31 898 ALA A N 1
ATOM 6531 C CA . ALA A 1 898 ? 11.821 -31.951 30.693 1.00 76.31 898 ALA A CA 1
ATOM 6532 C C . ALA A 1 898 ? 12.853 -30.945 31.214 1.00 76.31 898 ALA A C 1
ATOM 6534 O O . ALA A 1 898 ? 13.312 -31.068 32.348 1.00 76.31 898 ALA A O 1
ATOM 6535 N N . SER A 1 899 ? 13.189 -29.943 30.397 1.00 70.75 899 SER A N 1
ATOM 6536 C CA . SER A 1 899 ? 14.208 -28.925 30.694 1.00 70.75 899 SER A CA 1
ATOM 6537 C C . SER A 1 899 ? 13.725 -27.515 30.353 1.00 70.75 899 SER A C 1
ATOM 6539 O O . SER A 1 899 ? 12.798 -27.364 29.556 1.00 70.75 899 SER A O 1
ATOM 6541 N N . VAL A 1 900 ? 14.394 -26.509 30.931 1.00 65.56 900 VAL A N 1
ATOM 6542 C CA . VAL A 1 900 ? 14.248 -25.073 30.623 1.00 65.56 900 VAL A CA 1
ATOM 6543 C C . VAL A 1 900 ? 12.780 -24.611 30.638 1.00 65.56 900 VAL A C 1
ATOM 6545 O O . VAL A 1 900 ? 12.186 -24.372 29.582 1.00 65.56 900 VAL A O 1
ATOM 6548 N N . PRO A 1 901 ? 12.131 -24.549 31.816 1.00 71.38 901 PRO A N 1
ATOM 6549 C CA . PRO A 1 901 ? 10.757 -24.088 31.887 1.00 71.38 901 PRO A CA 1
ATOM 6550 C C . PRO A 1 901 ? 10.650 -22.579 31.641 1.00 71.38 901 PRO A C 1
ATOM 6552 O O . PRO A 1 901 ? 11.452 -21.792 32.131 1.00 71.38 901 PRO A O 1
ATOM 6555 N N . GLY A 1 902 ? 9.592 -22.175 30.946 1.00 73.12 902 GLY A N 1
ATOM 6556 C CA . GLY A 1 902 ? 9.111 -20.801 30.850 1.00 73.12 902 GLY A CA 1
ATOM 6557 C C . GLY A 1 902 ? 7.646 -20.744 31.266 1.00 73.12 902 GLY A C 1
ATOM 6558 O O . GLY A 1 902 ? 6.879 -21.654 30.954 1.00 73.12 902 GLY A O 1
ATOM 6559 N N . VAL A 1 903 ? 7.238 -19.699 31.986 1.00 73.25 903 VAL A N 1
ATOM 6560 C CA . VAL A 1 903 ? 5.886 -19.613 32.552 1.00 73.25 903 VAL A CA 1
ATOM 6561 C C . VAL A 1 903 ? 5.207 -18.291 32.221 1.00 73.25 903 VAL A C 1
ATOM 6563 O O . VAL A 1 903 ? 5.832 -17.235 32.222 1.00 73.25 903 VAL A O 1
ATOM 6566 N N . THR A 1 904 ? 3.902 -18.340 31.969 1.00 71.94 904 THR A N 1
ATOM 6567 C CA . THR A 1 904 ? 3.061 -17.145 31.858 1.00 71.94 904 THR A CA 1
ATOM 6568 C C . THR A 1 904 ? 1.631 -17.440 32.313 1.00 71.94 904 THR A C 1
ATOM 6570 O O . THR A 1 904 ? 1.215 -18.596 32.373 1.00 71.94 904 THR A O 1
ATOM 6573 N N . ARG A 1 905 ? 0.864 -16.409 32.672 1.00 76.44 905 ARG A N 1
ATOM 6574 C CA . ARG A 1 905 ? -0.522 -16.538 33.148 1.00 76.44 905 ARG A CA 1
ATOM 6575 C C . ARG A 1 905 ? -1.467 -15.884 32.150 1.00 76.44 905 ARG A C 1
ATOM 6577 O O . ARG A 1 905 ? -1.279 -14.722 31.800 1.00 76.44 905 ARG A O 1
ATOM 6584 N N . ASP A 1 906 ? -2.501 -16.605 31.733 1.00 67.94 906 ASP A N 1
ATOM 6585 C CA . ASP A 1 906 ? -3.527 -16.049 30.855 1.00 67.94 906 ASP A CA 1
ATOM 6586 C C . ASP A 1 906 ? -4.576 -15.223 31.624 1.00 67.94 906 ASP A C 1
ATOM 6588 O O . ASP A 1 906 ? -4.612 -15.172 32.858 1.00 67.94 906 ASP A O 1
ATOM 6592 N N . ARG A 1 907 ? -5.469 -14.560 30.880 1.00 61.41 907 ARG A N 1
ATOM 6593 C CA . ARG A 1 907 ? -6.534 -13.728 31.462 1.00 61.41 907 ARG A CA 1
ATOM 6594 C C . ARG A 1 907 ? -7.568 -14.516 32.273 1.00 61.41 907 ARG A C 1
ATOM 6596 O O . ARG A 1 907 ? -8.259 -13.920 33.091 1.00 61.41 907 ARG A O 1
ATOM 6603 N N . ALA A 1 908 ? -7.691 -15.824 32.053 1.00 64.81 908 ALA A N 1
ATOM 6604 C CA . ALA A 1 908 ? -8.579 -16.691 32.823 1.00 64.81 908 ALA A CA 1
ATOM 6605 C C . ALA A 1 908 ? -7.931 -17.168 34.139 1.00 64.81 908 ALA A C 1
ATOM 6607 O O . ALA A 1 908 ? -8.554 -17.910 34.896 1.00 64.81 908 ALA A O 1
ATOM 6608 N N . GLY A 1 909 ? -6.693 -16.743 34.423 1.00 64.88 909 GLY A N 1
ATOM 6609 C CA . GLY A 1 909 ? -5.941 -17.130 35.614 1.00 64.88 909 GLY A CA 1
ATOM 6610 C C . GLY A 1 909 ? -5.263 -18.493 35.494 1.00 64.88 909 GLY A C 1
ATOM 6611 O O . GLY A 1 909 ? -4.697 -18.972 36.474 1.00 64.88 909 GLY A O 1
ATOM 6612 N N . LYS A 1 910 ? -5.293 -19.118 34.312 1.00 79.56 910 LYS A N 1
ATOM 6613 C CA . LYS A 1 910 ? -4.589 -20.371 34.041 1.00 79.56 910 LYS A CA 1
ATOM 6614 C C . LYS A 1 910 ? -3.107 -20.074 33.810 1.00 79.56 910 LYS A C 1
ATOM 6616 O O . LYS A 1 910 ? -2.747 -19.125 33.112 1.00 79.56 910 LYS A O 1
ATOM 6621 N N . VAL A 1 911 ? -2.247 -20.891 34.406 1.00 82.00 911 VAL A N 1
ATOM 6622 C CA . VAL A 1 911 ? -0.791 -20.767 34.304 1.00 82.00 911 VAL A CA 1
ATOM 6623 C C . VAL A 1 911 ? -0.286 -21.740 33.251 1.00 82.00 911 VAL A C 1
ATOM 6625 O O . VAL A 1 911 ? -0.482 -22.941 33.377 1.00 82.00 911 VAL A O 1
ATOM 6628 N N . TRP A 1 912 ? 0.362 -21.230 32.214 1.00 81.00 912 TRP A N 1
ATOM 6629 C CA . TRP A 1 912 ? 0.915 -22.005 31.112 1.00 81.00 912 TRP A CA 1
ATOM 6630 C C . TRP A 1 912 ? 2.417 -22.153 31.296 1.00 81.00 912 TRP A C 1
ATOM 6632 O O . TRP A 1 912 ? 3.110 -21.168 31.549 1.00 81.00 912 TRP A O 1
ATOM 6642 N N . VAL A 1 913 ? 2.903 -23.383 31.172 1.00 82.25 913 VAL A N 1
ATOM 6643 C CA . VAL A 1 913 ? 4.300 -23.752 31.388 1.00 82.25 913 VAL A CA 1
ATOM 6644 C C . VAL A 1 913 ? 4.814 -24.418 30.126 1.00 82.25 913 VAL A C 1
ATOM 6646 O O . VAL A 1 913 ? 4.381 -25.516 29.772 1.00 82.25 913 VAL A O 1
ATOM 6649 N N . TYR A 1 914 ? 5.733 -23.741 29.458 1.00 78.75 914 TYR A N 1
ATOM 6650 C CA . TYR A 1 914 ? 6.421 -24.219 28.270 1.00 78.75 914 TYR A CA 1
ATOM 6651 C C . TYR A 1 914 ? 7.762 -24.814 28.673 1.00 78.75 914 TYR A C 1
ATOM 6653 O O . TYR A 1 914 ? 8.405 -24.310 29.587 1.00 78.75 914 TYR A O 1
ATOM 6661 N N . PHE A 1 915 ? 8.177 -25.893 28.025 1.00 73.50 915 PHE A N 1
ATOM 6662 C CA . PHE A 1 915 ? 9.436 -26.570 28.331 1.00 73.50 915 PHE A CA 1
ATOM 6663 C C . PHE A 1 915 ? 9.919 -27.382 27.130 1.00 73.50 915 PHE A C 1
ATOM 6665 O O . PHE A 1 915 ? 9.143 -27.725 26.232 1.00 73.50 915 PHE A O 1
ATOM 6672 N N . LEU A 1 916 ? 11.203 -27.728 27.133 1.00 72.00 916 LEU A N 1
ATOM 6673 C CA . LEU A 1 916 ? 11.776 -28.678 26.184 1.00 72.00 916 LEU A CA 1
ATOM 6674 C C . LEU A 1 916 ? 11.547 -30.098 26.684 1.00 72.00 916 LEU A C 1
ATOM 6676 O O . LEU A 1 916 ? 11.868 -30.407 27.831 1.00 72.00 916 LEU A O 1
ATOM 6680 N N . TYR A 1 917 ? 10.992 -30.956 25.828 1.00 72.88 917 TYR A N 1
ATOM 6681 C CA . TYR A 1 917 ? 10.677 -32.339 26.171 1.00 72.88 917 TYR A CA 1
ATOM 6682 C C . TYR A 1 917 ? 11.555 -33.335 25.404 1.00 72.88 917 TYR A C 1
ATOM 6684 O O . TYR A 1 917 ? 11.539 -33.391 24.174 1.00 72.88 917 TYR A O 1
ATOM 6692 N N . PHE A 1 918 ? 12.270 -34.165 26.158 1.00 69.44 918 PHE A N 1
ATOM 6693 C CA . PHE A 1 918 ? 13.218 -35.192 25.727 1.00 69.44 918 PHE A CA 1
ATOM 6694 C C . PHE A 1 918 ? 12.595 -36.578 25.923 1.00 69.44 918 PHE A C 1
ATOM 6696 O O . PHE A 1 918 ? 13.124 -37.412 26.649 1.00 69.44 918 PHE A O 1
ATOM 6703 N N . GLY A 1 919 ? 11.415 -36.801 25.337 1.00 63.62 919 GLY A N 1
ATOM 6704 C CA . GLY A 1 919 ? 10.621 -38.023 25.513 1.00 63.62 919 GLY A CA 1
ATOM 6705 C C . GLY A 1 919 ? 11.372 -39.343 25.254 1.00 63.62 919 GLY A C 1
ATOM 6706 O O . GLY A 1 919 ? 12.533 -39.382 24.854 1.00 63.62 919 GLY A O 1
ATOM 6707 N N . ALA A 1 920 ? 10.688 -40.476 25.447 1.00 62.16 920 ALA A N 1
ATOM 6708 C CA . ALA A 1 920 ? 11.294 -41.813 25.331 1.00 62.16 920 ALA A CA 1
ATOM 6709 C C . ALA A 1 920 ? 11.914 -42.127 23.949 1.00 62.16 920 ALA A C 1
ATOM 6711 O O . ALA A 1 920 ? 12.694 -43.071 23.820 1.00 62.16 920 ALA A O 1
ATOM 6712 N N . ASP A 1 921 ? 11.541 -41.371 22.919 1.00 61.50 921 ASP A N 1
ATOM 6713 C CA . ASP A 1 921 ? 11.994 -41.485 21.539 1.00 61.50 921 ASP A CA 1
ATOM 6714 C C . ASP A 1 921 ? 13.162 -40.555 21.176 1.00 61.50 921 ASP A C 1
ATOM 6716 O O . ASP A 1 921 ? 13.697 -40.705 20.076 1.00 61.50 921 ASP A O 1
ATOM 6720 N N . TRP A 1 922 ? 13.592 -39.656 22.070 1.00 66.56 922 TRP A N 1
ATOM 6721 C CA . TRP A 1 922 ? 14.750 -38.784 21.853 1.00 66.56 922 TRP A CA 1
ATOM 6722 C C . TRP A 1 922 ? 16.060 -39.589 21.824 1.00 66.56 922 TRP A C 1
ATOM 6724 O O . TRP A 1 922 ? 16.282 -40.487 22.643 1.00 66.56 922 TRP A O 1
ATOM 6734 N N . SER A 1 923 ? 16.930 -39.280 20.857 1.00 59.25 923 SER A N 1
ATOM 6735 C CA . SER A 1 923 ? 18.206 -39.978 20.651 1.00 59.25 923 SER A CA 1
ATOM 6736 C C . SER A 1 923 ? 19.380 -39.097 21.073 1.00 59.25 923 SER A C 1
ATOM 6738 O O . SER A 1 923 ? 19.454 -37.964 20.607 1.00 59.25 923 SER A O 1
ATOM 6740 N N . PRO A 1 924 ? 20.347 -39.594 21.864 1.00 56.41 924 PRO A N 1
ATOM 6741 C CA . PRO A 1 924 ? 21.549 -38.838 22.224 1.00 56.41 924 PRO A CA 1
ATOM 6742 C C . PRO A 1 924 ? 22.566 -38.732 21.074 1.00 56.41 924 PRO A C 1
ATOM 6744 O O . PRO A 1 924 ? 23.584 -38.060 21.207 1.00 56.41 924 PRO A O 1
ATOM 6747 N N . ASN A 1 925 ? 22.334 -39.408 19.940 1.00 58.91 925 ASN A N 1
ATOM 6748 C CA . ASN A 1 925 ? 23.229 -39.360 18.789 1.00 58.91 925 ASN A CA 1
ATOM 6749 C C . ASN A 1 925 ? 22.876 -38.168 17.876 1.00 58.91 925 ASN A C 1
ATOM 6751 O O . ASN A 1 925 ? 21.837 -38.225 17.220 1.00 58.91 925 ASN A O 1
ATOM 6755 N N . PRO A 1 926 ? 23.760 -37.168 17.700 1.00 51.53 926 PRO A N 1
ATOM 6756 C CA . PRO A 1 926 ? 23.481 -35.969 16.899 1.00 51.53 926 PRO A CA 1
ATOM 6757 C C . PRO A 1 926 ? 23.263 -36.226 15.399 1.00 51.53 926 PRO A C 1
ATOM 6759 O O . PRO A 1 926 ? 22.879 -35.324 14.657 1.00 51.53 926 PRO A O 1
ATOM 6762 N N . THR A 1 927 ? 23.519 -37.449 14.930 1.00 47.09 927 THR A N 1
ATOM 6763 C CA . THR A 1 927 ? 23.258 -37.876 13.545 1.00 47.09 927 THR A CA 1
ATOM 6764 C C . THR A 1 927 ? 21.919 -38.598 13.365 1.00 47.09 927 THR A C 1
ATOM 6766 O O . THR A 1 927 ? 21.524 -38.874 12.232 1.00 47.09 927 THR A O 1
ATOM 6769 N N . ASP A 1 928 ? 21.216 -38.908 14.455 1.00 50.78 928 ASP A N 1
ATOM 6770 C CA . ASP A 1 928 ? 19.902 -39.545 14.435 1.00 50.78 928 ASP A CA 1
ATOM 6771 C C . ASP A 1 928 ? 18.810 -38.486 14.186 1.00 50.78 928 ASP A C 1
ATOM 6773 O O . ASP A 1 928 ? 18.775 -37.479 14.893 1.00 50.78 928 ASP A O 1
ATOM 6777 N N . PRO A 1 929 ? 17.874 -38.692 13.238 1.00 51.66 929 PRO A N 1
ATOM 6778 C CA . PRO A 1 929 ? 16.727 -37.800 13.034 1.00 51.66 929 PRO A CA 1
ATOM 6779 C C . PRO A 1 929 ? 15.848 -37.594 14.275 1.00 51.66 929 PRO A C 1
ATOM 6781 O O . PRO A 1 929 ? 14.998 -36.711 14.279 1.00 51.66 929 PRO A O 1
ATOM 6784 N N . LYS A 1 930 ? 16.002 -38.431 15.304 1.00 53.34 930 LYS A N 1
ATOM 6785 C CA . LYS A 1 930 ? 15.318 -38.308 16.594 1.00 53.34 930 LYS A CA 1
ATOM 6786 C C . LYS A 1 930 ? 16.078 -37.467 17.624 1.00 53.34 930 LYS A C 1
ATOM 6788 O O . LYS A 1 930 ? 15.566 -37.261 18.720 1.00 53.34 930 LYS A O 1
ATOM 6793 N N . HIS A 1 931 ? 17.267 -36.963 17.297 1.00 55.59 931 HIS A N 1
ATOM 6794 C CA . HIS A 1 931 ? 17.978 -35.951 18.084 1.00 55.59 931 HIS A CA 1
ATOM 6795 C C . HIS A 1 931 ? 17.383 -34.561 17.812 1.00 55.59 931 HIS A C 1
ATOM 6797 O O . HIS A 1 931 ? 18.054 -33.656 17.322 1.00 55.59 931 HIS A O 1
ATOM 6803 N N . ILE A 1 932 ? 16.072 -34.433 18.029 1.00 51.56 932 ILE A N 1
ATOM 6804 C CA . ILE A 1 932 ? 15.319 -33.195 17.832 1.00 51.56 932 ILE A CA 1
ATOM 6805 C C . ILE A 1 932 ? 14.601 -32.879 19.135 1.00 51.56 932 ILE A C 1
ATOM 6807 O O . ILE A 1 932 ? 13.753 -33.647 19.592 1.00 51.56 932 ILE A O 1
ATOM 6811 N N . GLU A 1 933 ? 14.936 -31.731 19.704 1.00 57.81 933 GLU A N 1
ATOM 6812 C CA . GLU A 1 933 ? 14.256 -31.152 20.855 1.00 57.81 933 GLU A CA 1
ATOM 6813 C C . GLU A 1 933 ? 12.927 -30.548 20.408 1.00 57.81 933 GLU A C 1
ATOM 6815 O O . GLU A 1 933 ? 12.831 -29.941 19.337 1.00 57.81 933 GLU A O 1
ATOM 6820 N N . ARG A 1 934 ? 11.874 -30.739 21.205 1.00 61.91 934 ARG A N 1
ATOM 6821 C CA . ARG A 1 934 ? 10.538 -30.241 20.872 1.00 61.91 934 ARG A CA 1
ATOM 6822 C C . ARG A 1 934 ? 9.965 -29.439 22.036 1.00 61.91 934 ARG A C 1
ATOM 6824 O O . ARG A 1 934 ? 10.001 -29.935 23.165 1.00 61.91 934 ARG A O 1
ATOM 6831 N N . PRO A 1 935 ? 9.403 -28.248 21.775 1.00 68.31 935 PRO A N 1
ATOM 6832 C CA . PRO A 1 935 ? 8.683 -27.498 22.786 1.00 68.31 935 PRO A CA 1
ATOM 6833 C C . PRO A 1 935 ? 7.335 -28.157 23.067 1.00 68.31 935 PRO A C 1
ATOM 6835 O O . PRO A 1 935 ? 6.581 -28.531 22.162 1.00 68.31 935 PRO A O 1
ATOM 6838 N N . TYR A 1 936 ? 7.047 -28.296 24.349 1.00 76.81 936 TYR A N 1
ATOM 6839 C CA . TYR A 1 936 ? 5.779 -28.771 24.870 1.00 76.81 936 TYR A CA 1
ATOM 6840 C C . TYR A 1 936 ? 5.226 -27.753 25.849 1.00 76.81 936 TYR A C 1
ATOM 6842 O O . TYR A 1 936 ? 5.944 -26.902 26.372 1.00 76.81 936 TYR A O 1
ATOM 6850 N N . VAL A 1 937 ? 3.929 -27.869 26.093 1.00 81.19 937 VAL A N 1
ATOM 6851 C CA . VAL A 1 937 ? 3.214 -27.040 27.044 1.00 81.19 937 VAL A CA 1
ATOM 6852 C C . VAL A 1 937 ? 2.356 -27.898 27.964 1.00 81.19 937 VAL A C 1
ATOM 6854 O O . VAL A 1 937 ? 1.737 -28.877 27.540 1.00 81.19 937 VAL A O 1
ATOM 6857 N N . ILE A 1 938 ? 2.322 -27.521 29.236 1.00 85.00 938 ILE A N 1
ATOM 6858 C CA . ILE A 1 938 ? 1.286 -27.905 30.196 1.00 85.00 938 ILE A CA 1
ATOM 6859 C C . ILE A 1 938 ? 0.617 -26.634 30.701 1.00 85.00 938 ILE A C 1
ATOM 6861 O O . ILE A 1 938 ? 1.187 -25.546 30.632 1.00 85.00 938 ILE A O 1
ATOM 6865 N N . TRP A 1 939 ? -0.583 -26.760 31.246 1.00 86.31 939 TRP A N 1
ATOM 6866 C CA . TRP A 1 939 ? -1.214 -25.661 31.954 1.00 86.31 939 TRP A CA 1
ATOM 6867 C C . TRP A 1 939 ? -1.814 -26.119 33.273 1.00 86.31 939 TRP A C 1
ATOM 6869 O O . TRP A 1 939 ? -2.421 -27.185 33.375 1.00 86.31 939 TRP A O 1
ATOM 6879 N N . GLU A 1 940 ? -1.648 -25.276 34.279 1.00 85.06 940 GLU A N 1
ATOM 6880 C CA . GLU A 1 940 ? -2.269 -25.380 35.585 1.00 85.06 940 GLU A CA 1
ATOM 6881 C C . GLU A 1 940 ? -3.543 -24.522 35.590 1.00 85.06 940 GLU A C 1
ATOM 6883 O O . GLU A 1 940 ? -3.508 -23.317 35.328 1.00 85.06 940 GLU A O 1
ATOM 6888 N N . ASN A 1 941 ? -4.691 -25.146 35.853 1.00 79.62 941 ASN A N 1
ATOM 6889 C CA . ASN A 1 941 ? -5.954 -24.432 36.025 1.00 79.62 941 ASN A CA 1
ATOM 6890 C C . ASN A 1 941 ? -5.997 -23.760 37.412 1.00 79.62 941 ASN A C 1
ATOM 6892 O O . ASN A 1 941 ? -5.288 -24.191 38.324 1.00 79.62 941 ASN A O 1
ATOM 6896 N N . PRO A 1 942 ? -6.878 -22.763 37.625 1.00 71.62 942 PRO A N 1
ATOM 6897 C CA . PRO A 1 942 ? -7.013 -22.099 38.925 1.00 71.62 942 PRO A CA 1
ATOM 6898 C C . PRO A 1 942 ? -7.341 -23.027 40.107 1.00 71.62 942 PRO A C 1
ATOM 6900 O O . PRO A 1 942 ? -7.115 -22.659 41.254 1.00 71.62 942 PRO A O 1
ATOM 6903 N N . ASP A 1 943 ? -7.870 -24.227 39.847 1.00 73.69 943 ASP A N 1
ATOM 6904 C CA . ASP A 1 943 ? -8.144 -25.254 40.860 1.00 73.69 943 ASP A CA 1
ATOM 6905 C C . ASP A 1 943 ? -6.909 -26.103 41.241 1.00 73.69 943 ASP A C 1
ATOM 6907 O O . ASP A 1 943 ? -7.016 -27.022 42.054 1.00 73.69 943 ASP A O 1
ATOM 6911 N N . GLY A 1 944 ? -5.740 -25.806 40.660 1.00 69.12 944 GLY A N 1
ATOM 6912 C CA . GLY A 1 944 ? -4.470 -26.496 40.895 1.00 69.12 944 GLY A CA 1
ATOM 6913 C C . GLY A 1 944 ? -4.273 -27.780 40.080 1.00 69.12 944 GLY A C 1
ATOM 6914 O O . GLY A 1 944 ? -3.239 -28.440 40.231 1.00 69.12 944 GLY A O 1
ATOM 6915 N N . SER A 1 945 ? -5.230 -28.154 39.221 1.00 79.75 945 SER A N 1
ATOM 6916 C CA . SER A 1 945 ? -5.084 -29.285 38.299 1.00 79.75 945 SER A CA 1
ATOM 6917 C C . SER A 1 945 ? -4.138 -28.948 37.143 1.00 79.75 945 SER A C 1
ATOM 6919 O O . SER A 1 945 ? -4.208 -27.861 36.574 1.00 79.75 945 SER A O 1
ATOM 6921 N N . VAL A 1 946 ? -3.267 -29.892 36.772 1.00 83.31 946 VAL A N 1
ATOM 6922 C CA . VAL A 1 946 ? -2.275 -29.732 35.694 1.00 83.31 946 VAL A CA 1
ATOM 6923 C C . VAL A 1 946 ? -2.660 -30.611 34.503 1.00 83.31 946 VAL A C 1
ATOM 6925 O O . VAL A 1 946 ? -3.033 -31.773 34.680 1.00 83.31 946 VAL A O 1
ATOM 6928 N N . SER A 1 947 ? -2.594 -30.062 33.290 1.00 86.69 947 SER A N 1
ATOM 6929 C CA . SER A 1 947 ? -2.868 -30.806 32.058 1.00 86.69 947 SER A CA 1
ATOM 6930 C C . SER A 1 947 ? -1.755 -31.798 31.701 1.00 86.69 947 SER A C 1
ATOM 6932 O O . SER A 1 947 ? -0.628 -31.726 32.191 1.00 86.69 947 SER A O 1
ATOM 6934 N N . SER A 1 948 ? -2.067 -32.746 30.816 1.00 82.06 948 SER A N 1
ATOM 6935 C CA . SER A 1 948 ? -1.047 -33.584 30.182 1.00 82.06 948 SER A CA 1
ATOM 6936 C C . SER A 1 948 ? -0.189 -32.757 29.212 1.00 82.06 948 SER A C 1
ATOM 6938 O O . SER A 1 948 ? -0.763 -31.923 28.507 1.00 82.06 948 SER A O 1
ATOM 6940 N N . PRO A 1 949 ? 1.125 -33.034 29.087 1.00 81.56 949 PRO A N 1
ATOM 6941 C CA . PRO A 1 949 ? 1.987 -32.392 28.096 1.00 81.56 949 PRO A CA 1
ATOM 6942 C C . PRO A 1 949 ? 1.413 -32.451 26.681 1.00 81.56 949 PRO A C 1
ATOM 6944 O O . PRO A 1 949 ? 1.061 -33.525 26.189 1.00 81.56 949 PRO A O 1
ATOM 6947 N N . GLN A 1 950 ? 1.360 -31.300 26.017 1.00 78.94 950 GLN A N 1
ATOM 6948 C CA . GLN A 1 950 ? 0.929 -31.166 24.631 1.00 78.94 950 GLN A CA 1
ATOM 6949 C C . GLN A 1 950 ? 2.048 -30.557 23.785 1.00 78.94 950 GLN A C 1
ATOM 6951 O O . GLN A 1 950 ? 2.704 -29.611 24.210 1.00 78.94 950 GLN A O 1
ATOM 6956 N N . ALA A 1 951 ? 2.271 -31.105 22.589 1.00 72.31 951 ALA A N 1
ATOM 6957 C CA . ALA A 1 951 ? 3.265 -30.574 21.662 1.00 72.31 951 ALA A CA 1
ATOM 6958 C C . ALA A 1 951 ? 2.828 -29.202 21.129 1.00 72.31 951 ALA A C 1
ATOM 6960 O O . ALA A 1 951 ? 1.673 -29.037 20.725 1.00 72.31 951 ALA A O 1
ATOM 6961 N N . VAL A 1 952 ? 3.760 -28.251 21.088 1.00 62.81 952 VAL A N 1
ATOM 6962 C CA . VAL A 1 952 ? 3.565 -26.953 20.431 1.00 62.81 952 VAL A CA 1
ATOM 6963 C C . VAL A 1 952 ? 3.832 -27.113 18.931 1.00 62.81 952 VAL A C 1
ATOM 6965 O O . VAL A 1 952 ? 4.792 -27.775 18.529 1.00 62.81 952 VAL A O 1
ATOM 6968 N N . VAL A 1 953 ? 2.971 -26.533 18.094 1.00 60.50 953 VAL A N 1
ATOM 6969 C CA . VAL A 1 953 ? 3.012 -26.663 16.630 1.00 60.50 953 VAL A CA 1
ATOM 6970 C C . VAL A 1 953 ? 3.290 -25.304 15.998 1.00 60.50 953 VAL A C 1
ATOM 6972 O O . VAL A 1 953 ? 2.647 -24.315 16.338 1.00 60.50 953 VAL A O 1
ATOM 6975 N N . PHE A 1 954 ? 4.217 -25.265 15.041 1.00 57.84 954 PHE A N 1
ATOM 6976 C CA . PHE A 1 954 ? 4.568 -24.057 14.292 1.00 57.84 954 PHE A CA 1
ATOM 6977 C C . PHE A 1 954 ? 4.149 -24.180 12.827 1.00 57.84 954 PHE A C 1
ATOM 6979 O O . PHE A 1 954 ? 4.390 -25.210 12.193 1.00 57.84 954 PHE A O 1
ATOM 6986 N N . PHE A 1 955 ? 3.560 -23.115 12.289 1.00 53.41 955 PHE A N 1
ATOM 6987 C CA . PHE A 1 955 ? 3.102 -23.008 10.907 1.00 53.41 955 PHE A CA 1
ATOM 6988 C C . PHE A 1 955 ? 3.921 -21.950 10.150 1.00 53.41 955 PHE A C 1
ATOM 6990 O O . PHE A 1 955 ? 4.125 -20.853 10.678 1.00 53.41 955 PHE A O 1
ATOM 6997 N N . PRO A 1 956 ? 4.380 -22.239 8.917 1.00 50.66 956 PRO A N 1
ATOM 6998 C CA . PRO A 1 956 ? 5.107 -21.267 8.105 1.00 50.66 956 PRO A CA 1
ATOM 6999 C C . PRO A 1 956 ? 4.208 -20.098 7.661 1.00 50.66 956 PRO A C 1
ATOM 7001 O O . PRO A 1 956 ? 2.990 -20.256 7.533 1.00 50.66 956 PRO A O 1
ATOM 7004 N N . ALA A 1 957 ? 4.813 -18.931 7.397 1.00 44.66 957 ALA A N 1
ATOM 7005 C CA . ALA A 1 957 ? 4.155 -17.824 6.696 1.00 44.66 957 ALA A CA 1
ATOM 7006 C C . ALA A 1 957 ? 3.797 -18.250 5.256 1.00 44.66 957 ALA A C 1
ATOM 7008 O O . ALA A 1 957 ? 4.365 -19.204 4.732 1.00 44.66 957 ALA A O 1
ATOM 7009 N N . GLN A 1 958 ? 2.834 -17.588 4.607 1.00 37.09 958 GLN A N 1
ATOM 7010 C CA . GLN A 1 958 ? 2.181 -18.081 3.379 1.00 37.09 958 GLN A CA 1
ATOM 7011 C C . GLN A 1 958 ? 3.069 -18.217 2.119 1.00 37.09 958 GLN A C 1
ATOM 7013 O O . GLN A 1 958 ? 2.554 -18.575 1.058 1.00 37.09 958 GLN A O 1
ATOM 7018 N N . HIS A 1 959 ? 4.387 -18.038 2.210 1.00 38.84 959 HIS A N 1
ATOM 7019 C CA . HIS A 1 959 ? 5.330 -18.348 1.141 1.00 38.84 959 HIS A CA 1
ATOM 7020 C C . HIS A 1 959 ? 6.585 -19.052 1.690 1.00 38.84 959 HIS A C 1
ATOM 7022 O O . HIS A 1 959 ? 7.226 -18.556 2.607 1.00 38.84 959 HIS A O 1
ATOM 7028 N N . GLU A 1 960 ? 6.929 -20.187 1.062 1.00 34.19 960 GLU A N 1
ATOM 7029 C CA . GLU A 1 960 ? 7.927 -21.204 1.471 1.00 34.19 960 GLU A CA 1
ATOM 7030 C C . GLU A 1 960 ? 7.399 -22.117 2.602 1.00 34.19 960 GLU A C 1
ATOM 7032 O O . GLU A 1 960 ? 6.828 -21.661 3.577 1.00 34.19 960 GLU A O 1
ATOM 7037 N N . VAL A 1 961 ? 7.442 -23.452 2.526 1.00 35.09 961 VAL A N 1
ATOM 7038 C CA . VAL A 1 961 ? 8.632 -24.291 2.329 1.00 35.09 961 VAL A CA 1
ATOM 7039 C C . VAL A 1 961 ? 8.242 -25.688 1.803 1.00 35.09 961 VAL A C 1
ATOM 7041 O O . VAL A 1 961 ? 7.137 -26.186 2.020 1.00 35.09 961 VAL A O 1
ATOM 7044 N N . ASP A 1 962 ? 9.204 -26.331 1.143 1.00 36.50 962 ASP A N 1
ATOM 7045 C CA . ASP A 1 962 ? 9.299 -27.774 0.902 1.00 36.50 962 ASP A CA 1
ATOM 7046 C C . ASP A 1 962 ? 9.010 -28.616 2.179 1.00 36.50 962 ASP A C 1
ATOM 7048 O O . ASP A 1 962 ? 9.640 -28.392 3.216 1.00 36.50 962 ASP A O 1
ATOM 7052 N N . PRO A 1 963 ? 8.105 -29.615 2.129 1.00 36.06 963 PRO A N 1
ATOM 7053 C CA . PRO A 1 963 ? 7.734 -30.467 3.266 1.00 36.06 963 PRO A CA 1
ATOM 7054 C C . PRO A 1 963 ? 8.837 -31.411 3.804 1.00 36.06 963 PRO A C 1
ATOM 7056 O O . PRO A 1 963 ? 8.556 -32.197 4.710 1.00 36.06 963 PRO A O 1
ATOM 7059 N N . GLN A 1 964 ? 10.073 -31.384 3.286 1.00 32.22 964 GLN A N 1
ATOM 7060 C CA . GLN A 1 964 ? 11.154 -32.296 3.706 1.00 32.22 964 GLN A CA 1
ATOM 7061 C C . GLN A 1 964 ? 11.973 -31.895 4.954 1.00 32.22 964 GLN A C 1
ATOM 7063 O O . GLN A 1 964 ? 12.775 -32.717 5.405 1.00 32.22 964 GLN A O 1
ATOM 7068 N N . TYR A 1 965 ? 11.789 -30.710 5.556 1.00 37.56 965 TYR A N 1
ATOM 7069 C CA . TYR A 1 965 ? 12.644 -30.243 6.668 1.00 37.56 965 TYR A CA 1
ATOM 7070 C C . TYR A 1 965 ? 11.850 -29.741 7.895 1.00 37.56 965 TYR A C 1
ATOM 7072 O O . TYR A 1 965 ? 11.380 -28.605 7.888 1.00 37.56 965 TYR A O 1
ATOM 7080 N N . PRO A 1 966 ? 11.705 -30.543 8.971 1.00 38.25 966 PRO A N 1
ATOM 7081 C CA . PRO A 1 966 ? 11.102 -30.082 10.224 1.00 38.25 966 PRO A CA 1
ATOM 7082 C C . PRO A 1 966 ? 12.024 -29.106 10.980 1.00 38.25 966 PRO A C 1
ATOM 7084 O O . PRO A 1 966 ? 13.247 -29.270 10.985 1.00 38.25 966 PRO A O 1
ATOM 7087 N N . LEU A 1 967 ? 11.431 -28.110 11.648 1.00 39.94 967 LEU A N 1
ATOM 7088 C CA . LEU A 1 967 ? 12.133 -27.171 12.535 1.00 39.94 967 LEU A CA 1
ATOM 7089 C C . LEU A 1 967 ? 12.881 -27.931 13.645 1.00 39.94 967 LEU A C 1
ATOM 7091 O O . LEU A 1 967 ? 12.340 -28.878 14.215 1.00 39.94 967 LEU A O 1
ATOM 7095 N N . SER A 1 968 ? 14.127 -27.541 13.929 1.00 36.97 968 SER A N 1
ATOM 7096 C CA . SER A 1 968 ? 14.997 -28.187 14.928 1.00 36.97 968 SER A CA 1
ATOM 7097 C C . SER A 1 968 ? 15.499 -27.157 15.943 1.00 36.97 968 SER A C 1
ATOM 7099 O O . SER A 1 968 ? 15.992 -26.110 15.528 1.00 36.97 968 SER A O 1
ATOM 7101 N N . PHE A 1 969 ? 15.407 -27.467 17.239 1.00 39.47 969 PHE A N 1
ATOM 7102 C CA . PHE A 1 969 ? 15.983 -26.683 18.342 1.00 39.47 969 PHE A CA 1
ATOM 7103 C C . PHE A 1 969 ? 17.265 -27.380 18.839 1.00 39.47 969 PHE A C 1
ATOM 7105 O O . PHE A 1 969 ? 17.312 -28.613 18.847 1.00 39.47 969 PHE A O 1
ATOM 7112 N N . TYR A 1 970 ? 18.304 -26.608 19.175 1.00 35.53 970 TYR A N 1
ATOM 7113 C CA . TYR A 1 970 ? 19.590 -27.100 19.688 1.00 35.53 970 TYR A CA 1
ATOM 7114 C C . TYR A 1 970 ? 19.875 -26.457 21.047 1.00 35.53 970 TYR A C 1
ATOM 7116 O O . TYR A 1 970 ? 19.858 -25.231 21.139 1.00 35.53 970 TYR A O 1
ATOM 7124 N N . ASN A 1 971 ? 20.165 -27.271 22.063 1.00 34.44 971 ASN A N 1
ATOM 7125 C CA . ASN A 1 971 ? 20.547 -26.806 23.394 1.00 34.44 971 ASN A CA 1
ATOM 7126 C C . ASN A 1 971 ? 21.967 -26.197 23.450 1.00 34.44 971 ASN A C 1
ATOM 7128 O O . ASN A 1 971 ? 22.903 -26.724 22.838 1.00 34.44 971 ASN A O 1
ATOM 7132 N N . ASP A 1 972 ? 22.124 -25.144 24.260 1.00 35.84 972 ASP A N 1
ATOM 7133 C CA . ASP A 1 972 ? 23.410 -24.670 24.787 1.00 35.84 972 ASP A CA 1
ATOM 7134 C C . ASP A 1 972 ? 23.926 -25.714 25.802 1.00 35.84 972 ASP A C 1
ATOM 7136 O O . ASP A 1 972 ? 23.164 -26.170 26.661 1.00 35.84 972 ASP A O 1
ATOM 7140 N N . PRO A 1 973 ? 25.183 -26.186 25.727 1.00 33.12 973 PRO A N 1
ATOM 7141 C CA . PRO A 1 973 ? 25.753 -27.004 26.789 1.00 33.12 973 PRO A CA 1
ATOM 7142 C C . PRO A 1 973 ? 25.921 -26.171 28.070 1.00 33.12 973 PRO A C 1
ATOM 7144 O O . PRO A 1 973 ? 26.996 -25.636 28.346 1.00 33.12 973 PRO A O 1
ATOM 7147 N N . ASP A 1 974 ? 24.870 -26.106 28.887 1.00 33.84 974 ASP A N 1
ATOM 7148 C CA . ASP A 1 974 ? 24.938 -25.529 30.227 1.00 33.84 974 ASP A CA 1
ATOM 7149 C C . ASP A 1 974 ? 26.103 -26.148 31.030 1.00 33.84 974 ASP A C 1
ATOM 7151 O O . ASP A 1 974 ? 26.265 -27.377 31.071 1.00 33.84 974 ASP A O 1
ATOM 7155 N N . PRO A 1 975 ? 26.919 -25.335 31.727 1.00 28.30 975 PRO A N 1
ATOM 7156 C CA . PRO A 1 975 ? 27.976 -25.839 32.584 1.00 28.30 975 PRO A CA 1
ATOM 7157 C C . PRO A 1 975 ? 27.359 -26.533 33.801 1.00 28.30 975 PRO A C 1
ATOM 7159 O O . PRO A 1 975 ? 26.889 -25.897 34.744 1.00 28.30 975 PRO A O 1
ATOM 7162 N N . VAL A 1 976 ? 27.414 -27.863 33.811 1.00 26.12 976 VAL A N 1
ATOM 7163 C CA . VAL A 1 976 ? 27.086 -28.681 34.981 1.00 26.12 976 VAL A CA 1
ATOM 7164 C C . VAL A 1 976 ? 28.037 -28.305 36.124 1.00 26.12 976 VAL A C 1
ATOM 7166 O O . VAL A 1 976 ? 29.196 -28.722 36.161 1.00 26.12 976 VAL A O 1
ATOM 7169 N N . LEU A 1 977 ? 27.561 -27.514 37.089 1.00 25.28 977 LEU A N 1
ATOM 7170 C CA . LEU A 1 977 ? 28.237 -27.343 38.375 1.00 25.28 977 LEU A CA 1
ATOM 7171 C C . LEU A 1 977 ? 28.037 -28.622 39.192 1.00 25.28 977 LEU A C 1
ATOM 7173 O O . LEU A 1 977 ? 27.097 -28.742 39.969 1.00 25.28 977 LEU A O 1
ATOM 7177 N N . ASN A 1 978 ? 28.927 -29.594 38.996 1.00 25.70 978 ASN A N 1
ATOM 7178 C CA . ASN A 1 978 ? 28.996 -30.787 39.831 1.00 25.70 978 ASN A CA 1
ATOM 7179 C C . ASN A 1 978 ? 29.618 -30.424 41.198 1.00 25.70 978 ASN A C 1
ATOM 7181 O O . ASN A 1 978 ? 30.790 -30.036 41.234 1.00 25.70 978 ASN A O 1
ATOM 7185 N N . PRO A 1 979 ? 28.912 -30.580 42.336 1.00 28.77 979 PRO A N 1
ATOM 7186 C CA . PRO A 1 979 ? 29.485 -30.300 43.652 1.00 28.77 979 PRO A CA 1
ATOM 7187 C C . PRO A 1 979 ? 30.482 -31.370 44.138 1.00 28.77 979 PRO A C 1
ATOM 7189 O O . PRO A 1 979 ? 31.096 -31.181 45.187 1.00 28.77 979 PRO A O 1
ATOM 7192 N N . ALA A 1 980 ? 30.641 -32.502 43.433 1.00 28.77 980 ALA A N 1
ATOM 7193 C CA . ALA A 1 980 ? 31.252 -33.708 44.001 1.00 28.77 980 ALA A CA 1
ATOM 7194 C C . ALA A 1 980 ? 32.467 -34.304 43.262 1.00 28.77 980 ALA A C 1
ATOM 7196 O O . ALA A 1 980 ? 33.103 -35.201 43.814 1.00 28.77 980 ALA A O 1
ATOM 7197 N N . SER A 1 981 ? 32.869 -33.834 42.078 1.00 25.91 981 SER A N 1
ATOM 7198 C CA . SER A 1 981 ? 34.031 -34.413 41.378 1.00 25.91 981 SER A CA 1
ATOM 7199 C C . SER A 1 981 ? 35.195 -33.432 41.279 1.00 25.91 981 SER A C 1
ATOM 7201 O O . SER A 1 981 ? 35.178 -32.496 40.484 1.00 25.91 981 SER A O 1
ATOM 7203 N N . GLY A 1 982 ? 36.246 -33.676 42.060 1.00 31.38 982 GLY A N 1
ATOM 7204 C CA . GLY A 1 982 ? 37.524 -32.969 41.981 1.00 31.38 982 GLY A CA 1
ATOM 7205 C C . GLY A 1 982 ? 38.343 -33.273 40.718 1.00 31.38 982 GLY A C 1
ATOM 7206 O O . GLY A 1 982 ? 39.532 -33.559 40.840 1.00 31.38 982 GLY A O 1
ATOM 7207 N N . GLU A 1 983 ? 37.760 -33.188 39.519 1.00 26.44 983 GLU A N 1
ATOM 7208 C CA . GLU A 1 983 ? 38.486 -33.367 38.257 1.00 26.44 983 GLU A CA 1
ATOM 7209 C C . GLU A 1 983 ? 38.265 -32.227 37.254 1.00 26.44 983 GLU A C 1
ATOM 7211 O O . GLU A 1 983 ? 37.201 -31.631 37.135 1.00 26.44 983 GLU A O 1
ATOM 7216 N N . LYS A 1 984 ? 39.370 -31.880 36.588 1.00 29.19 984 LYS A N 1
ATOM 7217 C CA . LYS A 1 984 ? 39.613 -30.668 35.803 1.00 29.19 984 LYS A CA 1
ATOM 7218 C C . LYS A 1 984 ? 39.176 -30.845 34.344 1.00 29.19 984 LYS A C 1
ATOM 7220 O O . LYS A 1 984 ? 39.691 -31.737 33.677 1.00 29.19 984 LYS A O 1
ATOM 7225 N N . GLY A 1 985 ? 38.398 -29.903 33.809 1.00 23.98 985 GLY A N 1
ATOM 7226 C CA . GLY A 1 985 ? 38.208 -29.682 32.368 1.00 23.98 985 GLY A CA 1
ATOM 7227 C C . GLY A 1 985 ? 38.498 -28.221 32.007 1.00 23.98 985 GLY A C 1
ATOM 7228 O O . GLY A 1 985 ? 37.902 -27.313 32.571 1.00 23.98 985 GLY A O 1
ATOM 7229 N N . TYR A 1 986 ? 39.484 -27.986 31.140 1.00 23.80 986 TYR A N 1
ATOM 7230 C CA . TYR A 1 986 ? 40.110 -26.688 30.844 1.00 23.80 986 TYR A CA 1
ATOM 7231 C C . TYR A 1 986 ? 39.452 -25.935 29.669 1.00 23.80 986 TYR A C 1
ATOM 7233 O O . TYR A 1 986 ? 39.146 -26.547 28.653 1.00 23.80 986 TYR A O 1
ATOM 7241 N N . CYS A 1 987 ? 39.449 -24.594 29.718 1.00 20.95 987 CYS A N 1
ATOM 7242 C CA . CYS A 1 987 ? 39.535 -23.730 28.528 1.00 20.95 987 CYS A CA 1
ATOM 7243 C C . CYS A 1 987 ? 40.815 -22.858 28.605 1.00 20.95 987 CYS A C 1
ATOM 7245 O O . CYS A 1 987 ? 41.105 -22.300 29.667 1.00 20.95 987 CYS A O 1
ATOM 7247 N N . PRO A 1 988 ? 41.635 -22.758 27.536 1.00 23.17 988 PRO A N 1
ATOM 7248 C CA . PRO A 1 988 ? 42.970 -22.158 27.591 1.00 23.17 988 PRO A CA 1
ATOM 7249 C C . PRO A 1 988 ? 42.952 -20.622 27.516 1.00 23.17 988 PRO A C 1
ATOM 7251 O O . PRO A 1 988 ? 42.276 -20.022 26.684 1.00 23.17 988 PRO A O 1
ATOM 7254 N N . ALA A 1 989 ? 43.783 -19.977 28.340 1.00 22.14 989 ALA A N 1
ATOM 7255 C CA . ALA A 1 989 ? 44.052 -18.542 28.284 1.00 22.14 989 ALA A CA 1
ATOM 7256 C C . ALA A 1 989 ? 45.043 -18.203 27.151 1.00 22.14 989 ALA A C 1
ATOM 7258 O O . ALA A 1 989 ? 46.157 -18.731 27.128 1.00 22.14 989 ALA A O 1
ATOM 7259 N N . LYS A 1 990 ? 44.687 -17.274 26.251 1.00 23.34 990 LYS A N 1
ATOM 7260 C CA . LYS A 1 990 ? 45.648 -16.608 25.354 1.00 23.34 990 LYS A CA 1
ATOM 7261 C C . LYS A 1 990 ? 46.081 -15.265 25.942 1.00 23.34 990 LYS A C 1
ATOM 7263 O O . LYS A 1 990 ? 45.300 -14.329 26.065 1.00 23.34 990 LYS A O 1
ATOM 7268 N N . THR A 1 991 ? 47.360 -15.197 26.285 1.00 25.72 991 THR A N 1
ATOM 7269 C CA . THR A 1 991 ? 48.117 -14.002 26.666 1.00 25.72 991 THR A CA 1
ATOM 7270 C C . THR A 1 991 ? 48.384 -13.136 25.431 1.00 25.72 991 THR A C 1
ATOM 7272 O O . THR A 1 991 ? 48.908 -13.654 24.446 1.00 25.72 991 THR A O 1
ATOM 7275 N N . VAL A 1 992 ? 48.122 -11.824 25.483 1.00 24.39 992 VAL A N 1
ATOM 7276 C CA . VAL A 1 992 ? 48.715 -10.853 24.543 1.00 24.39 992 VAL A CA 1
ATOM 7277 C C . VAL A 1 992 ? 49.287 -9.665 25.322 1.00 24.39 992 VAL A C 1
ATOM 7279 O O . VAL A 1 992 ? 48.650 -9.103 26.208 1.00 24.39 992 VAL A O 1
ATOM 7282 N N . VAL A 1 993 ? 50.548 -9.376 25.005 1.00 22.48 993 VAL A N 1
ATOM 7283 C CA . VAL A 1 993 ? 51.484 -8.400 25.585 1.00 22.48 993 VAL A CA 1
ATOM 7284 C C . VAL A 1 993 ? 51.176 -6.981 25.066 1.00 22.48 993 VAL A C 1
ATOM 7286 O O . VAL A 1 993 ? 50.775 -6.859 23.910 1.00 22.48 993 VAL A O 1
ATOM 7289 N N . PRO A 1 994 ? 51.379 -5.902 25.851 1.00 26.78 994 PRO A N 1
ATOM 7290 C CA . PRO A 1 994 ? 51.115 -4.536 25.395 1.00 26.78 994 PRO A CA 1
ATOM 7291 C C . PRO A 1 994 ? 52.319 -3.886 24.683 1.00 26.78 994 PRO A C 1
ATOM 7293 O O . PRO A 1 994 ? 53.448 -4.061 25.150 1.00 26.78 994 PRO A O 1
ATOM 7296 N N . ARG A 1 995 ? 52.033 -3.067 23.646 1.00 19.50 995 ARG A N 1
ATOM 7297 C CA . ARG A 1 995 ? 52.668 -1.781 23.210 1.00 19.50 995 ARG A CA 1
ATOM 7298 C C . ARG A 1 99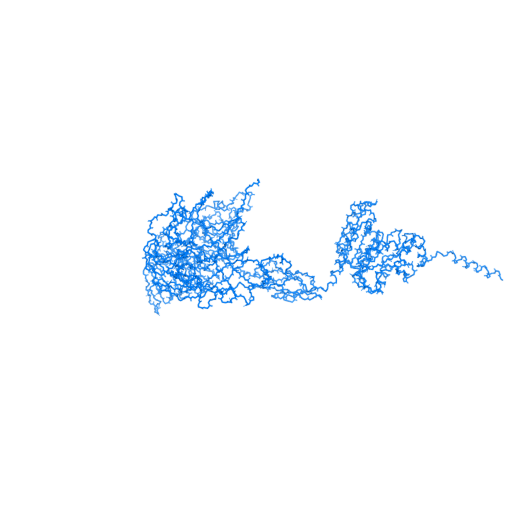5 ? 52.861 -1.667 21.681 1.00 19.50 995 ARG A C 1
ATOM 7300 O O . ARG A 1 995 ? 53.101 -2.699 21.055 1.00 19.50 995 ARG A O 1
ATOM 7307 N N . PRO A 1 996 ? 52.957 -0.443 21.114 1.00 28.39 996 PRO A N 1
ATOM 7308 C CA . PRO A 1 996 ? 52.633 0.890 21.651 1.00 28.39 996 PRO A CA 1
ATOM 7309 C C . PRO A 1 996 ? 51.244 1.386 21.236 1.00 28.39 996 PRO A C 1
ATOM 7311 O O . PRO A 1 996 ? 50.827 1.091 20.095 1.00 28.39 996 PRO A O 1
#

Solvent-accessible surface area (backbone atoms only — not comparable to full-atom values): 54539 Å² total; per-residue (Å²): 125,72,67,65,57,52,52,52,51,51,52,58,52,55,70,70,68,56,81,75,77,66,28,21,66,60,50,47,53,49,40,53,69,76,42,33,72,38,42,49,48,41,53,75,69,68,36,50,74,41,65,38,97,85,38,53,27,38,34,39,39,41,60,80,44,98,88,52,83,55,81,34,38,40,34,39,29,39,34,76,100,57,45,25,41,54,49,43,59,69,46,45,66,56,26,52,75,74,38,25,21,40,40,19,42,39,47,60,68,86,54,84,83,55,80,88,28,35,58,50,41,83,58,45,43,60,59,51,51,53,52,41,55,74,71,68,57,63,63,40,50,24,35,40,37,10,32,31,58,18,8,42,37,42,60,38,30,51,31,50,32,54,71,42,98,66,40,34,59,24,31,38,37,32,32,49,26,41,72,49,78,85,39,67,63,45,38,40,50,75,71,36,77,45,46,84,45,32,34,56,83,23,34,31,34,39,36,26,19,69,54,22,92,56,79,58,50,39,64,38,36,54,53,29,54,54,50,45,39,73,27,37,26,44,76,74,45,76,46,80,33,78,80,20,29,71,69,26,52,83,75,36,66,68,55,48,52,52,53,50,50,53,49,50,50,56,48,49,72,65,67,45,76,49,59,37,12,49,51,47,54,47,53,51,56,44,61,42,44,43,88,43,70,26,42,34,44,52,50,45,56,52,70,47,78,35,31,50,31,40,44,80,76,32,48,78,44,50,58,57,61,40,72,36,59,51,75,50,64,43,62,34,34,37,25,29,30,35,101,35,36,63,21,68,75,31,66,41,62,40,41,35,44,72,65,76,80,57,45,75,44,66,46,49,76,46,47,41,49,45,47,46,35,51,35,27,38,37,34,46,49,30,31,48,27,36,39,38,48,26,68,64,40,29,57,43,85,36,53,24,33,42,48,53,81,47,60,74,25,37,40,25,34,27,49,65,41,40,34,42,37,37,40,36,52,92,43,30,38,37,40,29,35,76,62,53,18,32,41,35,34,47,47,33,61,60,33,33,34,22,54,10,12,40,58,64,80,26,29,32,42,72,81,25,50,41,69,54,46,41,43,74,43,62,24,64,88,53,90,90,58,68,69,18,55,32,44,65,58,38,63,32,47,66,71,50,44,80,51,77,66,55,74,62,52,84,68,65,82,62,50,76,41,69,44,43,76,48,53,42,46,45,39,63,27,62,23,25,36,37,36,47,49,31,32,43,30,36,37,45,50,31,61,49,47,38,43,7,77,22,53,28,34,39,44,50,80,47,64,67,25,34,40,26,34,22,41,71,30,40,34,39,35,37,38,28,30,62,47,28,37,37,38,32,33,71,61,50,21,30,41,37,34,46,45,34,66,55,29,32,38,16,63,12,13,40,54,62,72,60,18,68,46,74,70,27,49,44,56,55,47,29,44,75,40,66,31,61,62,31,95,52,92,58,68,37,62,35,48,63,58,42,64,33,57,56,41,96,51,81,76,86,73,83,85,79,89,78,84,74,86,16,58,57,61,84,88,81,90,80,91,82,71,91,82,78,80,80,90,75,92,84,60,96,85,67,77,91,77,78,84,74,81,34,44,38,43,34,34,42,15,82,75,78,41,54,30,39,44,59,90,91,64,87,60,78,64,69,62,61,37,79,66,47,60,44,67,44,99,85,63,42,26,39,45,34,35,49,68,67,84,74,95,84,76,93,82,85,84,92,77,91,76,95,50,92,77,84,82,86,85,83,88,82,91,81,92,81,66,100,80,68,88,56,88,72,72,65,54,100,78,30,68,88,91,81,63,56,72,63,24,66,36,80,49,100,93,40,38,33,41,30,31,27,46,101,68,21,45,39,75,42,51,34,57,96,73,37,58,47,55,76,70,90,61,79,70,48,41,56,62,77,74,73,50,90,65,53,63,48,47,38,39,40,17,42,42,69,45,80,87,63,28,23,39,35,33,28,27,35,30,57,61,84,88,63,85,87,51,67,54,55,22,21,27,33,47,31,37,16,68,74,69,74,57,80,68,49,63,56,97,55,64,80,38,76,7,20,40,68,41,29,49,40,66,50,97,87,36,31,37,38,40,36,28,37,42,37,50,97,73,49,39,93,47,89,85,42,92,39,48,50,52,40,54,28,34,34,40,32,43,82,86,70,52,68,52,74,81,39,75,54,44,79,43,74,42,102,73,71,78,76,93,88,63,81,80,64,55,69,83,70,88,73,84,79,82,66,94,80,66,99,72,92,84,89,84,88,86,84,86,81,84,90,82,134

Radius of gyration: 45.57 Å; Cα contacts (8 Å, |Δi|>4): 2230; chains: 1; bounding box: 100×79×158 Å

Sequence (996 aa):
MTTLLRLLLVLILAMRCAPGLADSASLLAQVQTISNMRYQFAVDKNAEIRATSDNRAFSIWWQPSNTITPKGVIVTLHGHQSYATDEFYLWQPYAEKYGYAILALQWWFGSGDATSDYYTPMDMYPLLAEQLKSKGITPGTVLLEGYSRGSANSYAVAAFDAVAAQRYFGMVLSVSGQMASGYPPNQEIIAGKFGSKPYTGVQWVLYCGEKDADPIVCPAMKGSRDWVAAYGATVALFIDDATGDHGGFMLNSVNVESALAAYENMLSSRGSTSGAPVCTLSASPSSITTGTSATLTATCNPAASSYVWTGGTCAGISVSSCTASPTTTTTYTVTGVNTGGTSQAVSVTVTVTANATSYTVPGTLGNDVFVLTAGNFYYGGGGNDTYIISPNTLGGSVTAKIIDTEGDNLIQLVDGMTVTASTFYTDAAQLMLSNGAKVQILGASKFKFQLGANAPAGDTAAVLTYTDFVTSLGASLTSGALPGAGTANYVVPTGFTQATAPVATVAGNASTVPGTLGGDVLVPSGGNNYLGGGGSDTYIISPYTLSGAVTAKIIDTEGTNVIQLVGGLTIASSSFFNNAVQFVLSNGATVQILGASSFGYQLGANAPAGQTASSQSYAQFAVTLGTSVPTGTSAVSGSANYVVQSSTSGTTTTAGDIRMMFTITGRTKALGDPKCAYPNTTYPNQGYYCSLVETIRSAISSDGINFYLEESEWFTHGDMADPAWGVGSDGVWRLVAGTTSVQGVRDGWLRYTESETCPNFPGSGSKGTPSDLYFREATANGGVLSGGVPSIADADGEARAYFGMADGIGMATIAGGQLQPYAKNPVLRLSDVGYSGLAAISDPAVVQRSDGSYVMYFKGLAPPDSDPDPRDHMLFRATSVDGINNWVADSKPLVMGASVPGVTRDRAGKVWVYFLYFGADWSPNPTDPKHIERPYVIWENPDGSVSSPQAVVFFPAQHEVDPQYPLSFYNDPDPVLNPASGEKGYCPAKTVVPRP

Nearest PDB structures (foldseek):
  8ckp-assembly1_F  TM=6.576E-01  e=1.177E-06  Haloferax mediterranei
  8ckp-assembly1_H  TM=6.382E-01  e=8.313E-07  Haloferax mediterranei
  8ckp-assembly1_A  TM=6.449E-01  e=7.162E-07  Haloferax mediterranei
  3fnb-assembly1_A  TM=6.741E-01  e=1.360E-03  Streptococcus mutans UA159
  3fnb-assembly1_B  TM=6.562E-01  e=1.061E-03  Streptococcus mutans UA159

pLDDT: mean 74.16, std 23.96, range [19.5, 98.69]

Secondary structure (DSSP, 8-state):
-HHHHHHHHHHHHHTTSSPPP--HHHHHHHHHHHSHHHHHHHHHTT-EEEE-TTSS-EEEEE-S-TTS--S-EEEEE--TT--HHHHHHHHHHHHHHHT-EEEEE--B-SS--STTSB--HHHHHHHHHHHHHHTTPPTT-EEEEEETHHHHHHHHHHHHHHHSSS--EEEEEEES----TTSHHHHHHHTTTT-S-TTTT-EEEEEEETT-SSTTHHHHHHHHHHHHHHTT-EEEEEEEETT--TTHHHHSHHHHHHHHHHHHHHHHHHHS--PPPEEEEEEESSEEETT--EEEEEEEESPPSEEEEESGGGTT--SSEEEE--SS-EEEEEEEEETTEEPPPEEEEEEEE------EE---SS--EEE--SS-EE---SS--EEEE-TTTS-SS-EEEEE--SSS-EEEEPTT-EEEEEEE-SSEEEEEETTS-EEEEETGGG-EEEES-BGGGTEE-PPBPHHHHHHHTT----TTSPSEE--TTEEPP---EEPPPPPP----PPPEE---SS--EE---TT-EE---SS--EEEE-TTT--SS-EEEEE--SS-EEEEEETT-EEEEEEE-SSEEEEEETTS-EEEEETGGGEEEEEE-BGGGTB--PPBPHHHHHHHTT----SSSS-EE--TTEEPPPPS------S------------------TT-----SS-TTS--------B---EEESSSSEEEE-SS---B------EEEEE-TTS-EEEEE-----TT----------SS-PPP---------TT--S-----TT------SPPEEEEETTEEEEEEEETTEEEEEEEETTEEPP--------GGGTT-TT-SEEEEEEEEE-TTS-EEEEEEEE---SSS--GGGEEEEEEEESSSSS--EE-SS-SEESEEEEEEEE-TTSPEEEEEEE--TT--S-TTSTT--BEEEEEEE-TTS-BPPPEE-EEE--SS---TT----B---------SS----------------

Foldseek 3Di:
DVVVVVVVVVVVVVVVPDPPQQFAVNLVVVCCPPVVVLNVVLVVQVWDWAAFPVRRHIKTKHFLDPVDDALFEEEEEEAPQDALSVVCVLCVVVCNVRRYMYIGTGFASNDDDDCSRGDALVRPLVRVVVVCVVSVHAALLYEYEYAAVGLLRQVLNQLVLLQDPRNRAQEYERAQHAPDCPPVSVVCVVVQVSHQQSQANHEYEYEDECAEPPNCRVVRRVVRLVVNVSSHYHHLYYYYHPHAYSPRCSVDVVNVVVVVVSSVVSSVVVPDLQAAWAKDKDWVVLEEEQPDKIKIFIDTVVDFPWKAKDKAPCHPHTDRIDIHRDRAWIKMWMWGHDSNGIYDIYIGIRHYDYPFPEEEFEADQEEFEFEAAELYEYENNAYAYEYEDFCLRYADQHEHEYHYQHHAYEYEYAAFWWFQKKWDAPQKIWTATPRNYIYIYGRQQSYWYFFNADQQQQWTHDTHGSQRVCVLQPWHHPPVDPRTMGDGGDTGHNDTDHHDQDAADDQDDAEEGEADQEEGEGEDARLYEYENHAYAYEYEDGSRRDAHQHEYEYHYQHYAYEYEYAAQWWFQKKWAELQKIWTQTPRNYIYIYGRQQSYWYFFQADSRQPRGGDTDGSQVVQVVQVHGHDPDGGIDMGDGGDGRHHRPDDDDDPDDPDDAWWAFDWDDDDPDDPPQDDDDPPDDPDDRDDDDWGWTWKWKDLPQFETETDDDDIDTDDDWAFKAWEQDPVRIIIIHTDGDDDPDDPDDDDDDFPDPDDDDDDDDDDDDDDPPPDDDFFDPQQDDDDFPDWAWEDAPNWIKTWTFDPQGIAIFIADNRGTDGDPPDPGPRPVVQPCPFWQGKGQWAKYQFPVRKIKIKIWTAGDPPDDGDLQRIFIWMWIGNHVHDDIHTDPGGPDGSWDNWYWDAGPQRKIKIKTWHCDPQADPDPPDPSVAIFIWMWIQHPVRDIDDIDTRHYDYDPDDDDPPIDTGDDDDPDPPPRPDDPDDDDDDDDDDDDDD